Protein AF-0000000066990338 (afdb_homodimer)

Nearest PDB structures (foldseek):
  3icj-assembly1_A  TM=6.327E-01  e=4.124E-21  Pyrococcus furiosus
  3lsc-assembly1_B  TM=6.331E-01  e=6.023E-14  Paenarthrobacter aurescens
  2g3f-assembly1_A  TM=6.182E-01  e=3.367E-12  Bacillus subtilis
  6s6y-assembly2_I  TM=3.400E-01  e=6.253E-08  Methylorubrum extorquens PA1
  4mzd-assembly1_A  TM=3.944E-01  e=4.853E-01  Lactococcus lactis subsp. lactis

Foldseek 3Di:
DDPPPDDDDDDDDDDPPPPPPPPPDPDDDDCPVPVVADPPPQPQDDVRDRPPPVPVRLVCQLVQDDPLAGFAWEKEAQEQEQQLPPVRDTAGIWTFAGQFTADGHHDPVVSCVRRVPHPDDYFYWYQNHFYKYFQFAFLEAALLLQLLAFWQEFECLQPQAQVSVLQSLLVVLVVHDFATEYEYAFAAACLLYPVSDHAWQVSNCVSRVRHWYWYAAFFWGFIFIHPSLLVVQQPDDDPLRADADPRRTGDTDQNSLSSRLVRSVPDDLVSSLVSSLVSQQVCQFLRHQEYEHFFFADDPSHSRRGSGYDHRPVSCVSVVVCSVSSNGQHAYEYEAAQQDQDLVSVVLVVCLVPDDAQDDDRRYGYAFYDDDDDPHDQLLQDNSLLSSLLVRVVSPGDYHYDDDDLSSLQNSLVNNCVSVVPQDQDDDDSVLRSLVSCVVSVHAEEFAQLCQRPPDDAADPVGASGPLQQVRLVSPGLYAYHHHDDRSHHPRCQSVLLCQAQCAHSNRHNRGPPRHDALSSNLQRRAQSSLVSRDDPSNVATRGSDGPHGRWMFGKPHDSRDDDSVCSSNITGQWIDRSNRTSHHVPPMDTD/DDPPPDDDDDDDDDDPPPPPPPPPDPDDDDCPVPVVADPPPQPQDPVRDRPPPVPVRLVCQLVQDDPLAGFAWEKEAQEQEQQLPPVRDTAGIWTFAGQFTADGHHDPVVSCVRRVPHPDDYFYWYQNHFYKYFQFAFLEAALLLQLLAFWQEFDCLQPQAQVSVLQSLLVSLVVHDFATEYEYAFAAALLLYPVSDHAWQVSNCVSRVRYWYWYAAFFFGFIFIHPSVLVVQQPDDDPLRADADPRGTGDTDQNSLSSRLVRSVPDDLVSSLVSSLVSQQVCQFLRHQHYEHFFFADDPSHSRRGSGHDHRPVSCVSVVVCSVSSNGQHAYEYEAAQEDQDLVSVVLVVCLVPDDAQDDDRRYGYAFYDDHDDPRPQQLQDNSLLSSLLVRVVSPGDYHYDDDDLSSLQNSLVNNCVSVVPQDQDDDDSVLSSLVSCVVSVHAEEFAQLCQRPPDDAADPVGASGPLQQVRLVSPGLYAYHHHDGRSHHPRCQSVLLCQAQCAHSNRHNRGPPRHDALSVNLQRRAQSSLVSRDDPSNVATRGSDGPHGRWMFGKPHDSRDDDSVCSSNITGQWIDRSNRTSHHVPPMDTD

Structure (mmCIF, N/CA/C/O backbone):
data_AF-0000000066990338-model_v1
#
loop_
_entity.id
_entity.type
_entity.pdbx_description
1 polymer 'N-substituted formamide deformylase'
#
loop_
_atom_site.group_PDB
_atom_site.id
_atom_site.type_symbol
_atom_site.label_atom_id
_atom_site.label_alt_id
_atom_site.label_comp_id
_atom_site.label_asym_id
_atom_site.label_entity_id
_atom_site.label_seq_id
_atom_site.pdbx_PDB_ins_code
_atom_site.Cartn_x
_atom_site.Cartn_y
_atom_site.Cartn_z
_atom_site.occupancy
_atom_site.B_iso_or_equiv
_atom_site.auth_seq_id
_atom_site.auth_comp_id
_atom_site.auth_asym_id
_atom_site.auth_atom_id
_atom_site.pdbx_PDB_model_num
ATOM 1 N N . MET A 1 1 ? -20.344 -48.375 1.432 1 19.95 1 MET A N 1
ATOM 2 C CA . MET A 1 1 ? -18.891 -48.219 1.413 1 19.95 1 MET A CA 1
ATOM 3 C C . MET A 1 1 ? -18.469 -47.062 0.528 1 19.95 1 MET A C 1
ATOM 5 O O . MET A 1 1 ? -17.719 -47.219 -0.434 1 19.95 1 MET A O 1
ATOM 9 N N . LEU A 1 2 ? -19.344 -45.969 0.469 1 19.02 2 LEU A N 1
ATOM 10 C CA . LEU A 1 2 ? -19.672 -44.875 -0.404 1 19.02 2 LEU A CA 1
ATOM 11 C C . LEU A 1 2 ? -18.578 -43.812 -0.361 1 19.02 2 LEU A C 1
ATOM 13 O O . LEU A 1 2 ? -18.234 -43.312 0.713 1 19.02 2 LEU A O 1
ATOM 17 N N . ALA A 1 3 ? -17.594 -43.844 -1.367 1 21.12 3 ALA A N 1
ATOM 18 C CA . ALA A 1 3 ? -16.344 -43.156 -1.699 1 21.12 3 ALA A CA 1
ATOM 19 C C . ALA A 1 3 ? -16.547 -41.625 -1.7 1 21.12 3 ALA A C 1
ATOM 21 O O . ALA A 1 3 ? -17.391 -41.125 -2.439 1 21.12 3 ALA A O 1
ATOM 22 N N . THR A 1 4 ? -16.438 -40.938 -0.489 1 20.81 4 THR A N 1
ATOM 23 C CA . THR A 1 4 ? -16.672 -39.594 0.068 1 20.81 4 THR A CA 1
ATOM 24 C C . THR A 1 4 ? -15.875 -38.531 -0.697 1 20.81 4 THR A C 1
ATOM 26 O O . THR A 1 4 ? -14.656 -38.469 -0.572 1 20.81 4 THR A O 1
ATOM 29 N N . SER A 1 5 ? -16.094 -38.406 -2.049 1 23.59 5 SER A N 1
ATOM 30 C CA . SER A 1 5 ? -15.438 -37.562 -3.039 1 23.59 5 SER A CA 1
ATOM 31 C C . SER A 1 5 ? -15.492 -36.094 -2.629 1 23.59 5 SER A C 1
ATOM 33 O O . SER A 1 5 ? -16.578 -35.531 -2.457 1 23.59 5 SER A O 1
ATOM 35 N N . GLY A 1 6 ? -14.625 -35.562 -1.737 1 24.03 6 GLY A N 1
ATOM 36 C CA . GLY A 1 6 ? -14.469 -34.344 -0.994 1 24.03 6 GLY A CA 1
ATOM 37 C C . GLY A 1 6 ? -14.234 -33.125 -1.885 1 24.03 6 GLY A C 1
ATOM 38 O O . GLY A 1 6 ? -13.188 -33.031 -2.535 1 24.03 6 GLY A O 1
ATOM 39 N N . THR A 1 7 ? -15.25 -32.562 -2.545 1 24.11 7 THR A N 1
ATOM 40 C CA . THR A 1 7 ? -15.305 -31.406 -3.414 1 24.11 7 THR A CA 1
ATOM 41 C C . THR A 1 7 ? -14.961 -30.125 -2.639 1 24.11 7 THR A C 1
ATOM 43 O O . THR A 1 7 ? -15.562 -29.844 -1.602 1 24.11 7 THR A O 1
ATOM 46 N N . THR A 1 8 ? -13.766 -29.594 -2.713 1 25 8 THR A N 1
ATOM 47 C CA . THR A 1 8 ? -13.258 -28.469 -1.938 1 25 8 THR A CA 1
ATOM 48 C C . THR A 1 8 ? -13.734 -27.141 -2.541 1 25 8 THR A C 1
ATOM 50 O O . THR A 1 8 ? -13.555 -26.906 -3.736 1 25 8 THR A O 1
ATOM 53 N N . TRP A 1 9 ? -14.875 -26.5 -2.096 1 25.92 9 TRP A N 1
ATOM 54 C CA . TRP A 1 9 ? -15.383 -25.234 -2.607 1 25.92 9 TRP A CA 1
ATOM 55 C C . TRP A 1 9 ? -14.883 -24.062 -1.766 1 25.92 9 TRP A C 1
ATOM 57 O O . TRP A 1 9 ? -14.641 -24.219 -0.565 1 25.92 9 TRP A O 1
ATOM 67 N N . SER A 1 10 ? -14.148 -23.125 -2.25 1 28.52 10 SER A N 1
ATOM 68 C CA . SER A 1 10 ? -13.812 -21.922 -1.485 1 28.52 10 SER A CA 1
ATOM 69 C C . SER A 1 10 ? -14.781 -20.781 -1.799 1 28.52 10 SER A C 1
ATOM 71 O O . SER A 1 10 ? -15.18 -20.594 -2.951 1 28.52 10 SER A O 1
ATOM 73 N N . PHE A 1 11 ? -15.656 -20.281 -0.868 1 27.91 11 PHE A N 1
ATOM 74 C CA . PHE A 1 11 ? -16.594 -19.188 -1.125 1 27.91 11 PHE A CA 1
ATOM 75 C C . PHE A 1 11 ? -16.062 -17.875 -0.562 1 27.91 11 PHE A C 1
ATOM 77 O O . PHE A 1 11 ? -15.297 -17.875 0.406 1 27.91 11 PHE A O 1
ATOM 84 N N . CYS A 1 12 ? -16.109 -16.812 -1.332 1 28.83 12 CYS A N 1
ATOM 85 C CA . CYS A 1 12 ? -15.75 -15.461 -0.917 1 28.83 12 CYS A CA 1
ATOM 86 C C . CYS A 1 12 ? -17 -14.625 -0.644 1 28.83 12 CYS A C 1
ATOM 88 O O . CYS A 1 12 ? -17.969 -14.688 -1.396 1 28.83 12 CYS A O 1
ATOM 90 N N . LEU A 1 13 ? -17.438 -14.164 0.521 1 24.09 13 LEU A N 1
ATOM 91 C CA . LEU A 1 13 ? -18.594 -13.336 0.848 1 24.09 13 LEU A CA 1
ATOM 92 C C . LEU A 1 13 ? -18.25 -11.852 0.692 1 24.09 13 LEU A C 1
ATOM 94 O O . LEU A 1 13 ? -17.266 -11.367 1.253 1 24.09 13 LEU A O 1
ATOM 98 N N . HIS A 1 14 ? -18.828 -11.203 -0.271 1 20.7 14 HIS A N 1
ATOM 99 C CA . HIS A 1 14 ? -18.578 -9.773 -0.439 1 20.7 14 HIS A CA 1
ATOM 100 C C . HIS A 1 14 ? -19.281 -8.953 0.637 1 20.7 14 HIS A C 1
ATOM 102 O O . HIS A 1 14 ? -18.641 -8.172 1.342 1 20.7 14 HIS A O 1
ATOM 108 N N . ARG A 1 15 ? -20.578 -7.996 0.127 1 23.66 15 ARG A N 1
ATOM 109 C CA . ARG A 1 15 ? -21.016 -6.652 0.487 1 23.66 15 ARG A CA 1
ATOM 110 C C . ARG A 1 15 ? -22.062 -6.695 1.598 1 23.66 15 ARG A C 1
ATOM 112 O O . ARG A 1 15 ? -23.109 -7.312 1.439 1 23.66 15 ARG A O 1
ATOM 119 N N . PHE A 1 16 ? -21.844 -6.719 2.795 1 22.55 16 PHE A N 1
ATOM 120 C CA . PHE A 1 16 ? -22.969 -6.457 3.691 1 22.55 16 PHE A CA 1
ATOM 121 C C . PHE A 1 16 ? -23.469 -5.031 3.521 1 22.55 16 PHE A C 1
ATOM 123 O O . PHE A 1 16 ? -22.875 -4.09 4.039 1 22.55 16 PHE A O 1
ATOM 130 N N . SER A 1 17 ? -23.844 -4.406 2.348 1 20.03 17 SER A N 1
ATOM 131 C CA . SER A 1 17 ? -24.375 -3.049 2.359 1 20.03 17 SER A CA 1
ATOM 132 C C . SER A 1 17 ? -25.75 -3.006 3.02 1 20.03 17 SER A C 1
ATOM 134 O O . SER A 1 17 ? -26.688 -3.668 2.564 1 20.03 17 SER A O 1
ATOM 136 N N . VAL A 1 18 ? -25.875 -2.828 4.27 1 19.64 18 VAL A N 1
ATOM 137 C CA . VAL A 1 18 ? -27.156 -2.559 4.918 1 19.64 18 VAL A CA 1
ATOM 138 C C . VAL A 1 18 ? -27.734 -1.245 4.395 1 19.64 18 VAL A C 1
ATOM 140 O O . VAL A 1 18 ? -27.125 -0.186 4.547 1 19.64 18 VAL A O 1
ATOM 143 N N . TYR A 1 19 ? -28.469 -1.197 3.262 1 19.64 19 TYR A N 1
ATOM 144 C CA . TYR A 1 19 ? -29.25 -0.073 2.76 1 19.64 19 TYR A CA 1
ATOM 145 C C . TYR A 1 19 ? -30.375 0.28 3.723 1 19.64 19 TYR A C 1
ATOM 147 O O . TYR A 1 19 ? -31.234 -0.557 4.023 1 19.64 19 TYR A O 1
ATOM 155 N N . PHE A 1 20 ? -30.125 1.082 4.805 1 19.61 20 PHE A N 1
ATOM 156 C CA . PHE A 1 20 ? -31.25 1.619 5.559 1 19.61 20 PHE A CA 1
ATOM 157 C C . PHE A 1 20 ? -32.125 2.523 4.68 1 19.61 20 PHE A C 1
ATOM 159 O O . PHE A 1 20 ? -31.609 3.463 4.062 1 19.61 20 PHE A O 1
ATOM 166 N N . LEU A 1 21 ? -33.188 2.049 4.094 1 19.92 21 LEU A N 1
ATOM 167 C CA . LEU A 1 21 ? -34.312 2.699 3.41 1 19.92 21 LEU A CA 1
ATOM 168 C C . LEU A 1 21 ? -34.969 3.729 4.316 1 19.92 21 LEU A C 1
ATOM 170 O O . LEU A 1 21 ? -35.625 3.365 5.293 1 19.92 21 LEU A O 1
ATOM 174 N N . ILE A 1 22 ? -34.312 4.879 4.746 1 19.42 22 ILE A N 1
ATOM 175 C CA . ILE A 1 22 ? -35.094 5.871 5.465 1 19.42 22 ILE A CA 1
ATOM 176 C C . ILE A 1 22 ? -36.125 6.492 4.52 1 19.42 22 ILE A C 1
ATOM 178 O O . ILE A 1 22 ? -35.781 7.07 3.492 1 19.42 22 ILE A O 1
ATOM 182 N N . TRP A 1 23 ? -37.375 6.027 4.426 1 20.11 23 TRP A N 1
ATOM 183 C CA . TRP A 1 23 ? -38.594 6.512 3.805 1 20.11 23 TRP A CA 1
ATOM 184 C C . TRP A 1 23 ? -39 7.875 4.363 1 20.11 23 TRP A C 1
ATOM 186 O O . TRP A 1 23 ? -39.562 7.965 5.445 1 20.11 23 TRP A O 1
ATOM 196 N N . SER A 1 24 ? -38.125 8.898 4.59 1 19.41 24 SER A N 1
ATOM 197 C CA . SER A 1 24 ? -38.781 10.109 5.082 1 19.41 24 SER A CA 1
ATOM 198 C C . SER A 1 24 ? -39.781 10.656 4.066 1 19.41 24 SER A C 1
ATOM 200 O O . SER A 1 24 ? -39.594 10.5 2.857 1 19.41 24 SER A O 1
ATOM 202 N N . ALA A 1 25 ? -41.094 10.891 4.469 1 21.86 25 ALA A N 1
ATOM 203 C CA . ALA A 1 25 ? -42.281 11.594 3.984 1 21.86 25 ALA A CA 1
ATOM 204 C C . ALA A 1 25 ? -41.906 12.953 3.402 1 21.86 25 ALA A C 1
ATOM 206 O O . ALA A 1 25 ? -41.188 13.742 4.039 1 21.86 25 ALA A O 1
ATOM 207 N N . LEU A 1 26 ? -42.031 13.211 2.1 1 22.72 26 LEU A N 1
ATOM 208 C CA . LEU A 1 26 ? -41.844 14.258 1.1 1 22.72 26 LEU A CA 1
ATOM 209 C C . LEU A 1 26 ? -42.688 15.477 1.433 1 22.72 26 LEU A C 1
ATOM 211 O O . LEU A 1 26 ? -43.875 15.508 1.121 1 22.72 26 LEU A O 1
ATOM 215 N N . THR A 1 27 ? -42.969 15.836 2.725 1 19.95 27 THR A N 1
ATOM 216 C CA . THR A 1 27 ? -43.812 17.016 2.66 1 19.95 27 THR A CA 1
ATOM 217 C C . THR A 1 27 ? -43.188 18.094 1.781 1 19.95 27 THR A C 1
ATOM 219 O O . THR A 1 27 ? -41.969 18.047 1.496 1 19.95 27 THR A O 1
ATOM 222 N N . SER A 1 28 ? -43.812 19.391 1.576 1 21.12 28 SER A N 1
ATOM 223 C CA . SER A 1 28 ? -43.875 20.5 0.624 1 21.12 28 SER A CA 1
ATOM 224 C C . SER A 1 28 ? -42.531 21.188 0.493 1 21.12 28 SER A C 1
ATOM 226 O O . SER A 1 28 ? -42.281 21.906 -0.478 1 21.12 28 SER A O 1
ATOM 228 N N . GLY A 1 29 ? -41.844 21.375 1.672 1 20.94 29 GLY A N 1
ATOM 229 C CA . GLY A 1 29 ? -41.094 22.625 1.717 1 20.94 29 GLY A CA 1
ATOM 230 C C . GLY A 1 29 ? -39.906 22.656 0.751 1 20.94 29 GLY A C 1
ATOM 231 O O . GLY A 1 29 ? -39.562 21.625 0.178 1 20.94 29 GLY A O 1
ATOM 232 N N . ILE A 1 30 ? -39.156 23.859 0.805 1 20.39 30 ILE A N 1
ATOM 233 C CA . ILE A 1 30 ? -38.094 24.422 -0.055 1 20.39 30 ILE A CA 1
ATOM 234 C C . ILE A 1 30 ? -36.938 23.438 -0.159 1 20.39 30 ILE A C 1
ATOM 236 O O . ILE A 1 30 ? -36.375 23.016 0.857 1 20.39 30 ILE A O 1
ATOM 240 N N . TRP A 1 31 ? -37.031 22.578 -1.144 1 22.75 31 TRP A N 1
ATOM 241 C CA . TRP A 1 31 ? -36.062 21.5 -1.36 1 22.75 31 TRP A CA 1
ATOM 242 C C . TRP A 1 31 ? -34.656 22.062 -1.62 1 22.75 31 TRP A C 1
ATOM 244 O O . TRP A 1 31 ? -34.469 22.891 -2.514 1 22.75 31 TRP A O 1
ATOM 254 N N . SER A 1 32 ? -34.156 22.688 -0.604 1 21.27 32 SER A N 1
ATOM 255 C CA . SER A 1 32 ? -32.781 23.031 -0.982 1 21.27 32 SER A CA 1
ATOM 256 C C . SER A 1 32 ? -31.953 21.781 -1.278 1 21.27 32 SER A C 1
ATOM 258 O O . SER A 1 32 ? -31.938 20.844 -0.476 1 21.27 32 SER A O 1
ATOM 260 N N . VAL A 1 33 ? -32.094 21.312 -2.412 1 23.48 33 VAL A N 1
ATOM 261 C CA . VAL A 1 33 ? -31.328 20.156 -2.867 1 23.48 33 VAL A CA 1
ATOM 262 C C . VAL A 1 33 ? -29.844 20.344 -2.543 1 23.48 33 VAL A C 1
ATOM 264 O O . VAL A 1 33 ? -29.203 21.266 -3.062 1 23.48 33 VAL A O 1
ATOM 267 N N . TYR A 1 34 ? -29.594 20.297 -1.293 1 22.5 34 TYR A N 1
ATOM 268 C CA . TYR A 1 34 ? -28.172 20.234 -0.97 1 22.5 34 TYR A CA 1
ATOM 269 C C . TYR A 1 34 ? -27.484 19.094 -1.707 1 22.5 34 TYR A C 1
ATOM 271 O O . TYR A 1 34 ? -27.781 17.922 -1.455 1 22.5 34 TYR A O 1
ATOM 279 N N . SER A 1 35 ? -27.609 19.094 -2.953 1 24.36 35 SER A N 1
ATOM 280 C CA . SER A 1 35 ? -26.734 18.109 -3.582 1 24.36 35 SER A CA 1
ATOM 281 C C . SER A 1 35 ? -25.312 18.188 -3.039 1 24.36 35 SER A C 1
ATOM 283 O O . SER A 1 35 ? -24.797 19.297 -2.803 1 24.36 35 SER A O 1
ATOM 285 N N . ASP A 1 36 ? -24.953 17.25 -2.314 1 27.23 36 ASP A N 1
ATOM 286 C CA . ASP A 1 36 ? -23.781 17.25 -1.457 1 27.23 36 ASP A CA 1
ATOM 287 C C . ASP A 1 36 ? -22.625 18.016 -2.098 1 27.23 36 ASP A C 1
ATOM 289 O O . ASP A 1 36 ? -21.547 18.125 -1.52 1 27.23 36 ASP A O 1
ATOM 293 N N . SER A 1 37 ? -22.469 17.906 -3.457 1 26.34 37 SER A N 1
ATOM 294 C CA . SER A 1 37 ? -21.25 18.531 -3.941 1 26.34 37 SER A CA 1
ATOM 295 C C . SER A 1 37 ? -21.312 20.047 -3.824 1 26.34 37 SER A C 1
ATOM 297 O O . SER A 1 37 ? -20.438 20.672 -3.209 1 26.34 37 SER A O 1
ATOM 299 N N . THR A 1 38 ? -21.344 20.688 -5.027 1 26.33 38 THR A N 1
ATOM 300 C CA . THR A 1 38 ? -21.094 22.109 -5.293 1 26.33 38 THR A CA 1
ATOM 301 C C . THR A 1 38 ? -22.25 22.969 -4.816 1 26.33 38 THR A C 1
ATOM 303 O O . THR A 1 38 ? -23.391 22.781 -5.258 1 26.33 38 THR A O 1
ATOM 306 N N . ASP A 1 39 ? -22.234 23.25 -3.596 1 27.25 39 ASP A N 1
ATOM 307 C CA . ASP A 1 39 ? -23.141 24.344 -3.268 1 27.25 39 ASP A CA 1
ATOM 308 C C . ASP A 1 39 ? -22.953 25.531 -4.207 1 27.25 39 ASP A C 1
ATOM 310 O O . ASP A 1 39 ? -21.859 26.094 -4.273 1 27.25 39 ASP A O 1
ATOM 314 N N . ILE A 1 40 ? -23.438 25.375 -5.371 1 26.66 40 ILE A N 1
ATOM 315 C CA . ILE A 1 40 ? -23.469 26.516 -6.289 1 26.66 40 ILE A CA 1
ATOM 316 C C . ILE A 1 40 ? -24.25 27.656 -5.672 1 26.66 40 ILE A C 1
ATOM 318 O O . ILE A 1 40 ? -25.422 27.5 -5.332 1 26.66 40 ILE A O 1
ATOM 322 N N . THR A 1 41 ? -23.562 28.359 -4.883 1 27.17 41 THR A N 1
ATOM 323 C CA . THR A 1 41 ? -24.266 29.594 -4.566 1 27.17 41 THR A CA 1
ATOM 324 C C . THR A 1 41 ? -24.422 30.469 -5.812 1 27.17 41 THR A C 1
ATOM 326 O O . THR A 1 41 ? -23.438 30.781 -6.484 1 27.17 41 THR A O 1
ATOM 329 N N . ILE A 1 42 ? -25.516 30.375 -6.41 1 27.23 42 ILE A N 1
ATOM 330 C CA . ILE A 1 42 ? -25.922 31.188 -7.559 1 27.23 42 ILE A CA 1
ATOM 331 C C . ILE A 1 42 ? -26.219 32.625 -7.109 1 27.23 42 ILE A C 1
ATOM 333 O O . ILE A 1 42 ? -27.141 32.844 -6.309 1 27.23 42 ILE A O 1
ATOM 337 N N . ASP A 1 43 ? -25.203 33.375 -6.961 1 27.64 43 ASP A N 1
ATOM 338 C CA . ASP A 1 43 ? -25.531 34.781 -6.773 1 27.64 43 ASP A CA 1
ATOM 339 C C . ASP A 1 43 ? -26.109 35.406 -8.047 1 27.64 43 ASP A C 1
ATOM 341 O O . ASP A 1 43 ? -25.672 35.062 -9.156 1 27.64 43 ASP A O 1
ATOM 345 N N . HIS A 1 44 ? -27.406 35.562 -8.023 1 27.59 44 HIS A N 1
ATOM 346 C CA . HIS A 1 44 ? -28.188 36.156 -9.102 1 27.59 44 HIS A CA 1
ATOM 347 C C . HIS A 1 44 ? -27.938 37.656 -9.203 1 27.59 44 HIS A C 1
ATOM 349 O O . HIS A 1 44 ? -27.938 38.375 -8.188 1 27.59 44 HIS A O 1
ATOM 355 N N . ASP A 1 45 ? -26.969 38.125 -9.953 1 28.77 45 ASP A N 1
ATOM 356 C CA . ASP A 1 45 ? -27.125 39.562 -10.195 1 28.77 45 ASP A CA 1
ATOM 357 C C . ASP A 1 45 ? -28.484 39.844 -10.82 1 28.77 45 ASP A C 1
ATOM 359 O O . ASP A 1 45 ? -29.188 38.938 -11.273 1 28.77 45 ASP A O 1
ATOM 363 N N . THR A 1 46 ? -29.016 41.188 -10.617 1 29.42 46 THR A N 1
ATOM 364 C CA . THR A 1 46 ? -30.281 41.719 -11.141 1 29.42 46 THR A CA 1
ATOM 365 C C . THR A 1 46 ? -30.5 41.25 -12.578 1 29.42 46 THR A C 1
ATOM 367 O O . THR A 1 46 ? -31.625 40.969 -12.977 1 29.42 46 THR A O 1
ATOM 370 N N . ASN A 1 47 ? -29.594 41.781 -13.484 1 29.81 47 ASN A N 1
ATOM 371 C CA . ASN A 1 47 ? -29.984 41.75 -14.898 1 29.81 47 ASN A CA 1
ATOM 372 C C . ASN A 1 47 ? -29.859 40.344 -15.492 1 29.81 47 ASN A C 1
ATOM 374 O O . ASN A 1 47 ? -29.844 40.188 -16.719 1 29.81 47 ASN A O 1
ATOM 378 N N . GLY A 1 48 ? -30.25 39.188 -14.836 1 28.95 48 GLY A N 1
ATOM 379 C CA . GLY A 1 48 ? -30.531 37.812 -15.102 1 28.95 48 GLY A CA 1
ATOM 380 C C . GLY A 1 48 ? -29.297 37 -15.508 1 28.95 48 GLY A C 1
ATOM 381 O O . GLY A 1 48 ? -29.406 35.844 -15.898 1 28.95 48 GLY A O 1
ATOM 382 N N . THR A 1 49 ? -28.281 37.656 -15.969 1 25.69 49 THR A N 1
ATOM 383 C CA . THR A 1 49 ? -27.234 36.812 -16.562 1 25.69 49 THR A CA 1
ATOM 384 C C . THR A 1 49 ? -26.484 36.031 -15.484 1 25.69 49 THR A C 1
ATOM 386 O O . THR A 1 49 ? -26.016 36.625 -14.492 1 25.69 49 THR A O 1
ATOM 389 N N . ILE A 1 50 ? -26.812 34.812 -15.312 1 28.97 50 ILE A N 1
ATOM 390 C CA . ILE A 1 50 ? -26.156 33.875 -14.398 1 28.97 50 ILE A CA 1
ATOM 391 C C . ILE A 1 50 ? -24.703 33.719 -14.789 1 28.97 50 ILE A C 1
ATOM 393 O O . ILE A 1 50 ? -24.391 33.344 -15.922 1 28.97 50 ILE A O 1
ATOM 397 N N . TYR A 1 51 ? -23.797 34.656 -14.508 1 25.12 51 TYR A N 1
ATOM 398 C CA . TYR A 1 51 ? -22.391 34.406 -14.789 1 25.12 51 TYR A CA 1
ATOM 399 C C . TYR A 1 51 ? -21.891 33.219 -13.977 1 25.12 51 TYR A C 1
ATOM 401 O O . TYR A 1 51 ? -22.062 33.188 -12.758 1 25.12 51 TYR A O 1
ATOM 409 N N . THR A 1 52 ? -22.094 32.062 -14.461 1 28.73 52 THR A N 1
ATOM 410 C CA . THR A 1 52 ? -21.453 30.891 -13.859 1 28.73 52 THR A CA 1
ATOM 411 C C . THR A 1 52 ? -19.938 31.078 -13.797 1 28.73 52 THR A C 1
ATOM 413 O O . THR A 1 52 ? -19.281 31.266 -14.82 1 28.73 52 THR A O 1
ATOM 416 N N . ASN A 1 53 ? -19.438 31.906 -13.016 1 27.91 53 ASN A N 1
ATOM 417 C CA . ASN A 1 53 ? -18 31.969 -12.828 1 27.91 53 ASN A CA 1
ATOM 418 C C . ASN A 1 53 ? -17.375 30.578 -12.828 1 27.91 53 ASN A C 1
ATOM 420 O O . ASN A 1 53 ? -17.828 29.688 -12.102 1 27.91 53 ASN A O 1
ATOM 424 N N . ASP A 1 54 ? -16.875 30.172 -13.938 1 30.09 54 ASP A N 1
ATOM 425 C CA . ASP A 1 54 ? -16.094 28.969 -14.172 1 30.09 54 ASP A CA 1
ATOM 426 C C . ASP A 1 54 ? -15.102 28.719 -13.039 1 30.09 54 ASP A C 1
ATOM 428 O O . ASP A 1 54 ? -13.953 29.172 -13.109 1 30.09 54 ASP A O 1
ATOM 432 N N . LEU A 1 55 ? -15.461 28.984 -11.898 1 31.48 55 LEU A N 1
ATOM 433 C CA . LEU A 1 55 ? -14.578 28.578 -10.812 1 31.48 55 LEU A CA 1
ATOM 434 C C . LEU A 1 55 ? -14.016 27.188 -11.062 1 31.48 55 LEU A C 1
ATOM 436 O O . LEU A 1 55 ? -14.742 26.297 -11.5 1 31.48 55 LEU A O 1
ATOM 440 N N . LEU A 1 56 ? -12.773 27.062 -11.422 1 37.44 56 LEU A N 1
ATOM 441 C CA . LEU A 1 56 ? -12.047 25.797 -11.469 1 37.44 56 LEU A CA 1
ATOM 442 C C . LEU A 1 56 ? -12.617 24.797 -10.461 1 37.44 56 LEU A C 1
ATOM 444 O O . LEU A 1 56 ? -12.383 24.938 -9.25 1 37.44 56 LEU A O 1
ATOM 448 N N . SER A 1 57 ? -13.812 24.438 -10.664 1 41.78 57 SER A N 1
ATOM 449 C CA . SER A 1 57 ? -14.516 23.469 -9.828 1 41.78 57 SER A CA 1
ATOM 450 C C . SER A 1 57 ? -13.641 22.266 -9.523 1 41.78 57 SER A C 1
ATOM 452 O O . SER A 1 57 ? -12.992 21.719 -10.422 1 41.78 57 SER A O 1
ATOM 454 N N . LEU A 1 58 ? -13.148 22.172 -8.336 1 47.78 58 LEU A N 1
ATOM 455 C CA . LEU A 1 58 ? -12.523 20.969 -7.797 1 47.78 58 LEU A CA 1
ATOM 456 C C . LEU A 1 58 ? -13.352 19.734 -8.133 1 47.78 58 LEU A C 1
ATOM 458 O O . LEU A 1 58 ? -13.016 18.625 -7.711 1 47.78 58 LEU A O 1
ATOM 462 N N . ASN A 1 59 ? -14.477 19.891 -8.945 1 48.25 59 ASN A N 1
ATOM 463 C CA . ASN A 1 59 ? -15.406 18.797 -9.258 1 48.25 59 ASN A CA 1
ATOM 464 C C . ASN A 1 59 ? -14.75 17.734 -10.141 1 48.25 59 ASN A C 1
ATOM 466 O O . ASN A 1 59 ? -15.344 16.688 -10.398 1 48.25 59 ASN A O 1
ATOM 470 N N . GLY A 1 60 ? -13.422 17.922 -10.266 1 68.56 60 GLY A N 1
ATOM 471 C CA . GLY A 1 60 ? -12.852 16.969 -11.203 1 68.56 60 GLY A CA 1
ATOM 472 C C . GLY A 1 60 ? -11.773 16.094 -10.586 1 68.56 60 GLY A C 1
ATOM 473 O O . GLY A 1 60 ? -11.047 15.406 -11.297 1 68.56 60 GLY A O 1
ATOM 474 N N . ILE A 1 61 ? -11.867 16.125 -9.203 1 77.12 61 ILE A N 1
ATOM 475 C CA . ILE A 1 61 ? -10.773 15.406 -8.562 1 77.12 61 ILE A CA 1
ATOM 476 C C . ILE A 1 61 ? -10.906 13.906 -8.828 1 77.12 61 ILE A C 1
ATOM 478 O O . ILE A 1 61 ? -9.969 13.266 -9.297 1 77.12 61 ILE A O 1
ATOM 482 N N . PRO A 1 62 ? -12.094 13.344 -8.617 1 72.06 62 PRO A N 1
ATOM 483 C CA . PRO A 1 62 ? -12.18 11.898 -8.836 1 72.06 62 PRO A CA 1
ATOM 484 C C . PRO A 1 62 ? -11.852 11.5 -10.273 1 72.06 62 PRO A C 1
ATOM 486 O O . PRO A 1 62 ? -11.25 10.445 -10.5 1 72.06 62 PRO A O 1
ATOM 489 N N . ASP A 1 63 ? -12.102 12.398 -11.148 1 72.44 63 ASP A N 1
ATOM 490 C CA . ASP A 1 63 ? -11.859 12.102 -12.555 1 72.44 63 ASP A CA 1
ATOM 491 C C . ASP A 1 63 ? -10.383 12.227 -12.906 1 72.44 63 ASP A C 1
ATOM 493 O O . ASP A 1 63 ? -9.945 11.789 -13.977 1 72.44 63 ASP A O 1
ATOM 497 N N . SER A 1 64 ? -9.727 12.742 -11.938 1 82.62 64 SER A N 1
ATOM 498 C CA . SER A 1 64 ? -8.305 12.969 -12.18 1 82.62 64 SER A CA 1
ATOM 499 C C . SER A 1 64 ? -7.461 11.852 -11.578 1 82.62 64 SER A C 1
ATOM 501 O O . SER A 1 64 ? -6.23 11.914 -11.594 1 82.62 64 SER A O 1
ATOM 503 N N . TYR A 1 65 ? -8.133 10.938 -11.031 1 77.12 65 TYR A N 1
ATOM 504 C CA . TYR A 1 65 ? -7.426 9.781 -10.484 1 77.12 65 TYR A CA 1
ATOM 505 C C . TYR A 1 65 ? -7.207 8.719 -11.555 1 77.12 65 TYR A C 1
ATOM 507 O O . TYR A 1 65 ? -8.102 8.453 -12.359 1 77.12 65 TYR A O 1
ATOM 515 N N . GLN A 1 66 ? -5.996 8.242 -11.617 1 74.94 66 GLN A N 1
ATOM 516 C CA . GLN A 1 66 ? -5.641 7.07 -12.406 1 74.94 66 GLN A CA 1
ATOM 517 C C . GLN A 1 66 ? -4.91 6.035 -11.547 1 74.94 66 GLN A C 1
ATOM 519 O O . GLN A 1 66 ? -3.834 6.309 -11.016 1 74.94 66 GLN A O 1
ATOM 524 N N . ASP A 1 67 ? -5.473 4.906 -11.43 1 76.56 67 ASP A N 1
ATOM 525 C CA . ASP A 1 67 ? -4.902 3.807 -10.656 1 76.56 67 ASP A CA 1
ATOM 526 C C . ASP A 1 67 ? -4.582 4.246 -9.227 1 76.56 67 ASP A C 1
ATOM 528 O O . ASP A 1 67 ? -3.457 4.074 -8.758 1 76.56 67 ASP A O 1
ATOM 532 N N . GLY A 1 68 ? -5.535 5.047 -8.68 1 83 68 GLY A N 1
ATOM 533 C CA . GLY A 1 68 ? -5.457 5.422 -7.273 1 83 68 GLY A CA 1
ATOM 534 C C . GLY A 1 68 ? -4.574 6.633 -7.027 1 83 68 GLY A C 1
ATOM 535 O O . GLY A 1 68 ? -4.273 6.965 -5.879 1 83 68 GLY A O 1
ATOM 536 N N . THR A 1 69 ? -4.105 7.246 -8.07 1 89.38 69 THR A N 1
ATOM 537 C CA . THR A 1 69 ? -3.205 8.383 -7.922 1 89.38 69 THR A CA 1
ATOM 538 C C . THR A 1 69 ? -3.705 9.578 -8.727 1 89.38 69 THR A C 1
ATOM 540 O O . THR A 1 69 ? -4.238 9.414 -9.828 1 89.38 69 THR A O 1
ATOM 543 N N . LEU A 1 70 ? -3.537 10.766 -8.227 1 91.44 70 LEU A N 1
ATOM 544 C CA . LEU A 1 70 ? -3.871 11.992 -8.945 1 91.44 70 LEU A CA 1
ATOM 545 C C . LEU A 1 70 ? -2.953 12.18 -10.148 1 91.44 70 LEU A C 1
ATOM 547 O O . LEU A 1 70 ? -1.729 12.195 -10 1 91.44 70 LEU A O 1
ATOM 551 N N . ARG A 1 71 ? -3.541 12.312 -11.312 1 90.12 71 ARG A N 1
ATOM 552 C CA . ARG A 1 71 ? -2.828 12.523 -12.57 1 90.12 71 ARG A CA 1
ATOM 553 C C . ARG A 1 71 ? -3.518 13.586 -13.414 1 90.12 71 ARG A C 1
ATOM 555 O O . ARG A 1 71 ? -4.598 13.352 -13.961 1 90.12 71 ARG A O 1
ATOM 562 N N . GLY A 1 72 ? -2.959 14.719 -13.508 1 91.12 72 GLY A N 1
ATOM 563 C CA . GLY A 1 72 ? -3.498 15.797 -14.328 1 91.12 72 GLY A CA 1
ATOM 564 C C . GLY A 1 72 ? -2.447 16.484 -15.18 1 91.12 72 GLY A C 1
ATOM 565 O O . GLY A 1 72 ? -1.257 16.172 -15.078 1 91.12 72 GLY A O 1
ATOM 566 N N . SER A 1 73 ? -2.895 17.234 -16.125 1 92 73 SER A N 1
ATOM 567 C CA . SER A 1 73 ? -2.02 18 -17 1 92 73 SER A CA 1
ATOM 568 C C . SER A 1 73 ? -2.303 19.5 -16.891 1 92 73 SER A C 1
ATOM 570 O O . SER A 1 73 ? -3.457 19.922 -16.969 1 92 73 SER A O 1
ATOM 572 N N . VAL A 1 74 ? -1.245 20.25 -16.672 1 95.25 74 VAL A N 1
ATOM 573 C CA . VAL A 1 74 ? -1.409 21.688 -16.5 1 95.25 74 VAL A CA 1
ATOM 574 C C . VAL A 1 74 ? -0.124 22.406 -16.906 1 95.25 74 VAL A C 1
ATOM 576 O O . VAL A 1 74 ? 0.974 21.875 -16.734 1 95.25 74 VAL A O 1
ATOM 579 N N . ILE A 1 75 ? -0.238 23.5 -17.562 1 97.31 75 ILE A N 1
ATOM 580 C CA . ILE A 1 75 ? 0.86 24.438 -17.828 1 97.31 75 ILE A CA 1
ATOM 581 C C . ILE A 1 75 ? 0.731 25.656 -16.922 1 97.31 75 ILE A C 1
ATOM 583 O O . ILE A 1 75 ? -0.295 26.328 -16.922 1 97.31 75 ILE A O 1
ATOM 587 N N . LEU A 1 76 ? 1.65 25.875 -16.078 1 98.44 76 LEU A N 1
ATOM 588 C CA . LEU A 1 76 ? 1.772 27.094 -15.289 1 98.44 76 LEU A CA 1
ATOM 589 C C . LEU A 1 76 ? 2.723 28.094 -15.953 1 98.44 76 LEU A C 1
ATOM 591 O O . LEU A 1 76 ? 3.877 27.75 -16.234 1 98.44 76 LEU A O 1
ATOM 595 N N . HIS A 1 77 ? 2.203 29.25 -16.234 1 97.94 77 HIS A N 1
ATOM 596 C CA . HIS A 1 77 ? 3.045 30.188 -16.953 1 97.94 77 HIS A CA 1
ATOM 597 C C . HIS A 1 77 ? 2.957 31.594 -16.359 1 97.94 77 HIS A C 1
ATOM 599 O O . HIS A 1 77 ? 2.084 31.859 -15.531 1 97.94 77 HIS A O 1
ATOM 605 N N . ASN A 1 78 ? 3.973 32.438 -16.734 1 97.81 78 ASN A N 1
ATOM 606 C CA . ASN A 1 78 ? 4.07 33.812 -16.25 1 97.81 78 ASN A CA 1
ATOM 607 C C . ASN A 1 78 ? 4.242 33.875 -14.734 1 97.81 78 ASN A C 1
ATOM 609 O O . ASN A 1 78 ? 3.6 34.688 -14.062 1 97.81 78 ASN A O 1
ATOM 613 N N . GLY A 1 79 ? 5 32.969 -14.234 1 97.69 79 GLY A N 1
ATOM 614 C CA . GLY A 1 79 ? 5.312 32.906 -12.812 1 97.69 79 GLY A CA 1
ATOM 615 C C . GLY A 1 79 ? 6.789 33.062 -12.523 1 97.69 79 GLY A C 1
ATOM 616 O O . GLY A 1 79 ? 7.609 33.125 -13.445 1 97.69 79 GLY A O 1
ATOM 617 N N . ARG A 1 80 ? 7.109 33.344 -11.312 1 98.44 80 ARG A N 1
ATOM 618 C CA . ARG A 1 80 ? 8.445 33.125 -10.766 1 98.44 80 ARG A CA 1
ATOM 619 C C . ARG A 1 80 ? 8.555 31.766 -10.086 1 98.44 80 ARG A C 1
ATOM 621 O O . ARG A 1 80 ? 8.453 31.672 -8.859 1 98.44 80 ARG A O 1
ATOM 628 N N . ILE A 1 81 ? 8.812 30.797 -10.883 1 98.75 81 ILE A N 1
ATOM 629 C CA . ILE A 1 81 ? 8.742 29.406 -10.438 1 98.75 81 ILE A CA 1
ATOM 630 C C . ILE A 1 81 ? 10.109 28.953 -9.945 1 98.75 81 ILE A C 1
ATOM 632 O O . ILE A 1 81 ? 11.023 28.734 -10.75 1 98.75 81 ILE A O 1
ATOM 636 N N . HIS A 1 82 ? 10.258 28.859 -8.695 1 98.75 82 HIS A N 1
ATOM 637 C CA . HIS A 1 82 ? 11.477 28.344 -8.086 1 98.75 82 HIS A CA 1
ATOM 638 C C . HIS A 1 82 ? 11.492 26.812 -8.102 1 98.75 82 HIS A C 1
ATOM 640 O O . HIS A 1 82 ? 10.711 26.172 -7.387 1 98.75 82 HIS A O 1
ATOM 646 N N . THR A 1 83 ? 12.344 26.203 -8.828 1 98.56 83 THR A N 1
ATOM 647 C CA . THR A 1 83 ? 12.359 24.75 -9.031 1 98.56 83 THR A CA 1
ATOM 648 C C . THR A 1 83 ? 12.906 24.031 -7.801 1 98.56 83 THR A C 1
ATOM 650 O O . THR A 1 83 ? 12.648 22.844 -7.602 1 98.56 83 THR A O 1
ATOM 653 N N . MET A 1 84 ? 13.742 24.766 -6.992 1 97.81 84 MET A N 1
ATOM 654 C CA . MET A 1 84 ? 14.453 24.25 -5.82 1 97.81 84 MET A CA 1
ATOM 655 C C . MET A 1 84 ? 15.406 23.125 -6.215 1 97.81 84 MET A C 1
ATOM 657 O O . MET A 1 84 ? 15.703 22.25 -5.406 1 97.81 84 MET A O 1
ATOM 661 N N . ASP A 1 85 ? 15.789 23.094 -7.461 1 96.06 85 ASP A N 1
ATOM 662 C CA . ASP A 1 85 ? 16.828 22.156 -7.867 1 96.06 85 ASP A CA 1
ATOM 663 C C . ASP A 1 85 ? 18.203 22.594 -7.352 1 96.06 85 ASP A C 1
ATOM 665 O O . ASP A 1 85 ? 18.312 23.609 -6.676 1 96.06 85 ASP A O 1
ATOM 669 N N . LYS A 1 86 ? 19.219 21.812 -7.59 1 91.62 86 LYS A N 1
ATOM 670 C CA . LYS A 1 86 ? 20.547 22.062 -7.043 1 91.62 86 LYS A CA 1
ATOM 671 C C . LYS A 1 86 ? 21.125 23.359 -7.586 1 91.62 86 LYS A C 1
ATOM 673 O O . LYS A 1 86 ? 21.969 24 -6.941 1 91.62 86 LYS A O 1
ATOM 678 N N . ARG A 1 87 ? 20.594 23.75 -8.734 1 92.69 87 ARG A N 1
ATOM 679 C CA . ARG A 1 87 ? 21.078 24.969 -9.352 1 92.69 87 ARG A CA 1
ATOM 680 C C . ARG A 1 87 ? 20.203 26.156 -8.984 1 92.69 87 ARG A C 1
ATOM 682 O O . ARG A 1 87 ? 20.469 27.297 -9.398 1 92.69 87 ARG A O 1
ATOM 689 N N . ASN A 1 88 ? 19.141 25.891 -8.242 1 90.75 88 ASN A N 1
ATOM 690 C CA . ASN A 1 88 ? 18.203 26.922 -7.805 1 90.75 88 ASN A CA 1
ATOM 691 C C . ASN A 1 88 ? 17.656 27.719 -8.984 1 90.75 88 ASN A C 1
ATOM 693 O O . ASN A 1 88 ? 17.594 28.953 -8.93 1 90.75 88 ASN A O 1
ATOM 697 N N . ARG A 1 89 ? 17.406 27.078 -10.07 1 94.38 89 ARG A N 1
ATOM 698 C CA . ARG A 1 89 ? 16.828 27.734 -11.242 1 94.38 89 ARG A CA 1
ATOM 699 C C . ARG A 1 89 ? 15.469 28.328 -10.938 1 94.38 89 ARG A C 1
ATOM 701 O O . ARG A 1 89 ? 14.68 27.719 -10.195 1 94.38 89 ARG A O 1
ATOM 708 N N . VAL A 1 90 ? 15.188 29.531 -11.43 1 98.25 90 VAL A N 1
ATOM 709 C CA . VAL A 1 90 ? 13.875 30.172 -11.453 1 98.25 90 VAL A CA 1
ATOM 710 C C . VAL A 1 90 ? 13.398 30.312 -12.891 1 98.25 90 VAL A C 1
ATOM 712 O O . VAL A 1 90 ? 14.094 30.891 -13.727 1 98.25 90 VAL A O 1
ATOM 715 N N . VAL A 1 91 ? 12.234 29.75 -13.203 1 98.62 91 VAL A N 1
ATOM 716 C CA . VAL A 1 91 ? 11.719 29.766 -14.562 1 98.62 91 VAL A CA 1
ATOM 717 C C . VAL A 1 91 ? 10.328 30.406 -14.594 1 98.62 91 VAL A C 1
ATOM 719 O O . VAL A 1 91 ? 9.758 30.703 -13.539 1 98.62 91 VAL A O 1
ATOM 722 N N . SER A 1 92 ? 9.828 30.625 -15.828 1 98.62 92 SER A N 1
ATOM 723 C CA . SER A 1 92 ? 8.539 31.297 -15.914 1 98.62 92 SER A CA 1
ATOM 724 C C . SER A 1 92 ? 7.441 30.344 -16.359 1 98.62 92 SER A C 1
ATOM 726 O O . SER A 1 92 ? 6.258 30.672 -16.281 1 98.62 92 SER A O 1
ATOM 728 N N . VAL A 1 93 ? 7.875 29.141 -16.812 1 98.69 93 VAL A N 1
ATOM 729 C CA . VAL A 1 93 ? 6.898 28.203 -17.344 1 98.69 93 VAL A CA 1
ATOM 730 C C . VAL A 1 93 ? 7.203 26.797 -16.844 1 98.69 93 VAL A C 1
ATOM 732 O O . VAL A 1 93 ? 8.359 26.375 -16.812 1 98.69 93 VAL A O 1
ATOM 735 N N . LEU A 1 94 ? 6.191 26.094 -16.359 1 98.62 94 LEU A N 1
ATOM 736 C CA . LEU A 1 94 ? 6.234 24.688 -15.953 1 98.62 94 LEU A CA 1
ATOM 737 C C . LEU A 1 94 ? 5.137 23.891 -16.641 1 98.62 94 LEU A C 1
ATOM 739 O O . LEU A 1 94 ? 3.973 24.297 -16.656 1 98.62 94 LEU A O 1
ATOM 743 N N . GLY A 1 95 ? 5.547 22.844 -17.312 1 97.94 95 GLY A N 1
ATOM 744 C CA . GLY A 1 95 ? 4.586 21.938 -17.922 1 97.94 95 GLY A CA 1
ATOM 745 C C . GLY A 1 95 ? 4.496 20.609 -17.203 1 97.94 95 GLY A C 1
ATOM 746 O O . GLY A 1 95 ? 5.512 19.938 -17 1 97.94 95 GLY A O 1
ATOM 747 N N . ILE A 1 96 ? 3.309 20.234 -16.766 1 96 96 ILE A N 1
ATOM 748 C CA . ILE A 1 96 ? 3.016 18.953 -16.125 1 96 96 ILE A CA 1
ATOM 749 C C . ILE A 1 96 ? 2.053 18.156 -17.016 1 96 96 ILE A C 1
ATOM 751 O O . ILE A 1 96 ? 1.029 18.672 -17.453 1 96 96 ILE A O 1
ATOM 755 N N . LYS A 1 97 ? 2.396 16.953 -17.297 1 92.44 97 LYS A N 1
ATOM 756 C CA . LYS A 1 97 ? 1.571 16.062 -18.109 1 92.44 97 LYS A CA 1
ATOM 757 C C . LYS A 1 97 ? 1.312 14.75 -17.375 1 92.44 97 LYS A C 1
ATOM 759 O O . LYS A 1 97 ? 2.252 14.047 -17 1 92.44 97 LYS A O 1
ATOM 764 N N . ASP A 1 98 ? 0.058 14.414 -17.141 1 88.31 98 ASP A N 1
ATOM 765 C CA . ASP A 1 98 ? -0.339 13.156 -16.5 1 88.31 98 ASP A CA 1
ATOM 766 C C . ASP A 1 98 ? 0.423 12.93 -15.203 1 88.31 98 ASP A C 1
ATOM 768 O O . ASP A 1 98 ? 0.937 11.836 -14.961 1 88.31 98 ASP A O 1
ATOM 772 N N . GLY A 1 99 ? 0.616 14.031 -14.5 1 92.69 99 GLY A N 1
ATOM 773 C CA . GLY A 1 99 ? 1.177 13.961 -13.164 1 92.69 99 GLY A CA 1
ATOM 774 C C . GLY A 1 99 ? 2.664 14.258 -13.125 1 92.69 99 GLY A C 1
ATOM 775 O O . GLY A 1 99 ? 3.23 14.477 -12.047 1 92.69 99 GLY A O 1
ATOM 776 N N . TRP A 1 100 ? 3.316 14.336 -14.32 1 91.94 100 TRP A N 1
ATOM 777 C CA . TRP A 1 100 ? 4.773 14.414 -14.367 1 91.94 100 TRP A CA 1
ATOM 778 C C . TRP A 1 100 ? 5.223 15.75 -14.953 1 91.94 100 TRP A C 1
ATOM 780 O O . TRP A 1 100 ? 4.641 16.234 -15.922 1 91.94 100 TRP A O 1
ATOM 790 N N . VAL A 1 101 ? 6.25 16.25 -14.344 1 96.44 101 VAL A N 1
ATOM 791 C CA . VAL A 1 101 ? 6.875 17.438 -14.938 1 96.44 101 VAL A CA 1
ATOM 792 C C . VAL A 1 101 ? 7.535 17.047 -16.266 1 96.44 101 VAL A C 1
ATOM 794 O O . VAL A 1 101 ? 8.383 16.156 -16.312 1 96.44 101 VAL A O 1
ATOM 797 N N . VAL A 1 102 ? 7.152 17.734 -17.344 1 94.69 102 VAL A N 1
ATOM 798 C CA . VAL A 1 102 ? 7.688 17.375 -18.656 1 94.69 102 VAL A CA 1
ATOM 799 C C . VAL A 1 102 ? 8.398 18.578 -19.266 1 94.69 102 VAL A C 1
ATOM 801 O O . VAL A 1 102 ? 9.117 18.438 -20.266 1 94.69 102 VAL A O 1
ATOM 804 N N . TYR A 1 103 ? 8.195 19.766 -18.656 1 96.94 103 TYR A N 1
ATOM 805 C CA . TYR A 1 103 ? 8.859 20.953 -19.156 1 96.94 103 TYR A CA 1
ATOM 806 C C . TYR A 1 103 ? 9.172 21.938 -18.031 1 96.94 103 TYR A C 1
ATOM 808 O O . TYR A 1 103 ? 8.336 22.156 -17.141 1 96.94 103 TYR A O 1
ATOM 816 N N . VAL A 1 104 ? 10.32 22.453 -17.969 1 98.38 104 VAL A N 1
ATOM 817 C CA . VAL A 1 104 ? 10.805 23.484 -17.078 1 98.38 104 VAL A CA 1
ATOM 818 C C . VAL A 1 104 ? 11.586 24.531 -17.859 1 98.38 104 VAL A C 1
ATOM 820 O O . VAL A 1 104 ? 12.625 24.219 -18.453 1 98.38 104 VAL A O 1
ATOM 823 N N . GLY A 1 105 ? 11.031 25.656 -17.984 1 98.25 105 GLY A N 1
ATOM 824 C CA . GLY A 1 105 ? 11.711 26.672 -18.781 1 98.25 105 GLY A CA 1
ATOM 825 C C . GLY A 1 105 ? 10.898 27.938 -18.938 1 98.25 105 GLY A C 1
ATOM 826 O O . GLY A 1 105 ? 10.211 28.375 -18.016 1 98.25 105 GLY A O 1
ATOM 827 N N . ASP A 1 106 ? 11.109 28.609 -20.156 1 98.31 106 ASP A N 1
ATOM 828 C CA . ASP A 1 106 ? 10.523 29.938 -20.312 1 98.31 106 ASP A CA 1
ATOM 829 C C . ASP A 1 106 ? 9.672 30.031 -21.578 1 98.31 106 ASP A C 1
ATOM 831 O O . ASP A 1 106 ? 9.195 31.094 -21.938 1 98.31 106 ASP A O 1
ATOM 835 N N . SER A 1 107 ? 9.383 28.906 -22.203 1 97.94 107 SER A N 1
ATOM 836 C CA . SER A 1 107 ? 8.641 28.906 -23.453 1 97.94 107 SER A CA 1
ATOM 837 C C . SER A 1 107 ? 7.277 28.234 -23.297 1 97.94 107 SER A C 1
ATOM 839 O O . SER A 1 107 ? 7.191 27.016 -23.125 1 97.94 107 SER A O 1
ATOM 841 N N . VAL A 1 108 ? 6.254 29.031 -23.438 1 96.75 108 VAL A N 1
ATOM 842 C CA . VAL A 1 108 ? 4.898 28.484 -23.359 1 96.75 108 VAL A CA 1
ATOM 843 C C . VAL A 1 108 ? 4.664 27.531 -24.531 1 96.75 108 VAL A C 1
ATOM 845 O O . VAL A 1 108 ? 4.051 26.469 -24.359 1 96.75 108 VAL A O 1
ATOM 848 N N . THR A 1 109 ? 5.164 27.875 -25.656 1 96.06 109 THR A N 1
ATOM 849 C CA . THR A 1 109 ? 4.988 27.062 -26.859 1 96.06 109 THR A CA 1
ATOM 850 C C . THR A 1 109 ? 5.617 25.688 -26.672 1 96.06 109 THR A C 1
ATOM 852 O O . THR A 1 109 ? 5.027 24.672 -27.062 1 96.06 109 THR A O 1
ATOM 855 N N . GLU A 1 110 ? 6.777 25.688 -26.141 1 95.88 110 GLU A N 1
ATOM 856 C CA . GLU A 1 110 ? 7.441 24.406 -25.906 1 95.88 110 GLU A CA 1
ATOM 857 C C . GLU A 1 110 ? 6.703 23.578 -24.859 1 95.88 110 GLU A C 1
ATOM 859 O O . GLU A 1 110 ? 6.602 22.359 -24.969 1 95.88 110 GLU A O 1
ATOM 864 N N . ALA A 1 111 ? 6.258 24.203 -23.844 1 96.12 111 ALA A N 1
ATOM 865 C CA . ALA A 1 111 ? 5.469 23.516 -22.828 1 96.12 111 ALA A CA 1
ATOM 866 C C . ALA A 1 111 ? 4.223 22.875 -23.453 1 96.12 111 ALA A C 1
ATOM 868 O O . ALA A 1 111 ? 3.869 21.734 -23.125 1 96.12 111 ALA A O 1
ATOM 869 N N . GLU A 1 112 ? 3.574 23.625 -24.297 1 93.75 112 GLU A N 1
ATOM 870 C CA . GLU A 1 112 ? 2.383 23.125 -24.984 1 93.75 112 GLU A CA 1
ATOM 871 C C . GLU A 1 112 ? 2.705 21.906 -25.828 1 93.75 112 GLU A C 1
ATOM 873 O O . GLU A 1 112 ? 1.937 20.938 -25.859 1 93.75 112 GLU A O 1
ATOM 878 N N . ARG A 1 113 ? 3.777 21.953 -26.484 1 90.12 113 ARG A N 1
ATOM 879 C CA . ARG A 1 113 ? 4.195 20.812 -27.312 1 90.12 113 ARG A CA 1
ATOM 880 C C . ARG A 1 113 ? 4.434 19.578 -26.453 1 90.12 113 ARG A C 1
ATOM 882 O O . ARG A 1 113 ? 3.98 18.484 -26.797 1 90.12 113 ARG A O 1
ATOM 889 N N . LYS A 1 114 ? 5.035 19.812 -25.359 1 89.69 114 LYS A N 1
ATOM 890 C CA . LYS A 1 114 ? 5.434 18.688 -24.516 1 89.69 114 LYS A CA 1
ATOM 891 C C . LYS A 1 114 ? 4.246 18.141 -23.734 1 89.69 114 LYS A C 1
ATOM 893 O O . LYS A 1 114 ? 4.266 16.984 -23.297 1 89.69 114 LYS A O 1
ATOM 898 N N . THR A 1 115 ? 3.238 18.922 -23.562 1 89.31 115 THR A N 1
ATOM 899 C CA . THR A 1 115 ? 2.082 18.5 -22.781 1 89.31 115 THR A CA 1
ATOM 900 C C . THR A 1 115 ? 0.956 18.031 -23.703 1 89.31 115 THR A C 1
ATOM 902 O O . THR A 1 115 ? -0.093 17.594 -23.234 1 89.31 115 THR A O 1
ATOM 905 N N . SER A 1 116 ? 0.908 18.188 -25.016 1 78.19 116 SER A N 1
ATOM 906 C CA . SER A 1 116 ? -0.164 18 -25.984 1 78.19 116 SER A CA 1
ATOM 907 C C . SER A 1 116 ? -0.712 16.578 -25.938 1 78.19 116 SER A C 1
ATOM 909 O O . SER A 1 116 ? -1.885 16.359 -26.25 1 78.19 116 SER A O 1
ATOM 911 N N . SER A 1 117 ? -0.061 15.578 -25.547 1 68.62 117 SER A N 1
ATOM 912 C CA . SER A 1 117 ? -0.532 14.203 -25.672 1 68.62 117 SER A CA 1
ATOM 913 C C . SER A 1 117 ? -0.933 13.633 -24.312 1 68.62 117 SER A C 1
ATOM 915 O O . SER A 1 117 ? -0.922 12.414 -24.109 1 68.62 117 SER A O 1
ATOM 917 N N . GLY A 1 118 ? -1.489 14.516 -23.578 1 62.22 118 GLY A N 1
ATOM 918 C CA . GLY A 1 118 ? -1.929 14.016 -22.297 1 62.22 118 GLY A CA 1
ATOM 919 C C . GLY A 1 118 ? -3.332 13.438 -22.328 1 62.22 118 GLY A C 1
ATOM 920 O O . GLY A 1 118 ? -4.086 13.68 -23.266 1 62.22 118 GLY A O 1
ATOM 921 N N . SER A 1 119 ? -3.66 12.438 -21.406 1 62.75 119 SER A N 1
ATOM 922 C CA . SER A 1 119 ? -4.922 11.703 -21.391 1 62.75 119 SER A CA 1
ATOM 923 C C . SER A 1 119 ? -6.078 12.609 -20.984 1 62.75 119 SER A C 1
ATOM 925 O O . SER A 1 119 ? -7.227 12.367 -21.359 1 62.75 119 SER A O 1
ATOM 927 N N . GLY A 1 120 ? -5.754 13.656 -20.281 1 65.75 120 GLY A N 1
ATOM 928 C CA . GLY A 1 120 ? -6.844 14.477 -19.766 1 65.75 120 GLY A CA 1
ATOM 929 C C . GLY A 1 120 ? -6.785 15.914 -20.234 1 65.75 120 GLY A C 1
ATOM 930 O O . GLY A 1 120 ? -6.055 16.234 -21.188 1 65.75 120 GLY A O 1
ATOM 931 N N . ARG A 1 121 ? -7.762 16.656 -19.797 1 77.38 121 ARG A N 1
ATOM 932 C CA . ARG A 1 121 ? -7.859 18.078 -20.141 1 77.38 121 ARG A CA 1
ATOM 933 C C . ARG A 1 121 ? -6.605 18.828 -19.703 1 77.38 121 ARG A C 1
ATOM 935 O O . ARG A 1 121 ? -6.156 18.703 -18.562 1 77.38 121 ARG A O 1
ATOM 942 N N . LEU A 1 122 ? -6.023 19.484 -20.672 1 86.94 122 LEU A N 1
ATOM 943 C CA . LEU A 1 122 ? -4.875 20.344 -20.375 1 86.94 122 LEU A CA 1
ATOM 944 C C . LEU A 1 122 ? -5.324 21.703 -19.875 1 86.94 122 LEU A C 1
ATOM 946 O O . LEU A 1 122 ? -6.121 22.375 -20.547 1 86.94 122 LEU A O 1
ATOM 950 N N . ARG A 1 123 ? -4.918 22.094 -18.766 1 90.69 123 ARG A N 1
ATOM 951 C CA . ARG A 1 123 ? -5.176 23.422 -18.234 1 90.69 123 ARG A CA 1
ATOM 952 C C . ARG A 1 123 ? -3.965 24.328 -18.422 1 90.69 123 ARG A C 1
ATOM 954 O O . ARG A 1 123 ? -2.824 23.875 -18.391 1 90.69 123 ARG A O 1
ATOM 961 N N . LYS A 1 124 ? -4.215 25.516 -18.766 1 94.25 124 LYS A N 1
ATOM 962 C CA . LYS A 1 124 ? -3.188 26.562 -18.844 1 94.25 124 LYS A CA 1
ATOM 963 C C . LYS A 1 124 ? -3.488 27.703 -17.875 1 94.25 124 LYS A C 1
ATOM 965 O O . LYS A 1 124 ? -4.52 28.359 -18 1 94.25 124 LYS A O 1
ATOM 970 N N . ILE A 1 125 ? -2.619 27.969 -16.906 1 96.69 125 ILE A N 1
ATOM 971 C CA . ILE A 1 125 ? -2.92 28.906 -15.828 1 96.69 125 ILE A CA 1
ATOM 972 C C . ILE A 1 125 ? -1.867 30.016 -15.797 1 96.69 125 ILE A C 1
ATOM 974 O O . ILE A 1 125 ? -0.669 29.734 -15.703 1 96.69 125 ILE A O 1
ATOM 978 N N . ASN A 1 126 ? -2.266 31.219 -15.875 1 97 126 ASN A N 1
ATOM 979 C CA . ASN A 1 126 ? -1.433 32.406 -15.719 1 97 126 ASN A CA 1
ATOM 980 C C . ASN A 1 126 ? -1.201 32.75 -14.25 1 97 126 ASN A C 1
ATOM 982 O O . ASN A 1 126 ? -2.146 33.062 -13.523 1 97 126 ASN A O 1
ATOM 986 N N . LEU A 1 127 ? 0.092 32.75 -13.828 1 97.88 127 LEU A N 1
ATOM 987 C CA . LEU A 1 127 ? 0.383 32.906 -12.406 1 97.88 127 LEU A CA 1
ATOM 988 C C . LEU A 1 127 ? 0.497 34.375 -12.039 1 97.88 127 LEU A C 1
ATOM 990 O O . LEU A 1 127 ? 0.586 34.719 -10.852 1 97.88 127 LEU A O 1
ATOM 994 N N . GLY A 1 128 ? 0.522 35.281 -13.008 1 96.25 128 GLY A N 1
ATOM 995 C CA . GLY A 1 128 ? 0.578 36.719 -12.727 1 96.25 128 GLY A CA 1
ATOM 996 C C . GLY A 1 128 ? 1.827 37.125 -11.969 1 96.25 128 GLY A C 1
ATOM 997 O O . GLY A 1 128 ? 1.756 37.906 -11.023 1 96.25 128 GLY A O 1
ATOM 998 N N . GLN A 1 129 ? 2.879 36.438 -12.234 1 96.44 129 GLN A N 1
ATOM 999 C CA . GLN A 1 129 ? 4.195 36.75 -11.688 1 96.44 129 GLN A CA 1
ATOM 1000 C C . GLN A 1 129 ? 4.289 36.312 -10.219 1 96.44 129 GLN A C 1
ATOM 1002 O O . GLN A 1 129 ? 5.227 36.719 -9.516 1 96.44 129 GLN A O 1
ATOM 1007 N N . ARG A 1 130 ? 3.381 35.562 -9.797 1 97.69 130 ARG A N 1
ATOM 1008 C CA . ARG A 1 130 ? 3.449 35.062 -8.43 1 97.69 130 ARG A CA 1
ATOM 1009 C C . ARG A 1 130 ? 4.559 34.031 -8.281 1 97.69 130 ARG A C 1
ATOM 1011 O O . ARG A 1 130 ? 4.98 33.438 -9.266 1 97.69 130 ARG A O 1
ATOM 1018 N N . VAL A 1 131 ? 4.98 33.875 -7.066 1 98.5 131 VAL A N 1
ATOM 1019 C CA . VAL A 1 131 ? 5.988 32.875 -6.742 1 98.5 131 VAL A CA 1
ATOM 1020 C C . VAL A 1 131 ? 5.336 31.5 -6.652 1 98.5 131 VAL A C 1
ATOM 1022 O O . VAL A 1 131 ? 4.309 31.344 -5.992 1 98.5 131 VAL A O 1
ATOM 1025 N N . ALA A 1 132 ? 5.906 30.562 -7.375 1 98.75 132 ALA A N 1
ATOM 1026 C CA . ALA A 1 132 ? 5.543 29.156 -7.254 1 98.75 132 ALA A CA 1
ATOM 1027 C C . ALA A 1 132 ? 6.734 28.328 -6.801 1 98.75 132 ALA A C 1
ATOM 1029 O O . ALA A 1 132 ? 7.875 28.594 -7.191 1 98.75 132 ALA A O 1
ATOM 1030 N N . VAL A 1 133 ? 6.492 27.328 -5.941 1 98.88 133 VAL A N 1
ATOM 1031 C CA . VAL A 1 133 ? 7.504 26.422 -5.406 1 98.88 133 VAL A CA 1
ATOM 1032 C C . VAL A 1 133 ? 6.996 24.984 -5.465 1 98.88 133 VAL A C 1
ATOM 1034 O O . VAL A 1 133 ? 5.809 24.75 -5.695 1 98.88 133 VAL A O 1
ATOM 1037 N N . PRO A 1 134 ? 7.934 23.984 -5.355 1 98.88 134 PRO A N 1
ATOM 1038 C CA . PRO A 1 134 ? 7.402 22.625 -5.195 1 98.88 134 PRO A CA 1
ATOM 1039 C C . PRO A 1 134 ? 6.398 22.516 -4.055 1 98.88 134 PRO A C 1
ATOM 1041 O O . PRO A 1 134 ? 6.508 23.25 -3.061 1 98.88 134 PRO A O 1
ATOM 1044 N N . GLY A 1 135 ? 5.344 21.688 -4.277 1 98.88 135 GLY A N 1
ATOM 1045 C CA . GLY A 1 135 ? 4.5 21.406 -3.121 1 98.88 135 GLY A CA 1
ATOM 1046 C C . GLY A 1 135 ? 5.293 21.141 -1.859 1 98.88 135 GLY A C 1
ATOM 1047 O O . GLY A 1 135 ? 6.223 20.328 -1.87 1 98.88 135 GLY A O 1
ATOM 1048 N N . LEU A 1 136 ? 5.008 21.766 -0.809 1 98.88 136 LEU A N 1
ATOM 1049 C CA . LEU A 1 136 ? 5.777 21.641 0.422 1 98.88 136 LEU A CA 1
ATOM 1050 C C . LEU A 1 136 ? 5.598 20.25 1.039 1 98.88 136 LEU A C 1
ATOM 1052 O O . LEU A 1 136 ? 4.543 19.625 0.877 1 98.88 136 LEU A O 1
ATOM 1056 N N . ILE A 1 137 ? 6.648 19.812 1.671 1 98.75 137 ILE A N 1
ATOM 1057 C CA . ILE A 1 137 ? 6.688 18.516 2.344 1 98.75 137 ILE A CA 1
ATOM 1058 C C . ILE A 1 137 ? 6.879 18.734 3.844 1 98.75 137 ILE A C 1
ATOM 1060 O O . ILE A 1 137 ? 7.832 19.375 4.27 1 98.75 137 ILE A O 1
ATOM 1064 N N . ASP A 1 138 ? 5.922 18.234 4.602 1 98.12 138 ASP A N 1
ATOM 1065 C CA . ASP A 1 138 ? 6.012 18.234 6.059 1 98.12 138 ASP A CA 1
ATOM 1066 C C . ASP A 1 138 ? 6.406 16.844 6.578 1 98.12 138 ASP A C 1
ATOM 1068 O O . ASP A 1 138 ? 5.609 15.906 6.535 1 98.12 138 ASP A O 1
ATOM 1072 N N . CYS A 1 139 ? 7.617 16.781 7.117 1 96.44 139 CYS A N 1
ATOM 1073 C CA . CYS A 1 139 ? 8.148 15.453 7.426 1 96.44 139 CYS A CA 1
ATOM 1074 C C . CYS A 1 139 ? 7.832 15.062 8.867 1 96.44 139 CYS A C 1
ATOM 1076 O O . CYS A 1 139 ? 8.336 14.055 9.359 1 96.44 139 CYS A O 1
ATOM 1078 N N . HIS A 1 140 ? 7.016 15.852 9.586 1 95.88 140 HIS A N 1
ATOM 1079 C CA . HIS A 1 140 ? 6.555 15.492 10.922 1 95.88 140 HIS A CA 1
ATOM 1080 C C . HIS A 1 140 ? 5.316 16.297 11.312 1 95.88 140 HIS A C 1
ATOM 1082 O O . HIS A 1 140 ? 5.414 17.484 11.633 1 95.88 140 HIS A O 1
ATOM 1088 N N . ASN A 1 141 ? 4.289 15.664 11.359 1 95.94 141 ASN A N 1
ATOM 1089 C CA . ASN A 1 141 ? 3.043 16.312 11.758 1 95.94 141 ASN A CA 1
ATOM 1090 C C . ASN A 1 141 ? 1.979 15.297 12.156 1 95.94 141 ASN A C 1
ATOM 1092 O O . ASN A 1 141 ? 2.244 14.094 12.172 1 95.94 141 ASN A O 1
ATOM 1096 N N . HIS A 1 142 ? 0.831 15.828 12.508 1 96.19 142 HIS A N 1
ATOM 1097 C CA . HIS A 1 142 ? -0.281 14.992 12.945 1 96.19 142 HIS A CA 1
ATOM 1098 C C . HIS A 1 142 ? -1.554 15.312 12.172 1 96.19 142 HIS A C 1
ATOM 1100 O O . HIS A 1 142 ? -2.605 15.547 12.773 1 96.19 142 HIS A O 1
ATOM 1106 N N . ILE A 1 143 ? -1.46 15.234 10.867 1 97.56 143 ILE A N 1
ATOM 1107 C CA . ILE A 1 143 ? -2.561 15.602 9.977 1 97.56 143 ILE A CA 1
ATOM 1108 C C . ILE A 1 143 ? -3.701 14.594 10.133 1 97.56 143 ILE A C 1
ATOM 1110 O O . ILE A 1 143 ? -4.875 14.961 10.023 1 97.56 143 ILE A O 1
ATOM 1114 N N . VAL A 1 144 ? -3.383 13.352 10.43 1 97.31 144 VAL A N 1
ATOM 1115 C CA . VAL A 1 144 ? -4.426 12.344 10.602 1 97.31 144 VAL A CA 1
ATOM 1116 C C . VAL A 1 144 ? -5.238 12.648 11.859 1 97.31 144 VAL A C 1
ATOM 1118 O O . VAL A 1 144 ? -6.461 12.484 11.867 1 97.31 144 VAL A O 1
ATOM 1121 N N . LEU A 1 145 ? -4.582 13.102 12.875 1 96 145 LEU A N 1
ATOM 1122 C CA . LEU A 1 145 ? -5.297 13.555 14.062 1 96 145 LEU A CA 1
ATOM 1123 C C . LEU A 1 145 ? -6.184 14.758 13.734 1 96 145 LEU A C 1
ATOM 1125 O O . LEU A 1 145 ? -7.328 14.828 14.18 1 96 145 LEU A O 1
ATOM 1129 N N . LEU A 1 146 ? -5.613 15.656 12.992 1 96.69 146 LEU A N 1
ATOM 1130 C CA . LEU A 1 146 ? -6.387 16.828 12.578 1 96.69 146 LEU A CA 1
ATOM 1131 C C . LEU A 1 146 ? -7.652 16.391 11.836 1 96.69 146 LEU A C 1
ATOM 1133 O O . LEU A 1 146 ? -8.719 16.969 12.047 1 96.69 146 LEU A O 1
ATOM 1137 N N . GLY A 1 147 ? -7.539 15.375 11.023 1 97 147 GLY A N 1
ATOM 1138 C CA . GLY A 1 147 ? -8.664 14.891 10.234 1 97 147 GLY A CA 1
ATOM 1139 C C . GLY A 1 147 ? -9.656 14.086 11.055 1 97 147 GLY A C 1
ATOM 1140 O O . GLY A 1 147 ? -10.688 13.656 10.531 1 97 147 GLY A O 1
ATOM 1141 N N . ASN A 1 148 ? -9.359 13.883 12.312 1 96.25 148 ASN A N 1
ATOM 1142 C CA . ASN A 1 148 ? -10.258 13.141 13.195 1 96.25 148 ASN A CA 1
ATOM 1143 C C . ASN A 1 148 ? -10.828 14.039 14.289 1 96.25 148 ASN A C 1
ATOM 1145 O O . ASN A 1 148 ? -11.383 13.547 15.273 1 96.25 148 ASN A O 1
ATOM 1149 N N . ARG A 1 149 ? -10.727 15.336 14.117 1 96.69 149 ARG A N 1
ATOM 1150 C CA . ARG A 1 149 ? -11.258 16.281 15.094 1 96.69 149 ARG A CA 1
ATOM 1151 C C . ARG A 1 149 ? -12.781 16.312 15.047 1 96.69 149 ARG A C 1
ATOM 1153 O O . ARG A 1 149 ? -13.375 16.25 13.969 1 96.69 149 ARG A O 1
ATOM 1160 N N . PRO A 1 150 ? -13.422 16.469 16.219 1 96.81 150 PRO A N 1
ATOM 1161 C CA . PRO A 1 150 ? -14.883 16.547 16.234 1 96.81 150 PRO A CA 1
ATOM 1162 C C . PRO A 1 150 ? -15.406 17.906 15.766 1 96.81 150 PRO A C 1
ATOM 1164 O O . PRO A 1 150 ? -14.695 18.906 15.836 1 96.81 150 PRO A O 1
ATOM 1167 N N . GLY A 1 151 ? -16.703 17.922 15.32 1 97 151 GLY A N 1
ATOM 1168 C CA . GLY A 1 151 ? -17.312 19.141 14.82 1 97 151 GLY A CA 1
ATOM 1169 C C . GLY A 1 151 ? -16.766 19.578 13.469 1 97 151 GLY A C 1
ATOM 1170 O O . GLY A 1 151 ? -16.062 18.812 12.812 1 97 151 GLY A O 1
ATOM 1171 N N . TYR A 1 152 ? -17.234 20.672 13.039 1 97.69 152 TYR A N 1
ATOM 1172 C CA . TYR A 1 152 ? -16.656 21.312 11.852 1 97.69 152 TYR A CA 1
ATOM 1173 C C . TYR A 1 152 ? -15.43 22.125 12.219 1 97.69 152 TYR A C 1
ATOM 1175 O O . TYR A 1 152 ? -15.523 23.344 12.438 1 97.69 152 TYR A O 1
ATOM 1183 N N . HIS A 1 153 ? -14.344 21.344 12.258 1 97.44 153 HIS A N 1
ATOM 1184 C CA . HIS A 1 153 ? -13.094 21.938 12.734 1 97.44 153 HIS A CA 1
ATOM 1185 C C . HIS A 1 153 ? -12.648 23.078 11.836 1 97.44 153 HIS A C 1
ATOM 1187 O O . HIS A 1 153 ? -12.719 22.984 10.609 1 97.44 153 HIS A O 1
ATOM 1193 N N . THR A 1 154 ? -12.195 24.141 12.445 1 97.19 154 THR A N 1
ATOM 1194 C CA . THR A 1 154 ? -11.805 25.391 11.781 1 97.19 154 THR A CA 1
ATOM 1195 C C . THR A 1 154 ? -10.461 25.875 12.32 1 97.19 154 THR A C 1
ATOM 1197 O O . THR A 1 154 ? -10.352 26.266 13.484 1 97.19 154 THR A O 1
ATOM 1200 N N . SER A 1 155 ? -9.469 25.891 11.445 1 96.88 155 SER A N 1
ATOM 1201 C CA . SER A 1 155 ? -8.125 26.266 11.875 1 96.88 155 SER A CA 1
ATOM 1202 C C . SER A 1 155 ? -8.055 27.75 12.211 1 96.88 155 SER A C 1
ATOM 1204 O O . SER A 1 155 ? -8.633 28.578 11.508 1 96.88 155 SER A O 1
ATOM 1206 N N . LEU A 1 156 ? -7.312 28.094 13.258 1 97.38 156 LEU A N 1
ATOM 1207 C CA . LEU A 1 156 ? -7.062 29.484 13.648 1 97.38 156 LEU A CA 1
ATOM 1208 C C . LEU A 1 156 ? -5.578 29.812 13.531 1 97.38 156 LEU A C 1
ATOM 1210 O O . LEU A 1 156 ? -5.121 30.812 14.094 1 97.38 156 LEU A O 1
ATOM 1214 N N . GLU A 1 157 ? -4.852 29.031 12.805 1 95.5 157 GLU A N 1
ATOM 1215 C CA . GLU A 1 157 ? -3.396 29.156 12.742 1 95.5 157 GLU A CA 1
ATOM 1216 C C . GLU A 1 157 ? -2.982 30.469 12.086 1 95.5 157 GLU A C 1
ATOM 1218 O O . GLU A 1 157 ? -1.886 30.969 12.336 1 95.5 157 GLU A O 1
ATOM 1223 N N . ASN A 1 158 ? -3.867 31.062 11.281 1 91.69 158 ASN A N 1
ATOM 1224 C CA . ASN A 1 158 ? -3.545 32.281 10.555 1 91.69 158 ASN A CA 1
ATOM 1225 C C . ASN A 1 158 ? -4.383 33.469 11.031 1 91.69 158 ASN A C 1
ATOM 1227 O O . ASN A 1 158 ? -4.762 34.312 10.242 1 91.69 158 ASN A O 1
ATOM 1231 N N . THR A 1 159 ? -4.773 33.469 12.219 1 95.88 159 THR A N 1
ATOM 1232 C CA . THR A 1 159 ? -5.492 34.594 12.844 1 95.88 159 THR A CA 1
ATOM 1233 C C . THR A 1 159 ? -4.648 35.25 13.938 1 95.88 159 THR A C 1
ATOM 1235 O O . THR A 1 159 ? -3.949 34.531 14.68 1 95.88 159 THR A O 1
ATOM 1238 N N . PHE A 1 160 ? -4.789 36.594 14.008 1 96.69 160 PHE A N 1
ATOM 1239 C CA . PHE A 1 160 ? -3.826 37.25 14.883 1 96.69 160 PHE A CA 1
ATOM 1240 C C . PHE A 1 160 ? -4.527 38.219 15.805 1 96.69 160 PHE A C 1
ATOM 1242 O O . PHE A 1 160 ? -3.877 38.875 16.625 1 96.69 160 PHE A O 1
ATOM 1249 N N . THR A 1 161 ? -5.859 38.344 15.664 1 97.81 161 THR A N 1
ATOM 1250 C CA . THR A 1 161 ? -6.703 39.094 16.578 1 97.81 161 THR A CA 1
ATOM 1251 C C . THR A 1 161 ? -7.984 38.344 16.906 1 97.81 161 THR A C 1
ATOM 1253 O O . THR A 1 161 ? -8.391 37.438 16.156 1 97.81 161 THR A O 1
ATOM 1256 N N . VAL A 1 162 ? -8.57 38.719 18.047 1 98.31 162 VAL A N 1
ATOM 1257 C CA . VAL A 1 162 ? -9.844 38.125 18.406 1 98.31 162 VAL A CA 1
ATOM 1258 C C . VAL A 1 162 ? -10.891 38.438 17.328 1 98.31 162 VAL A C 1
ATOM 1260 O O . VAL A 1 162 ? -11.711 37.594 16.984 1 98.31 162 VAL A O 1
ATOM 1263 N N . ASP A 1 163 ? -10.805 39.625 16.812 1 98.38 163 ASP A N 1
ATOM 1264 C CA . ASP A 1 163 ? -11.727 40 15.75 1 98.38 163 ASP A CA 1
ATOM 1265 C C . ASP A 1 163 ? -11.578 39.062 14.539 1 98.38 163 ASP A C 1
ATOM 1267 O O . ASP A 1 163 ? -12.578 38.688 13.93 1 98.38 163 ASP A O 1
ATOM 1271 N N . GLU A 1 164 ? -10.359 38.75 14.156 1 98.06 164 GLU A N 1
ATOM 1272 C CA . GLU A 1 164 ? -10.117 37.812 13.055 1 98.06 164 GLU A CA 1
ATOM 1273 C C . GLU A 1 164 ? -10.648 36.438 13.367 1 98.06 164 GLU A C 1
ATOM 1275 O O . GLU A 1 164 ? -11.141 35.719 12.477 1 98.06 164 GLU A O 1
ATOM 1280 N N . VAL A 1 165 ? -10.539 36.031 14.609 1 98.5 165 VAL A N 1
ATOM 1281 C CA . VAL A 1 165 ? -11.117 34.75 15.039 1 98.5 165 VAL A CA 1
ATOM 1282 C C . VAL A 1 165 ? -12.625 34.781 14.812 1 98.5 165 VAL A C 1
ATOM 1284 O O . VAL A 1 165 ? -13.18 33.844 14.234 1 98.5 165 VAL A O 1
ATOM 1287 N N . LEU A 1 166 ? -13.25 35.875 15.273 1 98.62 166 LEU A N 1
ATOM 1288 C CA . LEU A 1 166 ? -14.703 35.969 15.156 1 98.62 166 LEU A CA 1
ATOM 1289 C C . LEU A 1 166 ? -15.125 36 13.688 1 98.62 166 LEU A C 1
ATOM 1291 O O . LEU A 1 166 ? -16.125 35.375 13.312 1 98.62 166 LEU A O 1
ATOM 1295 N N . ASP A 1 167 ? -14.391 36.656 12.859 1 98.19 167 ASP A N 1
ATOM 1296 C CA . ASP A 1 167 ? -14.68 36.688 11.43 1 98.19 167 ASP A CA 1
ATOM 1297 C C . ASP A 1 167 ? -14.562 35.312 10.812 1 98.19 167 ASP A C 1
ATOM 1299 O O . ASP A 1 167 ? -15.391 34.906 9.984 1 98.19 167 ASP A O 1
ATOM 1303 N N . THR A 1 168 ? -13.5 34.625 11.164 1 97.88 168 THR A N 1
ATOM 1304 C CA . THR A 1 168 ? -13.289 33.281 10.688 1 97.88 168 THR A CA 1
ATOM 1305 C C . THR A 1 168 ? -14.469 32.375 11.055 1 97.88 168 THR A C 1
ATOM 1307 O O . THR A 1 168 ? -14.953 31.609 10.227 1 97.88 168 THR A O 1
ATOM 1310 N N . TYR A 1 169 ? -14.953 32.438 12.25 1 98.25 169 TYR A N 1
ATOM 1311 C CA . TYR A 1 169 ? -16.078 31.641 12.711 1 98.25 169 TYR A CA 1
ATOM 1312 C C . TYR A 1 169 ? -17.375 32.062 12.031 1 98.25 169 TYR A C 1
ATOM 1314 O O . TYR A 1 169 ? -18.219 31.219 11.727 1 98.25 169 TYR A O 1
ATOM 1322 N N . ARG A 1 170 ? -17.547 33.406 11.82 1 98.06 170 ARG A N 1
ATOM 1323 C CA . ARG A 1 170 ? -18.719 33.875 11.07 1 98.06 170 ARG A CA 1
ATOM 1324 C C . ARG A 1 170 ? -18.75 33.25 9.68 1 98.06 170 ARG A C 1
ATOM 1326 O O . ARG A 1 170 ? -19.812 32.781 9.227 1 98.06 170 ARG A O 1
ATOM 1333 N N . GLN A 1 171 ? -17.625 33.281 9.031 1 96.44 171 GLN A N 1
ATOM 1334 C CA . GLN A 1 171 ? -17.531 32.75 7.68 1 96.44 171 GLN A CA 1
ATOM 1335 C C . GLN A 1 171 ? -17.781 31.234 7.672 1 96.44 171 GLN A C 1
ATOM 1337 O O . GLN A 1 171 ? -18.516 30.734 6.816 1 96.44 171 GLN A O 1
ATOM 1342 N N . ARG A 1 172 ? -17.203 30.5 8.625 1 97.06 172 ARG A N 1
ATOM 1343 C CA . ARG A 1 172 ? -17.391 29.062 8.695 1 97.06 172 ARG A CA 1
ATOM 1344 C C . ARG A 1 172 ? -18.859 28.703 8.938 1 97.06 172 ARG A C 1
ATOM 1346 O O . ARG A 1 172 ? -19.359 27.719 8.383 1 97.06 172 ARG A O 1
ATOM 1353 N N . ALA A 1 173 ? -19.5 29.453 9.742 1 97.12 173 ALA A N 1
ATOM 1354 C CA . ALA A 1 173 ? -20.875 29.188 10.133 1 97.12 173 ALA A CA 1
ATOM 1355 C C . ALA A 1 173 ? -21.797 29.172 8.914 1 97.12 173 ALA A C 1
ATOM 1357 O O . ALA A 1 173 ? -22.812 28.469 8.906 1 97.12 173 ALA A O 1
ATOM 1358 N N . LEU A 1 174 ? -21.391 29.859 7.883 1 94.62 174 LEU A N 1
ATOM 1359 C CA . LEU A 1 174 ? -22.219 29.953 6.68 1 94.62 174 LEU A CA 1
ATOM 1360 C C . LEU A 1 174 ? -22.328 28.594 5.992 1 94.62 174 LEU A C 1
ATOM 1362 O O . LEU A 1 174 ? -23.344 28.312 5.344 1 94.62 174 LEU A O 1
ATOM 1366 N N . GLY A 1 175 ? -21.391 27.734 6.152 1 93 175 GLY A N 1
ATOM 1367 C CA . GLY A 1 175 ? -21.391 26.453 5.461 1 93 175 GLY A CA 1
ATOM 1368 C C . GLY A 1 175 ? -21.625 25.266 6.387 1 93 175 GLY A C 1
ATOM 1369 O O . GLY A 1 175 ? -21.5 24.109 5.973 1 93 175 GLY A O 1
ATOM 1370 N N . VAL A 1 176 ? -22 25.484 7.609 1 96.56 176 VAL A N 1
ATOM 1371 C CA . VAL A 1 176 ? -22.188 24.438 8.602 1 96.56 176 VAL A CA 1
ATOM 1372 C C . VAL A 1 176 ? -23.672 24.312 8.953 1 96.56 176 VAL A C 1
ATOM 1374 O O . VAL A 1 176 ? -24.344 25.312 9.164 1 96.56 176 VAL A O 1
ATOM 1377 N N . PRO A 1 177 ? -24.219 23.062 8.984 1 96.19 177 PRO A N 1
ATOM 1378 C CA . PRO A 1 177 ? -25.625 22.891 9.359 1 96.19 177 PRO A CA 1
ATOM 1379 C C . PRO A 1 177 ? -25.938 23.469 10.734 1 96.19 177 PRO A C 1
ATOM 1381 O O . PRO A 1 177 ? -25.141 23.359 11.664 1 96.19 177 PRO A O 1
ATOM 1384 N N . THR A 1 178 ? -27.125 24.078 10.789 1 96.62 178 THR A N 1
ATOM 1385 C CA . THR A 1 178 ? -27.578 24.672 12.039 1 96.62 178 THR A CA 1
ATOM 1386 C C . THR A 1 178 ? -27.547 23.641 13.172 1 96.62 178 THR A C 1
ATOM 1388 O O . THR A 1 178 ? -27.953 22.484 12.977 1 96.62 178 THR A O 1
ATOM 1391 N N . GLY A 1 179 ? -27 24.031 14.242 1 96.75 179 GLY A N 1
ATOM 1392 C CA . GLY A 1 179 ? -26.984 23.172 15.406 1 96.75 179 GLY A CA 1
ATOM 1393 C C . GLY A 1 179 ? -25.719 22.328 15.516 1 96.75 179 GLY A C 1
ATOM 1394 O O . GLY A 1 179 ? -25.438 21.766 16.578 1 96.75 179 GLY A O 1
ATOM 1395 N N . ALA A 1 180 ? -24.984 22.266 14.43 1 97.5 180 ALA A N 1
ATOM 1396 C CA . ALA A 1 180 ? -23.75 21.5 14.469 1 97.5 180 ALA A CA 1
ATOM 1397 C C . ALA A 1 180 ? -22.625 22.312 15.125 1 97.5 180 ALA A C 1
ATOM 1399 O O . ALA A 1 180 ? -22.562 23.531 14.984 1 97.5 180 ALA A O 1
ATOM 1400 N N . PHE A 1 181 ? -21.75 21.641 15.82 1 98.5 181 PHE A N 1
ATOM 1401 C CA . PHE A 1 181 ? -20.625 22.281 16.484 1 98.5 181 PHE A CA 1
ATOM 1402 C C . PHE A 1 181 ? -19.609 22.812 15.477 1 98.5 18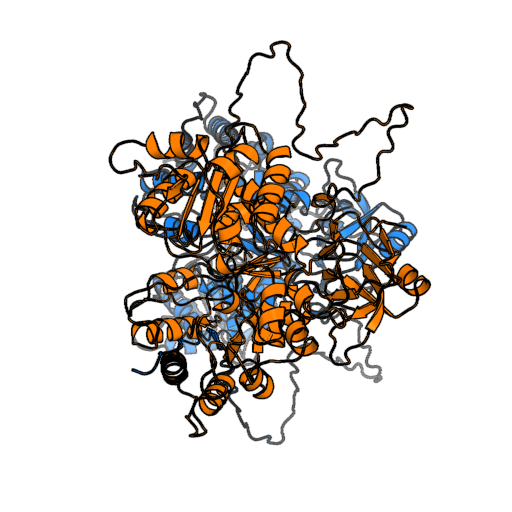1 PHE A C 1
ATOM 1404 O O . PHE A 1 181 ? -19.281 22.109 14.508 1 98.5 181 PHE A O 1
ATOM 1411 N N . ILE A 1 182 ? -19.125 24.031 15.664 1 98.62 182 ILE A N 1
ATOM 1412 C CA . ILE A 1 182 ? -17.891 24.531 15.062 1 98.62 182 ILE A CA 1
ATOM 1413 C C . ILE A 1 182 ? -16.781 24.516 16.094 1 98.62 182 ILE A C 1
ATOM 1415 O O . ILE A 1 182 ? -16.938 25.031 17.203 1 98.62 182 ILE A O 1
ATOM 1419 N N . THR A 1 183 ? -15.664 23.906 15.766 1 98.56 183 THR A N 1
ATOM 1420 C CA . THR A 1 183 ? -14.633 23.688 16.781 1 98.56 183 THR A CA 1
ATOM 1421 C C . THR A 1 183 ? -13.266 24.125 16.25 1 98.56 183 THR A C 1
ATOM 1423 O O . THR A 1 183 ? -13.062 24.219 15.039 1 98.56 183 THR A O 1
ATOM 1426 N N . THR A 1 184 ? -12.391 24.484 17.062 1 98.38 184 THR A N 1
ATOM 1427 C CA . THR A 1 184 ? -10.945 24.562 16.891 1 98.38 184 THR A CA 1
ATOM 1428 C C . THR A 1 184 ? -10.219 23.859 18.031 1 98.38 184 THR A C 1
ATOM 1430 O O . THR A 1 184 ? -10.414 24.188 19.203 1 98.38 184 THR A O 1
ATOM 1433 N N . ILE A 1 185 ? -9.438 22.922 17.656 1 97.69 185 ILE A N 1
ATOM 1434 C CA . ILE A 1 185 ? -8.688 22.172 18.656 1 97.69 185 ILE A CA 1
ATOM 1435 C C . ILE A 1 185 ? -7.207 22.141 18.281 1 97.69 185 ILE A C 1
ATOM 1437 O O . ILE A 1 185 ? -6.809 21.438 17.344 1 97.69 185 ILE A O 1
ATOM 1441 N N . GLY A 1 186 ? -6.418 22.875 18.984 1 95.5 186 GLY A N 1
ATOM 1442 C CA . GLY A 1 186 ? -4.977 22.906 18.797 1 95.5 186 GLY A CA 1
ATOM 1443 C C . GLY A 1 186 ? -4.551 23.75 17.609 1 95.5 186 GLY A C 1
ATOM 1444 O O . GLY A 1 186 ? -5.383 24.375 16.953 1 95.5 186 GLY A O 1
ATOM 1445 N N . GLY A 1 187 ? -3.129 23.875 17.406 1 95.5 187 GLY A N 1
ATOM 1446 C CA . GLY A 1 187 ? -2.514 24.516 16.266 1 95.5 187 GLY A CA 1
ATOM 1447 C C . GLY A 1 187 ? -2.387 26.031 16.422 1 95.5 187 GLY A C 1
ATOM 1448 O O . GLY A 1 187 ? -1.846 26.703 15.539 1 95.5 187 GLY A O 1
ATOM 1449 N N . PHE A 1 188 ? -2.883 26.547 17.547 1 96.31 188 PHE A N 1
ATOM 1450 C CA . PHE A 1 188 ? -2.854 27.969 17.812 1 96.31 188 PHE A CA 1
ATOM 1451 C C . PHE A 1 188 ? -2.672 28.234 19.312 1 96.31 188 PHE A C 1
ATOM 1453 O O . PHE A 1 188 ? -2.682 27.312 20.125 1 96.31 188 PHE A O 1
ATOM 1460 N N . SER A 1 189 ? -2.406 29.469 19.641 1 95.31 189 SER A N 1
ATOM 1461 C CA . SER A 1 189 ? -2.328 29.938 21.016 1 95.31 189 SER A CA 1
ATOM 1462 C C . SER A 1 189 ? -2.832 31.375 21.125 1 95.31 189 SER A C 1
ATOM 1464 O O . SER A 1 189 ? -2.662 32.188 20.203 1 95.31 189 SER A O 1
ATOM 1466 N N . PRO A 1 190 ? -3.445 31.719 22.312 1 95.31 190 PRO A N 1
ATOM 1467 C CA . PRO A 1 190 ? -3.801 33.125 22.516 1 95.31 190 PRO A CA 1
ATOM 1468 C C . PRO A 1 190 ? -2.598 34.062 22.406 1 95.31 190 PRO A C 1
ATOM 1470 O O . PRO A 1 190 ? -2.762 35.25 22.172 1 95.31 190 PRO A O 1
ATOM 1473 N N . ASN A 1 191 ? -1.404 33.5 22.531 1 94 191 ASN A N 1
ATOM 1474 C CA . ASN A 1 191 ? -0.189 34.281 22.406 1 94 191 ASN A CA 1
ATOM 1475 C C . ASN A 1 191 ? -0.079 34.938 21.031 1 94 191 ASN A C 1
ATOM 1477 O O . ASN A 1 191 ? 0.619 35.938 20.859 1 94 191 ASN A O 1
ATOM 1481 N N . GLN A 1 192 ? -0.712 34.406 20.062 1 95.19 192 GLN A N 1
ATOM 1482 C CA . GLN A 1 192 ? -0.564 34.969 18.719 1 95.19 192 GLN A CA 1
ATOM 1483 C C . GLN A 1 192 ? -1.576 36.062 18.469 1 95.19 192 GLN A C 1
ATOM 1485 O O . GLN A 1 192 ? -1.472 36.812 17.484 1 95.19 192 GLN A O 1
ATOM 1490 N N . PHE A 1 193 ? -2.473 36.281 19.438 1 96.62 193 PHE A N 1
ATOM 1491 C CA . PHE A 1 193 ? -3.465 37.344 19.312 1 96.62 193 PHE A CA 1
ATOM 1492 C C . PHE A 1 193 ? -2.961 38.625 19.953 1 96.62 193 PHE A C 1
ATOM 1494 O O . PHE A 1 193 ? -2.33 38.594 21.016 1 96.62 193 PHE A O 1
ATOM 1501 N N . ASP A 1 194 ? -3.361 39.688 19.312 1 96.38 194 ASP A N 1
ATOM 1502 C CA . ASP A 1 194 ? -3.016 40.969 19.891 1 96.38 194 ASP A CA 1
ATOM 1503 C C . ASP A 1 194 ? -3.551 41.094 21.312 1 96.38 194 ASP A C 1
ATOM 1505 O O . ASP A 1 194 ? -2.883 41.656 22.188 1 96.38 194 ASP A O 1
ATOM 1509 N N . GLU A 1 195 ? -4.719 40.531 21.562 1 96.75 195 GLU A N 1
ATOM 1510 C CA . GLU A 1 195 ? -5.418 40.656 22.844 1 96.75 195 GLU A CA 1
ATOM 1511 C C . GLU A 1 195 ? -4.879 39.656 23.859 1 96.75 195 GLU A C 1
ATOM 1513 O O . GLU A 1 195 ? -5.172 39.781 25.062 1 96.75 195 GLU A O 1
ATOM 1518 N N . ALA A 1 196 ? -4.184 38.656 23.391 1 95.56 196 ALA A N 1
ATOM 1519 C CA . ALA A 1 196 ? -3.568 37.625 24.219 1 95.56 196 ALA A CA 1
ATOM 1520 C C . ALA A 1 196 ? -4.609 36.906 25.078 1 95.56 196 ALA A C 1
ATOM 1522 O O . ALA A 1 196 ? -4.383 36.688 26.266 1 95.56 196 ALA A O 1
ATOM 1523 N N . ARG A 1 197 ? -5.719 36.719 24.547 1 96.62 197 ARG A N 1
ATOM 1524 C CA . ARG A 1 197 ? -6.805 36 25.219 1 96.62 197 ARG A CA 1
ATOM 1525 C C . ARG A 1 197 ? -7.68 35.281 24.203 1 96.62 197 ARG A C 1
ATOM 1527 O O . ARG A 1 197 ? -7.652 35.562 23.016 1 96.62 197 ARG A O 1
ATOM 1534 N N . LEU A 1 198 ? -8.492 34.344 24.734 1 98 198 LEU A N 1
ATOM 1535 C CA . LEU A 1 198 ? -9.516 33.656 23.938 1 98 198 LEU A CA 1
ATOM 1536 C C . LEU A 1 198 ? -10.766 34.531 23.828 1 98 198 LEU A C 1
ATOM 1538 O O . LEU A 1 198 ? -10.984 35.438 24.641 1 98 198 LEU A O 1
ATOM 1542 N N . PRO A 1 199 ? -11.555 34.281 22.766 1 98.44 199 PRO A N 1
ATOM 1543 C CA . PRO A 1 199 ? -12.828 35 22.688 1 98.44 199 PRO A CA 1
ATOM 1544 C C . PRO A 1 199 ? -13.758 34.656 23.859 1 98.44 199 PRO A C 1
ATOM 1546 O O . PRO A 1 199 ? -13.703 33.562 24.422 1 98.44 199 PRO A O 1
ATOM 1549 N N . THR A 1 200 ? -14.625 35.625 24.172 1 97.94 200 THR A N 1
ATOM 1550 C CA . THR A 1 200 ? -15.602 35.438 25.234 1 97.94 200 THR A CA 1
ATOM 1551 C C . THR A 1 200 ? -16.859 34.75 24.703 1 97.94 200 THR A C 1
ATOM 1553 O O . THR A 1 200 ? -17.062 34.688 23.484 1 97.94 200 THR A O 1
ATOM 1556 N N . LEU A 1 201 ? -17.625 34.344 25.703 1 98.56 201 LEU A N 1
ATOM 1557 C CA . LEU A 1 201 ? -18.906 33.719 25.391 1 98.56 201 LEU A CA 1
ATOM 1558 C C . LEU A 1 201 ? -19.75 34.625 24.516 1 98.56 201 LEU A C 1
ATOM 1560 O O . LEU A 1 201 ? -20.266 34.188 23.484 1 98.56 201 LEU A O 1
ATOM 1564 N N . ALA A 1 202 ? -19.891 35.875 24.891 1 98.44 202 ALA A N 1
ATOM 1565 C CA . ALA A 1 202 ? -20.734 36.844 24.188 1 98.44 202 ALA A CA 1
ATOM 1566 C C . ALA A 1 202 ? -20.203 37.094 22.766 1 98.44 202 ALA A C 1
ATOM 1568 O O . ALA A 1 202 ? -20.984 37.219 21.828 1 98.44 202 ALA A O 1
ATOM 1569 N N . GLU A 1 203 ? -18.938 37.219 22.656 1 98.62 203 GLU A N 1
ATOM 1570 C CA . GLU A 1 203 ? -18.312 37.406 21.344 1 98.62 203 GLU A CA 1
ATOM 1571 C C . GLU A 1 203 ? -18.594 36.219 20.422 1 98.62 203 GLU A C 1
ATOM 1573 O O . GLU A 1 203 ? -18.922 36.406 19.25 1 98.62 203 GLU A O 1
ATOM 1578 N N . LEU A 1 204 ? -18.5 35.031 20.922 1 98.81 204 LEU A N 1
ATOM 1579 C CA . LEU A 1 204 ? -18.734 33.812 20.125 1 98.81 204 LEU A CA 1
ATOM 1580 C C . LEU A 1 204 ? -20.219 33.656 19.797 1 98.81 204 LEU A C 1
ATOM 1582 O O . LEU A 1 204 ? -20.562 33.188 18.719 1 98.81 204 LEU A O 1
ATOM 1586 N N . ASP A 1 205 ? -21.094 34.062 20.703 1 98.69 205 ASP A N 1
ATOM 1587 C CA . ASP A 1 205 ? -22.516 34.094 20.391 1 98.69 205 ASP A CA 1
ATOM 1588 C C . ASP A 1 205 ? -22.812 35 19.188 1 98.69 205 ASP A C 1
ATOM 1590 O O . ASP A 1 205 ? -23.672 34.656 18.375 1 98.69 205 ASP A O 1
ATOM 1594 N N . SER A 1 206 ? -22.172 36.031 19.172 1 98.38 206 SER A N 1
ATOM 1595 C CA . SER A 1 206 ? -22.375 37 18.078 1 98.38 206 SER A CA 1
ATOM 1596 C C . SER A 1 206 ? -21.844 36.438 16.75 1 98.38 206 SER A C 1
ATOM 1598 O O . SER A 1 206 ? -22.438 36.656 15.695 1 98.38 206 SER A O 1
ATOM 1600 N N . ALA A 1 207 ? -20.734 35.781 16.766 1 98.56 207 ALA A N 1
ATOM 1601 C CA . ALA A 1 207 ? -20.078 35.25 15.57 1 98.56 207 ALA A CA 1
ATOM 1602 C C . ALA A 1 207 ? -20.812 34.062 15.008 1 98.56 207 ALA A C 1
ATOM 1604 O O . ALA A 1 207 ? -20.875 33.875 13.797 1 98.56 207 ALA A O 1
ATOM 1605 N N . ALA A 1 208 ? -21.375 33.219 15.867 1 98.44 208 ALA A N 1
ATOM 1606 C CA . ALA A 1 208 ? -22.047 31.984 15.461 1 98.44 208 ALA A CA 1
ATOM 1607 C C . ALA A 1 208 ? -23.312 31.734 16.281 1 98.44 208 ALA A C 1
ATOM 1609 O O . ALA A 1 208 ? -23.422 30.734 16.969 1 98.44 208 ALA A O 1
ATOM 1610 N N . PRO A 1 209 ? -24.281 32.531 16.078 1 97.62 209 PRO A N 1
ATOM 1611 C CA . PRO A 1 209 ? -25.453 32.5 16.953 1 97.62 209 PRO A CA 1
ATOM 1612 C C . PRO A 1 209 ? -26.25 31.219 16.828 1 97.62 209 PRO A C 1
ATOM 1614 O O . PRO A 1 209 ? -26.984 30.844 17.75 1 97.62 209 PRO A O 1
ATOM 1617 N N . ASN A 1 210 ? -26.109 30.516 15.766 1 98.12 210 ASN A N 1
ATOM 1618 C CA . ASN A 1 210 ? -26.938 29.344 15.547 1 98.12 210 ASN A CA 1
ATOM 1619 C C . ASN A 1 210 ? -26.125 28.047 15.719 1 98.12 210 ASN A C 1
ATOM 1621 O O . ASN A 1 210 ? -26.578 26.969 15.336 1 98.12 210 ASN A O 1
ATOM 1625 N N . HIS A 1 211 ? -24.922 28.172 16.234 1 98.69 211 HIS A N 1
ATOM 1626 C CA . HIS A 1 211 ? -24.031 27.016 16.344 1 98.69 211 HIS A CA 1
ATOM 1627 C C . HIS A 1 211 ? -23.359 26.984 17.719 1 98.69 211 HIS A C 1
ATOM 1629 O O . HIS A 1 211 ? -22.922 28.016 18.219 1 98.69 211 HIS A O 1
ATOM 1635 N N . PRO A 1 212 ? -23.375 25.828 18.375 1 98.75 212 PRO A N 1
ATOM 1636 C CA . PRO A 1 212 ? -22.438 25.703 19.484 1 98.75 212 PRO A CA 1
ATOM 1637 C C . PRO A 1 212 ? -20.969 25.766 19.047 1 98.75 212 PRO A C 1
ATOM 1639 O O . PRO A 1 212 ? -20.641 25.359 17.922 1 98.75 212 PRO A O 1
ATOM 1642 N N . VAL A 1 213 ? -20.125 26.328 19.938 1 98.81 213 VAL A N 1
ATOM 1643 C CA . VAL A 1 213 ? -18.719 26.547 19.609 1 98.81 213 VAL A CA 1
ATOM 1644 C C . VAL A 1 213 ? -17.828 25.938 20.703 1 98.81 213 VAL A C 1
ATOM 1646 O O . VAL A 1 213 ? -18.203 25.938 21.875 1 98.81 213 VAL A O 1
ATOM 1649 N N . PHE A 1 214 ? -16.75 25.312 20.344 1 98.69 214 PHE A N 1
ATOM 1650 C CA . PHE A 1 214 ? -15.711 24.844 21.266 1 98.69 214 PHE A CA 1
ATOM 1651 C C . PHE A 1 214 ? -14.32 25.156 20.719 1 98.69 214 PHE A C 1
ATOM 1653 O O . PHE A 1 214 ? -13.938 24.656 19.656 1 98.69 214 PHE A O 1
ATOM 1660 N N . ILE A 1 215 ? -13.555 26 21.375 1 98.69 215 ILE A N 1
ATOM 1661 C CA . ILE A 1 215 ? -12.195 26.359 21 1 98.69 215 ILE A CA 1
ATOM 1662 C C . ILE A 1 215 ? -11.234 25.938 22.109 1 98.69 215 ILE A C 1
ATOM 1664 O O . ILE A 1 215 ? -11.289 26.469 23.234 1 98.69 215 ILE A O 1
ATOM 1668 N N . SER A 1 216 ? -10.383 25.016 21.812 1 98.06 216 SER A N 1
ATOM 1669 C CA . SER A 1 216 ? -9.469 24.469 22.797 1 98.06 216 SER A CA 1
ATOM 1670 C C . SER A 1 216 ? -8.016 24.625 22.359 1 98.06 216 SER A C 1
ATOM 1672 O O . SER A 1 216 ? -7.676 24.312 21.219 1 98.06 216 SER A O 1
ATOM 1674 N N . THR A 1 217 ? -7.172 25.062 23.328 1 95.12 217 THR A N 1
ATOM 1675 C CA . THR A 1 217 ? -5.766 25.266 23 1 95.12 217 THR A CA 1
ATOM 1676 C C . THR A 1 217 ? -4.961 23.984 23.266 1 95.12 217 THR A C 1
ATOM 1678 O O . THR A 1 217 ? -5.223 23.266 24.219 1 95.12 217 THR A O 1
ATOM 1681 N N . SER A 1 218 ? -4.023 23.656 22.359 1 90.69 218 SER A N 1
ATOM 1682 C CA . SER A 1 218 ? -3.008 22.625 22.562 1 90.69 218 SER A CA 1
ATOM 1683 C C . SER A 1 218 ? -3.641 21.266 22.844 1 90.69 218 SER A C 1
ATOM 1685 O O . SER A 1 218 ? -4.637 20.906 22.219 1 90.69 218 SER A O 1
ATOM 1687 N N . PHE A 1 219 ? -3.07 20.469 23.844 1 87.56 219 PHE A N 1
ATOM 1688 C CA . PHE A 1 219 ? -3.492 19.109 24.109 1 87.56 219 PHE A CA 1
ATOM 1689 C C . PHE A 1 219 ? -4.656 19.078 25.094 1 87.56 219 PHE A C 1
ATOM 1691 O O . PHE A 1 219 ? -5.559 18.25 24.969 1 87.56 219 PHE A O 1
ATOM 1698 N N . ALA A 1 220 ? -4.602 20.031 26.031 1 92.44 220 ALA A N 1
ATOM 1699 C CA . ALA A 1 220 ? -5.461 19.859 27.203 1 92.44 220 ALA A CA 1
ATOM 1700 C C . ALA A 1 220 ? -6.172 21.156 27.562 1 92.44 220 ALA A C 1
ATOM 1702 O O . ALA A 1 220 ? -6.742 21.281 28.641 1 92.44 220 ALA A O 1
ATOM 1703 N N . GLY A 1 221 ? -6.227 22.078 26.625 1 93.25 221 GLY A N 1
ATOM 1704 C CA . GLY A 1 221 ? -6.844 23.375 26.891 1 93.25 221 GLY A CA 1
ATOM 1705 C C . GLY A 1 221 ? -5.871 24.391 27.453 1 93.25 221 GLY A C 1
ATOM 1706 O O . GLY A 1 221 ? -4.656 24.203 27.375 1 93.25 221 GLY A O 1
ATOM 1707 N N . PRO A 1 222 ? -6.402 25.531 28.062 1 96.19 222 PRO A N 1
ATOM 1708 C CA . PRO A 1 222 ? -7.816 25.812 28.328 1 96.19 222 PRO A CA 1
ATOM 1709 C C . PRO A 1 222 ? -8.625 26.031 27.047 1 96.19 222 PRO A C 1
ATOM 1711 O O . PRO A 1 222 ? -8.055 26.062 25.953 1 96.19 222 PRO A O 1
ATOM 1714 N N . ALA A 1 223 ? -9.992 26.094 27.312 1 98.56 223 ALA A N 1
ATOM 1715 C CA . ALA A 1 223 ? -10.914 26.266 26.188 1 98.56 223 ALA A CA 1
ATOM 1716 C C . ALA A 1 223 ? -11.953 27.344 26.484 1 98.56 223 ALA A C 1
ATOM 1718 O O . ALA A 1 223 ? -11.992 27.891 27.594 1 98.56 223 ALA A O 1
ATOM 1719 N N . THR A 1 224 ? -12.617 27.75 25.469 1 98.75 224 THR A N 1
ATOM 1720 C CA . THR A 1 224 ? -13.766 28.641 25.578 1 98.75 224 THR A CA 1
ATOM 1721 C C . THR A 1 224 ? -14.93 28.141 24.719 1 98.75 224 THR A C 1
ATOM 1723 O O . THR A 1 224 ? -14.727 27.328 23.828 1 98.75 224 THR A O 1
ATOM 1726 N N . THR A 1 225 ? -16.125 28.5 25.094 1 98.88 225 THR A N 1
ATOM 1727 C CA . THR A 1 225 ? -17.344 28.094 24.391 1 98.88 225 THR A CA 1
ATOM 1728 C C . THR A 1 225 ? -18.359 29.234 24.406 1 98.88 225 THR A C 1
ATOM 1730 O O . THR A 1 225 ? -18.125 30.281 25 1 98.88 225 THR A O 1
ATOM 1733 N N . ASN A 1 226 ? -19.422 29.062 23.594 1 98.81 226 ASN A N 1
ATOM 1734 C CA . ASN A 1 226 ? -20.516 30.031 23.609 1 98.81 226 ASN A CA 1
ATOM 1735 C C . ASN A 1 226 ? -21.719 29.5 24.375 1 98.81 226 ASN A C 1
ATOM 1737 O O . ASN A 1 226 ? -21.625 28.484 25.062 1 98.81 226 ASN A O 1
ATOM 1741 N N . SER A 1 227 ? -22.797 30.297 24.344 1 98.75 227 SER A N 1
ATOM 1742 C CA . SER A 1 227 ? -23.969 29.953 25.141 1 98.75 227 SER A CA 1
ATOM 1743 C C . SER A 1 227 ? -24.5 28.562 24.781 1 98.75 227 SER A C 1
ATOM 1745 O O . SER A 1 227 ? -24.844 27.781 25.656 1 98.75 227 SER A O 1
ATOM 1747 N N . ARG A 1 228 ? -24.594 28.266 23.547 1 98.62 228 ARG A N 1
ATOM 1748 C CA . ARG A 1 228 ? -25.094 26.969 23.094 1 98.62 228 ARG A CA 1
ATOM 1749 C C . ARG A 1 228 ? -24.156 25.844 23.484 1 98.62 228 ARG A C 1
ATOM 1751 O O . ARG A 1 228 ? -24.594 24.75 23.859 1 98.62 228 ARG A O 1
ATOM 1758 N N . GLY A 1 229 ? -22.828 26.047 23.359 1 98.75 229 GLY A N 1
ATOM 1759 C CA . GLY A 1 229 ? -21.875 25.062 23.828 1 98.75 229 GLY A CA 1
ATOM 1760 C C . GLY A 1 229 ? -21.953 24.828 25.328 1 98.75 229 GLY A C 1
ATOM 1761 O O . GLY A 1 229 ? -21.906 23.688 25.781 1 98.75 229 GLY A O 1
ATOM 1762 N N . LYS A 1 230 ? -22.047 25.938 26.016 1 98.69 230 LYS A N 1
ATOM 1763 C CA . LYS A 1 230 ? -22.188 25.844 27.469 1 98.69 230 LYS A CA 1
ATOM 1764 C C . LYS A 1 230 ? -23.391 25.016 27.859 1 98.69 230 LYS A C 1
ATOM 1766 O O . LYS A 1 230 ? -23.297 24.125 28.719 1 98.69 230 LYS A O 1
ATOM 1771 N N . ALA A 1 231 ? -24.5 25.234 27.234 1 98.19 231 ALA A N 1
ATOM 1772 C CA . ALA A 1 231 ? -25.703 24.469 27.516 1 98.19 231 ALA A CA 1
ATOM 1773 C C . ALA A 1 231 ? -25.484 22.984 27.25 1 98.19 231 ALA A C 1
ATOM 1775 O O . ALA A 1 231 ? -25.891 22.141 28.047 1 98.19 231 ALA A O 1
ATOM 1776 N N . PHE A 1 232 ? -24.875 22.609 26.188 1 98.06 232 PHE A N 1
ATOM 1777 C CA . PHE A 1 232 ? -24.578 21.219 25.844 1 98.06 232 PHE A CA 1
ATOM 1778 C C . PHE A 1 232 ? -23.688 20.578 26.891 1 98.06 232 PHE A C 1
ATOM 1780 O O . PHE A 1 232 ? -24 19.516 27.406 1 98.06 232 PHE A O 1
ATOM 1787 N N . PHE A 1 233 ? -22.547 21.25 27.203 1 98.56 233 PHE A N 1
ATOM 1788 C CA . PHE A 1 233 ? -21.531 20.672 28.062 1 98.56 233 PHE A CA 1
ATOM 1789 C C . PHE A 1 233 ? -22.062 20.516 29.484 1 98.56 233 PHE A C 1
ATOM 1791 O O . PHE A 1 233 ? -21.766 19.516 30.156 1 98.56 233 PHE A O 1
ATOM 1798 N N . GLU A 1 234 ? -22.828 21.453 29.922 1 97.94 234 GLU A N 1
ATOM 1799 C CA . GLU A 1 234 ? -23.359 21.391 31.266 1 97.94 234 GLU A CA 1
ATOM 1800 C C . GLU A 1 234 ? -24.531 20.422 31.375 1 97.94 234 GLU A C 1
ATOM 1802 O O . GLU A 1 234 ? -24.922 20.016 32.469 1 97.94 234 GLU A O 1
ATOM 1807 N N . SER A 1 235 ? -25.094 20.047 30.234 1 97.5 235 SER A N 1
ATOM 1808 C CA . SER A 1 235 ? -26.219 19.109 30.219 1 97.5 235 SER A CA 1
ATOM 1809 C C . SER A 1 235 ? -25.734 17.656 30.312 1 97.5 235 SER A C 1
ATOM 1811 O O . SER A 1 235 ? -26.531 16.75 30.531 1 97.5 235 SER A O 1
ATOM 1813 N N . LEU A 1 236 ? -24.469 17.5 30.062 1 96.44 236 LEU A N 1
ATOM 1814 C CA . LEU A 1 236 ? -23.938 16.141 30.109 1 96.44 236 LEU A CA 1
ATOM 1815 C C . LEU A 1 236 ? -24.156 15.523 31.484 1 96.44 236 LEU A C 1
ATOM 1817 O O . LEU A 1 236 ? -24.203 16.234 32.5 1 96.44 236 LEU A O 1
ATOM 1821 N N . ALA A 1 237 ? -24.281 14.211 31.562 1 91.25 237 ALA A N 1
ATOM 1822 C CA . ALA A 1 237 ? -24.734 13.523 32.75 1 91.25 237 ALA A CA 1
ATOM 1823 C C . ALA A 1 237 ? -23.578 13.203 33.688 1 91.25 237 ALA A C 1
ATOM 1825 O O . ALA A 1 237 ? -22.469 12.914 33.25 1 91.25 237 ALA A O 1
ATOM 1826 N N . GLY A 1 238 ? -23.891 13.312 34.969 1 91.62 238 GLY A N 1
ATOM 1827 C CA . GLY A 1 238 ? -23.031 12.789 36 1 91.62 238 GLY A CA 1
ATOM 1828 C C . GLY A 1 238 ? -21.625 13.375 35.969 1 91.62 238 GLY A C 1
ATOM 1829 O O . GLY A 1 238 ? -21.469 14.594 35.906 1 91.62 238 GLY A O 1
ATOM 1830 N N . ASP A 1 239 ? -20.656 12.383 35.906 1 92.38 239 ASP A N 1
ATOM 1831 C CA . ASP A 1 239 ? -19.25 12.742 36.031 1 92.38 239 ASP A CA 1
ATOM 1832 C C . ASP A 1 239 ? -18.734 13.344 34.719 1 92.38 239 ASP A C 1
ATOM 1834 O O . ASP A 1 239 ? -17.641 13.922 34.688 1 92.38 239 ASP A O 1
ATOM 1838 N N . MET A 1 240 ? -19.531 13.414 33.781 1 94.56 240 MET A N 1
ATOM 1839 C CA . MET A 1 240 ? -19.109 13.938 32.469 1 94.56 240 MET A CA 1
ATOM 1840 C C . MET A 1 240 ? -19.594 15.375 32.281 1 94.56 240 MET A C 1
ATOM 1842 O O . MET A 1 240 ? -19.234 16.031 31.312 1 94.56 240 MET A O 1
ATOM 1846 N N . SER A 1 241 ? -20.359 15.82 33.25 1 97.06 241 SER A N 1
ATOM 1847 C CA . SER A 1 241 ? -20.75 17.219 33.188 1 97.06 241 SER A CA 1
ATOM 1848 C C . SER A 1 241 ? -19.531 18.141 33.25 1 97.06 241 SER A C 1
ATOM 1850 O O . SER A 1 241 ? -18.609 17.906 34.031 1 97.06 241 SER A O 1
ATOM 1852 N N . VAL A 1 242 ? -19.5 19.156 32.406 1 98.31 242 VAL A N 1
ATOM 1853 C CA . VAL A 1 242 ? -18.375 20.062 32.312 1 98.31 242 VAL A CA 1
ATOM 1854 C C . VAL A 1 242 ? -18.703 21.375 33.031 1 98.31 242 VAL A C 1
ATOM 1856 O O . VAL A 1 242 ? -19.75 21.969 32.812 1 98.31 242 VAL A O 1
ATOM 1859 N N . SER A 1 243 ? -17.875 21.781 33.906 1 98.06 243 SER A N 1
ATOM 1860 C CA . SER A 1 243 ? -18 23.078 34.531 1 98.06 243 SER A CA 1
ATOM 1861 C C . SER A 1 243 ? -17.547 24.203 33.594 1 98.06 243 SER A C 1
ATOM 1863 O O . SER A 1 243 ? -16.359 24.297 33.281 1 98.06 243 SER A O 1
ATOM 1865 N N . VAL A 1 244 ? -18.469 25.031 33.219 1 98.5 244 VAL A N 1
ATOM 1866 C CA . VAL A 1 244 ? -18.172 26.156 32.344 1 98.5 244 VAL A CA 1
ATOM 1867 C C . VAL A 1 244 ? -18.406 27.469 33.094 1 98.5 244 VAL A C 1
ATOM 1869 O O . VAL A 1 244 ? -19.469 27.672 33.656 1 98.5 244 VAL A O 1
ATOM 1872 N N . ALA A 1 245 ? -17.422 28.328 33.031 1 98.38 245 ALA A N 1
ATOM 1873 C CA . ALA A 1 245 ? -17.547 29.625 33.719 1 98.38 245 ALA A CA 1
ATOM 1874 C C . ALA A 1 245 ? -18.578 30.516 33 1 98.38 245 ALA A C 1
ATOM 1876 O O . ALA A 1 245 ? -18.984 30.234 31.875 1 98.38 245 ALA A O 1
ATOM 1877 N N . ALA A 1 246 ? -18.984 31.609 33.688 1 97.44 246 ALA A N 1
ATOM 1878 C CA . ALA A 1 246 ? -20 32.5 33.156 1 97.44 246 ALA A CA 1
ATOM 1879 C C . ALA A 1 246 ? -19.547 33.156 31.859 1 97.44 246 ALA A C 1
ATOM 1881 O O . ALA A 1 246 ? -20.375 33.406 30.969 1 97.44 246 ALA A O 1
ATOM 1882 N N . ASN A 1 247 ? -18.281 33.312 31.688 1 97 247 ASN A N 1
ATOM 1883 C CA . ASN A 1 247 ? -17.766 33.938 30.484 1 97 247 ASN A CA 1
ATOM 1884 C C . ASN A 1 247 ? -17.469 32.906 29.391 1 97 247 ASN A C 1
ATOM 1886 O O . ASN A 1 247 ? -16.875 33.25 28.359 1 97 247 ASN A O 1
ATOM 1890 N N . GLY A 1 248 ? -17.75 31.641 29.656 1 98.5 248 GLY A N 1
ATOM 1891 C CA . GLY A 1 248 ? -17.609 30.594 28.656 1 98.5 248 GLY A CA 1
ATOM 1892 C C . GLY A 1 248 ? -16.312 29.828 28.781 1 98.5 248 GLY A C 1
ATOM 1893 O O . GLY A 1 248 ? -16.094 28.844 28.062 1 98.5 248 GLY A O 1
ATOM 1894 N N . SER A 1 249 ? -15.422 30.172 29.703 1 98.44 249 SER A N 1
ATOM 1895 C CA . SER A 1 249 ? -14.117 29.531 29.828 1 98.44 249 SER A CA 1
ATOM 1896 C C . SER A 1 249 ? -14.234 28.125 30.406 1 98.44 249 SER A C 1
ATOM 1898 O O . SER A 1 249 ? -15.062 27.891 31.297 1 98.44 249 SER A O 1
ATOM 1900 N N . ILE A 1 250 ? -13.461 27.234 29.906 1 98.38 250 ILE A N 1
ATOM 1901 C CA . ILE A 1 250 ? -13.305 25.875 30.391 1 98.38 250 ILE A CA 1
ATOM 1902 C C . ILE A 1 250 ? -11.852 25.641 30.812 1 98.38 250 ILE A C 1
ATOM 1904 O O . ILE A 1 250 ? -10.93 25.859 30.031 1 98.38 250 ILE A O 1
ATOM 1908 N N . THR A 1 251 ? -11.672 25.234 32.031 1 97.81 251 THR A N 1
ATOM 1909 C CA . THR A 1 251 ? -10.328 25.078 32.594 1 97.81 251 THR A CA 1
ATOM 1910 C C . THR A 1 251 ? -9.594 23.922 31.891 1 97.81 251 THR A C 1
ATOM 1912 O O . THR A 1 251 ? -10.227 22.969 31.422 1 97.81 251 THR A O 1
ATOM 1915 N N . ALA A 1 252 ? -8.281 24 31.859 1 97 252 ALA A N 1
ATOM 1916 C CA . ALA A 1 252 ? -7.445 22.969 31.266 1 97 252 ALA A CA 1
ATOM 1917 C C . ALA A 1 252 ? -7.52 21.672 32.062 1 97 252 ALA A C 1
ATOM 1919 O O . ALA A 1 252 ? -7.91 21.688 33.25 1 97 252 ALA A O 1
ATOM 1920 N N . GLY A 1 253 ? -7.148 20.609 31.422 1 96.31 253 GLY A N 1
ATOM 1921 C CA . GLY A 1 253 ? -7.094 19.344 32.125 1 96.31 253 GLY A CA 1
ATOM 1922 C C . GLY A 1 253 ? -8.414 18.594 32.094 1 96.31 253 GLY A C 1
ATOM 1923 O O . GLY A 1 253 ? -8.961 18.328 31.016 1 96.31 253 GLY A O 1
ATOM 1924 N N . LEU A 1 254 ? -8.906 18.391 33.219 1 96.44 254 LEU A N 1
ATOM 1925 C CA . LEU A 1 254 ? -10.047 17.484 33.344 1 96.44 254 LEU A CA 1
ATOM 1926 C C . LEU A 1 254 ? -11.273 18.031 32.625 1 96.44 254 LEU A C 1
ATOM 1928 O O . LEU A 1 254 ? -11.914 17.312 31.859 1 96.44 254 LEU A O 1
ATOM 1932 N N . GLU A 1 255 ? -11.602 19.281 32.906 1 97.44 255 GLU A N 1
ATOM 1933 C CA . GLU A 1 255 ? -12.812 19.844 32.312 1 97.44 255 GLU A CA 1
ATOM 1934 C C . GLU A 1 255 ? -12.711 19.906 30.781 1 97.44 255 GLU A C 1
ATOM 1936 O O . GLU A 1 255 ? -13.672 19.594 30.078 1 97.44 255 GLU A O 1
ATOM 1941 N N . ASN A 1 256 ? -11.578 20.297 30.328 1 97.88 256 ASN A N 1
ATOM 1942 C CA . ASN A 1 256 ? -11.344 20.281 28.875 1 97.88 256 ASN A CA 1
ATOM 1943 C C . ASN A 1 256 ? -11.43 18.859 28.328 1 97.88 256 ASN A C 1
ATOM 1945 O O . ASN A 1 256 ? -12 18.641 27.25 1 97.88 256 ASN A O 1
ATOM 1949 N N . GLY A 1 257 ? -10.82 17.969 29.031 1 97.5 257 GLY A N 1
ATOM 1950 C CA . GLY A 1 257 ? -10.844 16.562 28.641 1 97.5 257 GLY A CA 1
ATOM 1951 C C . GLY A 1 257 ? -12.25 16 28.531 1 97.5 257 GLY A C 1
ATOM 1952 O O . GLY A 1 257 ? -12.555 15.266 27.594 1 97.5 257 GLY A O 1
ATOM 1953 N N . LYS A 1 258 ? -13.07 16.344 29.5 1 97.75 258 LYS A N 1
ATOM 1954 C CA . LYS A 1 258 ? -14.469 15.93 29.469 1 97.75 258 LYS A CA 1
ATOM 1955 C C . LYS A 1 258 ? -15.172 16.469 28.219 1 97.75 258 LYS A C 1
ATOM 1957 O O . LYS A 1 258 ? -15.883 15.719 27.531 1 97.75 258 LYS A O 1
ATOM 1962 N N . ALA A 1 259 ? -14.945 17.719 27.938 1 98.12 259 ALA A N 1
ATOM 1963 C CA . ALA A 1 259 ? -15.57 18.344 26.781 1 98.12 259 ALA A CA 1
ATOM 1964 C C . ALA A 1 259 ? -15.148 17.672 25.484 1 98.12 259 ALA A C 1
ATOM 1966 O O . ALA A 1 259 ? -15.992 17.328 24.656 1 98.12 259 ALA A O 1
ATOM 1967 N N . LEU A 1 260 ? -13.883 17.422 25.359 1 97.25 260 LEU A N 1
ATOM 1968 C CA . LEU A 1 260 ? -13.352 16.797 24.156 1 97.25 260 LEU A CA 1
ATOM 1969 C C . LEU A 1 260 ? -13.883 15.375 24 1 97.25 260 LEU A C 1
ATOM 1971 O O . LEU A 1 260 ? -14.266 14.969 22.891 1 97.25 260 LEU A O 1
ATOM 1975 N N . LEU A 1 261 ? -13.867 14.656 25.047 1 96.81 261 LEU A N 1
ATOM 1976 C CA . LEU A 1 261 ? -14.359 13.281 25 1 96.81 261 LEU A CA 1
ATOM 1977 C C . LEU A 1 261 ? -15.82 13.242 24.562 1 96.81 261 LEU A C 1
ATOM 1979 O O . LEU A 1 261 ? -16.219 12.398 23.75 1 96.81 261 LEU A O 1
ATOM 1983 N N . ALA A 1 262 ? -16.625 14.109 25.156 1 97.12 262 ALA A N 1
ATOM 1984 C CA . ALA A 1 262 ? -18.047 14.156 24.828 1 97.12 262 ALA A CA 1
ATOM 1985 C C . ALA A 1 262 ? -18.25 14.422 23.344 1 97.12 262 ALA A C 1
ATOM 1987 O O . ALA A 1 262 ? -19.125 13.805 22.719 1 97.12 262 ALA A O 1
ATOM 1988 N N . LEU A 1 263 ? -17.516 15.32 22.812 1 97.31 263 LEU A N 1
ATOM 1989 C CA . LEU A 1 263 ? -17.625 15.641 21.391 1 97.31 263 LEU A CA 1
ATOM 1990 C C . LEU A 1 263 ? -17.172 14.469 20.531 1 97.31 263 LEU A C 1
ATOM 1992 O O . LEU A 1 263 ? -17.812 14.141 19.531 1 97.31 263 LEU A O 1
ATOM 1996 N N . ARG A 1 264 ? -16.109 13.82 20.844 1 95.5 264 ARG A N 1
ATOM 1997 C CA . ARG A 1 264 ? -15.562 12.703 20.078 1 95.5 264 ARG A CA 1
ATOM 1998 C C . ARG A 1 264 ? -16.547 11.539 20.031 1 95.5 264 ARG A C 1
ATOM 2000 O O . ARG A 1 264 ? -16.641 10.844 19.016 1 95.5 264 ARG A O 1
ATOM 2007 N N . GLN A 1 265 ? -17.219 11.359 21.062 1 92.75 265 GLN A N 1
ATOM 2008 C CA . GLN A 1 265 ? -18.125 10.227 21.188 1 92.75 265 GLN A CA 1
ATOM 2009 C C . GLN A 1 265 ? -19.344 10.406 20.297 1 92.75 265 GLN A C 1
ATOM 2011 O O . GLN A 1 265 ? -20.094 9.453 20.062 1 92.75 265 GLN A O 1
ATOM 2016 N N . GLN A 1 266 ? -19.516 11.586 19.797 1 92 266 GLN A N 1
ATOM 2017 C CA . GLN A 1 266 ? -20.641 11.852 18.922 1 92 266 GLN A CA 1
ATOM 2018 C C . GLN A 1 266 ? -20.281 11.609 17.453 1 92 266 GLN A C 1
ATOM 2020 O O . GLN A 1 266 ? -21.156 11.602 16.594 1 92 266 GLN A O 1
ATOM 2025 N N . LEU A 1 267 ? -19.047 11.289 17.156 1 95.06 267 LEU A N 1
ATOM 2026 C CA . LEU A 1 267 ? -18.578 11.227 15.781 1 95.06 267 LEU A CA 1
ATOM 2027 C C . LEU A 1 267 ? -19.047 9.938 15.109 1 95.06 267 LEU A C 1
ATOM 2029 O O . LEU A 1 267 ? -18.875 8.844 15.656 1 95.06 267 LEU A O 1
ATOM 2033 N N . THR A 1 268 ? -19.656 10.102 13.945 1 94.81 268 THR A N 1
ATOM 2034 C CA . THR A 1 268 ? -19.891 8.977 13.039 1 94.81 268 THR A CA 1
ATOM 2035 C C . THR A 1 268 ? -18.719 8.828 12.062 1 94.81 268 THR A C 1
ATOM 2037 O O . THR A 1 268 ? -17.875 9.711 11.961 1 94.81 268 THR A O 1
ATOM 2040 N N . PHE A 1 269 ? -18.719 7.711 11.367 1 93.5 269 PHE A N 1
ATOM 2041 C CA . PHE A 1 269 ? -17.672 7.527 10.359 1 93.5 269 PHE A CA 1
ATOM 2042 C C . PHE A 1 269 ? -17.781 8.594 9.273 1 93.5 269 PHE A C 1
ATOM 2044 O O . PHE A 1 269 ? -16.766 9.109 8.805 1 93.5 269 PHE A O 1
ATOM 2051 N N . ASP A 1 270 ? -18.969 8.93 8.945 1 94.88 270 ASP A N 1
ATOM 2052 C CA . ASP A 1 270 ? -19.172 9.961 7.93 1 94.88 270 ASP A CA 1
ATOM 2053 C C . ASP A 1 270 ? -18.641 11.312 8.414 1 94.88 270 ASP A C 1
ATOM 2055 O O . ASP A 1 270 ? -18.078 12.078 7.629 1 94.88 270 ASP A O 1
ATOM 2059 N N . ASP A 1 271 ? -18.844 11.57 9.695 1 96.94 271 ASP A N 1
ATOM 2060 C CA . ASP A 1 271 ? -18.266 12.781 10.273 1 96.94 271 ASP A CA 1
ATOM 2061 C C . ASP A 1 271 ? -16.75 12.789 10.148 1 96.94 271 ASP A C 1
ATOM 2063 O O . ASP A 1 271 ? -16.156 13.82 9.82 1 96.94 271 ASP A O 1
ATOM 2067 N N . ARG A 1 272 ? -16.188 11.664 10.383 1 97.5 272 ARG A N 1
ATOM 2068 C CA . ARG A 1 272 ? -14.742 11.555 10.328 1 97.5 272 ARG A CA 1
ATOM 2069 C C . ARG A 1 272 ? -14.227 11.711 8.898 1 97.5 272 ARG A C 1
ATOM 2071 O O . ARG A 1 272 ? -13.203 12.344 8.664 1 97.5 272 ARG A O 1
ATOM 2078 N N . VAL A 1 273 ? -14.906 11.141 7.949 1 96.94 273 VAL A N 1
ATOM 2079 C CA . VAL A 1 273 ? -14.516 11.273 6.551 1 96.94 273 VAL A CA 1
ATOM 2080 C C . VAL A 1 273 ? -14.586 12.742 6.137 1 96.94 273 VAL A C 1
ATOM 2082 O O . VAL A 1 273 ? -13.672 13.258 5.488 1 96.94 273 VAL A O 1
ATOM 2085 N N . ARG A 1 274 ? -15.656 13.391 6.543 1 96.88 274 ARG A N 1
ATOM 2086 C CA . ARG A 1 274 ? -15.781 14.82 6.25 1 96.88 274 ARG A CA 1
ATOM 2087 C C . ARG A 1 274 ? -14.633 15.609 6.875 1 96.88 274 ARG A C 1
ATOM 2089 O O . ARG A 1 274 ? -14.047 16.484 6.23 1 96.88 274 ARG A O 1
ATOM 2096 N N . SER A 1 275 ? -14.336 15.312 8.125 1 97.88 275 SER A N 1
ATOM 2097 C CA . SER A 1 275 ? -13.25 16 8.828 1 97.88 275 SER A CA 1
ATOM 2098 C C . SER A 1 275 ? -11.906 15.758 8.148 1 97.88 275 SER A C 1
ATOM 2100 O O . SER A 1 275 ? -11.094 16.672 8.039 1 97.88 275 SER A O 1
ATOM 2102 N N . ALA A 1 276 ? -11.719 14.547 7.738 1 98.12 276 ALA A N 1
ATOM 2103 C CA . ALA A 1 276 ? -10.492 14.219 7.008 1 98.12 276 ALA A CA 1
ATOM 2104 C C . ALA A 1 276 ? -10.383 15.039 5.723 1 98.12 276 ALA A C 1
ATOM 2106 O O . ALA A 1 276 ? -9.312 15.547 5.391 1 98.12 276 ALA A O 1
ATOM 2107 N N . ARG A 1 277 ? -11.445 15.148 5.035 1 97.25 277 ARG A N 1
ATOM 2108 C CA . ARG A 1 277 ? -11.461 15.945 3.816 1 97.25 277 ARG A CA 1
ATOM 2109 C C . ARG A 1 277 ? -11.133 17.406 4.117 1 97.25 277 ARG A C 1
ATOM 2111 O O . ARG A 1 277 ? -10.375 18.047 3.383 1 97.25 277 ARG A O 1
ATOM 2118 N N . ASP A 1 278 ? -11.695 17.906 5.18 1 96.88 278 ASP A N 1
ATOM 2119 C CA . ASP A 1 278 ? -11.414 19.281 5.602 1 96.88 278 ASP A CA 1
ATOM 2120 C C . ASP A 1 278 ? -9.938 19.469 5.922 1 96.88 278 ASP A C 1
ATOM 2122 O O . ASP A 1 278 ? -9.344 20.484 5.578 1 96.88 278 ASP A O 1
ATOM 2126 N N . ALA A 1 279 ? -9.406 18.5 6.59 1 98.06 279 ALA A N 1
ATOM 2127 C CA . ALA A 1 279 ? -7.984 18.562 6.93 1 98.06 279 ALA A CA 1
ATOM 2128 C C . ALA A 1 279 ? -7.121 18.578 5.676 1 98.06 279 ALA A C 1
ATOM 2130 O O . ALA A 1 279 ? -6.156 19.359 5.59 1 98.06 279 ALA A O 1
ATOM 2131 N N . MET A 1 280 ? -7.465 17.75 4.699 1 98.25 280 MET A N 1
ATOM 2132 C CA . MET A 1 280 ? -6.734 17.734 3.438 1 98.25 280 MET A CA 1
ATOM 2133 C C . MET A 1 280 ? -6.848 19.078 2.725 1 98.25 280 MET A C 1
ATOM 2135 O O . MET A 1 280 ? -5.859 19.578 2.195 1 98.25 280 MET A O 1
ATOM 2139 N N . ALA A 1 281 ? -8 19.594 2.73 1 97.38 281 ALA A N 1
ATOM 2140 C CA . ALA A 1 281 ? -8.227 20.891 2.088 1 97.38 281 ALA A CA 1
ATOM 2141 C C . ALA A 1 281 ? -7.414 21.984 2.773 1 97.38 281 ALA A C 1
ATOM 2143 O O . ALA A 1 281 ? -6.832 22.844 2.105 1 97.38 281 ALA A O 1
ATOM 2144 N N . TYR A 1 282 ? -7.41 21.938 4.035 1 97.38 282 TYR A N 1
ATOM 2145 C CA . TYR A 1 282 ? -6.613 22.922 4.766 1 97.38 282 TYR A CA 1
ATOM 2146 C C . TYR A 1 282 ? -5.137 22.781 4.426 1 97.3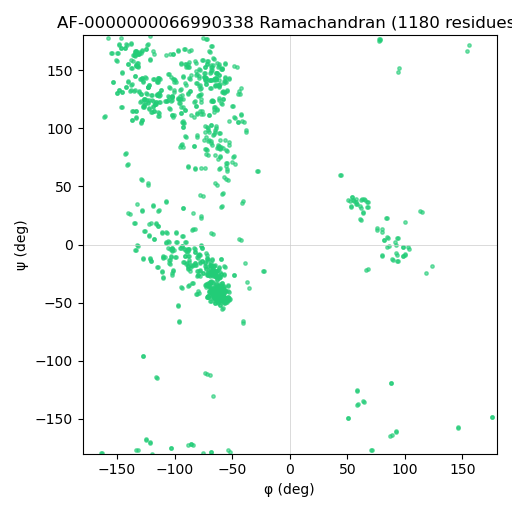8 282 TYR A C 1
ATOM 2148 O O . TYR A 1 282 ? -4.461 23.781 4.148 1 97.38 282 TYR A O 1
ATOM 2156 N N . ALA A 1 283 ? -4.66 21.562 4.461 1 98.5 283 ALA A N 1
ATOM 2157 C CA . ALA A 1 283 ? -3.266 21.312 4.105 1 98.5 283 ALA A CA 1
ATOM 2158 C C . ALA A 1 283 ? -2.932 21.891 2.734 1 98.5 283 ALA A C 1
ATOM 2160 O O . ALA A 1 283 ? -1.905 22.562 2.566 1 98.5 283 ALA A O 1
ATOM 2161 N N . ALA A 1 284 ? -3.779 21.688 1.779 1 98.31 284 ALA A N 1
ATOM 2162 C CA . ALA A 1 284 ? -3.586 22.203 0.428 1 98.31 284 ALA A CA 1
ATOM 2163 C C . ALA A 1 284 ? -3.594 23.734 0.423 1 98.31 284 ALA A C 1
ATOM 2165 O O . ALA A 1 284 ? -2.836 24.359 -0.318 1 98.31 284 ALA A O 1
ATOM 2166 N N . SER A 1 285 ? -4.348 24.328 1.25 1 98 285 SER A N 1
ATOM 2167 C CA . SER A 1 285 ? -4.504 25.781 1.271 1 98 285 SER A CA 1
ATOM 2168 C C . SER A 1 285 ? -3.262 26.453 1.842 1 98 285 SER A C 1
ATOM 2170 O O . SER A 1 285 ? -3.072 27.656 1.667 1 98 285 SER A O 1
ATOM 2172 N N . ILE A 1 286 ? -2.504 25.672 2.523 1 98.06 286 ILE A N 1
ATOM 2173 C CA . ILE A 1 286 ? -1.28 26.266 3.059 1 98.06 286 ILE A CA 1
ATOM 2174 C C . ILE A 1 286 ? -0.081 25.781 2.24 1 98.06 286 ILE A C 1
ATOM 2176 O O . ILE A 1 286 ? 1.066 26.078 2.586 1 98.06 286 ILE A O 1
ATOM 2180 N N . GLY A 1 287 ? -0.312 25.031 1.236 1 98.62 287 GLY A N 1
ATOM 2181 C CA . GLY A 1 287 ? 0.701 24.703 0.247 1 98.62 287 GLY A CA 1
ATOM 2182 C C . GLY A 1 287 ? 1.434 23.406 0.557 1 98.62 287 GLY A C 1
ATOM 2183 O O . GLY A 1 287 ? 2.4 23.062 -0.124 1 98.62 287 GLY A O 1
ATOM 2184 N N . VAL A 1 288 ? 1.038 22.641 1.598 1 98.81 288 VAL A N 1
ATOM 2185 C CA . VAL A 1 288 ? 1.694 21.391 1.932 1 98.81 288 VAL A CA 1
ATOM 2186 C C . VAL A 1 288 ? 1.005 20.234 1.204 1 98.81 288 VAL A C 1
ATOM 2188 O O . VAL A 1 288 ? -0.172 19.953 1.444 1 98.81 288 VAL A O 1
ATOM 2191 N N . THR A 1 289 ? 1.7 19.562 0.317 1 98.81 289 THR A N 1
ATOM 2192 C CA . THR A 1 289 ? 1.112 18.531 -0.52 1 98.81 289 THR A CA 1
ATOM 2193 C C . THR A 1 289 ? 1.459 17.141 0.017 1 98.81 289 THR A C 1
ATOM 2195 O O . THR A 1 289 ? 0.813 16.156 -0.338 1 98.81 289 THR A O 1
ATOM 2198 N N . THR A 1 290 ? 2.51 17.047 0.776 1 98.81 290 THR A N 1
ATOM 2199 C CA . THR A 1 290 ? 2.949 15.758 1.3 1 98.81 290 THR A CA 1
ATOM 2200 C C . THR A 1 290 ? 3.166 15.836 2.809 1 98.81 290 THR A C 1
ATOM 2202 O O . THR A 1 290 ? 3.832 16.75 3.301 1 98.81 290 THR A O 1
ATOM 2205 N N . HIS A 1 291 ? 2.555 14.867 3.48 1 98.38 291 HIS A N 1
ATOM 2206 C CA . HIS A 1 291 ? 2.6 14.844 4.938 1 98.38 291 HIS A CA 1
ATOM 2207 C C . HIS A 1 291 ? 3.113 13.5 5.449 1 98.38 291 HIS A C 1
ATOM 2209 O O . HIS A 1 291 ? 2.58 12.445 5.09 1 98.38 291 HIS A O 1
ATOM 2215 N N . LEU A 1 292 ? 4.156 13.531 6.254 1 97.06 292 LEU A N 1
ATOM 2216 C CA . LEU A 1 292 ? 4.535 12.367 7.047 1 97.06 292 LEU A CA 1
ATOM 2217 C C . LEU A 1 292 ? 3.891 12.414 8.43 1 97.06 292 LEU A C 1
ATOM 2219 O O . LEU A 1 292 ? 4.34 13.156 9.305 1 97.06 292 LEU A O 1
ATOM 2223 N N . ASP A 1 293 ? 2.836 11.648 8.562 1 96.69 293 ASP A N 1
ATOM 2224 C CA . ASP A 1 293 ? 2.078 11.633 9.812 1 96.69 293 ASP A CA 1
ATOM 2225 C C . ASP A 1 293 ? 2.75 10.742 10.852 1 96.69 293 ASP A C 1
ATOM 2227 O O . ASP A 1 293 ? 3.215 9.648 10.531 1 96.69 293 ASP A O 1
ATOM 2231 N N . GLN A 1 294 ? 2.771 11.211 12.125 1 92.5 294 GLN A N 1
ATOM 2232 C CA . GLN A 1 294 ? 3.508 10.508 13.164 1 92.5 294 GLN A CA 1
ATOM 2233 C C . GLN A 1 294 ? 2.568 9.703 14.055 1 92.5 294 GLN A C 1
ATOM 2235 O O . GLN A 1 294 ? 3.014 9.023 14.984 1 92.5 294 GLN A O 1
ATOM 2240 N N . GLY A 1 295 ? 1.331 9.781 13.836 1 90.56 295 GLY A N 1
ATOM 2241 C CA . GLY A 1 295 ? 0.383 9.016 14.641 1 90.56 295 GLY A CA 1
ATOM 2242 C C . GLY A 1 295 ? -0.144 9.789 15.836 1 90.56 295 GLY A C 1
ATOM 2243 O O . GLY A 1 295 ? -0.312 11.008 15.766 1 90.56 295 GLY A O 1
ATOM 2244 N N . ALA A 1 296 ? -0.698 9.055 16.828 1 91.75 296 ALA A N 1
ATOM 2245 C CA . ALA A 1 296 ? -1.292 9.57 18.047 1 91.75 296 ALA A CA 1
ATOM 2246 C C . ALA A 1 296 ? -0.965 8.672 19.234 1 91.75 296 ALA A C 1
ATOM 2248 O O . ALA A 1 296 ? -0.294 7.652 19.094 1 91.75 296 ALA A O 1
ATOM 2249 N N . PHE A 1 297 ? -1.314 9.156 20.391 1 89.25 297 PHE A N 1
ATOM 2250 C CA . PHE A 1 297 ? -1.283 8.273 21.562 1 89.25 297 PHE A CA 1
ATOM 2251 C C . PHE A 1 297 ? -2.5 7.355 21.562 1 89.25 297 PHE A C 1
ATOM 2253 O O . PHE A 1 297 ? -3.561 7.715 21.062 1 89.25 297 PHE A O 1
ATOM 2260 N N . PRO A 1 298 ? -2.336 6.164 22.141 1 89.12 298 PRO A N 1
ATOM 2261 C CA . PRO A 1 298 ? -3.492 5.266 22.188 1 89.12 298 PRO A CA 1
ATOM 2262 C C . PRO A 1 298 ? -4.629 5.812 23.047 1 89.12 298 PRO A C 1
ATOM 2264 O O . PRO A 1 298 ? -4.395 6.277 24.156 1 89.12 298 PRO A O 1
ATOM 2267 N N . ALA A 1 299 ? -5.828 5.676 22.562 1 92.56 299 ALA A N 1
ATOM 2268 C CA . ALA A 1 299 ? -7.004 6.156 23.281 1 92.56 299 ALA A CA 1
ATOM 2269 C C . ALA A 1 299 ? -7.312 5.266 24.484 1 92.56 299 ALA A C 1
ATOM 2271 O O . ALA A 1 299 ? -7.215 4.039 24.391 1 92.56 299 ALA A O 1
ATOM 2272 N N . THR A 1 300 ? -7.664 5.875 25.594 1 92.88 300 THR A N 1
ATOM 2273 C CA . THR A 1 300 ? -8.148 5.184 26.781 1 92.88 300 THR A CA 1
ATOM 2274 C C . THR A 1 300 ? -9.664 5.352 26.922 1 92.88 300 THR A C 1
ATOM 2276 O O . THR A 1 300 ? -10.289 4.691 27.75 1 92.88 300 THR A O 1
ATOM 2279 N N . HIS A 1 301 ? -10.219 6.25 26.188 1 92.75 301 HIS A N 1
ATOM 2280 C CA . HIS A 1 301 ? -11.641 6.578 26.203 1 92.75 301 HIS A CA 1
ATOM 2281 C C . HIS A 1 301 ? -12.047 7.172 27.547 1 92.75 301 HIS A C 1
ATOM 2283 O O . HIS A 1 301 ? -13.086 6.809 28.109 1 92.75 301 HIS A O 1
ATOM 2289 N N . THR A 1 302 ? -11.195 7.949 28.062 1 95.56 302 THR A N 1
ATOM 2290 C CA . THR A 1 302 ? -11.406 8.75 29.266 1 95.56 302 THR A CA 1
ATOM 2291 C C . THR A 1 302 ? -11.062 10.211 29.016 1 95.56 302 THR A C 1
ATOM 2293 O O . THR A 1 302 ? -10.445 10.539 28 1 95.56 302 THR A O 1
ATOM 2296 N N . PRO A 1 303 ? -11.461 11.109 29.938 1 95.19 303 PRO A N 1
ATOM 2297 C CA . PRO A 1 303 ? -11.141 12.531 29.766 1 95.19 303 PRO A CA 1
ATOM 2298 C C . PRO A 1 303 ? -9.641 12.789 29.703 1 95.19 303 PRO A C 1
ATOM 2300 O O . PRO A 1 303 ? -9.211 13.875 29.297 1 95.19 303 PRO A O 1
ATOM 2303 N N . SER A 1 304 ? -8.828 11.836 30.047 1 93.69 304 SER A N 1
ATOM 2304 C CA . SER A 1 304 ? -7.375 12.008 30.031 1 93.69 304 SER A CA 1
ATOM 2305 C C . SER A 1 304 ? -6.828 11.953 28.609 1 93.69 304 SER A C 1
ATOM 2307 O O . SER A 1 304 ? -5.684 12.344 28.359 1 93.69 304 SER A O 1
ATOM 2309 N N . ASP A 1 305 ? -7.543 11.516 27.609 1 93.31 305 ASP A N 1
ATOM 2310 C CA . ASP A 1 305 ? -7.102 11.359 26.219 1 93.31 305 ASP A CA 1
ATOM 2311 C C . ASP A 1 305 ? -6.727 12.711 25.609 1 93.31 305 ASP A C 1
ATOM 2313 O O . ASP A 1 305 ? -5.816 12.789 24.781 1 93.31 305 ASP A O 1
ATOM 2317 N N . GLY A 1 306 ? -7.383 13.781 26.062 1 91.38 306 GLY A N 1
ATOM 2318 C CA . GLY A 1 306 ? -7.148 15.078 25.453 1 91.38 306 GLY A CA 1
ATOM 2319 C C . GLY A 1 306 ? -7.266 15.047 23.938 1 91.38 306 GLY A C 1
ATOM 2320 O O . GLY A 1 306 ? -8.062 14.289 23.391 1 91.38 306 GLY A O 1
ATOM 2321 N N . ALA A 1 307 ? -6.473 15.93 23.266 1 92.38 307 ALA A N 1
ATOM 2322 C CA . ALA A 1 307 ? -6.582 16.062 21.812 1 92.38 307 ALA A CA 1
ATOM 2323 C C . ALA A 1 307 ? -5.641 15.102 21.094 1 92.38 307 ALA A C 1
ATOM 2325 O O . ALA A 1 307 ? -5.719 14.945 19.875 1 92.38 307 ALA A O 1
ATOM 2326 N N . ALA A 1 308 ? -4.797 14.391 21.797 1 90.5 308 ALA A N 1
ATOM 2327 C CA . ALA A 1 308 ? -3.654 13.734 21.172 1 90.5 308 ALA A CA 1
ATOM 2328 C C . ALA A 1 308 ? -3.865 12.219 21.094 1 90.5 308 ALA A C 1
ATOM 2330 O O . ALA A 1 308 ? -2.988 11.492 20.625 1 90.5 308 ALA A O 1
ATOM 2331 N N . SER A 1 309 ? -5.012 11.727 21.547 1 92.06 309 SER A N 1
ATOM 2332 C CA . SER A 1 309 ? -5.203 10.281 21.594 1 92.06 309 SER A CA 1
ATOM 2333 C C . SER A 1 309 ? -6.297 9.836 20.625 1 92.06 309 SER A C 1
ATOM 2335 O O . SER A 1 309 ? -7.312 10.516 20.469 1 92.06 309 SER A O 1
ATOM 2337 N N . GLU A 1 310 ? -6.062 8.727 20.016 1 93.25 310 GLU A N 1
ATOM 2338 C CA . GLU A 1 310 ? -6.996 8.086 19.094 1 93.25 310 GLU A CA 1
ATOM 2339 C C . GLU A 1 310 ? -6.75 6.582 19.016 1 93.25 310 GLU A C 1
ATOM 2341 O O . GLU A 1 310 ? -5.758 6.086 19.547 1 93.25 310 GLU A O 1
ATOM 2346 N N . ASP A 1 311 ? -7.801 5.852 18.422 1 90.75 311 ASP A N 1
ATOM 2347 C CA . ASP A 1 311 ? -7.504 4.496 17.984 1 90.75 311 ASP A CA 1
ATOM 2348 C C . ASP A 1 311 ? -6.453 4.496 16.875 1 90.75 311 ASP A C 1
ATOM 2350 O O . ASP A 1 311 ? -6.719 4.945 15.766 1 90.75 311 ASP A O 1
ATOM 2354 N N . LEU A 1 312 ? -5.289 3.895 17.141 1 88.38 312 LEU A N 1
ATOM 2355 C CA . LEU A 1 312 ? -4.102 4.078 16.328 1 88.38 312 LEU A CA 1
ATOM 2356 C C . LEU A 1 312 ? -4.285 3.441 14.945 1 88.38 312 LEU A C 1
ATOM 2358 O O . LEU A 1 312 ? -3.551 3.756 14.008 1 88.38 312 LEU A O 1
ATOM 2362 N N . PHE A 1 313 ? -5.195 2.576 14.805 1 86.62 313 PHE A N 1
ATOM 2363 C CA . PHE A 1 313 ? -5.508 1.98 13.508 1 86.62 313 PHE A CA 1
ATOM 2364 C C . PHE A 1 313 ? -6.684 2.693 12.859 1 86.62 313 PHE A C 1
ATOM 2366 O O . PHE A 1 313 ? -6.562 3.223 11.75 1 86.62 313 PHE A O 1
ATOM 2373 N N . ALA A 1 314 ? -7.766 2.811 13.57 1 90.19 314 ALA A N 1
ATOM 2374 C CA . ALA A 1 314 ? -9.031 3.268 13.008 1 90.19 314 ALA A CA 1
ATOM 2375 C C . ALA A 1 314 ? -8.953 4.734 12.586 1 90.19 314 ALA A C 1
ATOM 2377 O O . ALA A 1 314 ? -9.688 5.172 11.695 1 90.19 314 ALA A O 1
ATOM 2378 N N . MET A 1 315 ? -8.055 5.438 13.156 1 94.56 315 MET A N 1
ATOM 2379 C CA . MET A 1 315 ? -7.965 6.863 12.859 1 94.56 315 MET A CA 1
ATOM 2380 C C . MET A 1 315 ? -7.559 7.09 11.406 1 94.56 315 MET A C 1
ATOM 2382 O O . MET A 1 315 ? -7.758 8.172 10.859 1 94.56 315 MET A O 1
ATOM 2386 N N . HIS A 1 316 ? -6.992 6.047 10.789 1 95.56 316 HIS A N 1
ATOM 2387 C CA . HIS A 1 316 ? -6.527 6.188 9.414 1 95.56 316 HIS A CA 1
ATOM 2388 C C . HIS A 1 316 ? -7.645 5.871 8.422 1 95.56 316 HIS A C 1
ATOM 2390 O O . HIS A 1 316 ? -7.551 6.227 7.242 1 95.56 316 HIS A O 1
ATOM 2396 N N . LEU A 1 317 ? -8.695 5.191 8.836 1 93.38 317 LEU A N 1
ATOM 2397 C CA . LEU A 1 317 ? -9.719 4.648 7.945 1 93.38 317 LEU A CA 1
ATOM 2398 C C . LEU A 1 317 ? -10.445 5.77 7.207 1 93.38 317 LEU A C 1
ATOM 2400 O O . LEU A 1 317 ? -10.75 5.645 6.02 1 93.38 317 LEU A O 1
ATOM 2404 N N . PRO A 1 318 ? -10.742 6.934 7.855 1 95.81 318 PRO A N 1
ATOM 2405 C CA . PRO A 1 318 ? -11.383 8.016 7.105 1 95.81 318 PRO A CA 1
ATOM 2406 C C . PRO A 1 318 ? -10.516 8.539 5.961 1 95.81 318 PRO A C 1
ATOM 2408 O O . PRO A 1 318 ? -11.023 8.82 4.875 1 95.81 318 PRO A O 1
ATOM 2411 N N . PHE A 1 319 ? -9.219 8.664 6.176 1 97.31 319 PHE A N 1
ATOM 2412 C CA . PHE A 1 319 ? -8.312 9.086 5.109 1 97.31 319 PHE A CA 1
ATOM 2413 C C . PHE A 1 319 ? -8.273 8.039 3.998 1 97.31 319 PHE A C 1
ATOM 2415 O O . PHE A 1 319 ? -8.359 8.383 2.816 1 97.31 319 PHE A O 1
ATOM 2422 N N . LEU A 1 320 ? -8.156 6.84 4.383 1 93.56 320 LEU A N 1
ATOM 2423 C CA . LEU A 1 320 ? -8.078 5.762 3.404 1 93.56 320 LEU A CA 1
ATOM 2424 C C . LEU A 1 320 ? -9.352 5.684 2.576 1 93.56 320 LEU A C 1
ATOM 2426 O O . LEU A 1 320 ? -9.305 5.375 1.384 1 93.56 320 LEU A O 1
ATOM 2430 N N . SER A 1 321 ? -10.461 5.906 3.223 1 92.12 321 SER A N 1
ATOM 2431 C CA . SER A 1 321 ? -11.727 5.934 2.498 1 92.12 321 SER A CA 1
ATOM 2432 C C . SER A 1 321 ? -11.711 6.992 1.397 1 92.12 321 SER A C 1
ATOM 2434 O O . SER A 1 321 ? -12.203 6.754 0.293 1 92.12 321 SER A O 1
ATOM 2436 N N . LEU A 1 322 ? -11.117 8.102 1.665 1 94.75 322 LEU A N 1
ATOM 2437 C CA . LEU A 1 322 ? -11.016 9.172 0.673 1 94.75 322 LEU A CA 1
ATOM 2438 C C . LEU A 1 322 ? -10.094 8.766 -0.472 1 94.75 322 LEU A C 1
ATOM 2440 O O . LEU A 1 322 ? -10.422 8.984 -1.642 1 94.75 322 LEU A O 1
ATOM 2444 N N . TYR A 1 323 ? -8.992 8.141 -0.201 1 93.62 323 TYR A N 1
ATOM 2445 C CA . TYR A 1 323 ? -8.094 7.676 -1.249 1 93.62 323 TYR A CA 1
ATOM 2446 C C . TYR A 1 323 ? -8.75 6.598 -2.098 1 93.62 323 TYR A C 1
ATOM 2448 O O . TYR A 1 323 ? -8.672 6.633 -3.328 1 93.62 323 TYR A O 1
ATOM 2456 N N . ASN A 1 324 ? -9.406 5.719 -1.418 1 86.69 324 ASN A N 1
ATOM 2457 C CA . ASN A 1 324 ? -10.016 4.59 -2.109 1 86.69 324 ASN A CA 1
ATOM 2458 C C . ASN A 1 324 ? -11.188 5.035 -2.988 1 86.69 324 ASN A C 1
ATOM 2460 O O . ASN A 1 324 ? -11.516 4.375 -3.973 1 86.69 324 ASN A O 1
ATOM 2464 N N . SER A 1 325 ? -11.797 6.121 -2.627 1 87.31 325 SER A N 1
ATOM 2465 C CA . SER A 1 325 ? -12.906 6.641 -3.42 1 87.31 325 SER A CA 1
ATOM 2466 C C . SER A 1 325 ? -12.445 7.762 -4.344 1 87.31 325 SER A C 1
ATOM 2468 O O . SER A 1 325 ? -13.266 8.508 -4.883 1 87.31 325 SER A O 1
ATOM 2470 N N . ASN A 1 326 ? -11.117 7.945 -4.453 1 90 326 ASN A N 1
ATOM 2471 C CA . ASN A 1 326 ? -10.508 8.883 -5.391 1 90 326 ASN A CA 1
ATOM 2472 C C . ASN A 1 326 ? -10.828 10.328 -5.02 1 90 326 ASN A C 1
ATOM 2474 O O . ASN A 1 326 ? -11.062 11.164 -5.895 1 90 326 ASN A O 1
ATOM 2478 N N . HIS A 1 327 ? -10.867 10.586 -3.678 1 94.12 327 HIS A N 1
ATOM 2479 C CA . HIS A 1 327 ? -11.148 11.938 -3.211 1 94.12 327 HIS A CA 1
ATOM 2480 C C . HIS A 1 327 ? -9.977 12.5 -2.424 1 94.12 327 HIS A C 1
ATOM 2482 O O . HIS A 1 327 ? -10.055 13.609 -1.893 1 94.12 327 HIS A O 1
ATOM 2488 N N . GLY A 1 328 ? -8.883 11.766 -2.355 1 96.12 328 GLY A N 1
ATOM 2489 C CA . GLY A 1 328 ? -7.711 12.281 -1.669 1 96.12 328 GLY A CA 1
ATOM 2490 C C . GLY A 1 328 ? -7.102 13.492 -2.355 1 96.12 328 GLY A C 1
ATOM 2491 O O . GLY A 1 328 ? -7.039 13.547 -3.586 1 96.12 328 GLY A O 1
ATOM 2492 N N . LEU A 1 329 ? -6.605 14.477 -1.54 1 97.5 329 LEU A N 1
ATOM 2493 C CA . LEU A 1 329 ? -6.133 15.734 -2.107 1 97.5 329 LEU A CA 1
ATOM 2494 C C . LEU A 1 329 ? -4.633 15.906 -1.893 1 97.5 329 LEU A C 1
ATOM 2496 O O . LEU A 1 329 ? -3.996 16.734 -2.541 1 97.5 329 LEU A O 1
ATOM 2500 N N . ILE A 1 330 ? -4.094 15.156 -0.928 1 98.5 330 ILE A N 1
ATOM 2501 C CA . ILE A 1 330 ? -2.693 15.297 -0.552 1 98.5 330 ILE A CA 1
ATOM 2502 C C . ILE A 1 330 ? -2.035 13.922 -0.494 1 98.5 330 ILE A C 1
ATOM 2504 O O . ILE A 1 330 ? -2.723 12.898 -0.52 1 98.5 330 ILE A O 1
ATOM 2508 N N . ARG A 1 331 ? -0.751 13.945 -0.491 1 98.31 331 ARG A N 1
ATOM 2509 C CA . ARG A 1 331 ? -0.018 12.703 -0.291 1 98.31 331 ARG A CA 1
ATOM 2510 C C . ARG A 1 331 ? 0.215 12.438 1.192 1 98.31 331 ARG A C 1
ATOM 2512 O O . ARG A 1 331 ? 0.665 13.32 1.925 1 98.31 331 ARG A O 1
ATOM 2519 N N . LEU A 1 332 ? -0.116 11.227 1.64 1 98.25 332 LEU A N 1
ATOM 2520 C CA . LEU A 1 332 ? 0.004 10.852 3.045 1 98.25 332 LEU A CA 1
ATOM 2521 C C . LEU A 1 332 ? 1.011 9.719 3.221 1 98.25 332 LEU A C 1
ATOM 2523 O O . LEU A 1 332 ? 0.923 8.695 2.543 1 98.25 332 LEU A O 1
ATOM 2527 N N . ARG A 1 333 ? 2.051 9.953 4.004 1 97.25 333 ARG A N 1
ATOM 2528 C CA . ARG A 1 333 ? 2.943 8.922 4.512 1 97.25 333 ARG A CA 1
ATOM 2529 C C . ARG A 1 333 ? 2.664 8.633 5.984 1 97.25 333 ARG A C 1
ATOM 2531 O O . ARG A 1 333 ? 2.488 9.555 6.781 1 97.25 333 ARG A O 1
ATOM 2538 N N . ILE A 1 334 ? 2.605 7.352 6.363 1 96 334 ILE A N 1
ATOM 2539 C CA . ILE A 1 334 ? 2.105 6.949 7.672 1 96 334 ILE A CA 1
ATOM 2540 C C . ILE A 1 334 ? 3.24 6.344 8.492 1 96 334 ILE A C 1
ATOM 2542 O O . ILE A 1 334 ? 3.723 5.25 8.188 1 96 334 ILE A O 1
ATOM 2546 N N . ASN A 1 335 ? 3.689 7.035 9.539 1 93.06 335 ASN A N 1
ATOM 2547 C CA . ASN A 1 335 ? 4.504 6.418 10.578 1 93.06 335 ASN A CA 1
ATOM 2548 C C . ASN A 1 335 ? 3.641 5.793 11.672 1 93.06 335 ASN A C 1
ATOM 2550 O O . ASN A 1 335 ? 2.477 6.164 11.836 1 93.06 335 ASN A O 1
ATOM 2554 N N . TYR A 1 336 ? 4.223 4.816 12.383 1 89.88 336 TYR A N 1
ATOM 2555 C CA . TYR A 1 336 ? 3.527 4.133 13.469 1 89.88 336 TYR A CA 1
ATOM 2556 C C . TYR A 1 336 ? 4.18 4.438 14.812 1 89.88 336 TYR A C 1
ATOM 2558 O O . TYR A 1 336 ? 5.391 4.262 14.969 1 89.88 336 TYR A O 1
ATOM 2566 N N . LEU A 1 337 ? 3.354 4.848 15.688 1 86.81 337 LEU A N 1
ATOM 2567 C CA . LEU A 1 337 ? 3.842 5.199 17.016 1 86.81 337 LEU A CA 1
ATOM 2568 C C . LEU A 1 337 ? 4.418 3.979 17.734 1 86.81 337 LEU A C 1
ATOM 2570 O O . LEU A 1 337 ? 3.873 2.877 17.609 1 86.81 337 LEU A O 1
ATOM 2574 N N . HIS A 1 338 ? 5.457 4.172 18.469 1 82.5 338 HIS A N 1
ATOM 2575 C CA . HIS A 1 338 ? 5.953 3.197 19.438 1 82.5 338 HIS A CA 1
ATOM 2576 C C . HIS A 1 338 ? 5.656 3.641 20.875 1 82.5 338 HIS A C 1
ATOM 2578 O O . HIS A 1 338 ? 6.137 4.688 21.312 1 82.5 338 HIS A O 1
ATOM 2584 N N . ASP A 1 339 ? 4.957 2.771 21.594 1 82.62 339 ASP A N 1
ATOM 2585 C CA . ASP A 1 339 ? 4.625 3.135 22.969 1 82.62 339 ASP A CA 1
ATOM 2586 C C . ASP A 1 339 ? 4.781 1.94 23.906 1 82.62 339 ASP A C 1
ATOM 2588 O O . ASP A 1 339 ? 4.113 1.863 24.938 1 82.62 339 ASP A O 1
ATOM 2592 N N . ASP A 1 340 ? 5.656 1.031 23.484 1 86.5 340 ASP A N 1
ATOM 2593 C CA . ASP A 1 340 ? 5.887 -0.133 24.344 1 86.5 340 ASP A CA 1
ATOM 2594 C C . ASP A 1 340 ? 6.57 0.266 25.641 1 86.5 340 ASP A C 1
ATOM 2596 O O . ASP A 1 340 ? 7.336 1.232 25.688 1 86.5 340 ASP A O 1
ATOM 2600 N N . ASP A 1 341 ? 6.312 -0.497 26.75 1 86.69 341 ASP A N 1
ATOM 2601 C CA . ASP A 1 341 ? 6.883 -0.182 28.062 1 86.69 341 ASP A CA 1
ATOM 2602 C C . ASP A 1 341 ? 7.695 -1.356 28.594 1 86.69 341 ASP A C 1
ATOM 2604 O O . ASP A 1 341 ? 8.062 -1.373 29.766 1 86.69 341 ASP A O 1
ATOM 2608 N N . SER A 1 342 ? 7.891 -2.301 27.844 1 89.62 342 SER A N 1
ATOM 2609 C CA . SER A 1 342 ? 8.703 -3.443 28.25 1 89.62 342 SER A CA 1
ATOM 2610 C C . SER A 1 342 ? 9.711 -3.814 27.172 1 89.62 342 SER A C 1
ATOM 2612 O O . SER A 1 342 ? 9.523 -3.492 26 1 89.62 342 SER A O 1
ATOM 2614 N N . THR A 1 343 ? 10.75 -4.449 27.594 1 89.88 343 THR A N 1
ATOM 2615 C CA . THR A 1 343 ? 11.836 -4.801 26.688 1 89.88 343 THR A CA 1
ATOM 2616 C C . THR A 1 343 ? 11.375 -5.852 25.672 1 89.88 343 THR A C 1
ATOM 2618 O O . THR A 1 343 ? 12.055 -6.094 24.672 1 89.88 343 THR A O 1
ATOM 2621 N N . ALA A 1 344 ? 10.234 -6.426 25.953 1 91.38 344 ALA A N 1
ATOM 2622 C CA . ALA A 1 344 ? 9.68 -7.359 24.984 1 91.38 344 ALA A CA 1
ATOM 2623 C C . ALA A 1 344 ? 9.141 -6.621 23.766 1 91.38 344 ALA A C 1
ATOM 2625 O O . ALA A 1 344 ? 8.93 -7.223 22.703 1 91.38 344 ALA A O 1
ATOM 2626 N N . VAL A 1 345 ? 8.836 -5.398 23.781 1 90 345 VAL A N 1
ATOM 2627 C CA . VAL A 1 345 ? 8.367 -4.465 22.766 1 90 345 VAL A CA 1
ATOM 2628 C C . VAL A 1 345 ? 7.285 -5.125 21.906 1 90 345 VAL A C 1
ATOM 2630 O O . VAL A 1 345 ? 7.391 -5.16 20.688 1 90 345 VAL A O 1
ATOM 2633 N N . PRO A 1 346 ? 6.16 -5.562 22.531 1 88.69 346 PRO A N 1
ATOM 2634 C CA . PRO A 1 346 ? 5.145 -6.324 21.797 1 88.69 346 PRO A CA 1
ATOM 2635 C C . PRO A 1 346 ? 4.469 -5.508 20.703 1 88.69 346 PRO A C 1
ATOM 2637 O O . PRO A 1 346 ? 4.102 -6.055 19.656 1 88.69 346 PRO A O 1
ATOM 2640 N N . GLY A 1 347 ? 4.25 -4.227 20.953 1 86.56 347 GLY A N 1
ATOM 2641 C CA . GLY A 1 347 ? 3.635 -3.381 19.953 1 86.56 347 GLY A CA 1
ATOM 2642 C C . GLY A 1 347 ? 4.473 -3.248 18.688 1 86.56 347 GLY A C 1
ATOM 2643 O O . GLY A 1 347 ? 3.961 -3.404 17.578 1 86.56 347 GLY A O 1
ATOM 2644 N N . VAL A 1 348 ? 5.766 -2.984 18.844 1 88.56 348 VAL A N 1
ATOM 2645 C CA . VAL A 1 348 ? 6.695 -2.885 17.734 1 88.56 348 VAL A CA 1
ATOM 2646 C C . VAL A 1 348 ? 6.754 -4.215 16.984 1 88.56 348 VAL A C 1
ATOM 2648 O O . VAL A 1 348 ? 6.711 -4.246 15.758 1 88.56 348 VAL A O 1
ATOM 2651 N N . THR A 1 349 ? 6.793 -5.262 17.75 1 88.62 349 THR A N 1
ATOM 2652 C CA . THR A 1 349 ? 6.879 -6.59 17.141 1 88.62 349 THR A CA 1
ATOM 2653 C C . THR A 1 349 ? 5.648 -6.879 16.297 1 88.62 349 THR A C 1
ATOM 2655 O O . THR A 1 349 ? 5.766 -7.344 15.156 1 88.62 349 THR A O 1
ATOM 2658 N N . ALA A 1 350 ? 4.52 -6.602 16.828 1 87.44 350 ALA A N 1
ATOM 2659 C CA . ALA A 1 350 ? 3.277 -6.82 16.094 1 87.44 350 ALA A CA 1
ATOM 2660 C C . ALA A 1 350 ? 3.248 -6 14.805 1 87.44 350 ALA A C 1
ATOM 2662 O O . ALA A 1 350 ? 2.867 -6.508 13.75 1 87.44 350 ALA A O 1
ATOM 2663 N N . ARG A 1 351 ? 3.641 -4.789 14.891 1 88.81 351 ARG A N 1
ATOM 2664 C CA . ARG A 1 351 ? 3.67 -3.914 13.727 1 88.81 351 ARG A CA 1
ATOM 2665 C C . ARG A 1 351 ? 4.594 -4.473 12.648 1 88.81 351 ARG A C 1
ATOM 2667 O O . ARG A 1 351 ? 4.215 -4.551 11.477 1 88.81 351 ARG A O 1
ATOM 2674 N N . LEU A 1 352 ? 5.762 -4.883 13.086 1 87.69 352 LEU A N 1
ATOM 2675 C CA . LEU A 1 352 ? 6.793 -5.34 12.156 1 87.69 352 LEU A CA 1
ATOM 2676 C C . LEU A 1 352 ? 6.422 -6.688 11.555 1 87.69 352 LEU A C 1
ATOM 2678 O O . LEU A 1 352 ? 7 -7.102 10.547 1 87.69 352 LEU A O 1
ATOM 2682 N N . GLN A 1 353 ? 5.43 -7.371 12.086 1 87 353 GLN A N 1
ATOM 2683 C CA . GLN A 1 353 ? 5.027 -8.688 11.586 1 87 353 GLN A CA 1
ATOM 2684 C C . GLN A 1 353 ? 3.771 -8.594 10.727 1 87 353 GLN A C 1
ATOM 2686 O O . GLN A 1 353 ? 3.342 -9.586 10.141 1 87 353 GLN A O 1
ATOM 2691 N N . HIS A 1 354 ? 3.205 -7.363 10.648 1 87.69 354 HIS A N 1
ATOM 2692 C CA . HIS A 1 354 ? 1.916 -7.305 9.969 1 87.69 354 HIS A CA 1
ATOM 2693 C C . HIS A 1 354 ? 1.865 -6.145 8.984 1 87.69 354 HIS A C 1
ATOM 2695 O O . HIS A 1 354 ? 0.87 -5.965 8.273 1 87.69 354 HIS A O 1
ATOM 2701 N N . THR A 1 355 ? 2.857 -5.363 8.953 1 88.62 355 THR A N 1
ATOM 2702 C CA . THR A 1 355 ? 2.893 -4.219 8.047 1 88.62 355 THR A CA 1
ATOM 2703 C C . THR A 1 355 ? 4.199 -4.195 7.262 1 88.62 355 THR A C 1
ATOM 2705 O O . THR A 1 355 ? 5.262 -4.52 7.797 1 88.62 355 THR A O 1
ATOM 2708 N N . TYR A 1 356 ? 4.125 -3.805 6.016 1 88.81 356 TYR A N 1
ATOM 2709 C CA . TYR A 1 356 ? 5.312 -3.713 5.172 1 88.81 356 TYR A CA 1
ATOM 2710 C C . TYR A 1 356 ? 5.789 -2.27 5.059 1 88.81 356 TYR A C 1
ATOM 2712 O O . TYR A 1 356 ? 4.98 -1.346 4.953 1 88.81 356 TYR A O 1
ATOM 2720 N N . PRO A 1 357 ? 7.09 -2.045 5.043 1 86.69 357 PRO A N 1
ATOM 2721 C CA . PRO A 1 357 ? 7.609 -0.685 4.883 1 86.69 357 PRO A CA 1
ATOM 2722 C C . PRO A 1 357 ? 7.469 -0.164 3.453 1 86.69 357 PRO A C 1
ATOM 2724 O O . PRO A 1 357 ? 7.605 -0.931 2.496 1 86.69 357 PRO A O 1
ATOM 2727 N N . PHE A 1 358 ? 7.262 1.159 3.289 1 88.12 358 PHE A N 1
ATOM 2728 C CA . PHE A 1 358 ? 7.145 1.824 1.997 1 88.12 358 PHE A CA 1
ATOM 2729 C C . PHE A 1 358 ? 6.09 1.148 1.134 1 88.12 358 PHE A C 1
ATOM 2731 O O . PHE A 1 358 ? 6.258 1.022 -0.081 1 88.12 358 PHE A O 1
ATOM 2738 N N . PHE A 1 359 ? 5.035 0.608 1.812 1 93.12 359 PHE A N 1
ATOM 2739 C CA . PHE A 1 359 ? 3.959 -0.108 1.137 1 93.12 359 PHE A CA 1
ATOM 2740 C C . PHE A 1 359 ? 2.783 0.821 0.854 1 93.12 359 PHE A C 1
ATOM 2742 O O . PHE A 1 359 ? 2.297 1.507 1.756 1 93.12 359 PHE A O 1
ATOM 2749 N N . GLY A 1 360 ? 2.381 0.902 -0.368 1 93.25 360 GLY A N 1
ATOM 2750 C CA . GLY A 1 360 ? 1.313 1.786 -0.811 1 93.25 360 GLY A CA 1
ATOM 2751 C C . GLY A 1 360 ? 1.529 2.328 -2.211 1 93.25 360 GLY A C 1
ATOM 2752 O O . GLY A 1 360 ? 2.17 1.679 -3.041 1 93.25 360 GLY A O 1
ATOM 2753 N N . ASN A 1 361 ? 0.891 3.471 -2.531 1 91.69 361 ASN A N 1
ATOM 2754 C CA . ASN A 1 361 ? 1.035 4.109 -3.834 1 91.69 361 ASN A CA 1
ATOM 2755 C C . ASN A 1 361 ? 1.496 5.559 -3.701 1 91.69 361 ASN A C 1
ATOM 2757 O O . ASN A 1 361 ? 1.95 5.973 -2.633 1 91.69 361 ASN A O 1
ATOM 2761 N N . ALA A 1 362 ? 1.433 6.297 -4.734 1 92.62 362 ALA A N 1
ATOM 2762 C CA . ALA A 1 362 ? 2.006 7.641 -4.762 1 92.62 362 ALA A CA 1
ATOM 2763 C C . ALA A 1 362 ? 1.217 8.594 -3.865 1 92.62 362 ALA A C 1
ATOM 2765 O O . ALA A 1 362 ? 1.72 9.648 -3.477 1 92.62 362 ALA A O 1
ATOM 2766 N N . MET A 1 363 ? -0.023 8.242 -3.547 1 95.62 363 MET A N 1
ATOM 2767 C CA . MET A 1 363 ? -0.855 9.133 -2.738 1 95.62 363 MET A CA 1
ATOM 2768 C C . MET A 1 363 ? -0.754 8.773 -1.26 1 95.62 363 MET A C 1
ATOM 2770 O O . MET A 1 363 ? -0.747 9.656 -0.402 1 95.62 363 MET A O 1
ATOM 2774 N N . VAL A 1 364 ? -0.667 7.504 -0.958 1 95.88 364 VAL A N 1
ATOM 2775 C CA . VAL A 1 364 ? -0.608 7.078 0.436 1 95.88 364 VAL A CA 1
ATOM 2776 C C . VAL A 1 364 ? 0.288 5.852 0.564 1 95.88 364 VAL A C 1
ATOM 2778 O O . VAL A 1 364 ? 0.17 4.902 -0.219 1 95.88 364 VAL A O 1
ATOM 2781 N N . ARG A 1 365 ? 1.22 5.906 1.532 1 94.69 365 ARG A N 1
ATOM 2782 C CA . ARG A 1 365 ? 2.121 4.789 1.786 1 94.69 365 ARG A CA 1
ATOM 2783 C C . ARG A 1 365 ? 2.539 4.742 3.252 1 94.69 365 ARG A C 1
ATOM 2785 O O . ARG A 1 365 ? 2.475 5.758 3.953 1 94.69 365 ARG A O 1
ATOM 2792 N N . THR A 1 366 ? 2.98 3.549 3.67 1 93.5 366 THR A N 1
ATOM 2793 C CA . THR A 1 366 ? 3.553 3.424 5.004 1 93.5 366 THR A CA 1
ATOM 2794 C C . THR A 1 366 ? 4.945 4.043 5.059 1 93.5 366 THR A C 1
ATOM 2796 O O . THR A 1 366 ? 5.613 4.176 4.027 1 93.5 366 THR A O 1
ATOM 2799 N N . GLY A 1 367 ? 5.297 4.492 6.25 1 91.06 367 GLY A N 1
ATOM 2800 C CA . GLY A 1 367 ? 6.594 5.109 6.477 1 91.06 367 GLY A CA 1
ATOM 2801 C C . GLY A 1 367 ? 7.477 4.316 7.426 1 91.06 367 GLY A C 1
ATOM 2802 O O . GLY A 1 367 ? 7.832 3.172 7.141 1 91.06 367 GLY A O 1
ATOM 2803 N N . GLY A 1 368 ? 7.77 4.875 8.562 1 90.06 368 GLY A N 1
ATOM 2804 C CA . GLY A 1 368 ? 8.617 4.246 9.562 1 90.06 368 GLY A CA 1
ATOM 2805 C C . GLY A 1 368 ? 7.93 4.07 10.898 1 90.06 368 GLY A C 1
ATOM 2806 O O . GLY A 1 368 ? 6.699 4.07 10.977 1 90.06 368 GLY A O 1
ATOM 2807 N N . ILE A 1 369 ? 8.742 3.691 11.852 1 89.5 369 ILE A N 1
ATOM 2808 C CA . ILE A 1 369 ? 8.25 3.545 13.219 1 89.5 369 ILE A CA 1
ATOM 2809 C C . ILE A 1 369 ? 8.68 4.746 14.055 1 89.5 369 ILE A C 1
ATOM 2811 O O . ILE A 1 369 ? 9.867 5.082 14.102 1 89.5 369 ILE A O 1
ATOM 2815 N N . GLY A 1 370 ? 7.789 5.352 14.602 1 82.19 370 GLY A N 1
ATOM 2816 C CA . GLY A 1 370 ? 7.941 6.52 15.461 1 82.19 370 GLY A CA 1
ATOM 2817 C C . GLY A 1 370 ? 6.715 7.41 15.477 1 82.19 370 GLY A C 1
ATOM 2818 O O . GLY A 1 370 ? 5.719 7.117 14.805 1 82.19 370 GLY A O 1
ATOM 2819 N N . GLU A 1 371 ? 6.586 8.273 16.297 1 76.25 371 GLU A N 1
ATOM 2820 C CA . GLU A 1 371 ? 7.621 8.711 17.234 1 76.25 371 GLU A CA 1
ATOM 2821 C C . GLU A 1 371 ? 7.637 7.848 18.484 1 76.25 371 GLU A C 1
ATOM 2823 O O . GLU A 1 371 ? 6.648 7.18 18.797 1 76.25 371 GLU A O 1
ATOM 2828 N N . PHE A 1 372 ? 8.945 7.68 19.016 1 69.38 372 PHE A N 1
ATOM 2829 C CA . PHE A 1 372 ? 8.992 7.199 20.391 1 69.38 372 PHE A CA 1
ATOM 2830 C C . PHE A 1 372 ? 8.414 8.234 21.344 1 69.38 372 PHE A C 1
ATOM 2832 O O . PHE A 1 372 ? 8.898 9.367 21.406 1 69.38 372 PHE A O 1
ATOM 2839 N N . ALA A 1 373 ? 7.359 7.781 21.938 1 62.44 373 ALA A N 1
ATOM 2840 C CA . ALA A 1 373 ? 6.562 8.75 22.688 1 62.44 373 ALA A CA 1
ATOM 2841 C C . ALA A 1 373 ? 7.348 9.297 23.875 1 62.44 373 ALA A C 1
ATOM 2843 O O . ALA A 1 373 ? 8 8.531 24.609 1 62.44 373 ALA A O 1
ATOM 2844 N N . VAL A 1 374 ? 7.18 10.578 23.938 1 56.78 374 VAL A N 1
ATOM 2845 C CA . VAL A 1 374 ? 7.707 11.328 25.078 1 56.78 374 VAL A CA 1
ATOM 2846 C C . VAL A 1 374 ? 6.984 10.906 26.359 1 56.78 374 VAL A C 1
ATOM 2848 O O . VAL A 1 374 ? 5.762 10.742 26.359 1 56.78 374 VAL A O 1
ATOM 2851 N N . GLY A 1 375 ? 7.66 10.422 27.203 1 57.91 375 GLY A N 1
ATOM 2852 C CA . GLY A 1 375 ? 7.066 10.016 28.469 1 57.91 375 GLY A CA 1
ATOM 2853 C C . GLY A 1 375 ? 7.191 8.531 28.75 1 57.91 375 GLY A C 1
ATOM 2854 O O . GLY A 1 375 ? 6.945 8.07 29.859 1 57.91 375 GLY A O 1
ATOM 2855 N N . MET A 1 376 ? 7.316 7.918 27.672 1 61.53 376 MET A N 1
ATOM 2856 C CA . MET A 1 376 ? 7.551 6.5 27.922 1 61.53 376 MET A CA 1
ATOM 2857 C C . MET A 1 376 ? 8.836 6.285 28.703 1 61.53 376 MET A C 1
ATOM 2859 O O . MET A 1 376 ? 9.789 7.055 28.562 1 61.53 376 MET A O 1
ATOM 2863 N N . ALA A 1 377 ? 8.633 5.34 29.547 1 59.72 377 ALA A N 1
ATOM 2864 C CA . ALA A 1 377 ? 9.805 4.938 30.328 1 59.72 377 ALA A CA 1
ATOM 2865 C C . ALA A 1 377 ? 10.984 4.613 29.422 1 59.72 377 ALA A C 1
ATOM 2867 O O . ALA A 1 377 ? 10.805 3.998 28.359 1 59.72 377 ALA A O 1
ATOM 2868 N N . ASP A 1 378 ? 11.969 5.547 29.422 1 74.75 378 ASP A N 1
ATOM 2869 C CA . ASP A 1 378 ? 13.242 5.164 28.828 1 74.75 378 ASP A CA 1
ATOM 2870 C C . ASP A 1 378 ? 13.367 5.723 27.406 1 74.75 378 ASP A C 1
ATOM 2872 O O . ASP A 1 378 ? 14.156 5.219 26.609 1 74.75 378 ASP A O 1
ATOM 2876 N N . TYR A 1 379 ? 12.484 6.809 27.109 1 73.62 379 TYR A N 1
ATOM 2877 C CA . TYR A 1 379 ? 12.578 7.289 25.734 1 73.62 379 TYR A CA 1
ATOM 2878 C C . TYR A 1 379 ? 13.953 7.895 25.453 1 73.62 379 TYR A C 1
ATOM 2880 O O . TYR A 1 379 ? 14.375 7.98 24.312 1 73.62 379 TYR A O 1
ATOM 2888 N N . ALA A 1 380 ? 14.602 8.195 26.594 1 77.25 380 ALA A N 1
ATOM 2889 C CA . ALA A 1 380 ? 15.883 8.883 26.469 1 77.25 380 ALA A CA 1
ATOM 2890 C C . ALA A 1 380 ? 17.016 7.891 26.219 1 77.25 380 ALA A C 1
ATOM 2892 O O . ALA A 1 380 ? 18.188 8.25 26.297 1 77.25 380 ALA A O 1
ATOM 2893 N N . GLY A 1 381 ? 16.719 6.664 25.891 1 79.56 381 GLY A N 1
ATOM 2894 C CA . GLY A 1 381 ? 17.781 5.727 25.547 1 79.56 381 GLY A CA 1
ATOM 2895 C C . GLY A 1 381 ? 17.938 4.602 26.562 1 79.56 381 GLY A C 1
ATOM 2896 O O . GLY A 1 381 ? 19.047 4.105 26.781 1 79.56 381 GLY A O 1
ATOM 2897 N N . GLY A 1 382 ? 17 4.199 27.219 1 85.31 382 GLY A N 1
ATOM 2898 C CA . GLY A 1 382 ? 17.031 3.092 28.156 1 85.31 382 GLY A CA 1
ATOM 2899 C C . GLY A 1 382 ? 16.812 1.742 27.5 1 85.31 382 GLY A C 1
ATOM 2900 O O . GLY A 1 382 ? 16.891 1.621 26.281 1 85.31 382 GLY A O 1
ATOM 2901 N N . PRO A 1 383 ? 16.672 0.75 28.297 1 87.81 383 PRO A N 1
ATOM 2902 C CA . PRO A 1 383 ? 16.609 -0.621 27.781 1 87.81 383 PRO A CA 1
ATOM 2903 C C . PRO A 1 383 ? 15.445 -0.832 26.812 1 87.81 383 PRO A C 1
ATOM 2905 O O . PRO A 1 383 ? 15.594 -1.546 25.812 1 87.81 383 PRO A O 1
ATOM 2908 N N . VAL A 1 384 ? 14.289 -0.302 27.156 1 88.38 384 VAL A N 1
ATOM 2909 C CA . VAL A 1 384 ? 13.141 -0.465 26.266 1 88.38 384 VAL A CA 1
ATOM 2910 C C . VAL A 1 384 ? 13.422 0.227 24.938 1 88.38 384 VAL A C 1
ATOM 2912 O O . VAL A 1 384 ? 13.109 -0.312 23.875 1 88.38 384 VAL A O 1
ATOM 2915 N N . PHE A 1 385 ? 14.008 1.407 25.047 1 88.56 385 PHE A N 1
ATOM 2916 C CA . PHE A 1 385 ? 14.422 2.156 23.859 1 88.56 385 PHE A CA 1
ATOM 2917 C C . PHE A 1 385 ? 15.367 1.332 23 1 88.56 385 PHE A C 1
ATOM 2919 O O . PHE A 1 385 ? 15.164 1.208 21.781 1 88.56 385 PHE A O 1
ATOM 2926 N N . GLU A 1 386 ? 16.312 0.752 23.578 1 88.06 386 GLU A N 1
ATOM 2927 C CA . GLU A 1 386 ? 17.328 -0.025 22.859 1 88.06 386 GLU A CA 1
ATOM 2928 C C . GLU A 1 386 ? 16.719 -1.275 22.234 1 88.06 386 GLU A C 1
ATOM 2930 O O . GLU A 1 386 ? 17.047 -1.632 21.094 1 88.06 386 GLU A O 1
ATOM 2935 N N . ALA A 1 387 ? 15.867 -1.914 23.016 1 89.62 387 ALA A N 1
ATOM 2936 C CA . ALA A 1 387 ? 15.219 -3.115 22.5 1 89.62 387 ALA A CA 1
ATOM 2937 C C . ALA A 1 387 ? 14.375 -2.797 21.266 1 89.62 387 ALA A C 1
ATOM 2939 O O . ALA A 1 387 ? 14.414 -3.529 20.266 1 89.62 387 ALA A O 1
ATOM 2940 N N . ALA A 1 388 ? 13.594 -1.721 21.344 1 89.5 388 ALA A N 1
ATOM 2941 C CA . ALA A 1 388 ? 12.766 -1.305 20.219 1 89.5 388 ALA A CA 1
ATOM 2942 C C . ALA A 1 388 ? 13.633 -0.931 19.016 1 89.5 388 ALA A C 1
ATOM 2944 O O . ALA A 1 388 ? 13.367 -1.364 17.891 1 89.5 388 ALA A O 1
ATOM 2945 N N . ALA A 1 389 ? 14.695 -0.157 19.281 1 88.06 389 ALA A N 1
ATOM 2946 C CA . ALA A 1 389 ? 15.594 0.269 18.219 1 88.06 389 ALA A CA 1
ATOM 2947 C C . ALA A 1 389 ? 16.234 -0.934 17.531 1 88.06 389 ALA A C 1
ATOM 2949 O O . ALA A 1 389 ? 16.344 -0.963 16.297 1 88.06 389 ALA A O 1
ATOM 2950 N N . ALA A 1 390 ? 16.641 -1.893 18.281 1 89.56 390 ALA A N 1
ATOM 2951 C CA . ALA A 1 390 ? 17.266 -3.092 17.734 1 89.56 390 ALA A CA 1
ATOM 2952 C C . ALA A 1 390 ? 16.312 -3.852 16.812 1 89.56 390 ALA A C 1
ATOM 2954 O O . ALA A 1 390 ? 16.672 -4.254 15.711 1 89.56 390 ALA A O 1
ATOM 2955 N N . ARG A 1 391 ? 15.086 -4.035 17.312 1 89.38 391 ARG A N 1
ATOM 2956 C CA . ARG A 1 391 ? 14.086 -4.766 16.547 1 89.38 391 ARG A CA 1
ATOM 2957 C C . ARG A 1 391 ? 13.758 -4.043 15.242 1 89.38 391 ARG A C 1
ATOM 2959 O O . ARG A 1 391 ? 13.625 -4.672 14.195 1 89.38 391 ARG A O 1
ATOM 2966 N N . ILE A 1 392 ? 13.57 -2.781 15.312 1 89.62 392 ILE A N 1
ATOM 2967 C CA . ILE A 1 392 ? 13.234 -1.96 14.148 1 89.62 392 ILE A CA 1
ATOM 2968 C C . ILE A 1 392 ? 14.383 -1.992 13.148 1 89.62 392 ILE A C 1
ATOM 2970 O O . ILE A 1 392 ? 14.156 -2.146 11.945 1 89.62 392 ILE A O 1
ATOM 2974 N N . ALA A 1 393 ? 15.633 -1.917 13.617 1 85.88 393 ALA A N 1
ATOM 2975 C CA . ALA A 1 393 ? 16.812 -1.964 12.766 1 85.88 393 ALA A CA 1
ATOM 2976 C C . ALA A 1 393 ? 16.953 -3.322 12.078 1 85.88 393 ALA A C 1
ATOM 2978 O O . ALA A 1 393 ? 17.266 -3.398 10.891 1 85.88 393 ALA A O 1
ATOM 2979 N N . GLU A 1 394 ? 16.688 -4.34 12.859 1 84.38 394 GLU A N 1
ATOM 2980 C CA . GLU A 1 394 ? 16.75 -5.691 12.305 1 84.38 394 GLU A CA 1
ATOM 2981 C C . GLU A 1 394 ? 15.758 -5.875 11.164 1 84.38 394 GLU A C 1
ATOM 2983 O O . GLU A 1 394 ? 16.047 -6.559 10.188 1 84.38 394 GLU A O 1
ATOM 2988 N N . ALA A 1 395 ? 14.641 -5.27 11.32 1 84.19 395 ALA A N 1
ATOM 2989 C CA . ALA A 1 395 ? 13.602 -5.352 10.297 1 84.19 395 ALA A CA 1
ATOM 2990 C C . ALA A 1 395 ? 13.852 -4.348 9.172 1 84.19 395 ALA A C 1
ATOM 2992 O O . ALA A 1 395 ? 13.094 -4.281 8.203 1 84.19 395 ALA A O 1
ATOM 2993 N N . ARG A 1 396 ? 14.852 -3.469 9.328 1 82.81 396 ARG A N 1
ATOM 2994 C CA . ARG A 1 396 ? 15.312 -2.496 8.344 1 82.81 396 ARG A CA 1
ATOM 2995 C C . ARG A 1 396 ? 14.258 -1.417 8.109 1 82.81 396 ARG A C 1
ATOM 2997 O O . ARG A 1 396 ? 14.039 -0.995 6.973 1 82.81 396 ARG A O 1
ATOM 3004 N N . TRP A 1 397 ? 13.5 -1.099 9.141 1 88.31 397 TRP A N 1
ATOM 3005 C CA . TRP A 1 397 ? 12.594 0.043 9.117 1 88.31 397 TRP A CA 1
ATOM 3006 C C . TRP A 1 397 ? 13.297 1.307 9.602 1 88.31 397 TRP A C 1
ATOM 3008 O O . TRP A 1 397 ? 14.273 1.231 10.352 1 88.31 397 TRP A O 1
ATOM 3018 N N . ARG A 1 398 ? 12.812 2.408 9.133 1 86.69 398 ARG A N 1
ATOM 3019 C CA . ARG A 1 398 ? 13.242 3.686 9.695 1 86.69 398 ARG A CA 1
ATOM 3020 C C . ARG A 1 398 ? 12.617 3.918 11.07 1 86.69 398 ARG A C 1
ATOM 3022 O O . ARG A 1 398 ? 11.477 3.533 11.305 1 86.69 398 ARG A O 1
ATOM 3029 N N . LEU A 1 399 ? 13.445 4.539 11.906 1 88.12 399 LEU A N 1
ATOM 3030 C CA . LEU A 1 399 ? 12.969 4.887 13.234 1 88.12 399 LEU A CA 1
ATOM 3031 C C . LEU A 1 399 ? 13.086 6.387 13.484 1 88.12 399 LEU A C 1
ATOM 3033 O O . LEU A 1 399 ? 14.055 7.016 13.055 1 88.12 399 LEU A O 1
ATOM 3037 N N . GLU A 1 400 ? 12.039 7 14.109 1 88.25 400 GLU A N 1
ATOM 3038 C CA . GLU A 1 400 ? 12.031 8.414 14.477 1 88.25 400 GLU A CA 1
ATOM 3039 C C . GLU A 1 400 ? 11.789 8.586 15.977 1 88.25 400 GLU A C 1
ATOM 3041 O O . GLU A 1 400 ? 10.953 7.898 16.562 1 88.25 400 GLU A O 1
ATOM 3046 N N . VAL A 1 401 ? 12.57 9.469 16.609 1 86.88 401 VAL A N 1
ATOM 3047 C CA . VAL A 1 401 ? 12.406 9.773 18.031 1 86.88 401 VAL A CA 1
ATOM 3048 C C . VAL A 1 401 ? 12.453 11.289 18.234 1 86.88 401 VAL A C 1
ATOM 3050 O O . VAL A 1 401 ? 13.195 11.992 17.547 1 86.88 401 VAL A O 1
ATOM 3053 N N . HIS A 1 402 ? 11.656 11.758 19.203 1 85.94 402 HIS A N 1
ATOM 3054 C CA . HIS A 1 402 ? 11.781 13.133 19.656 1 85.94 402 HIS A CA 1
ATOM 3055 C C . HIS A 1 402 ? 12.977 13.305 20.578 1 85.94 402 HIS A C 1
ATOM 3057 O O . HIS A 1 402 ? 13.242 12.445 21.422 1 85.94 402 HIS A O 1
ATOM 3063 N N . SER A 1 403 ? 13.664 14.312 20.312 1 83.94 403 SER A N 1
ATOM 3064 C CA . SER A 1 403 ? 14.711 14.734 21.234 1 83.94 403 SER A CA 1
ATOM 3065 C C . SER A 1 403 ? 14.469 16.141 21.75 1 83.94 403 SER A C 1
ATOM 3067 O O . SER A 1 403 ? 14.672 17.125 21.016 1 83.94 403 SER A O 1
ATOM 3069 N N . LEU A 1 404 ? 14.211 16.266 23.016 1 76.75 404 LEU A N 1
ATOM 3070 C CA . LEU A 1 404 ? 13.727 17.547 23.547 1 76.75 404 LEU A CA 1
ATOM 3071 C C . LEU A 1 404 ? 14.844 18.297 24.234 1 76.75 404 LEU A C 1
ATOM 3073 O O . LEU A 1 404 ? 14.781 19.531 24.375 1 76.75 404 LEU A O 1
ATOM 3077 N N . THR A 1 405 ? 15.844 17.562 24.734 1 77.44 405 THR A N 1
ATOM 3078 C CA . THR A 1 405 ? 16.969 18.188 25.422 1 77.44 405 THR A CA 1
ATOM 3079 C C . THR A 1 405 ? 18.297 17.688 24.859 1 77.44 405 THR A C 1
ATOM 3081 O O . THR A 1 405 ? 18.328 16.672 24.172 1 77.44 405 THR A O 1
ATOM 3084 N N . ALA A 1 406 ? 19.297 18.469 25.234 1 77.38 406 ALA A N 1
ATOM 3085 C CA . ALA A 1 406 ? 20.625 18.031 24.844 1 77.38 406 ALA A CA 1
ATOM 3086 C C . ALA A 1 406 ? 20.953 16.672 25.438 1 77.38 406 ALA A C 1
ATOM 3088 O O . ALA A 1 406 ? 21.656 15.859 24.812 1 77.38 406 ALA A O 1
ATOM 3089 N N . THR A 1 407 ? 20.484 16.484 26.609 1 83.19 407 THR A N 1
ATOM 3090 C CA . THR A 1 407 ? 20.719 15.195 27.266 1 83.19 407 THR A CA 1
ATOM 3091 C C . THR A 1 407 ? 20 14.07 26.531 1 83.19 407 THR A C 1
ATOM 3093 O O . THR A 1 407 ? 20.562 13 26.328 1 83.19 407 THR A O 1
ATOM 3096 N N . ASP A 1 408 ? 18.719 14.305 26.156 1 82.81 408 ASP A N 1
ATOM 3097 C CA . ASP A 1 408 ? 18 13.312 25.359 1 82.81 408 ASP A CA 1
ATOM 3098 C C . ASP A 1 408 ? 18.766 12.953 24.094 1 82.81 408 ASP A C 1
ATOM 3100 O O . ASP A 1 408 ? 18.953 11.773 23.781 1 82.81 408 ASP A O 1
ATOM 3104 N N . PHE A 1 409 ? 19.219 13.984 23.453 1 85.12 409 PHE A N 1
ATOM 3105 C CA . PHE A 1 409 ? 19.938 13.828 22.188 1 85.12 409 PHE A CA 1
ATOM 3106 C C . PHE A 1 409 ? 21.172 12.945 22.375 1 85.12 409 PHE A C 1
ATOM 3108 O O . PHE A 1 409 ? 21.375 11.992 21.641 1 85.12 409 PHE A O 1
ATOM 3115 N N . ARG A 1 410 ? 21.906 13.266 23.375 1 86.5 410 ARG A N 1
ATOM 3116 C CA . ARG A 1 410 ? 23.125 12.523 23.688 1 86.5 410 ARG A CA 1
ATOM 3117 C C . ARG A 1 410 ? 22.812 11.07 24.016 1 86.5 410 ARG A C 1
ATOM 3119 O O . ARG A 1 410 ? 23.375 10.156 23.406 1 86.5 410 ARG A O 1
ATOM 3126 N N . THR A 1 411 ? 21.875 10.812 24.891 1 86.75 411 THR A N 1
ATOM 3127 C CA . THR A 1 411 ? 21.625 9.461 25.391 1 86.75 411 THR A CA 1
ATOM 3128 C C . THR A 1 411 ? 20.953 8.602 24.328 1 86.75 411 THR A C 1
ATOM 3130 O O . THR A 1 411 ? 21.172 7.395 24.266 1 86.75 411 THR A O 1
ATOM 3133 N N . GLN A 1 412 ? 20.141 9.227 23.562 1 87.5 412 GLN A N 1
ATOM 3134 C CA . GLN A 1 412 ? 19.5 8.5 22.469 1 87.5 412 GLN A CA 1
ATOM 3135 C C . GLN A 1 412 ? 20.531 8.07 21.422 1 87.5 412 GLN A C 1
ATOM 3137 O O . GLN A 1 412 ? 20.5 6.93 20.953 1 87.5 412 GLN A O 1
ATOM 3142 N N . ILE A 1 413 ? 21.438 8.961 21.016 1 88.44 413 ILE A N 1
ATOM 3143 C CA . ILE A 1 413 ? 22.484 8.633 20.062 1 88.44 413 ILE A CA 1
ATOM 3144 C C . ILE A 1 413 ? 23.359 7.512 20.609 1 88.44 413 ILE A C 1
ATOM 3146 O O . ILE A 1 413 ? 23.703 6.566 19.891 1 88.44 413 ILE A O 1
ATOM 3150 N N . GLU A 1 414 ? 23.703 7.648 21.859 1 87.75 414 GLU A N 1
ATOM 3151 C CA . GLU A 1 414 ? 24.469 6.59 22.516 1 87.75 414 GLU A CA 1
ATOM 3152 C C . GLU A 1 414 ? 23.719 5.27 22.5 1 87.75 414 GLU A C 1
ATOM 3154 O O . GLU A 1 414 ? 24.312 4.207 22.297 1 87.75 414 GLU A O 1
ATOM 3159 N N . GLY A 1 415 ? 22.469 5.34 22.781 1 85.31 415 GLY A N 1
ATOM 3160 C CA . GLY A 1 415 ? 21.641 4.152 22.672 1 85.31 415 GLY A CA 1
ATOM 3161 C C . GLY A 1 415 ? 21.672 3.518 21.297 1 85.31 415 GLY A C 1
ATOM 3162 O O . GLY A 1 415 ? 21.781 2.295 21.172 1 85.31 415 GLY A O 1
ATOM 3163 N N . PHE A 1 416 ? 21.547 4.328 20.219 1 86.75 416 PHE A N 1
ATOM 3164 C CA . PHE A 1 416 ? 21.609 3.832 18.844 1 86.75 416 PHE A CA 1
ATOM 3165 C C . PHE A 1 416 ? 22.969 3.199 18.562 1 86.75 416 PHE A C 1
ATOM 3167 O O . PHE A 1 416 ? 23.047 2.186 17.859 1 86.75 416 PHE A O 1
ATOM 3174 N N . GLU A 1 417 ? 24.016 3.826 19.031 1 86.69 417 GLU A N 1
ATOM 3175 C CA . GLU A 1 417 ? 25.359 3.307 18.844 1 86.69 417 GLU A CA 1
ATOM 3176 C C . GLU A 1 417 ? 25.516 1.925 19.469 1 86.69 417 GLU A C 1
ATOM 3178 O O . GLU A 1 417 ? 26.219 1.064 18.922 1 86.69 417 GLU A O 1
ATOM 3183 N N . ARG A 1 418 ? 24.922 1.711 20.516 1 85.5 418 ARG A N 1
ATOM 3184 C CA . ARG A 1 418 ? 25 0.412 21.188 1 85.5 418 ARG A CA 1
ATOM 3185 C C . ARG A 1 418 ? 24.281 -0.658 20.359 1 85.5 418 ARG A C 1
ATOM 3187 O O . ARG A 1 418 ? 24.672 -1.828 20.391 1 85.5 418 ARG A O 1
ATOM 3194 N N . VAL A 1 419 ? 23.219 -0.267 19.797 1 82.44 419 VAL A N 1
ATOM 3195 C CA . VAL A 1 419 ? 22.469 -1.188 18.953 1 82.44 419 VAL A CA 1
ATOM 3196 C C . VAL A 1 419 ? 23.25 -1.454 17.656 1 82.44 419 VAL A C 1
ATOM 3198 O O . VAL A 1 419 ? 23.281 -2.586 17.172 1 82.44 419 VAL A O 1
ATOM 3201 N N . ASP A 1 420 ? 23.797 -0.34 17.078 1 69.44 420 ASP A N 1
ATOM 3202 C CA . ASP A 1 420 ? 24.531 -0.48 15.82 1 69.44 420 ASP A CA 1
ATOM 3203 C C . ASP A 1 420 ? 25.969 -0.924 16.078 1 69.44 420 ASP A C 1
ATOM 3205 O O . ASP A 1 420 ? 26.734 -0.208 16.719 1 69.44 420 ASP A O 1
ATOM 3209 N N . ALA A 1 421 ? 26.328 -2.029 16.578 1 48.31 421 ALA A N 1
ATOM 3210 C CA . ALA A 1 421 ? 27.672 -2.471 17 1 48.31 421 ALA A CA 1
ATOM 3211 C C . ALA A 1 421 ? 28.75 -1.669 16.281 1 48.31 421 ALA A C 1
ATOM 3213 O O . ALA A 1 421 ? 29.891 -1.619 16.75 1 48.31 421 ALA A O 1
ATOM 3214 N N . ALA A 1 422 ? 28.531 -1.097 15.195 1 39.47 422 ALA A N 1
ATOM 3215 C CA . ALA A 1 422 ? 29.672 -0.662 14.398 1 39.47 422 ALA A CA 1
ATOM 3216 C C . ALA A 1 422 ? 30.062 0.774 14.734 1 39.47 422 ALA A C 1
ATOM 3218 O O . ALA A 1 422 ? 31.062 1.284 14.234 1 39.47 422 ALA A O 1
ATOM 3219 N N . VAL A 1 423 ? 29.234 1.53 15.398 1 37.28 423 VAL A N 1
ATOM 3220 C CA . VAL A 1 423 ? 29.672 2.918 15.312 1 37.28 423 VAL A CA 1
ATOM 3221 C C . VAL A 1 423 ? 30.547 3.25 16.516 1 37.28 423 VAL A C 1
ATOM 3223 O O . VAL A 1 423 ? 30.141 3.055 17.672 1 37.28 423 VAL A O 1
ATOM 3226 N N . GLN A 1 424 ? 31.859 3.354 16.312 1 29.98 424 GLN A N 1
ATOM 3227 C CA . GLN A 1 424 ? 32.875 3.822 17.266 1 29.98 424 GLN A CA 1
ATOM 3228 C C . GLN A 1 424 ? 32.844 5.344 17.391 1 29.98 424 GLN A C 1
ATOM 3230 O O . GLN A 1 424 ? 32.656 6.051 16.391 1 29.98 424 GLN A O 1
ATOM 3235 N N . GLY A 1 425 ? 32.656 5.973 18.5 1 29.42 425 GLY A N 1
ATOM 3236 C CA . GLY A 1 425 ? 32.438 7.312 19.016 1 29.42 425 GLY A CA 1
ATOM 3237 C C . GLY A 1 425 ? 33.656 8.195 18.984 1 29.42 425 GLY A C 1
ATOM 3238 O O . GLY A 1 425 ? 34.75 7.785 19.438 1 29.42 425 GLY A O 1
ATOM 3239 N N . GLY A 1 426 ? 33.906 8.977 17.969 1 28.97 426 GLY A N 1
ATOM 3240 C CA . GLY A 1 426 ? 34.906 10.008 18.125 1 28.97 426 GLY A CA 1
ATOM 3241 C C . GLY A 1 426 ? 34.406 11.227 18.875 1 28.97 426 GLY A C 1
ATOM 3242 O O . GLY A 1 426 ? 33.219 11.43 19.016 1 28.97 426 GLY A O 1
ATOM 3243 N N . SER A 1 427 ? 35.25 12.016 19.781 1 28.78 427 SER A N 1
ATOM 3244 C CA . SER A 1 427 ? 35.188 12.977 20.875 1 28.78 427 SER A CA 1
ATOM 3245 C C . SER A 1 427 ? 34.844 14.375 20.344 1 28.78 427 SER A C 1
ATOM 3247 O O . SER A 1 427 ? 35.5 15.352 20.75 1 28.78 427 SER A O 1
ATOM 3249 N N . ARG A 1 428 ? 34.281 14.773 19.312 1 31.73 428 ARG A N 1
ATOM 3250 C CA . ARG A 1 428 ? 34.281 16.219 19.141 1 31.73 428 ARG A CA 1
ATOM 3251 C C . ARG A 1 428 ? 33.281 16.891 20.062 1 31.73 428 ARG A C 1
ATOM 3253 O O . ARG A 1 428 ? 32.469 16.203 20.688 1 31.73 428 ARG A O 1
ATOM 3260 N N . GLY A 1 429 ? 33.031 18.375 20.125 1 38.09 429 GLY A N 1
ATOM 3261 C CA . GLY A 1 429 ? 32.094 19.156 20.906 1 38.09 429 GLY A CA 1
ATOM 3262 C C . GLY A 1 429 ? 30.672 18.609 20.859 1 38.09 429 GLY A C 1
ATOM 3263 O O . GLY A 1 429 ? 30.312 17.875 19.922 1 38.09 429 GLY A O 1
ATOM 3264 N N . LEU A 1 430 ? 29.906 18.922 21.984 1 43.88 430 LEU A N 1
ATOM 3265 C CA . LEU A 1 430 ? 28.766 18.078 22.375 1 43.88 430 LEU A CA 1
ATOM 3266 C C . LEU A 1 430 ? 27.75 18 21.25 1 43.88 430 LEU A C 1
ATOM 3268 O O . LEU A 1 430 ? 27.328 16.906 20.859 1 43.88 430 LEU A O 1
ATOM 3272 N N . ALA A 1 431 ? 27.344 19.312 20.859 1 54.5 431 ALA A N 1
ATOM 3273 C CA . ALA A 1 431 ? 26.266 19.266 19.875 1 54.5 431 ALA A CA 1
ATOM 3274 C C . ALA A 1 431 ? 26.797 18.781 18.516 1 54.5 431 ALA A C 1
ATOM 3276 O O . ALA A 1 431 ? 26.203 17.875 17.906 1 54.5 431 ALA A O 1
ATOM 3277 N N . MET A 1 432 ? 27.938 19.406 18.219 1 63.31 432 MET A N 1
ATOM 3278 C CA . MET A 1 432 ? 28.5 19.047 16.922 1 63.31 432 MET A CA 1
ATOM 3279 C C . MET A 1 432 ? 29.016 17.609 16.922 1 63.31 432 MET A C 1
ATOM 3281 O O . MET A 1 432 ? 28.906 16.891 15.922 1 63.31 432 MET A O 1
ATOM 3285 N N . GLU A 1 433 ? 29.422 17.375 18.047 1 73.62 433 GLU A N 1
ATOM 3286 C CA . GLU A 1 433 ? 29.938 16.016 18.172 1 73.62 433 GLU A CA 1
ATOM 3287 C C . GLU A 1 433 ? 28.828 14.984 17.953 1 73.62 433 GLU A C 1
ATOM 3289 O O . GLU A 1 433 ? 28.984 14.047 17.172 1 73.62 433 GLU A O 1
ATOM 3294 N N . TYR A 1 434 ? 27.797 15.328 18.578 1 79.38 434 TYR A N 1
ATOM 3295 C CA . TYR A 1 434 ? 26.75 14.312 18.516 1 79.38 434 TYR A CA 1
ATOM 3296 C C . TYR A 1 434 ? 26 14.383 17.188 1 79.38 434 TYR A C 1
ATOM 3298 O O . TYR A 1 434 ? 25.453 13.375 16.719 1 79.38 434 TYR A O 1
ATOM 3306 N N . LEU A 1 435 ? 26.047 15.531 16.547 1 86.62 435 LEU A N 1
ATOM 3307 C CA . LEU A 1 435 ? 25.531 15.594 15.188 1 86.62 435 LEU A CA 1
ATOM 3308 C C . LEU A 1 435 ? 26.375 14.742 14.242 1 86.62 435 LEU A C 1
ATOM 3310 O O . LEU A 1 435 ? 25.828 14.023 13.398 1 86.62 435 LEU A O 1
ATOM 3314 N N . SER A 1 436 ? 27.656 14.852 14.422 1 87.06 436 SER A N 1
ATOM 3315 C CA . SER A 1 436 ? 28.562 14.047 13.609 1 87.06 436 SER A CA 1
ATOM 3316 C C . SER A 1 436 ? 28.375 12.562 13.883 1 87.06 436 SER A C 1
ATOM 3318 O O . SER A 1 436 ? 28.406 11.75 12.953 1 87.06 436 SER A O 1
ATOM 3320 N N . ARG A 1 437 ? 28.219 12.266 15.109 1 86.75 437 ARG A N 1
ATOM 3321 C CA . ARG A 1 437 ? 28 10.867 15.492 1 86.75 437 ARG A CA 1
ATOM 3322 C C . ARG A 1 437 ? 26.688 10.344 14.93 1 86.75 437 ARG A C 1
ATOM 3324 O O . ARG A 1 437 ? 26.625 9.203 14.469 1 86.75 437 ARG A O 1
ATOM 3331 N N . LEU A 1 438 ? 25.672 11.164 15 1 88.62 438 LEU A N 1
ATOM 3332 C CA . LEU A 1 438 ? 24.391 10.773 14.422 1 88.62 438 LEU A CA 1
ATOM 3333 C C . LEU A 1 438 ? 24.516 10.586 12.914 1 88.62 438 LEU A C 1
ATOM 3335 O O . LEU A 1 438 ? 23.969 9.633 12.352 1 88.62 438 LEU A O 1
ATOM 3339 N N . LYS A 1 439 ? 25.188 11.477 12.266 1 88.62 439 LYS A N 1
ATOM 3340 C CA . LYS A 1 439 ? 25.422 11.375 10.828 1 88.62 439 LYS A CA 1
ATOM 3341 C C . LYS A 1 439 ? 26.141 10.078 10.477 1 88.62 439 LYS A C 1
ATOM 3343 O O . LYS A 1 439 ? 25.797 9.414 9.492 1 88.62 439 LYS A O 1
ATOM 3348 N N . ALA A 1 440 ? 27.094 9.664 11.242 1 86.69 440 ALA A N 1
ATOM 3349 C CA . ALA A 1 440 ? 27.859 8.438 11.023 1 86.69 440 ALA A CA 1
ATOM 3350 C C . ALA A 1 440 ? 26.969 7.207 11.141 1 86.69 440 ALA A C 1
ATOM 3352 O O . ALA A 1 440 ? 27.219 6.184 10.508 1 86.69 440 ALA A O 1
ATOM 3353 N N . LEU A 1 441 ? 25.922 7.309 11.906 1 86.19 441 LEU A N 1
ATOM 3354 C CA . LEU A 1 441 ? 24.953 6.227 12.07 1 86.19 441 LEU A CA 1
ATOM 3355 C C . LEU A 1 441 ? 23.953 6.219 10.93 1 86.19 441 LEU A C 1
ATOM 3357 O O . LEU A 1 441 ? 23.078 5.344 10.859 1 86.19 441 LEU A O 1
ATOM 3361 N N . GLY A 1 442 ? 24.047 7.227 10.008 1 87.12 442 GLY A N 1
ATOM 3362 C CA . GLY A 1 442 ? 23.094 7.336 8.922 1 87.12 442 GLY A CA 1
ATOM 3363 C C . GLY A 1 442 ? 21.828 8.07 9.312 1 87.12 442 GLY A C 1
ATOM 3364 O O . GLY A 1 442 ? 20.781 7.902 8.68 1 87.12 442 GLY A O 1
ATOM 3365 N N . GLY A 1 443 ? 21.938 8.891 10.359 1 89.31 443 GLY A N 1
ATOM 3366 C CA . GLY A 1 443 ? 20.781 9.602 10.875 1 89.31 443 GLY A CA 1
ATOM 3367 C C . GLY A 1 443 ? 20.672 11.023 10.344 1 89.31 443 GLY A C 1
ATOM 3368 O O . GLY A 1 443 ? 21.594 11.523 9.703 1 89.31 443 GLY A O 1
ATOM 3369 N N . GLY A 1 444 ? 19.531 11.656 10.531 1 91.62 444 GLY A N 1
ATOM 3370 C CA . GLY A 1 444 ? 19.219 13.047 10.227 1 91.62 444 GLY A CA 1
ATOM 3371 C C . GLY A 1 444 ? 18.406 13.719 11.32 1 91.62 444 GLY A C 1
ATOM 3372 O O . GLY A 1 444 ? 18.047 13.086 12.32 1 91.62 444 GLY A O 1
ATOM 3373 N N . VAL A 1 445 ? 18.203 15.039 11.164 1 92.19 445 VAL A N 1
ATOM 3374 C CA . VAL A 1 445 ? 17.484 15.812 12.172 1 92.19 445 VAL A CA 1
ATOM 3375 C C . VAL A 1 445 ? 16.344 16.594 11.516 1 92.19 445 VAL A C 1
ATOM 3377 O O . VAL A 1 445 ? 16.594 17.375 10.586 1 92.19 445 VAL A O 1
ATOM 3380 N N . ASN A 1 446 ? 15.18 16.312 11.898 1 91.25 446 ASN A N 1
ATOM 3381 C CA . ASN A 1 446 ? 14.078 17.203 11.508 1 91.25 446 ASN A CA 1
ATOM 3382 C C . ASN A 1 446 ? 13.781 18.234 12.586 1 91.25 446 ASN A C 1
ATOM 3384 O O . ASN A 1 446 ? 13.75 17.922 13.773 1 91.25 446 ASN A O 1
ATOM 3388 N N . LEU A 1 447 ? 13.641 19.438 12.172 1 91.94 447 LEU A N 1
ATOM 3389 C CA . LEU A 1 447 ? 13.523 20.562 13.086 1 91.94 447 LEU A CA 1
ATOM 3390 C C . LEU A 1 447 ? 12.094 21.078 13.141 1 91.94 447 LEU A C 1
ATOM 3392 O O . LEU A 1 447 ? 11.359 21 12.156 1 91.94 447 LEU A O 1
ATOM 3396 N N . SER A 1 448 ? 11.727 21.562 14.344 1 89.88 448 SER A N 1
ATOM 3397 C CA . SER A 1 448 ? 10.391 22.125 14.539 1 89.88 448 SER A CA 1
ATOM 3398 C C . SER A 1 448 ? 10.453 23.547 15.086 1 89.88 448 SER A C 1
ATOM 3400 O O . SER A 1 448 ? 11.344 23.875 15.875 1 89.88 448 SER A O 1
ATOM 3402 N N . GLY A 1 449 ? 9.523 24.359 14.625 1 88 449 GLY A N 1
ATOM 3403 C CA . GLY A 1 449 ? 9.344 25.672 15.203 1 88 449 GLY A CA 1
ATOM 3404 C C . GLY A 1 449 ? 8.312 25.719 16.312 1 88 449 GLY A C 1
ATOM 3405 O O . GLY A 1 449 ? 7.586 26.703 16.453 1 88 449 GLY A O 1
ATOM 3406 N N . TRP A 1 450 ? 8.148 24.703 17.047 1 84.94 450 TRP A N 1
ATOM 3407 C CA . TRP A 1 450 ? 7.043 24.562 18 1 84.94 450 TRP A CA 1
ATOM 3408 C C . TRP A 1 450 ? 7.094 25.656 19.062 1 84.94 450 TRP A C 1
ATOM 3410 O O . TRP A 1 450 ? 6.07 26.016 19.641 1 84.94 450 TRP A O 1
ATOM 3420 N N . MET A 1 451 ? 8.258 26.297 19.25 1 88.5 451 MET A N 1
ATOM 3421 C CA . MET A 1 451 ? 8.398 27.328 20.266 1 88.5 451 MET A CA 1
ATOM 3422 C C . MET A 1 451 ? 7.809 28.656 19.781 1 88.5 451 MET A C 1
ATOM 3424 O O . MET A 1 451 ? 7.66 29.594 20.562 1 88.5 451 MET A O 1
ATOM 3428 N N . TYR A 1 452 ? 7.461 28.688 18.562 1 91.94 452 TYR A N 1
ATOM 3429 C CA . TYR A 1 452 ? 6.82 29.875 18.031 1 91.94 452 TYR A CA 1
ATOM 3430 C C . TYR A 1 452 ? 5.621 30.281 18.875 1 91.94 452 TYR A C 1
ATOM 3432 O O . TYR A 1 452 ? 5.469 31.453 19.234 1 91.94 452 TYR A O 1
ATOM 3440 N N . LEU A 1 453 ? 4.793 29.344 19.234 1 91.88 453 LEU A N 1
ATOM 3441 C CA . LEU A 1 453 ? 3.57 29.672 19.969 1 91.88 453 LEU A CA 1
ATOM 3442 C C . LEU A 1 453 ? 3.857 29.859 21.453 1 91.88 453 LEU A C 1
ATOM 3444 O O . LEU A 1 453 ? 3.371 30.812 22.062 1 91.88 453 LEU A O 1
ATOM 3448 N N . SER A 1 454 ? 4.656 29 21.969 1 84.25 454 SER A N 1
ATOM 3449 C CA . SER A 1 454 ? 4.699 28.922 23.422 1 84.25 454 SER A CA 1
ATOM 3450 C C . SER A 1 454 ? 6.027 29.453 23.953 1 84.25 454 SER A C 1
ATOM 3452 O O . SER A 1 454 ? 6.184 29.641 25.172 1 84.25 454 SER A O 1
ATOM 3454 N N . GLY A 1 455 ? 6.91 29.641 23.094 1 81.62 455 GLY A N 1
ATOM 3455 C CA . GLY A 1 455 ? 8.219 30.062 23.562 1 81.62 455 GLY A CA 1
ATOM 3456 C C . GLY A 1 455 ? 8.188 31.375 24.328 1 81.62 455 GLY A C 1
ATOM 3457 O O . GLY A 1 455 ? 7.473 32.312 23.953 1 81.62 455 GLY A O 1
ATOM 3458 N N . ALA A 1 456 ? 8.68 31.188 25.547 1 74.31 456 ALA A N 1
ATOM 3459 C CA . ALA A 1 456 ? 8.773 32.375 26.375 1 74.31 456 ALA A CA 1
ATOM 3460 C C . ALA A 1 456 ? 10.211 32.625 26.828 1 74.31 456 ALA A C 1
ATOM 3462 O O . ALA A 1 456 ? 11.062 31.75 26.703 1 74.31 456 ALA A O 1
ATOM 3463 N N . GLY A 1 457 ? 10.453 33.781 27.172 1 65.88 457 GLY A N 1
ATOM 3464 C CA . GLY A 1 457 ? 11.727 34.156 27.766 1 65.88 457 GLY A CA 1
ATOM 3465 C C . GLY A 1 457 ? 12.727 34.688 26.75 1 65.88 457 GLY A C 1
ATOM 3466 O O . GLY A 1 457 ? 12.492 34.594 25.547 1 65.88 457 GLY A O 1
ATOM 3467 N N . ALA A 1 458 ? 13.625 35.531 27.125 1 62.16 458 ALA A N 1
ATOM 3468 C CA . ALA A 1 458 ? 14.648 36.156 26.312 1 62.16 458 ALA A CA 1
ATOM 3469 C C . ALA A 1 458 ? 15.797 35.219 26.016 1 62.16 458 ALA A C 1
ATOM 3471 O O . ALA A 1 458 ? 16.672 35 26.859 1 62.16 458 ALA A O 1
ATOM 3472 N N . GLY A 1 459 ? 15.477 34.125 25.219 1 61.75 459 GLY A N 1
ATOM 3473 C CA . GLY A 1 459 ? 16.672 33.375 24.859 1 61.75 459 GLY A CA 1
ATOM 3474 C C . GLY A 1 459 ? 17.844 34.281 24.469 1 61.75 459 GLY A C 1
ATOM 3475 O O . GLY A 1 459 ? 17.641 35.469 24.203 1 61.75 459 GLY A O 1
ATOM 3476 N N . ASN A 1 460 ? 19.078 34.031 24.969 1 61.88 460 ASN A N 1
ATOM 3477 C CA . ASN A 1 460 ? 20.25 34.781 24.516 1 61.88 460 ASN A CA 1
ATOM 3478 C C . ASN A 1 460 ? 21.141 33.906 23.625 1 61.88 460 ASN A C 1
ATOM 3480 O O . ASN A 1 460 ? 20.828 32.75 23.375 1 61.88 460 ASN A O 1
ATOM 3484 N N . GLU A 1 461 ? 21.891 34.562 23.016 1 65.62 461 GLU A N 1
ATOM 3485 C CA . GLU A 1 461 ? 22.766 33.906 22.047 1 65.62 461 GLU A CA 1
ATOM 3486 C C . GLU A 1 461 ? 23.453 32.688 22.641 1 65.62 461 GLU A C 1
ATOM 3488 O O . GLU A 1 461 ? 23.719 31.703 21.938 1 65.62 461 GLU A O 1
ATOM 3493 N N . SER A 1 462 ? 23.562 32.812 23.906 1 63.09 462 SER A N 1
ATOM 3494 C CA . SER A 1 462 ? 24.266 31.703 24.562 1 63.09 462 SER A CA 1
ATOM 3495 C C . SER A 1 462 ? 23.328 30.562 24.922 1 63.09 462 SER A C 1
ATOM 3497 O O . SER A 1 462 ? 23.766 29.422 25.078 1 63.09 462 SER A O 1
ATOM 3499 N N . ASN A 1 463 ? 22.016 30.953 24.984 1 67.56 463 ASN A N 1
ATOM 3500 C CA . ASN A 1 463 ? 21.016 29.938 25.359 1 67.56 463 ASN A CA 1
ATOM 3501 C C . ASN A 1 463 ? 19.719 30.141 24.578 1 67.56 463 ASN A C 1
ATOM 3503 O O . ASN A 1 463 ? 18.703 30.578 25.141 1 67.56 463 ASN A O 1
ATOM 3507 N N . PRO A 1 464 ? 19.75 29.734 23.438 1 69.81 464 PRO A N 1
ATOM 3508 C CA . PRO A 1 464 ? 18.547 29.953 22.609 1 69.81 464 PRO A CA 1
ATOM 3509 C C . PRO A 1 464 ? 17.406 29.016 22.984 1 69.81 464 PRO A C 1
ATOM 3511 O O . PRO A 1 464 ? 17.641 27.906 23.453 1 69.81 464 PRO A O 1
ATOM 3514 N N . ALA A 1 465 ? 16.078 29.5 22.922 1 71.75 465 ALA A N 1
ATOM 3515 C CA . ALA A 1 465 ? 14.883 28.781 23.328 1 71.75 465 ALA A CA 1
ATOM 3516 C C . ALA A 1 465 ? 14.406 27.844 22.219 1 71.75 465 ALA A C 1
ATOM 3518 O O . ALA A 1 465 ? 13.492 27.047 22.422 1 71.75 465 ALA A O 1
ATOM 3519 N N . GLY A 1 466 ? 15.172 27.625 21.297 1 77.56 466 GLY A N 1
ATOM 3520 C CA . GLY A 1 466 ? 14.703 26.797 20.188 1 77.56 466 GLY A CA 1
ATOM 3521 C C . GLY A 1 466 ? 15.805 25.953 19.578 1 77.56 466 GLY A C 1
ATOM 3522 O O . GLY A 1 466 ? 16.922 25.906 20.094 1 77.56 466 GLY A O 1
ATOM 3523 N N . PRO A 1 467 ? 15.281 25.203 18.625 1 82.94 467 PRO A N 1
ATOM 3524 C CA . PRO A 1 467 ? 16.312 24.406 17.938 1 82.94 467 PRO A CA 1
ATOM 3525 C C . PRO A 1 467 ? 17.438 25.266 17.375 1 82.94 467 PRO A C 1
ATOM 3527 O O . PRO A 1 467 ? 17.203 26.391 16.953 1 82.94 467 PRO A O 1
ATOM 3530 N N . PRO A 1 468 ? 18.641 24.75 17.516 1 87.56 468 PRO A N 1
ATOM 3531 C CA . PRO A 1 468 ? 19.75 25.438 16.875 1 87.56 468 PRO A CA 1
ATOM 3532 C C . PRO A 1 468 ? 19.75 25.281 15.352 1 87.56 468 PRO A C 1
ATOM 3534 O O . PRO A 1 468 ? 20.594 24.594 14.789 1 87.56 468 PRO A O 1
ATOM 3537 N N . PHE A 1 469 ? 18.875 26.047 14.703 1 91.94 469 PHE A N 1
ATOM 3538 C CA . PHE A 1 469 ? 18.641 25.922 13.266 1 91.94 469 PHE A CA 1
ATOM 3539 C C . PHE A 1 469 ? 19.938 26.094 12.484 1 91.94 469 PHE A C 1
ATOM 3541 O O . PHE A 1 469 ? 20.281 25.266 11.641 1 91.94 469 PHE A O 1
ATOM 3548 N N . ARG A 1 470 ? 20.641 27.125 12.773 1 92.81 470 ARG A N 1
ATOM 3549 C CA . ARG A 1 470 ? 21.859 27.453 12.023 1 92.81 470 ARG A CA 1
ATOM 3550 C C . ARG A 1 470 ? 22.938 26.391 12.219 1 92.81 470 ARG A C 1
ATOM 3552 O O . ARG A 1 470 ? 23.547 25.938 11.242 1 92.81 470 ARG A O 1
ATOM 3559 N N . THR A 1 471 ? 23.125 26.047 13.453 1 89.25 471 THR A N 1
ATOM 3560 C CA . THR A 1 471 ? 24.125 25.031 13.773 1 89.25 471 THR A CA 1
ATOM 3561 C C . THR A 1 471 ? 23.844 23.734 13.023 1 89.25 471 THR A C 1
ATOM 3563 O O . THR A 1 471 ? 24.75 23.141 12.438 1 89.25 471 THR A O 1
ATOM 3566 N N . ILE A 1 472 ? 22.609 23.328 13.023 1 90.75 472 ILE A N 1
ATOM 3567 C CA . ILE A 1 472 ? 22.234 22.062 12.391 1 90.75 472 ILE A CA 1
ATOM 3568 C C . ILE A 1 472 ? 22.344 22.203 10.867 1 90.75 472 ILE A C 1
ATOM 3570 O O . ILE A 1 472 ? 22.906 21.328 10.203 1 90.75 472 ILE A O 1
ATOM 3574 N N . ALA A 1 473 ? 21.875 23.281 10.336 1 91.69 473 ALA A N 1
ATOM 3575 C CA . ALA A 1 473 ? 21.922 23.516 8.891 1 91.69 473 ALA A CA 1
ATOM 3576 C C . ALA A 1 473 ? 23.375 23.531 8.391 1 91.69 473 ALA A C 1
ATOM 3578 O O . ALA A 1 473 ? 23.656 23.047 7.297 1 91.69 473 ALA A O 1
ATOM 3579 N N . GLU A 1 474 ? 24.281 24 9.156 1 91.19 474 GLU A N 1
ATOM 3580 C CA . GLU A 1 474 ? 25.672 24.156 8.75 1 91.19 474 GLU A CA 1
ATOM 3581 C C . GLU A 1 474 ? 26.469 22.875 9.008 1 91.19 474 GLU A C 1
ATOM 3583 O O . GLU A 1 474 ? 27.578 22.719 8.5 1 91.19 474 GLU A O 1
ATOM 3588 N N . SER A 1 475 ? 25.938 22 9.781 1 89.38 475 SER A N 1
ATOM 3589 C CA . SER A 1 475 ? 26.656 20.797 10.172 1 89.38 475 SER A CA 1
ATOM 3590 C C . SER A 1 475 ? 26.797 19.828 9 1 89.38 475 SER A C 1
ATOM 3592 O O . SER A 1 475 ? 27.609 18.906 9.039 1 89.38 475 SER A O 1
ATOM 3594 N N . GLY A 1 476 ? 25.875 19.891 8.039 1 89.88 476 GLY A N 1
ATOM 3595 C CA . GLY A 1 476 ? 25.906 19 6.887 1 89.88 476 GLY A CA 1
ATOM 3596 C C . GLY A 1 476 ? 25.094 17.734 7.086 1 89.88 476 GLY A C 1
ATOM 3597 O O . GLY A 1 476 ? 24.938 16.938 6.16 1 89.88 476 GLY A O 1
ATOM 3598 N N . ILE A 1 477 ? 24.609 17.5 8.219 1 91.62 477 ILE A N 1
ATOM 3599 C CA . ILE A 1 477 ? 23.719 16.375 8.445 1 91.62 477 ILE A CA 1
ATOM 3600 C C . ILE A 1 477 ? 22.438 16.547 7.652 1 91.62 477 ILE A C 1
ATOM 3602 O O . ILE A 1 477 ? 21.984 17.688 7.438 1 91.62 477 ILE A O 1
ATOM 3606 N N . PRO A 1 478 ? 21.875 15.422 7.105 1 92.81 478 PRO A N 1
ATOM 3607 C CA . PRO A 1 478 ? 20.531 15.617 6.57 1 92.81 478 PRO A CA 1
ATOM 3608 C C . PRO A 1 478 ? 19.594 16.312 7.555 1 92.81 478 PRO A C 1
ATOM 3610 O O . PRO A 1 478 ? 19.438 15.867 8.688 1 92.81 478 PRO A O 1
ATOM 3613 N N . ALA A 1 479 ? 19.109 17.453 7.156 1 94.44 479 ALA A N 1
ATOM 3614 C CA . ALA A 1 479 ? 18.25 18.266 8.016 1 94.44 479 ALA A CA 1
ATOM 3615 C C . ALA A 1 479 ? 17 18.703 7.277 1 94.44 479 ALA A C 1
ATOM 3617 O O . ALA A 1 479 ? 17.047 19.094 6.109 1 94.44 479 ALA A O 1
ATOM 3618 N N . GLY A 1 480 ? 15.867 18.516 7.906 1 95.44 480 GLY A N 1
ATOM 3619 C CA . GLY A 1 480 ? 14.586 18.922 7.352 1 95.44 480 GLY A CA 1
ATOM 3620 C C . GLY A 1 480 ? 13.727 19.688 8.344 1 95.44 480 GLY A C 1
ATOM 3621 O O . GLY A 1 480 ? 14.195 20.094 9.406 1 95.44 480 GLY A O 1
ATOM 3622 N N . PHE A 1 481 ? 12.555 20.016 7.926 1 94.88 481 PHE A N 1
ATOM 3623 C CA . PHE A 1 481 ? 11.633 20.766 8.766 1 94.88 481 PHE A CA 1
ATOM 3624 C C . PHE A 1 481 ? 10.32 20.016 8.938 1 94.88 481 PHE A C 1
ATOM 3626 O O . PHE A 1 481 ? 9.695 19.625 7.957 1 94.88 481 PHE A O 1
ATOM 3633 N N . GLY A 1 482 ? 9.906 19.719 10.125 1 94.69 482 GLY A N 1
ATOM 3634 C CA . GLY A 1 482 ? 8.648 19.125 10.547 1 94.69 482 GLY A CA 1
ATOM 3635 C C . GLY A 1 482 ? 7.969 19.906 11.656 1 94.69 482 GLY A C 1
ATOM 3636 O O . GLY A 1 482 ? 8.328 19.781 12.828 1 94.69 482 GLY A O 1
ATOM 3637 N N . PRO A 1 483 ? 7 20.594 11.359 1 92.44 483 PRO A N 1
ATOM 3638 C CA . PRO A 1 483 ? 6.379 21.547 12.281 1 92.44 483 PRO A CA 1
ATOM 3639 C C . PRO A 1 483 ? 5.781 20.875 13.516 1 92.44 483 PRO A C 1
ATOM 3641 O O . PRO A 1 483 ? 5.617 21.516 14.555 1 92.44 483 PRO A O 1
ATOM 3644 N N . ASP A 1 484 ? 5.48 19.594 13.391 1 91.88 484 ASP A N 1
ATOM 3645 C CA . ASP A 1 484 ? 4.801 18.859 14.461 1 91.88 484 ASP A CA 1
ATOM 3646 C C . ASP A 1 484 ? 3.402 19.422 14.703 1 91.88 484 ASP A C 1
ATOM 3648 O O . ASP A 1 484 ? 2.961 19.516 15.852 1 91.88 484 ASP A O 1
ATOM 3652 N N . GLY A 1 485 ? 2.848 19.984 13.727 1 92.62 485 GLY A N 1
ATOM 3653 C CA . GLY A 1 485 ? 1.448 20.375 13.781 1 92.62 485 GLY A CA 1
ATOM 3654 C C . GLY A 1 485 ? 0.499 19.188 13.844 1 92.62 485 GLY A C 1
ATOM 3655 O O . GLY A 1 485 ? 0.889 18.062 13.555 1 92.62 485 GLY A O 1
ATOM 3656 N N . ALA A 1 486 ? -0.819 19.359 14.453 1 88.44 486 ALA A N 1
ATOM 3657 C CA . ALA A 1 486 ? -1.493 20.641 14.617 1 88.44 486 ALA A CA 1
ATOM 3658 C C . ALA A 1 486 ? -1.955 20.844 16.062 1 88.44 486 ALA A C 1
ATOM 3660 O O . ALA A 1 486 ? -3.021 21.422 16.297 1 88.44 486 ALA A O 1
ATOM 3661 N N . ASN A 1 487 ? -1.21 20.219 17 1 88.69 487 ASN A N 1
ATOM 3662 C CA . ASN A 1 487 ? -1.639 20.406 18.375 1 88.69 487 ASN A CA 1
ATOM 3663 C C . ASN A 1 487 ? -0.859 21.531 19.062 1 88.69 487 ASN A C 1
ATOM 3665 O O . ASN A 1 487 ? -1.344 22.656 19.156 1 88.69 487 ASN A O 1
ATOM 3669 N N . ILE A 1 488 ? 0.389 21.344 19.25 1 89.12 488 ILE A N 1
ATOM 3670 C CA . ILE A 1 488 ? 1.21 22.266 20.031 1 89.12 488 ILE A CA 1
ATOM 3671 C C . ILE A 1 488 ? 1.783 23.344 19.109 1 89.12 488 ILE A C 1
ATOM 3673 O O . ILE A 1 488 ? 2.287 24.359 19.578 1 89.12 488 ILE A O 1
ATOM 3677 N N . ALA A 1 489 ? 1.737 23.078 17.891 1 93.56 489 ALA A N 1
ATOM 3678 C CA . ALA A 1 489 ? 2.258 23.969 16.859 1 93.56 489 ALA A CA 1
ATOM 3679 C C . ALA A 1 489 ? 1.339 24 15.633 1 93.56 489 ALA A C 1
ATOM 3681 O O . ALA A 1 489 ? 0.55 23.078 15.43 1 93.56 489 ALA A O 1
ATOM 3682 N N . PRO A 1 490 ? 1.412 25.094 14.891 1 96.5 490 PRO A N 1
ATOM 3683 C CA . PRO A 1 490 ? 0.621 25.141 13.664 1 96.5 490 PRO A CA 1
ATOM 3684 C C . PRO A 1 490 ? 1.051 24.078 12.648 1 96.5 490 PRO A C 1
ATOM 3686 O O . PRO A 1 490 ? 2.223 23.688 12.609 1 96.5 490 PRO A O 1
ATOM 3689 N N . LEU A 1 491 ? 0.09 23.594 11.891 1 97.25 491 LEU A N 1
ATOM 3690 C CA . LEU A 1 491 ? 0.402 22.781 10.727 1 97.25 491 LEU A CA 1
ATOM 3691 C C . LEU A 1 491 ? 1.032 23.625 9.625 1 97.25 491 LEU A C 1
ATOM 3693 O O . LEU A 1 491 ? 1.885 23.125 8.875 1 97.25 491 LEU A O 1
ATOM 3697 N N . SER A 1 492 ? 0.605 24.859 9.539 1 97.81 492 SER A N 1
ATOM 3698 C CA . SER A 1 492 ? 1.115 25.781 8.523 1 97.81 492 SER A CA 1
ATOM 3699 C C . SER A 1 492 ? 2.629 25.938 8.633 1 97.81 492 SER A C 1
ATOM 3701 O O . SER A 1 492 ? 3.156 26.188 9.719 1 97.81 492 SER A O 1
ATOM 3703 N N . PRO A 1 493 ? 3.303 25.828 7.52 1 97.81 493 PRO A N 1
ATOM 3704 C CA . PRO A 1 493 ? 4.762 25.969 7.551 1 97.81 493 PRO A CA 1
ATOM 3705 C C . PRO A 1 493 ? 5.211 27.406 7.746 1 97.81 493 PRO A C 1
ATOM 3707 O O . PRO A 1 493 ? 6.355 27.656 8.125 1 97.81 493 PRO A O 1
ATOM 3710 N N . TRP A 1 494 ? 4.391 28.328 7.566 1 98 494 TRP A N 1
ATOM 3711 C CA . TRP A 1 494 ? 4.801 29.719 7.383 1 98 494 TRP A CA 1
ATOM 3712 C C . TRP A 1 494 ? 5.133 30.359 8.719 1 98 494 TRP A C 1
ATOM 3714 O O . TRP A 1 494 ? 6.125 31.094 8.836 1 98 494 TRP A O 1
ATOM 3724 N N . PRO A 1 495 ? 4.316 30.094 9.82 1 96.81 495 PRO A N 1
ATOM 3725 C CA . PRO A 1 495 ? 4.777 30.578 11.125 1 96.81 495 PRO A CA 1
ATOM 3726 C C . PRO A 1 495 ? 6.141 30 11.516 1 96.81 495 PRO A C 1
ATOM 3728 O O . PRO A 1 495 ? 6.926 30.688 12.18 1 96.81 495 PRO A O 1
ATOM 3731 N N . HIS A 1 496 ? 6.367 28.828 11.109 1 96.19 496 HIS A N 1
ATOM 3732 C CA . HIS A 1 496 ? 7.66 28.203 11.391 1 96.19 496 HIS A CA 1
ATOM 3733 C C . HIS A 1 496 ? 8.773 28.859 10.578 1 96.19 496 HIS A C 1
ATOM 3735 O O . HIS A 1 496 ? 9.891 29.031 11.07 1 96.19 496 HIS A O 1
ATOM 3741 N N . ALA A 1 497 ? 8.461 29.156 9.375 1 97.38 497 ALA A N 1
ATOM 3742 C CA . ALA A 1 497 ? 9.414 29.906 8.57 1 97.38 497 ALA A CA 1
ATOM 3743 C C . ALA A 1 497 ? 9.734 31.25 9.219 1 97.38 497 ALA A C 1
ATOM 3745 O O . ALA A 1 497 ? 10.898 31.641 9.32 1 97.38 497 ALA A O 1
ATOM 3746 N N . TYR A 1 498 ? 8.719 31.969 9.648 1 97.19 498 TYR A N 1
ATOM 3747 C CA . TYR A 1 498 ? 8.898 33.219 10.352 1 97.19 498 TYR A CA 1
ATOM 3748 C C . TYR A 1 498 ? 9.828 33.062 11.547 1 97.19 498 TYR A C 1
ATOM 3750 O O . TYR A 1 498 ? 10.789 33.812 11.703 1 97.19 498 TYR A O 1
ATOM 3758 N N . TYR A 1 499 ? 9.594 32.062 12.32 1 95.44 499 TYR A N 1
ATOM 3759 C CA . TYR A 1 499 ? 10.383 31.812 13.516 1 95.44 499 TYR A CA 1
ATOM 3760 C C . TYR A 1 499 ? 11.828 31.484 13.164 1 95.44 499 TYR A C 1
ATOM 3762 O O . TYR A 1 499 ? 12.758 32.031 13.766 1 95.44 499 TYR A O 1
ATOM 3770 N N . ALA A 1 500 ? 12.016 30.641 12.195 1 95.75 500 ALA A N 1
ATOM 3771 C CA . ALA A 1 500 ? 13.352 30.203 11.812 1 95.75 500 ALA A CA 1
ATOM 3772 C C . ALA A 1 500 ? 14.156 31.344 11.219 1 95.75 500 ALA A C 1
ATOM 3774 O O . ALA A 1 500 ? 15.383 31.406 11.375 1 95.75 500 ALA A O 1
ATOM 3775 N N . VAL A 1 501 ? 13.508 32.25 10.539 1 97.19 501 VAL A N 1
ATOM 3776 C CA . VAL A 1 501 ? 14.164 33.344 9.828 1 97.19 501 VAL A CA 1
ATOM 3777 C C . VAL A 1 501 ? 14.438 34.5 10.789 1 97.19 501 VAL A C 1
ATOM 3779 O O . VAL A 1 501 ? 15.477 35.156 10.703 1 97.19 501 VAL A O 1
ATOM 3782 N N . THR A 1 502 ? 13.562 34.688 11.766 1 95.5 502 THR A N 1
ATOM 3783 C CA . THR A 1 502 ? 13.656 35.906 12.57 1 95.5 502 THR A CA 1
ATOM 3784 C C . THR A 1 502 ? 14.117 35.594 13.984 1 95.5 502 THR A C 1
ATOM 3786 O O . THR A 1 502 ? 14.617 36.469 14.695 1 95.5 502 THR A O 1
ATOM 3789 N N . GLY A 1 503 ? 13.805 34.406 14.43 1 93.75 503 GLY A N 1
ATOM 3790 C CA . GLY A 1 503 ? 14.047 34.031 15.812 1 93.75 503 GLY A CA 1
ATOM 3791 C C . GLY A 1 503 ? 12.984 34.562 16.766 1 93.75 503 GLY A C 1
ATOM 3792 O O . GLY A 1 503 ? 13.133 34.438 17.984 1 93.75 503 GLY A O 1
ATOM 3793 N N . LYS A 1 504 ? 11.883 35.031 16.203 1 93.88 504 LYS A N 1
ATOM 3794 C CA . LYS A 1 504 ? 10.852 35.688 17.031 1 93.88 504 LYS A CA 1
ATOM 3795 C C . LYS A 1 504 ? 9.68 34.719 17.25 1 93.88 504 LYS A C 1
ATOM 3797 O O . LYS A 1 504 ? 9.289 34 16.344 1 93.88 504 LYS A O 1
ATOM 3802 N N . ASN A 1 505 ? 9.156 34.844 18.453 1 93.62 505 ASN A N 1
ATOM 3803 C CA . ASN A 1 505 ? 7.969 34.031 18.781 1 93.62 505 ASN A CA 1
ATOM 3804 C C . ASN A 1 505 ? 6.691 34.781 18.375 1 93.62 505 ASN A C 1
ATOM 3806 O O . ASN A 1 505 ? 6.742 35.812 17.719 1 93.62 505 ASN A O 1
ATOM 3810 N N . ALA A 1 506 ? 5.559 34.25 18.734 1 94.25 506 ALA A N 1
ATOM 3811 C CA . ALA A 1 506 ? 4.254 34.75 18.328 1 94.25 506 ALA A CA 1
ATOM 3812 C C . ALA A 1 506 ? 3.986 36.156 18.922 1 94.25 506 ALA A C 1
ATOM 3814 O O . ALA A 1 506 ? 3.232 36.938 18.359 1 94.25 506 ALA A O 1
ATOM 3815 N N . ARG A 1 507 ? 4.629 36.438 20.016 1 92.75 507 ARG A N 1
ATOM 3816 C CA . ARG A 1 507 ? 4.449 37.75 20.688 1 92.75 507 ARG A CA 1
ATOM 3817 C C . ARG A 1 507 ? 5.422 38.781 20.125 1 92.75 507 ARG A C 1
ATOM 3819 O O . ARG A 1 507 ? 5.395 39.938 20.547 1 92.75 507 ARG A O 1
ATOM 3826 N N . GLY A 1 508 ? 6.262 38.312 19.25 1 91.62 508 GLY A N 1
ATOM 3827 C CA . GLY A 1 508 ? 7.207 39.219 18.625 1 91.62 508 GLY A CA 1
ATOM 3828 C C . GLY A 1 508 ? 8.523 39.312 19.359 1 91.62 508 GLY A C 1
ATOM 3829 O O . GLY A 1 508 ? 9.406 40.094 18.984 1 91.62 508 GLY A O 1
ATOM 3830 N N . ALA A 1 509 ? 8.648 38.562 20.391 1 91.31 509 ALA A N 1
ATOM 3831 C CA . ALA A 1 509 ? 9.906 38.562 21.156 1 91.31 509 ALA A CA 1
ATOM 3832 C C . ALA A 1 509 ? 10.961 37.719 20.469 1 91.31 509 ALA A C 1
ATOM 3834 O O . ALA A 1 509 ? 10.656 36.625 19.953 1 91.31 509 ALA A O 1
ATOM 3835 N N . THR A 1 510 ? 12.211 38.219 20.406 1 92.31 510 THR A N 1
ATOM 3836 C CA . THR A 1 510 ? 13.32 37.438 19.906 1 92.31 510 THR A CA 1
ATOM 3837 C C . THR A 1 510 ? 13.773 36.406 20.938 1 92.31 510 THR A C 1
ATOM 3839 O O . THR A 1 510 ? 14.344 36.781 21.969 1 92.31 510 THR A O 1
ATOM 3842 N N . ILE A 1 511 ? 13.555 35.156 20.594 1 90.81 511 ILE A N 1
ATOM 3843 C CA . ILE A 1 511 ? 13.828 34.156 21.625 1 90.81 511 ILE A CA 1
ATOM 3844 C C . ILE A 1 511 ? 14.891 33.188 21.109 1 90.81 511 ILE A C 1
ATOM 3846 O O . ILE A 1 511 ? 15.453 32.406 21.891 1 90.81 511 ILE A O 1
ATOM 3850 N N . ASN A 1 512 ? 15.188 33.156 19.891 1 90.38 512 ASN A N 1
ATOM 3851 C CA . ASN A 1 512 ? 16.188 32.281 19.344 1 90.38 512 ASN A CA 1
ATOM 3852 C C . ASN A 1 512 ? 17.281 33.031 18.594 1 90.38 512 ASN A C 1
ATOM 3854 O O . ASN A 1 512 ? 17.609 32.719 17.453 1 90.38 512 ASN A O 1
ATOM 3858 N N . PRO A 1 513 ? 17.812 33.969 19.281 1 88.38 513 PRO A N 1
ATOM 3859 C CA . PRO A 1 513 ? 18.844 34.75 18.625 1 88.38 513 PRO A CA 1
ATOM 3860 C C . PRO A 1 513 ? 20.062 33.906 18.219 1 88.38 513 PRO A C 1
ATOM 3862 O O . PRO A 1 513 ? 20.438 32.969 18.922 1 88.38 513 PRO A O 1
ATOM 3865 N N . GLY A 1 514 ? 20.688 34.25 17.094 1 89.06 514 GLY A N 1
ATOM 3866 C CA . GLY A 1 514 ? 21.922 33.594 16.641 1 89.06 514 GLY A CA 1
ATOM 3867 C C . GLY A 1 514 ? 21.672 32.281 15.953 1 89.06 514 GLY A C 1
ATOM 3868 O O . GLY A 1 514 ? 22.594 31.656 15.414 1 89.06 514 GLY A O 1
ATOM 3869 N N . GLN A 1 515 ? 20.469 31.812 16.016 1 91.69 515 GLN A N 1
ATOM 3870 C CA . GLN A 1 515 ? 20.156 30.516 15.422 1 91.69 515 GLN A CA 1
ATOM 3871 C C . GLN A 1 515 ? 19.109 30.656 14.312 1 91.69 515 GLN A C 1
ATOM 3873 O O . GLN A 1 515 ? 18.25 29.797 14.148 1 91.69 515 GLN A O 1
ATOM 3878 N N . THR A 1 516 ? 19.172 31.75 13.648 1 94.44 516 THR A N 1
ATOM 3879 C CA . THR A 1 516 ? 18.297 31.984 12.508 1 94.44 516 THR A CA 1
ATOM 3880 C C . THR A 1 516 ? 18.938 31.484 11.219 1 94.44 516 THR A C 1
ATOM 3882 O O . THR A 1 516 ? 20.156 31.312 11.148 1 94.44 516 THR A O 1
ATOM 3885 N N . ILE A 1 517 ? 18.156 31.156 10.234 1 95.94 517 ILE A N 1
ATOM 3886 C CA . ILE A 1 517 ? 18.625 30.719 8.922 1 95.94 517 ILE A CA 1
ATOM 3887 C C . ILE A 1 517 ? 17.891 31.5 7.832 1 95.94 517 ILE A C 1
ATOM 3889 O O . ILE A 1 517 ? 16.906 32.188 8.109 1 95.94 517 ILE A O 1
ATOM 3893 N N . SER A 1 518 ? 18.422 31.453 6.598 1 97.19 518 SER A N 1
ATOM 3894 C CA . SER A 1 518 ? 17.891 32.25 5.488 1 97.19 518 SER A CA 1
ATOM 3895 C C . SER A 1 518 ? 16.547 31.703 5.031 1 97.19 518 SER A C 1
ATOM 3897 O O . SER A 1 518 ? 16.219 30.531 5.258 1 97.19 518 SER A O 1
ATOM 3899 N N . ARG A 1 519 ? 15.742 32.594 4.418 1 97.62 519 ARG A N 1
ATOM 3900 C CA . ARG A 1 519 ? 14.477 32.188 3.803 1 97.62 519 ARG A CA 1
ATOM 3901 C C . ARG A 1 519 ? 14.68 31.047 2.82 1 97.62 519 ARG A C 1
ATOM 3903 O O . ARG A 1 519 ? 13.891 30.094 2.797 1 97.62 519 ARG A O 1
ATOM 3910 N N . ARG A 1 520 ? 15.695 31.094 2.088 1 97.12 520 ARG A N 1
ATOM 3911 C CA . ARG A 1 520 ? 16 30.062 1.106 1 97.12 520 ARG A CA 1
ATOM 3912 C C . ARG A 1 520 ? 16.234 28.719 1.787 1 97.12 520 ARG A C 1
ATOM 3914 O O . ARG A 1 520 ? 15.688 27.703 1.357 1 97.12 520 ARG A O 1
ATOM 3921 N N . LYS A 1 521 ? 17 28.703 2.746 1 96.81 521 LYS A N 1
ATOM 3922 C CA . LYS A 1 521 ? 17.312 27.469 3.445 1 96.81 521 LYS A CA 1
ATOM 3923 C C . LYS A 1 521 ? 16.062 26.859 4.062 1 96.81 521 LYS A C 1
ATOM 3925 O O . LYS A 1 521 ? 15.883 25.641 4.031 1 96.81 521 LYS A O 1
ATOM 3930 N N . VAL A 1 522 ? 15.203 27.672 4.668 1 97.62 522 VAL A N 1
ATOM 3931 C CA . VAL A 1 522 ? 13.961 27.188 5.238 1 97.62 522 VAL A CA 1
ATOM 3932 C C . VAL A 1 522 ? 13.133 26.484 4.152 1 97.62 522 VAL A C 1
ATOM 3934 O O . VAL A 1 522 ? 12.617 25.391 4.359 1 97.62 522 VAL A O 1
ATOM 3937 N N . LEU A 1 523 ? 13.055 27.125 3.014 1 98.12 523 LEU A N 1
ATOM 3938 C CA . LEU A 1 523 ? 12.273 26.562 1.923 1 98.12 523 LEU A CA 1
ATOM 3939 C C . LEU A 1 523 ? 12.891 25.25 1.431 1 98.12 523 LEU A C 1
ATOM 3941 O O . LEU A 1 523 ? 12.18 24.297 1.109 1 98.12 523 LEU A O 1
ATOM 3945 N N . GLU A 1 524 ? 14.242 25.203 1.34 1 97.62 524 GLU A N 1
ATOM 3946 C CA . GLU A 1 524 ? 14.914 23.953 1.017 1 97.62 524 GLU A CA 1
ATOM 3947 C C . GLU A 1 524 ? 14.531 22.844 1.995 1 97.62 524 GLU A C 1
ATOM 3949 O O . GLU A 1 524 ? 14.25 21.719 1.586 1 97.62 524 GLU A O 1
ATOM 3954 N N . MET A 1 525 ? 14.43 23.172 3.197 1 97.31 525 MET A N 1
ATOM 3955 C CA . MET A 1 525 ? 14.133 22.203 4.254 1 97.31 525 MET A CA 1
ATOM 3956 C C . MET A 1 525 ? 12.688 21.734 4.164 1 97.31 525 MET A C 1
ATOM 3958 O O . MET A 1 525 ? 12.375 20.609 4.535 1 97.31 525 MET A O 1
ATOM 3962 N N . PHE A 1 526 ? 11.773 22.531 3.59 1 98.38 526 PHE A N 1
ATOM 3963 C CA . PHE A 1 526 ? 10.375 22.172 3.451 1 98.38 526 PHE A CA 1
ATOM 3964 C C . PHE A 1 526 ? 10.109 21.516 2.096 1 98.38 526 PHE A C 1
ATOM 3966 O O . PHE A 1 526 ? 8.969 21.203 1.766 1 98.38 526 PHE A O 1
ATOM 3973 N N . THR A 1 527 ? 11.133 21.375 1.21 1 98.25 527 THR A N 1
ATOM 3974 C CA . THR A 1 527 ? 10.969 20.781 -0.11 1 98.25 527 THR A CA 1
ATOM 3975 C C . THR A 1 527 ? 11.984 19.672 -0.332 1 98.25 527 THR A C 1
ATOM 3977 O O . THR A 1 527 ? 11.844 18.578 0.222 1 98.25 527 THR A O 1
ATOM 3980 N N . ARG A 1 528 ? 13.078 19.953 -0.955 1 97.25 528 ARG A N 1
ATOM 3981 C CA . ARG A 1 528 ? 14.016 18.922 -1.387 1 97.25 528 ARG A CA 1
ATOM 3982 C C . ARG A 1 528 ? 14.617 18.188 -0.19 1 97.25 528 ARG A C 1
ATOM 3984 O O . ARG A 1 528 ? 14.758 16.969 -0.214 1 97.25 528 ARG A O 1
ATOM 3991 N N . ASP A 1 529 ? 14.953 18.891 0.898 1 96.88 529 ASP A N 1
ATOM 3992 C CA . ASP A 1 529 ? 15.641 18.25 2.018 1 96.88 529 ASP A CA 1
ATOM 3993 C C . ASP A 1 529 ? 14.719 17.281 2.754 1 96.88 529 ASP A C 1
ATOM 3995 O O . ASP A 1 529 ? 15.164 16.234 3.236 1 96.88 529 ASP A O 1
ATOM 3999 N N . ASN A 1 530 ? 13.453 17.562 2.834 1 97.69 530 ASN A N 1
ATOM 4000 C CA . ASN A 1 530 ? 12.492 16.734 3.553 1 97.69 530 ASN A CA 1
ATOM 4001 C C . ASN A 1 530 ? 12.273 15.398 2.85 1 97.69 530 ASN A C 1
ATOM 4003 O O . ASN A 1 530 ? 11.719 14.461 3.438 1 97.69 530 ASN A O 1
ATOM 4007 N N . THR A 1 531 ? 12.633 15.25 1.567 1 96.94 531 THR A N 1
ATOM 4008 C CA . THR A 1 531 ? 12.453 13.984 0.866 1 96.94 531 THR A CA 1
ATOM 4009 C C . THR A 1 531 ? 13.305 12.891 1.493 1 96.94 531 THR A C 1
ATOM 4011 O O . THR A 1 531 ? 12.953 11.711 1.449 1 96.94 531 THR A O 1
ATOM 4014 N N . TRP A 1 532 ? 14.414 13.312 2.123 1 94.81 532 TRP A N 1
ATOM 4015 C CA . TRP A 1 532 ? 15.258 12.344 2.822 1 94.81 532 TRP A CA 1
ATOM 4016 C C . TRP A 1 532 ? 14.484 11.664 3.949 1 94.81 532 TRP A C 1
ATOM 4018 O O . TRP A 1 532 ? 14.609 10.453 4.156 1 94.81 532 TRP A O 1
ATOM 4028 N N . PHE A 1 533 ? 13.641 12.328 4.609 1 94.38 533 PHE A N 1
ATOM 4029 C CA . PHE A 1 533 ? 12.891 11.82 5.754 1 94.38 533 PHE A CA 1
ATOM 4030 C C . PHE A 1 533 ? 11.703 10.984 5.297 1 94.38 533 PHE A C 1
ATOM 4032 O O . PHE A 1 533 ? 11.156 10.195 6.066 1 94.38 533 PHE A O 1
ATOM 4039 N N . LEU A 1 534 ? 11.234 11.289 4.133 1 95 534 LEU A N 1
ATOM 4040 C CA . LEU A 1 534 ? 10.211 10.422 3.564 1 95 534 LEU A CA 1
ATOM 4041 C C . LEU A 1 534 ? 10.805 9.078 3.152 1 95 534 LEU A C 1
ATOM 4043 O O . LEU A 1 534 ? 10.234 8.023 3.436 1 95 534 LEU A O 1
ATOM 4047 N N . GLY A 1 535 ? 11.977 9.133 2.473 1 89.56 535 GLY A N 1
ATOM 4048 C CA . GLY A 1 535 ? 12.695 7.945 2.043 1 89.56 535 GLY A CA 1
ATOM 4049 C C . GLY A 1 535 ? 12.094 7.297 0.81 1 89.56 535 GLY A C 1
ATOM 4050 O O . GLY A 1 535 ? 11.086 7.77 0.282 1 89.56 535 GLY A O 1
ATOM 4051 N N . GLY A 1 536 ? 12.766 6.27 0.323 1 85.19 536 GLY A N 1
ATOM 4052 C CA . GLY A 1 536 ? 12.273 5.461 -0.782 1 85.19 536 GLY A CA 1
ATOM 4053 C C . GLY A 1 536 ? 12.148 6.234 -2.08 1 85.19 536 GLY A C 1
ATOM 4054 O O . GLY A 1 536 ? 13.031 7.023 -2.426 1 85.19 536 GLY A O 1
ATOM 4055 N N . GLN A 1 537 ? 11.039 6.031 -2.748 1 86.38 537 GLN A N 1
ATOM 4056 C CA . GLN A 1 537 ? 10.82 6.609 -4.07 1 86.38 537 GLN A CA 1
ATOM 4057 C C . GLN A 1 537 ? 10.617 8.117 -3.982 1 86.38 537 GLN A C 1
ATOM 4059 O O . GLN A 1 537 ? 10.883 8.844 -4.945 1 86.38 537 GLN A O 1
ATOM 4064 N N . ASP A 1 538 ? 10.203 8.555 -2.848 1 93.19 538 ASP A N 1
ATOM 4065 C CA . ASP A 1 538 ? 9.867 9.969 -2.686 1 93.19 538 ASP A CA 1
ATOM 4066 C C . ASP A 1 538 ? 11.102 10.852 -2.873 1 93.19 538 ASP A C 1
ATOM 4068 O O . ASP A 1 538 ? 10.992 11.992 -3.32 1 93.19 538 ASP A O 1
ATOM 4072 N N . GLU A 1 539 ? 12.281 10.289 -2.58 1 92.62 539 GLU A N 1
ATOM 4073 C CA . GLU A 1 539 ? 13.516 11.039 -2.727 1 92.62 539 GLU A CA 1
ATOM 4074 C C . GLU A 1 539 ? 13.742 11.461 -4.176 1 92.62 539 GLU A C 1
ATOM 4076 O O . GLU A 1 539 ? 14.336 12.508 -4.441 1 92.62 539 GLU A O 1
ATOM 4081 N N . LYS A 1 540 ? 13.188 10.688 -5.051 1 90.12 540 LYS A N 1
ATOM 4082 C CA . LYS A 1 540 ? 13.414 10.945 -6.469 1 90.12 540 LYS A CA 1
ATOM 4083 C C . LYS A 1 540 ? 12.195 11.609 -7.109 1 90.12 540 LYS A C 1
ATOM 4085 O O . LYS A 1 540 ? 12.289 12.164 -8.211 1 90.12 540 LYS A O 1
ATOM 4090 N N . LEU A 1 541 ? 11.133 11.648 -6.418 1 93.88 541 LEU A N 1
ATOM 4091 C CA . LEU A 1 541 ? 9.891 12.031 -7.078 1 93.88 541 LEU A CA 1
ATOM 4092 C C . LEU A 1 541 ? 9.414 13.398 -6.598 1 93.88 541 LEU A C 1
ATOM 4094 O O . LEU A 1 541 ? 8.656 14.078 -7.301 1 93.88 541 LEU A O 1
ATOM 4098 N N . LEU A 1 542 ? 9.828 13.805 -5.441 1 97.5 542 LEU A N 1
ATOM 4099 C CA . LEU A 1 542 ? 9.195 14.969 -4.828 1 97.5 542 LEU A CA 1
ATOM 4100 C C . LEU A 1 542 ? 10.234 16.031 -4.473 1 97.5 542 LEU A C 1
ATOM 4102 O O . LEU A 1 542 ? 11.438 15.789 -4.605 1 97.5 542 LEU A O 1
ATOM 4106 N N . GLY A 1 543 ? 9.805 17.172 -4.145 1 98.25 543 GLY A N 1
ATOM 4107 C CA . GLY A 1 543 ? 10.586 18.203 -3.477 1 98.25 543 GLY A CA 1
ATOM 4108 C C . GLY A 1 543 ? 11.312 19.125 -4.441 1 98.25 543 GLY A C 1
ATOM 4109 O O . GLY A 1 543 ? 11.828 20.172 -4.039 1 98.25 543 GLY A O 1
ATOM 4110 N N . VAL A 1 544 ? 11.398 18.75 -5.719 1 98.44 544 VAL A N 1
ATOM 4111 C CA . VAL A 1 544 ? 12.062 19.531 -6.762 1 98.44 544 VAL A CA 1
ATOM 4112 C C . VAL A 1 544 ? 11.211 19.531 -8.031 1 98.44 544 VAL A C 1
ATOM 4114 O O . VAL A 1 544 ? 10.609 18.516 -8.375 1 98.44 544 VAL A O 1
ATOM 4117 N N . LEU A 1 545 ? 11.117 20.688 -8.656 1 98.5 545 LEU A N 1
ATOM 4118 C CA . LEU A 1 545 ? 10.43 20.75 -9.938 1 98.5 545 LEU A CA 1
ATOM 4119 C C . LEU A 1 545 ? 11.414 20.531 -11.086 1 98.5 545 LEU A C 1
ATOM 4121 O O . LEU A 1 545 ? 12.031 21.469 -11.57 1 98.5 545 LEU A O 1
ATOM 4125 N N . GLU A 1 546 ? 11.531 19.328 -11.492 1 97.31 546 GLU A N 1
ATOM 4126 C CA . GLU A 1 546 ? 12.391 18.875 -12.578 1 97.31 546 GLU A CA 1
ATOM 4127 C C . GLU A 1 546 ? 11.68 17.859 -13.461 1 97.31 546 GLU A C 1
ATOM 4129 O O . GLU A 1 546 ? 10.773 17.156 -13 1 97.31 546 GLU A O 1
ATOM 4134 N N . VAL A 1 547 ? 12.102 17.859 -14.695 1 95.25 547 VAL A N 1
ATOM 4135 C CA . VAL A 1 547 ? 11.508 16.891 -15.617 1 95.25 547 VAL A CA 1
ATOM 4136 C C . VAL A 1 547 ? 11.68 15.477 -15.07 1 95.25 547 VAL A C 1
ATOM 4138 O O . VAL A 1 547 ? 12.766 15.109 -14.617 1 95.25 547 VAL A O 1
ATOM 4141 N N . GLY A 1 548 ? 10.586 14.703 -15.047 1 90.25 548 GLY A N 1
ATOM 4142 C CA . GLY A 1 548 ? 10.625 13.336 -14.57 1 90.25 548 GLY A CA 1
ATOM 4143 C C . GLY A 1 548 ? 10.125 13.188 -13.141 1 90.25 548 GLY A C 1
ATOM 4144 O O . GLY A 1 548 ? 9.906 12.07 -12.672 1 90.25 548 GLY A O 1
ATOM 4145 N N . ARG A 1 549 ? 9.898 14.25 -12.477 1 94.62 549 ARG A N 1
ATOM 4146 C CA . ARG A 1 549 ? 9.359 14.227 -11.125 1 94.62 549 ARG A CA 1
ATOM 4147 C C . ARG A 1 549 ? 7.871 14.539 -11.117 1 94.62 549 ARG A C 1
ATOM 4149 O O . ARG A 1 549 ? 7.312 14.938 -12.141 1 94.62 549 ARG A O 1
ATOM 4156 N N . LEU A 1 550 ? 7.227 14.234 -10.031 1 96 550 LEU A N 1
ATOM 4157 C CA . LEU A 1 550 ? 5.801 14.516 -9.906 1 96 550 LEU A CA 1
ATOM 4158 C C . LEU A 1 550 ? 5.551 16.016 -9.844 1 96 550 LEU A C 1
ATOM 4160 O O . LEU A 1 550 ? 6.336 16.766 -9.25 1 96 550 LEU A O 1
ATOM 4164 N N . GLY A 1 551 ? 4.488 16.469 -10.469 1 97.5 551 GLY A N 1
ATOM 4165 C CA . GLY A 1 551 ? 4.168 17.891 -10.578 1 97.5 551 GLY A CA 1
ATOM 4166 C C . GLY A 1 551 ? 3.338 18.406 -9.414 1 97.5 551 GLY A C 1
ATOM 4167 O O . GLY A 1 551 ? 2.182 18.781 -9.594 1 97.5 551 GLY A O 1
ATOM 4168 N N . ASP A 1 552 ? 3.867 18.453 -8.203 1 98.62 552 ASP A N 1
ATOM 4169 C CA . ASP A 1 552 ? 3.275 19.109 -7.035 1 98.62 552 ASP A CA 1
ATOM 4170 C C . ASP A 1 552 ? 3.781 20.547 -6.891 1 98.62 552 ASP A C 1
ATOM 4172 O O . ASP A 1 552 ? 4.988 20.766 -6.789 1 98.62 552 ASP A O 1
ATOM 4176 N N . VAL A 1 553 ? 2.848 21.453 -6.828 1 98.88 553 VAL A N 1
ATOM 4177 C CA . VAL A 1 553 ? 3.24 22.859 -6.844 1 98.88 553 VAL A CA 1
ATOM 4178 C C . VAL A 1 553 ? 2.365 23.656 -5.879 1 98.88 553 VAL A C 1
ATOM 4180 O O . VAL A 1 553 ? 1.162 23.406 -5.77 1 98.88 553 VAL A O 1
ATOM 4183 N N . ALA A 1 554 ? 2.943 24.562 -5.191 1 98.88 554 ALA A N 1
ATOM 4184 C CA . ALA A 1 554 ? 2.225 25.578 -4.418 1 98.88 554 ALA A CA 1
ATOM 4185 C C . ALA A 1 554 ? 2.502 26.984 -4.949 1 98.88 554 ALA A C 1
ATOM 4187 O O . ALA A 1 554 ? 3.66 27.391 -5.07 1 98.88 554 ALA A O 1
ATOM 4188 N N . VAL A 1 555 ? 1.477 27.672 -5.309 1 98.81 555 VAL A N 1
ATOM 4189 C CA . VAL A 1 555 ? 1.574 29.062 -5.707 1 98.81 555 VAL A CA 1
ATOM 4190 C C . VAL A 1 555 ? 1.232 29.969 -4.52 1 98.81 555 VAL A C 1
ATOM 4192 O O . VAL A 1 555 ? 0.145 29.859 -3.949 1 98.81 555 VAL A O 1
ATOM 4195 N N . LEU A 1 556 ? 2.096 30.859 -4.195 1 98.75 556 LEU A N 1
ATOM 4196 C CA . LEU A 1 556 ? 2.02 31.562 -2.918 1 98.75 556 LEU A CA 1
ATOM 4197 C C . LEU A 1 556 ? 1.275 32.875 -3.064 1 98.75 556 LEU A C 1
ATOM 4199 O O . LEU A 1 556 ? 1.279 33.5 -4.141 1 98.75 556 LEU A O 1
ATOM 4203 N N . SER A 1 557 ? 0.727 33.344 -1.988 1 97.94 557 SER A N 1
ATOM 4204 C CA . SER A 1 557 ? -0.077 34.562 -1.94 1 97.94 557 SER A CA 1
ATOM 4205 C C . SER A 1 557 ? 0.794 35.781 -2.094 1 97.94 557 SER A C 1
ATOM 4207 O O . SER A 1 557 ? 0.345 36.812 -2.627 1 97.94 557 SER A O 1
ATOM 4209 N N . ASP A 1 558 ? 2.004 35.688 -1.54 1 97.5 558 ASP A N 1
ATOM 4210 C CA . ASP A 1 558 ? 2.98 36.781 -1.578 1 97.5 558 ASP A CA 1
ATOM 4211 C C . ASP A 1 558 ? 4.367 36.25 -1.953 1 97.5 558 ASP A C 1
ATOM 4213 O O . ASP A 1 558 ? 4.59 35.062 -1.985 1 97.5 558 ASP A O 1
ATOM 4217 N N . ASP A 1 559 ? 5.199 37.219 -2.303 1 98 559 ASP A N 1
ATOM 4218 C CA . ASP A 1 559 ? 6.566 36.844 -2.643 1 98 559 ASP A CA 1
ATOM 4219 C C . ASP A 1 559 ? 7.355 36.438 -1.395 1 98 559 ASP A C 1
ATOM 4221 O O . ASP A 1 559 ? 7.887 37.312 -0.7 1 98 559 ASP A O 1
ATOM 4225 N N . TYR A 1 560 ? 7.516 35.219 -1.184 1 98 560 TYR A N 1
ATOM 4226 C CA . TYR A 1 560 ? 8.164 34.656 -0.009 1 98 560 TYR A CA 1
ATOM 4227 C C . TYR A 1 560 ? 9.547 35.25 0.197 1 98 560 TYR A C 1
ATOM 4229 O O . TYR A 1 560 ? 9.977 35.438 1.334 1 98 560 TYR A O 1
ATOM 4237 N N . PHE A 1 561 ? 10.203 35.531 -0.795 1 97.5 561 PHE A N 1
ATOM 4238 C CA . PHE A 1 561 ? 11.609 35.875 -0.715 1 97.5 561 PHE A CA 1
ATOM 4239 C C . PHE A 1 561 ? 11.766 37.375 -0.416 1 97.5 561 PHE A C 1
ATOM 4241 O O . PHE A 1 561 ? 12.812 37.812 0.078 1 97.5 561 PHE A O 1
ATOM 4248 N N . SER A 1 562 ? 10.68 38.125 -0.653 1 96.75 562 SER A N 1
ATOM 4249 C CA . SER A 1 562 ? 10.906 39.562 -0.528 1 96.75 562 SER A CA 1
ATOM 4250 C C . SER A 1 562 ? 9.891 40.219 0.408 1 96.75 562 SER A C 1
ATOM 4252 O O . SER A 1 562 ? 10.062 41.344 0.832 1 96.75 562 SER A O 1
ATOM 4254 N N . VAL A 1 563 ? 8.914 39.531 0.735 1 97.25 563 VAL A N 1
ATOM 4255 C CA . VAL A 1 563 ? 7.879 40.125 1.587 1 97.25 563 VAL A CA 1
ATOM 4256 C C . VAL A 1 563 ? 8.477 40.5 2.936 1 97.25 563 VAL A C 1
ATOM 4258 O O . VAL A 1 563 ? 9.484 39.938 3.363 1 97.25 563 VAL A O 1
ATOM 4261 N N . ASP A 1 564 ? 7.773 41.469 3.537 1 97.38 564 ASP A N 1
ATOM 4262 C CA . ASP A 1 564 ? 8.18 41.844 4.891 1 97.38 564 ASP A CA 1
ATOM 4263 C C . ASP A 1 564 ? 8.164 40.625 5.812 1 97.38 564 ASP A C 1
ATOM 4265 O O . ASP A 1 564 ? 7.266 39.781 5.73 1 97.38 564 ASP A O 1
ATOM 4269 N N . GLU A 1 565 ? 9.133 40.562 6.754 1 96.69 565 GLU A N 1
ATOM 4270 C CA . GLU A 1 565 ? 9.289 39.406 7.629 1 96.69 565 GLU A CA 1
ATOM 4271 C C . GLU A 1 565 ? 8.008 39.156 8.422 1 96.69 565 GLU A C 1
ATOM 4273 O O . GLU A 1 565 ? 7.641 38 8.641 1 96.69 565 GLU A O 1
ATOM 4278 N N . GLU A 1 566 ? 7.34 40.188 8.836 1 95.81 566 GLU A N 1
ATOM 4279 C CA . GLU A 1 566 ? 6.137 40.031 9.648 1 95.81 566 GLU A CA 1
ATOM 4280 C C . GLU A 1 566 ? 5.004 39.406 8.836 1 95.81 566 GLU A C 1
ATOM 4282 O O . GLU A 1 566 ? 4.055 38.844 9.406 1 95.81 566 GLU A O 1
ATOM 4287 N N . LYS A 1 567 ? 5.117 39.438 7.586 1 96.38 567 LYS A N 1
ATOM 4288 C CA . LYS A 1 567 ? 4.074 38.906 6.711 1 96.38 567 LYS A CA 1
ATOM 4289 C C . LYS A 1 567 ? 4.332 37.438 6.379 1 96.38 567 LYS A C 1
ATOM 4291 O O . LYS A 1 567 ? 3.459 36.75 5.84 1 96.38 567 LYS A O 1
ATOM 4296 N N . LEU A 1 568 ? 5.5 36.938 6.73 1 97.44 568 LEU A N 1
ATOM 4297 C CA . LEU A 1 568 ? 5.84 35.531 6.457 1 97.44 568 LEU A CA 1
ATOM 4298 C C . LEU A 1 568 ? 4.816 34.594 7.086 1 97.44 568 LEU A C 1
ATOM 4300 O O . LEU A 1 568 ? 4.383 33.625 6.449 1 97.44 568 LEU A O 1
ATOM 4304 N N . LYS A 1 569 ? 4.414 34.906 8.289 1 96.38 569 LYS A N 1
ATOM 4305 C CA . LYS A 1 569 ? 3.555 34 9.047 1 96.38 569 LYS A CA 1
ATOM 4306 C C . LYS A 1 569 ? 2.141 34 8.477 1 96.38 569 LYS A C 1
ATOM 4308 O O . LYS A 1 569 ? 1.338 33.125 8.82 1 96.38 569 LYS A O 1
ATOM 4313 N N . ARG A 1 570 ? 1.826 34.875 7.531 1 96.19 570 ARG A N 1
ATOM 4314 C CA . ARG A 1 570 ? 0.483 35 6.973 1 96.19 570 ARG A CA 1
ATOM 4315 C C . ARG A 1 570 ? 0.414 34.406 5.578 1 96.19 570 ARG A C 1
ATOM 4317 O O . ARG A 1 570 ? -0.655 34.344 4.965 1 96.19 570 ARG A O 1
ATOM 4324 N N . LEU A 1 571 ? 1.547 33.938 5.062 1 97.75 571 LEU A N 1
ATOM 4325 C CA . LEU A 1 571 ? 1.566 33.375 3.717 1 97.75 571 LEU A CA 1
ATOM 4326 C C . LEU A 1 571 ? 0.62 32.188 3.613 1 97.75 571 LEU A C 1
ATOM 4328 O O . LEU A 1 571 ? 0.316 31.547 4.617 1 97.75 571 LEU A O 1
ATOM 4332 N N . ARG A 1 572 ? 0.092 31.938 2.492 1 97.62 572 ARG A N 1
ATOM 4333 C CA . ARG A 1 572 ? -0.742 30.812 2.113 1 97.62 572 ARG A CA 1
ATOM 4334 C C . ARG A 1 572 ? -0.537 30.438 0.646 1 97.62 572 ARG A C 1
ATOM 4336 O O . ARG A 1 572 ? 0.21 31.109 -0.068 1 97.62 572 ARG A O 1
ATOM 4343 N N . SER A 1 573 ? -1.117 29.359 0.252 1 98.38 573 SER A N 1
ATOM 4344 C CA . SER A 1 573 ? -1.135 29 -1.162 1 98.38 573 SER A CA 1
ATOM 4345 C C . SER A 1 573 ? -2.418 29.469 -1.837 1 98.38 573 SER A C 1
ATOM 4347 O O . SER A 1 573 ? -3.516 29.234 -1.33 1 98.38 573 SER A O 1
ATOM 4349 N N . VAL A 1 574 ? -2.273 30.188 -2.949 1 98.06 574 VAL A N 1
ATOM 4350 C CA . VAL A 1 574 ? -3.463 30.641 -3.664 1 98.06 574 VAL A CA 1
ATOM 4351 C C . VAL A 1 574 ? -3.896 29.578 -4.672 1 98.06 574 VAL A C 1
ATOM 4353 O O . VAL A 1 574 ? -5.035 29.594 -5.141 1 98.06 574 VAL A O 1
ATOM 4356 N N . LEU A 1 575 ? -3 28.734 -5.012 1 97.69 575 LEU A N 1
ATOM 4357 C CA . LEU A 1 575 ? -3.229 27.578 -5.871 1 97.69 575 LEU A CA 1
ATOM 4358 C C . LEU A 1 575 ? -2.27 26.438 -5.52 1 97.69 575 LEU A C 1
ATOM 4360 O O . LEU A 1 575 ? -1.073 26.672 -5.328 1 97.69 575 LEU A O 1
ATOM 4364 N N . THR A 1 576 ? 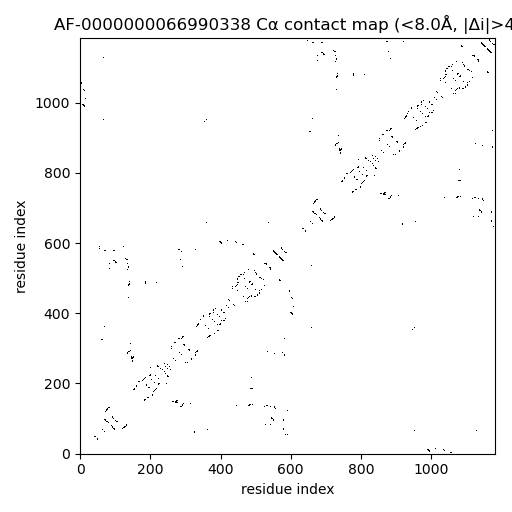-2.807 25.25 -5.34 1 98.56 576 THR A N 1
ATOM 4365 C CA . THR A 1 576 ? -1.986 24.078 -5.059 1 98.56 576 THR A CA 1
ATOM 4366 C C . THR A 1 576 ? -2.266 22.969 -6.066 1 98.56 576 THR A C 1
ATOM 4368 O O . THR A 1 576 ? -3.424 22.656 -6.355 1 98.56 576 THR A O 1
ATOM 4371 N N . VAL A 1 577 ? -1.212 22.438 -6.629 1 98.19 577 VAL A N 1
ATOM 4372 C CA . VAL A 1 577 ? -1.274 21.359 -7.609 1 98.19 577 VAL A CA 1
ATOM 4373 C C . VAL A 1 577 ? -0.645 20.109 -7.027 1 98.19 577 VAL A C 1
ATOM 4375 O O . VAL A 1 577 ? 0.442 20.156 -6.445 1 98.19 577 VAL A O 1
ATOM 4378 N N . VAL A 1 578 ? -1.361 18.984 -7.125 1 98.25 578 VAL A N 1
ATOM 4379 C CA . VAL A 1 578 ? -0.822 17.672 -6.789 1 98.25 578 VAL A CA 1
ATOM 4380 C C . VAL A 1 578 ? -0.918 16.734 -8 1 98.25 578 VAL A C 1
ATOM 4382 O O . VAL A 1 578 ? -2.016 16.453 -8.484 1 98.25 578 VAL A O 1
ATOM 4385 N N . GLY A 1 579 ? 0.226 16.297 -8.492 1 95.81 579 GLY A N 1
ATOM 4386 C CA . GLY A 1 579 ? 0.222 15.461 -9.68 1 95.81 579 GLY A CA 1
ATOM 4387 C C . GLY A 1 579 ? -0.435 16.125 -10.875 1 95.81 579 GLY A C 1
ATOM 4388 O O . GLY A 1 579 ? -1.203 15.492 -11.602 1 95.81 579 GLY A O 1
ATOM 4389 N N . GLY A 1 580 ? -0.288 17.375 -10.984 1 95.75 580 GLY A N 1
ATOM 4390 C CA . GLY A 1 580 ? -0.834 18.109 -12.109 1 95.75 580 GLY A CA 1
ATOM 4391 C C . GLY A 1 580 ? -2.307 18.438 -11.953 1 95.75 580 GLY A C 1
ATOM 4392 O O . GLY A 1 580 ? -2.914 19.031 -12.844 1 95.75 580 GLY A O 1
ATOM 4393 N N . VAL A 1 581 ? -2.891 18.125 -10.883 1 95.44 581 VAL A N 1
ATOM 4394 C CA . VAL A 1 581 ? -4.301 18.391 -10.617 1 95.44 581 VAL A CA 1
ATOM 4395 C C . VAL A 1 581 ? -4.434 19.547 -9.641 1 95.44 581 VAL A C 1
ATOM 4397 O O . VAL A 1 581 ? -3.793 19.562 -8.586 1 95.44 581 VAL A O 1
ATOM 4400 N N . VAL A 1 582 ? -5.242 20.562 -10.016 1 95.62 582 VAL A N 1
ATOM 4401 C CA . VAL A 1 582 ? -5.52 21.656 -9.094 1 95.62 582 VAL A CA 1
ATOM 4402 C C . VAL A 1 582 ? -6.402 21.156 -7.953 1 95.62 582 VAL A C 1
ATOM 4404 O O . VAL A 1 582 ? -7.578 20.844 -8.164 1 95.62 582 VAL A O 1
ATOM 4407 N N . VAL A 1 583 ? -5.82 21.109 -6.773 1 97.19 583 VAL A N 1
ATOM 4408 C CA . VAL A 1 583 ? -6.574 20.562 -5.648 1 97.19 583 VAL A CA 1
ATOM 4409 C C . VAL A 1 583 ? -7.035 21.703 -4.738 1 97.19 583 VAL A C 1
ATOM 4411 O O . VAL A 1 583 ? -7.883 21.5 -3.863 1 97.19 583 VAL A O 1
ATOM 4414 N N . HIS A 1 584 ? -6.445 22.859 -4.902 1 97.06 584 HIS A N 1
ATOM 4415 C CA . HIS A 1 584 ? -6.848 24.062 -4.191 1 97.06 584 HIS A CA 1
ATOM 4416 C C . HIS A 1 584 ? -6.742 25.297 -5.086 1 97.06 584 HIS A C 1
ATOM 4418 O O . HIS A 1 584 ? -5.77 25.453 -5.828 1 97.06 584 HIS A O 1
ATOM 4424 N N . ASN A 1 585 ? -7.652 26.047 -5.051 1 94.75 585 ASN A N 1
ATOM 4425 C CA . ASN A 1 585 ? -7.73 27.328 -5.746 1 94.75 585 ASN A CA 1
ATOM 4426 C C . ASN A 1 585 ? -8.508 28.359 -4.941 1 94.75 585 ASN A C 1
ATOM 4428 O O . ASN A 1 585 ? -9.703 28.172 -4.684 1 94.75 585 ASN A O 1
ATOM 4432 N N . SER A 1 586 ? -7.859 29.453 -4.555 1 92.75 586 SER A N 1
ATOM 4433 C CA . SER A 1 586 ? -8.523 30.484 -3.754 1 92.75 586 SER A CA 1
ATOM 4434 C C . SER A 1 586 ? -9.375 31.391 -4.621 1 92.75 586 SER A C 1
ATOM 4436 O O . SER A 1 586 ? -10.141 32.219 -4.105 1 92.75 586 SER A O 1
ATOM 4438 N N . GLY A 1 587 ? -9.242 31.297 -5.891 1 88.44 587 GLY A N 1
ATOM 4439 C CA . GLY A 1 587 ? -10.047 32.094 -6.809 1 88.44 587 GLY A CA 1
ATOM 4440 C C . GLY A 1 587 ? -9.289 33.25 -7.402 1 88.44 587 GLY A C 1
ATOM 4441 O O . GLY A 1 587 ? -9.812 33.969 -8.281 1 88.44 587 GLY A O 1
ATOM 4442 N N . GLU A 1 588 ? -8.109 33.438 -7 1 85.31 588 GLU A N 1
ATOM 4443 C CA . GLU A 1 588 ? -7.301 34.531 -7.477 1 85.31 588 GLU A CA 1
ATOM 4444 C C . GLU A 1 588 ? -6.727 34.25 -8.859 1 85.31 588 GLU A C 1
ATOM 4446 O O . GLU A 1 588 ? -6.371 35.188 -9.594 1 85.31 588 GLU A O 1
ATOM 4451 N N . LEU A 1 589 ? -6.559 33 -9.125 1 84.94 589 LEU A N 1
ATOM 4452 C CA . LEU A 1 589 ? -5.984 32.562 -10.398 1 84.94 589 LEU A CA 1
ATOM 4453 C C . LEU A 1 589 ? -7.008 31.828 -11.242 1 84.94 589 LEU A C 1
ATOM 4455 O O . LEU A 1 589 ? -7.867 31.125 -10.703 1 84.94 589 LEU A O 1
ATOM 4459 N N . HIS A 1 590 ? -6.914 32.094 -12.641 1 77.19 590 HIS A N 1
ATOM 4460 C CA . HIS A 1 590 ? -7.895 31.469 -13.523 1 77.19 590 HIS A CA 1
ATOM 4461 C C . HIS A 1 590 ? -7.223 30.844 -14.742 1 77.19 590 HIS A C 1
ATOM 4463 O O . HIS A 1 590 ? -6.094 31.203 -15.086 1 77.19 590 HIS A O 1
ATOM 4469 N N . ASP A 1 591 ? -7.918 29.844 -15.258 1 77.12 591 ASP A N 1
ATOM 4470 C CA . ASP A 1 591 ? -7.504 29.234 -16.516 1 77.12 591 ASP A CA 1
ATOM 4471 C C . ASP A 1 591 ? -7.59 30.234 -17.672 1 77.12 591 ASP A C 1
ATOM 4473 O O . ASP A 1 591 ? -8.484 31.078 -17.688 1 77.12 591 ASP A O 1
ATOM 4477 N N . ASP A 1 592 ? -6.516 30.062 -18.531 1 72.38 592 ASP A N 1
ATOM 4478 C CA . ASP A 1 592 ? -6.578 30.922 -19.719 1 72.38 592 ASP A CA 1
ATOM 4479 C C . ASP A 1 592 ? -7.793 30.594 -20.578 1 72.38 592 ASP A C 1
ATOM 4481 O O . ASP A 1 592 ? -8.242 29.438 -20.594 1 72.38 592 ASP A O 1
ATOM 4485 N N . MET B 1 1 ? 20.797 28.516 38.75 1 19.56 1 MET B N 1
ATOM 4486 C CA . MET B 1 1 ? 19.344 28.375 38.688 1 19.56 1 MET B CA 1
ATOM 4487 C C . MET B 1 1 ? 18.828 28.391 37.25 1 19.56 1 MET B C 1
ATOM 4489 O O . MET B 1 1 ? 17.844 29.062 36.969 1 19.56 1 MET B O 1
ATOM 4493 N N . LEU B 1 2 ? 19.703 27.891 36.312 1 18.47 2 LEU B N 1
ATOM 4494 C CA . LEU B 1 2 ? 19.906 27.938 34.875 1 18.47 2 LEU B CA 1
ATOM 4495 C C . LEU B 1 2 ? 18.812 27.156 34.156 1 18.47 2 LEU B C 1
ATOM 4497 O O . LEU B 1 2 ? 18.609 25.969 34.406 1 18.47 2 LEU B O 1
ATOM 4501 N N . ALA B 1 3 ? 17.719 27.859 33.656 1 20.5 3 ALA B N 1
ATOM 4502 C CA . ALA B 1 3 ? 16.438 27.578 33 1 20.5 3 ALA B CA 1
ATOM 4503 C C . ALA B 1 3 ? 16.656 26.734 31.75 1 20.5 3 ALA B C 1
ATOM 4505 O O . ALA B 1 3 ? 17.359 27.141 30.828 1 20.5 3 ALA B O 1
ATOM 4506 N N . THR B 1 4 ? 16.828 25.344 31.922 1 20.53 4 THR B N 1
ATOM 4507 C CA . THR B 1 4 ? 17.172 24.172 31.125 1 20.53 4 THR B CA 1
ATOM 4508 C C . THR B 1 4 ? 16.234 24.047 29.922 1 20.53 4 THR B C 1
ATOM 4510 O O . THR B 1 4 ? 15.055 23.734 30.078 1 20.53 4 THR B O 1
ATOM 4513 N N . SER B 1 5 ? 16.25 25.047 28.984 1 23.19 5 SER B N 1
ATOM 4514 C CA . SER B 1 5 ? 15.453 25.266 27.766 1 23.19 5 SER B CA 1
ATOM 4515 C C . SER B 1 5 ? 15.484 24.031 26.859 1 23.19 5 SER B C 1
ATOM 4517 O O . SER B 1 5 ? 16.562 23.562 26.5 1 23.19 5 SER B O 1
ATOM 4519 N N . GLY B 1 6 ? 14.602 23.047 27 1 23.75 6 GLY B N 1
ATOM 4520 C CA . GLY B 1 6 ? 14.367 21.703 26.516 1 23.75 6 GLY B CA 1
ATOM 4521 C C . GLY B 1 6 ? 14.156 21.641 25.016 1 23.75 6 GLY B C 1
ATOM 4522 O O . GLY B 1 6 ? 13.141 22.094 24.5 1 23.75 6 GLY B O 1
ATOM 4523 N N . THR B 1 7 ? 15.211 21.797 24.188 1 23.53 7 THR B N 1
ATOM 4524 C CA . THR B 1 7 ? 15.273 21.75 22.734 1 23.53 7 THR B CA 1
ATOM 4525 C C . THR B 1 7 ? 14.914 20.344 22.234 1 23.53 7 THR B C 1
ATOM 4527 O O . THR B 1 7 ? 15.508 19.359 22.656 1 23.53 7 THR B O 1
ATOM 4530 N N . THR B 1 8 ? 13.727 20.109 21.75 1 24 8 THR B N 1
ATOM 4531 C CA . THR B 1 8 ? 13.188 18.797 21.359 1 24 8 THR B CA 1
ATOM 4532 C C . THR B 1 8 ? 13.695 18.422 19.969 1 24 8 THR B C 1
ATOM 4534 O O . THR B 1 8 ? 13.562 19.188 19.016 1 24 8 THR B O 1
ATOM 4537 N N . TRP B 1 9 ? 14.852 17.672 19.797 1 25.14 9 TRP B N 1
ATOM 4538 C CA . TRP B 1 9 ? 15.398 17.266 18.516 1 25.14 9 TRP B CA 1
ATOM 4539 C C . TRP B 1 9 ? 14.883 15.875 18.125 1 25.14 9 TRP B C 1
ATOM 4541 O O . TRP B 1 9 ? 14.602 15.047 18.984 1 25.14 9 TRP B O 1
ATOM 4551 N N . SER B 1 10 ? 14.164 15.664 17.062 1 27.5 10 SER B N 1
ATOM 4552 C CA . SER B 1 10 ? 13.805 14.328 16.609 1 27.5 10 SER B CA 1
ATOM 4553 C C . SER B 1 10 ? 14.797 13.82 15.562 1 27.5 10 SER B C 1
ATOM 4555 O O . SER B 1 10 ? 15.258 14.578 14.711 1 27.5 10 SER B O 1
ATOM 4557 N N . PHE B 1 11 ? 15.633 12.758 15.797 1 27.05 11 PHE B N 1
ATOM 4558 C CA . PHE B 1 11 ? 16.609 12.25 14.836 1 27.05 11 PHE B CA 1
ATOM 4559 C C . PHE B 1 11 ? 16.078 11 14.141 1 27.05 11 PHE B C 1
ATOM 4561 O O . PHE B 1 11 ? 15.266 10.266 14.711 1 27.05 11 PHE B O 1
ATOM 4568 N N . CYS B 1 12 ? 16.156 10.938 12.836 1 27.66 12 CYS B N 1
ATOM 4569 C CA . CYS B 1 12 ? 15.805 9.781 12.031 1 27.66 12 CYS B CA 1
ATOM 4570 C C . CYS B 1 12 ? 17.047 9.016 11.594 1 27.66 12 CYS B C 1
ATOM 4572 O O . CYS B 1 12 ? 18.047 9.617 11.195 1 27.66 12 CYS B O 1
ATOM 4574 N N . LEU B 1 13 ? 17.438 7.832 12.016 1 23.3 13 LEU B N 1
ATOM 4575 C CA . LEU B 1 13 ? 18.594 7.027 11.633 1 23.3 13 LEU B CA 1
ATOM 4576 C C . LEU B 1 13 ? 18.297 6.227 10.367 1 23.3 13 LEU B C 1
ATOM 4578 O O . LEU B 1 13 ? 17.297 5.512 10.297 1 23.3 13 LEU B O 1
ATOM 4582 N N . HIS B 1 14 ? 18.891 6.574 9.297 1 20.17 14 HIS B N 1
ATOM 4583 C CA . HIS B 1 14 ? 18.672 5.816 8.07 1 20.17 14 HIS B CA 1
ATOM 4584 C C . HIS B 1 14 ? 19.359 4.457 8.133 1 20.17 14 HIS B C 1
ATOM 4586 O O . HIS B 1 14 ? 18.719 3.422 7.941 1 20.17 14 HIS B O 1
ATOM 4592 N N . ARG B 1 15 ? 20.656 4.246 7.129 1 22.91 15 ARG B N 1
ATOM 4593 C CA . ARG B 1 15 ? 21.094 3.111 6.324 1 22.91 15 ARG B CA 1
ATOM 4594 C C . ARG B 1 15 ? 22.125 2.271 7.082 1 22.91 15 ARG B C 1
ATOM 4596 O O . ARG B 1 15 ? 23.172 2.777 7.484 1 22.91 15 ARG B O 1
ATOM 4603 N N . PHE B 1 16 ? 21.859 1.376 7.879 1 21.98 16 PHE B N 1
ATOM 4604 C CA . PHE B 1 16 ? 22.953 0.505 8.297 1 21.98 16 PHE B CA 1
ATOM 4605 C C . PHE B 1 16 ? 23.5 -0.277 7.109 1 21.98 16 PHE B C 1
ATOM 4607 O O . PHE B 1 16 ? 22.906 -1.267 6.68 1 21.98 16 PHE B O 1
ATOM 4614 N N . SER B 1 17 ? 23.906 0.213 5.906 1 19.91 17 SER B N 1
ATOM 4615 C CA . SER B 1 17 ? 24.469 -0.676 4.895 1 19.91 17 SER B CA 1
ATOM 4616 C C . SER B 1 17 ? 25.828 -1.235 5.34 1 19.91 17 SER B C 1
ATOM 4618 O O . SER B 1 17 ? 26.781 -0.485 5.52 1 19.91 17 SER B O 1
ATOM 4620 N N . VAL B 1 18 ? 25.875 -2.271 6.062 1 19.73 18 VAL B N 1
ATOM 4621 C CA . VAL B 1 18 ? 27.141 -2.955 6.324 1 19.73 18 VAL B CA 1
ATOM 4622 C C . VAL B 1 18 ? 27.75 -3.441 5.012 1 19.73 18 VAL B C 1
ATOM 4624 O O . VAL B 1 18 ? 27.141 -4.25 4.301 1 19.73 18 VAL B O 1
ATOM 4627 N N . TYR B 1 19 ? 28.469 -2.631 4.246 1 19.62 19 TYR B N 1
ATOM 4628 C CA . TYR B 1 19 ? 29.281 -3.027 3.096 1 19.62 19 TYR B CA 1
ATOM 4629 C C . TYR B 1 19 ? 30.391 -3.979 3.512 1 19.62 19 TYR B C 1
ATOM 4631 O O . TYR B 1 19 ? 31.219 -3.639 4.359 1 19.62 19 TYR B O 1
ATOM 4639 N N . PHE B 1 20 ? 30.125 -5.301 3.648 1 19.41 20 PHE B N 1
ATOM 4640 C CA . PHE B 1 20 ? 31.25 -6.223 3.791 1 19.41 20 PHE B CA 1
ATOM 4641 C C . PHE B 1 20 ? 32.156 -6.168 2.566 1 19.41 20 PHE B C 1
ATOM 4643 O O . PHE B 1 20 ? 31.688 -6.332 1.437 1 19.41 20 PHE B O 1
ATOM 4650 N N . LEU B 1 21 ? 33.219 -5.402 2.592 1 19.83 21 LEU B N 1
ATOM 4651 C CA . LEU B 1 21 ? 34.344 -5.348 1.685 1 19.83 21 LEU B CA 1
ATOM 4652 C C . LEU B 1 21 ? 35 -6.715 1.559 1 19.83 21 LEU B C 1
ATOM 4654 O O . LEU B 1 21 ? 35.625 -7.203 2.51 1 19.83 21 LEU B O 1
ATOM 4658 N N . ILE B 1 22 ? 34.375 -7.773 0.968 1 19.36 22 ILE B N 1
ATOM 4659 C CA . ILE B 1 22 ? 35.156 -8.977 0.729 1 19.36 22 ILE B CA 1
ATOM 4660 C C . ILE B 1 22 ? 36.25 -8.68 -0.304 1 19.36 22 ILE B C 1
ATOM 4662 O O . ILE B 1 22 ? 35.938 -8.266 -1.428 1 19.36 22 ILE B O 1
ATOM 4666 N N . TRP B 1 23 ? 37.469 -8.344 0.065 1 20.03 23 TRP B N 1
ATOM 4667 C CA . TRP B 1 23 ? 38.719 -8.219 -0.641 1 20.03 23 TRP B CA 1
ATOM 4668 C C . TRP B 1 23 ? 39.125 -9.531 -1.318 1 20.03 23 TRP B C 1
ATOM 4670 O O . TRP B 1 23 ? 39.562 -10.469 -0.662 1 20.03 23 TRP B O 1
ATOM 4680 N N . SER B 1 24 ? 38.281 -10.305 -2.02 1 19.27 24 SER B N 1
ATOM 4681 C CA . SER B 1 24 ? 38.906 -11.469 -2.635 1 19.27 24 SER B CA 1
ATOM 4682 C C . SER B 1 24 ? 39.969 -11.055 -3.619 1 19.27 24 SER B C 1
ATOM 4684 O O . SER B 1 24 ? 39.875 -10 -4.262 1 19.27 24 SER B O 1
ATOM 4686 N N . ALA B 1 25 ? 41.25 -11.547 -3.447 1 21.8 25 ALA B N 1
ATOM 4687 C CA . ALA B 1 25 ? 42.5 -11.656 -4.227 1 21.8 25 ALA B CA 1
ATOM 4688 C C . ALA B 1 25 ? 42.188 -12.07 -5.664 1 21.8 25 ALA B C 1
ATOM 4690 O O . ALA B 1 25 ? 41.469 -13.039 -5.902 1 21.8 25 ALA B O 1
ATOM 4691 N N . LEU B 1 26 ? 42.375 -11.234 -6.684 1 22.59 26 LEU B N 1
ATOM 4692 C CA . LEU B 1 26 ? 42.281 -11.117 -8.133 1 22.59 26 LEU B CA 1
ATOM 4693 C C . LEU B 1 26 ? 43.156 -12.156 -8.82 1 22.59 26 LEU B C 1
ATOM 4695 O O . LEU B 1 26 ? 44.344 -11.953 -8.984 1 22.59 26 LEU B O 1
ATOM 4699 N N . THR B 1 27 ? 43.344 -13.398 -8.258 1 19.95 27 THR B N 1
ATOM 4700 C CA . THR B 1 27 ? 44.25 -14.117 -9.164 1 19.95 27 THR B CA 1
ATOM 4701 C C . THR B 1 27 ? 43.688 -14.102 -10.586 1 19.95 27 THR B C 1
ATOM 4703 O O . THR B 1 27 ? 42.5 -13.82 -10.797 1 19.95 27 THR B O 1
ATOM 4706 N N . SER B 1 28 ? 44.375 -14.812 -11.672 1 21.02 28 SER B N 1
ATOM 4707 C CA . SER B 1 28 ? 44.531 -14.797 -13.125 1 21.02 28 SER B CA 1
ATOM 4708 C C . SER B 1 28 ? 43.219 -15.102 -13.828 1 21.02 28 SER B C 1
ATOM 4710 O O . SER B 1 28 ? 43.094 -14.844 -15.031 1 21.02 28 SER B O 1
ATOM 4712 N N . GLY B 1 29 ? 42.438 -16.094 -13.266 1 20.73 29 GLY B N 1
ATOM 4713 C CA . GLY B 1 29 ? 41.719 -16.891 -14.234 1 20.73 29 GLY B CA 1
ATOM 4714 C C . GLY B 1 29 ? 40.625 -16.109 -14.945 1 20.73 29 GLY B C 1
ATOM 4715 O O . GLY B 1 29 ? 40.281 -14.984 -14.539 1 20.73 29 GLY B O 1
ATOM 4716 N N . ILE B 1 30 ? 39.844 -16.859 -15.898 1 20.5 30 ILE B N 1
ATOM 4717 C CA . ILE B 1 30 ? 38.906 -16.516 -16.938 1 20.5 30 ILE B CA 1
ATOM 4718 C C . ILE B 1 30 ? 37.719 -15.781 -16.312 1 20.5 30 ILE B C 1
ATOM 4720 O O . ILE B 1 30 ? 37.094 -16.281 -15.367 1 20.5 30 ILE B O 1
ATOM 4724 N N . TRP B 1 31 ? 37.844 -14.477 -16.25 1 22.77 31 TRP B N 1
ATOM 4725 C CA . TRP B 1 31 ? 36.875 -13.594 -15.609 1 22.77 31 TRP B CA 1
ATOM 4726 C C . TRP B 1 31 ? 35.5 -13.711 -16.281 1 22.77 31 TRP B C 1
ATOM 4728 O O . TRP B 1 31 ? 35.375 -13.547 -17.5 1 22.77 31 TRP B O 1
ATOM 4738 N N . SER B 1 32 ? 34.938 -14.875 -16.141 1 21.27 32 SER B N 1
ATOM 4739 C CA . SER B 1 32 ? 33.594 -14.766 -16.734 1 21.27 32 SER B CA 1
ATOM 4740 C C . SER B 1 32 ? 32.75 -13.727 -15.992 1 21.27 32 SER B C 1
ATOM 4742 O O . SER B 1 32 ? 32.656 -13.75 -14.758 1 21.27 32 SER B O 1
ATOM 4744 N N . VAL B 1 33 ? 32.906 -12.547 -16.344 1 23.47 33 VAL B N 1
ATOM 4745 C CA . VAL B 1 33 ? 32.125 -11.445 -15.773 1 23.47 33 VAL B CA 1
ATOM 4746 C C . VAL B 1 33 ? 30.656 -11.789 -15.812 1 23.47 33 VAL B C 1
ATOM 4748 O O . VAL B 1 33 ? 30.078 -11.961 -16.891 1 23.47 33 VAL B O 1
ATOM 4751 N N . TYR B 1 34 ? 30.312 -12.703 -14.984 1 22.52 34 TYR B N 1
ATOM 4752 C CA . TYR B 1 34 ? 28.875 -12.883 -14.812 1 22.52 34 TYR B CA 1
ATOM 4753 C C . TYR B 1 34 ? 28.203 -11.57 -14.422 1 22.52 34 TYR B C 1
ATOM 4755 O O . TYR B 1 34 ? 28.453 -11.031 -13.344 1 22.52 34 TYR B O 1
ATOM 4763 N N . SER B 1 35 ? 28.359 -10.594 -15.195 1 24.67 35 SER B N 1
ATOM 4764 C CA . SER B 1 35 ? 27.5 -9.461 -14.883 1 24.67 35 SER B CA 1
ATOM 4765 C C . SER B 1 35 ? 26.047 -9.898 -14.695 1 24.67 35 SER B C 1
ATOM 4767 O O . SER B 1 35 ? 25.547 -10.758 -15.43 1 24.67 35 SER B O 1
ATOM 4769 N N . ASP B 1 36 ? 25.594 -9.859 -13.547 1 27.56 36 ASP B N 1
ATOM 4770 C CA . ASP B 1 36 ? 24.359 -10.469 -13.086 1 27.56 36 ASP B CA 1
ATOM 4771 C C . ASP B 1 36 ? 23.266 -10.375 -14.148 1 27.56 36 ASP B C 1
ATOM 4773 O O . ASP B 1 36 ? 22.109 -10.711 -13.898 1 27.56 36 ASP B O 1
ATOM 4777 N N . SER B 1 37 ? 23.281 -9.266 -14.977 1 26.47 37 SER B N 1
ATOM 4778 C CA . SER B 1 37 ? 22.172 -9.172 -15.914 1 26.47 37 SER B CA 1
ATOM 4779 C C . SER B 1 37 ? 22.219 -10.289 -16.953 1 26.47 37 SER B C 1
ATOM 4781 O O . SER B 1 37 ? 21.266 -11.062 -17.094 1 26.47 37 SER B O 1
ATOM 4783 N N . THR B 1 38 ? 22.094 -9.875 -18.266 1 26.5 38 THR B N 1
ATOM 4784 C CA . THR B 1 38 ? 21.859 -10.648 -19.484 1 26.5 38 THR B CA 1
ATOM 4785 C C . THR B 1 38 ? 23.078 -11.508 -19.828 1 26.5 38 THR B C 1
ATOM 4787 O O . THR B 1 38 ? 24.188 -10.984 -19.953 1 26.5 38 THR B O 1
ATOM 4790 N N . ASP B 1 39 ? 23.094 -12.625 -19.281 1 27.19 39 ASP B N 1
ATOM 4791 C CA . ASP B 1 39 ? 24.031 -13.57 -19.859 1 27.19 39 ASP B CA 1
ATOM 4792 C C . ASP B 1 39 ? 23.906 -13.609 -21.375 1 27.19 39 ASP B C 1
ATOM 4794 O O . ASP B 1 39 ? 22.844 -13.922 -21.906 1 27.19 39 ASP B O 1
ATOM 4798 N N . ILE B 1 40 ? 24.438 -12.617 -21.984 1 26.75 40 ILE B N 1
ATOM 4799 C CA . ILE B 1 40 ? 24.531 -12.625 -23.438 1 26.75 40 ILE B CA 1
ATOM 4800 C C . ILE B 1 40 ? 25.359 -13.836 -23.891 1 26.75 40 ILE B C 1
ATOM 4802 O O . ILE B 1 40 ? 26.516 -13.992 -23.484 1 26.75 40 ILE B O 1
ATOM 4806 N N . THR B 1 41 ? 24.672 -14.898 -23.984 1 26.98 41 THR B N 1
ATOM 4807 C CA . THR B 1 41 ? 25.422 -15.93 -24.703 1 26.98 41 THR B CA 1
ATOM 4808 C C . THR B 1 41 ? 25.656 -15.508 -26.156 1 26.98 41 THR B C 1
ATOM 4810 O O . THR B 1 41 ? 24.703 -15.18 -26.875 1 26.98 41 THR B O 1
ATOM 4813 N N . ILE B 1 42 ? 26.781 -15 -26.422 1 27.31 42 ILE B N 1
ATOM 4814 C CA . ILE B 1 42 ? 27.25 -14.617 -27.734 1 27.31 42 ILE B CA 1
ATOM 4815 C C . ILE B 1 42 ? 27.594 -15.875 -28.547 1 27.31 42 ILE B C 1
ATOM 4817 O O . ILE B 1 42 ? 28.469 -16.641 -28.172 1 27.31 42 ILE B O 1
ATOM 4821 N N . ASP B 1 43 ? 26.594 -16.453 -29.109 1 27.64 43 ASP B N 1
ATOM 4822 C CA . ASP B 1 43 ? 26.953 -17.5 -30.078 1 27.64 43 ASP B CA 1
ATOM 4823 C C . ASP B 1 43 ? 27.625 -16.891 -31.312 1 27.64 43 ASP B C 1
ATOM 4825 O O . ASP B 1 43 ? 27.219 -15.82 -31.781 1 27.64 43 ASP B O 1
ATOM 4829 N N . HIS B 1 44 ? 28.922 -17.047 -31.328 1 27.41 44 HIS B N 1
ATOM 4830 C CA . HIS B 1 44 ? 29.797 -16.609 -32.406 1 27.41 44 HIS B CA 1
ATOM 4831 C C . HIS B 1 44 ? 29.578 -17.469 -33.656 1 27.41 44 HIS B C 1
ATOM 4833 O O . HIS B 1 44 ? 29.547 -18.688 -33.594 1 27.41 44 HIS B O 1
ATOM 4839 N N . ASP B 1 45 ? 28.688 -17.141 -34.562 1 29.11 45 ASP B N 1
ATOM 4840 C CA . ASP B 1 45 ? 28.922 -17.844 -35.812 1 29.11 45 ASP B CA 1
ATOM 4841 C C . ASP B 1 45 ? 30.328 -17.594 -36.344 1 29.11 45 ASP B C 1
ATOM 4843 O O . ASP B 1 45 ? 31.016 -16.672 -35.906 1 29.11 45 ASP B O 1
ATOM 4847 N N . THR B 1 46 ? 30.891 -18.594 -37.25 1 29.8 46 THR B N 1
ATOM 4848 C CA . THR B 1 46 ? 32.188 -18.547 -37.906 1 29.8 46 THR B CA 1
ATOM 4849 C C . THR B 1 46 ? 32.5 -17.141 -38.406 1 29.8 46 THR B C 1
ATOM 4851 O O . THR B 1 46 ? 33.625 -16.688 -38.375 1 29.8 46 THR B O 1
ATOM 4854 N N . ASN B 1 47 ? 31.656 -16.703 -39.406 1 29.94 47 ASN B N 1
ATOM 4855 C CA . ASN B 1 47 ? 32.125 -15.602 -40.25 1 29.94 47 ASN B CA 1
ATOM 4856 C C . ASN B 1 47 ? 31.984 -14.266 -39.531 1 29.94 47 ASN B C 1
ATOM 4858 O O . ASN B 1 47 ? 32.031 -13.203 -40.156 1 29.94 47 ASN B O 1
ATOM 4862 N N . GLY B 1 48 ? 32.312 -14.078 -38.188 1 29.17 48 GLY B N 1
ATOM 4863 C CA . GLY B 1 48 ? 32.531 -13 -37.25 1 29.17 48 GLY B CA 1
ATOM 4864 C C . GLY B 1 48 ? 31.312 -12.172 -36.938 1 29.17 48 GLY B C 1
ATOM 4865 O O . GLY B 1 48 ? 31.391 -11.133 -36.281 1 29.17 48 GLY B O 1
ATOM 4866 N N . THR B 1 49 ? 30.344 -12.18 -37.781 1 25.8 49 THR B N 1
ATOM 4867 C CA . THR B 1 49 ? 29.297 -11.188 -37.594 1 25.8 49 THR B CA 1
ATOM 4868 C C . THR B 1 49 ? 28.453 -11.523 -36.375 1 25.8 49 THR B C 1
ATOM 4870 O O . THR B 1 49 ? 27.969 -12.641 -36.219 1 25.8 49 THR B O 1
ATOM 4873 N N . ILE B 1 50 ? 28.734 -10.898 -35.281 1 28.89 50 ILE B N 1
ATOM 4874 C CA . ILE B 1 50 ? 28 -11.016 -34.031 1 28.89 50 ILE B CA 1
ATOM 4875 C C . ILE B 1 50 ? 26.547 -10.57 -34.219 1 28.89 50 ILE B C 1
ATOM 4877 O O . ILE B 1 50 ? 26.297 -9.453 -34.656 1 28.89 50 ILE B O 1
ATOM 4881 N N . TYR B 1 51 ? 25.672 -11.352 -34.844 1 25.08 51 TYR B N 1
ATOM 4882 C CA . TYR B 1 51 ? 24.281 -10.938 -34.906 1 25.08 51 TYR B CA 1
ATOM 4883 C C . TYR B 1 51 ? 23.688 -10.828 -33.5 1 25.08 51 TYR B C 1
ATOM 4885 O O . TYR B 1 51 ? 23.781 -11.766 -32.719 1 25.08 51 TYR B O 1
ATOM 4893 N N . THR B 1 52 ? 23.875 -9.742 -32.875 1 28.94 52 THR B N 1
ATOM 4894 C CA . THR B 1 52 ? 23.156 -9.477 -31.641 1 28.94 52 THR B CA 1
ATOM 4895 C C . THR B 1 52 ? 21.656 -9.609 -31.859 1 28.94 52 THR B C 1
ATOM 4897 O O . THR B 1 52 ? 21.078 -8.891 -32.688 1 28.94 52 THR B O 1
ATOM 4900 N N . ASN B 1 53 ? 21.141 -10.711 -32.062 1 27.89 53 ASN B N 1
ATOM 4901 C CA . ASN B 1 53 ? 19.688 -10.859 -32.094 1 27.89 53 ASN B CA 1
ATOM 4902 C C . ASN B 1 53 ? 19.016 -9.984 -31.047 1 27.89 53 ASN B C 1
ATOM 4904 O O . ASN B 1 53 ? 19.406 -10.008 -29.875 1 27.89 53 ASN B O 1
ATOM 4908 N N . ASP B 1 54 ? 18.547 -8.852 -31.469 1 30.17 54 ASP B N 1
ATOM 4909 C CA . ASP B 1 54 ? 17.75 -7.898 -30.719 1 30.17 54 ASP B CA 1
ATOM 4910 C C . ASP B 1 54 ? 16.703 -8.617 -29.859 1 30.17 54 ASP B C 1
ATOM 4912 O O . ASP B 1 54 ? 15.57 -8.844 -30.312 1 30.17 54 ASP B O 1
ATOM 4916 N N . LEU B 1 55 ? 17.016 -9.688 -29.359 1 31.45 55 LEU B N 1
ATOM 4917 C CA . LEU B 1 55 ? 16.078 -10.25 -28.391 1 31.45 55 LEU B CA 1
ATOM 4918 C C . LEU B 1 55 ? 15.484 -9.164 -27.5 1 31.45 55 LEU B C 1
ATOM 4920 O O . LEU B 1 55 ? 16.203 -8.266 -27.047 1 31.45 55 LEU B O 1
ATOM 4924 N N . LEU B 1 56 ? 14.25 -8.781 -27.688 1 37.84 56 LEU B N 1
ATOM 4925 C CA . LEU B 1 56 ? 13.492 -7.93 -26.766 1 37.84 56 LEU B CA 1
ATOM 4926 C C . LEU B 1 56 ? 13.984 -8.102 -25.344 1 37.84 56 LEU B C 1
ATOM 4928 O O . LEU B 1 56 ? 13.688 -9.109 -24.688 1 37.84 56 LEU B O 1
ATOM 4932 N N . SER B 1 57 ? 15.188 -7.754 -25.125 1 41.78 57 SER B N 1
ATOM 4933 C CA . SER B 1 57 ? 15.82 -7.812 -23.812 1 41.78 57 SER B CA 1
ATOM 4934 C C . SER B 1 57 ? 14.906 -7.254 -22.734 1 41.78 57 SER B C 1
ATOM 4936 O O . SER B 1 57 ? 14.289 -6.199 -22.906 1 41.78 57 SER B O 1
ATOM 4938 N N . LEU B 1 58 ? 14.344 -8.117 -21.938 1 48.09 58 LEU B N 1
ATOM 4939 C CA . LEU B 1 58 ? 13.672 -7.75 -20.688 1 48.09 58 LEU B CA 1
ATOM 4940 C C . LEU B 1 58 ? 14.477 -6.711 -19.922 1 48.09 58 LEU B C 1
ATOM 4942 O O . LEU B 1 58 ? 14.102 -6.316 -18.812 1 48.09 58 LEU B O 1
ATOM 4946 N N . ASN B 1 59 ? 15.648 -6.199 -20.5 1 48.53 59 ASN B N 1
ATOM 4947 C CA . ASN B 1 59 ? 16.562 -5.277 -19.844 1 48.53 59 ASN B CA 1
ATOM 4948 C C . ASN B 1 59 ? 15.914 -3.91 -19.609 1 48.53 59 ASN B C 1
ATOM 4950 O O . ASN B 1 59 ? 16.5 -3.045 -18.969 1 48.53 59 ASN B O 1
ATOM 4954 N N . GLY B 1 60 ? 14.594 -3.922 -19.875 1 68.56 60 GLY B N 1
ATOM 4955 C CA . GLY B 1 60 ? 14.039 -2.584 -19.766 1 68.56 60 GLY B CA 1
ATOM 4956 C C . GLY B 1 60 ? 12.914 -2.488 -18.75 1 68.56 60 GLY B C 1
ATOM 4957 O O . GLY B 1 60 ? 12.203 -1.485 -18.688 1 68.56 60 GLY B O 1
ATOM 4958 N N . ILE B 1 61 ? 12.953 -3.582 -17.891 1 77.12 61 ILE B N 1
ATOM 4959 C CA . ILE B 1 61 ? 11.812 -3.607 -16.984 1 77.12 61 ILE B CA 1
ATOM 4960 C C . ILE B 1 61 ? 11.93 -2.459 -15.984 1 77.12 61 ILE B C 1
ATOM 4962 O O . ILE B 1 61 ? 10.992 -1.672 -15.82 1 77.12 61 ILE B O 1
ATOM 4966 N N . PRO B 1 62 ? 13.094 -2.289 -15.359 1 72.5 62 PRO B N 1
ATOM 4967 C CA . PRO B 1 62 ? 13.156 -1.208 -14.375 1 72.5 62 PRO B CA 1
ATOM 4968 C C . PRO B 1 62 ? 12.875 0.164 -14.984 1 72.5 62 PRO B C 1
ATOM 4970 O O . PRO B 1 62 ? 12.258 1.016 -14.328 1 72.5 62 PRO B O 1
ATOM 4973 N N . ASP B 1 63 ? 13.18 0.273 -16.219 1 72.62 63 ASP B N 1
ATOM 4974 C CA . ASP B 1 63 ? 13 1.562 -16.875 1 72.62 63 ASP B CA 1
ATOM 4975 C C . ASP B 1 63 ? 11.531 1.775 -17.266 1 72.62 63 ASP B C 1
ATOM 4977 O O . ASP B 1 63 ? 11.141 2.887 -17.625 1 72.62 63 ASP B O 1
ATOM 4981 N N . SER B 1 64 ? 10.859 0.701 -17.094 1 83.25 64 SER B N 1
ATOM 4982 C CA . SER B 1 64 ? 9.461 0.776 -17.484 1 83.25 64 SER B CA 1
ATOM 4983 C C . SER B 1 64 ? 8.562 1.03 -16.281 1 83.25 64 SER B C 1
ATOM 4985 O O . SER B 1 64 ? 7.332 1.028 -16.391 1 83.25 64 SER B O 1
ATOM 4987 N N . TYR B 1 65 ? 9.18 1.17 -15.188 1 77.88 65 TYR B N 1
ATOM 4988 C CA . TYR B 1 65 ? 8.422 1.484 -13.984 1 77.88 65 TYR B CA 1
ATOM 4989 C C . TYR B 1 65 ? 8.227 2.988 -13.836 1 77.88 65 TYR B C 1
ATOM 4991 O O . TYR B 1 65 ? 9.141 3.77 -14.102 1 77.88 65 TYR B O 1
ATOM 4999 N N . GLN B 1 66 ? 7.008 3.359 -13.57 1 75.31 66 GLN B N 1
ATOM 5000 C CA . GLN B 1 66 ? 6.656 4.719 -13.172 1 75.31 66 GLN B CA 1
ATOM 5001 C C . GLN B 1 66 ? 5.859 4.719 -11.867 1 75.31 66 GLN B C 1
ATOM 5003 O O . GLN B 1 66 ? 4.77 4.148 -11.797 1 75.31 66 GLN B O 1
ATOM 5008 N N . ASP B 1 67 ? 6.375 5.328 -10.891 1 76.75 67 ASP B N 1
ATOM 5009 C CA . ASP B 1 67 ? 5.738 5.43 -9.578 1 76.75 67 ASP B CA 1
ATOM 5010 C C . ASP B 1 67 ? 5.371 4.051 -9.039 1 76.75 67 ASP B C 1
ATOM 5012 O O . ASP B 1 67 ? 4.219 3.811 -8.664 1 76.75 67 ASP B O 1
ATOM 5016 N N . GLY B 1 68 ? 6.316 3.111 -9.266 1 83.44 68 GLY B N 1
ATOM 5017 C CA . GLY B 1 68 ? 6.188 1.786 -8.68 1 83.44 68 GLY B CA 1
ATOM 5018 C C . GLY B 1 68 ? 5.324 0.851 -9.508 1 83.44 68 GLY B C 1
ATOM 5019 O O . GLY B 1 68 ? 4.969 -0.239 -9.047 1 83.44 68 GLY B O 1
ATOM 5020 N N . THR B 1 69 ? 4.926 1.272 -10.656 1 89.56 69 THR B N 1
ATOM 5021 C CA . THR B 1 69 ? 4.047 0.46 -11.492 1 89.56 69 THR B CA 1
ATOM 5022 C C . THR B 1 69 ? 4.613 0.325 -12.906 1 89.56 69 THR B C 1
ATOM 5024 O O . THR B 1 69 ? 5.188 1.273 -13.445 1 89.56 69 THR B O 1
ATOM 5027 N N . LEU B 1 70 ? 4.453 -0.807 -13.516 1 91.5 70 LEU B N 1
ATOM 5028 C CA . LEU B 1 70 ? 4.852 -1.024 -14.898 1 91.5 70 LEU B CA 1
ATOM 5029 C C . LEU B 1 70 ? 3.99 -0.196 -15.852 1 91.5 70 LEU B C 1
ATOM 5031 O O . LEU B 1 70 ? 2.762 -0.288 -15.82 1 91.5 70 LEU B O 1
ATOM 5035 N N . ARG B 1 71 ? 4.633 0.617 -16.656 1 90.12 71 ARG B N 1
ATOM 5036 C CA . ARG B 1 71 ? 3.982 1.468 -17.641 1 90.12 71 ARG B CA 1
ATOM 5037 C C . ARG B 1 71 ? 4.734 1.438 -18.969 1 90.12 71 ARG B C 1
ATOM 5039 O O . ARG B 1 71 ? 5.836 1.984 -19.078 1 90.12 71 ARG B O 1
ATOM 5046 N N . GLY B 1 72 ? 4.207 0.813 -19.938 1 91.12 72 GLY B N 1
ATOM 5047 C CA . GLY B 1 72 ? 4.809 0.763 -21.25 1 91.12 72 GLY B CA 1
ATOM 5048 C C . GLY B 1 72 ? 3.812 1.007 -22.375 1 91.12 72 GLY B C 1
ATOM 5049 O O . GLY B 1 72 ? 2.613 1.138 -22.125 1 91.12 72 GLY B O 1
ATOM 5050 N N . SER B 1 73 ? 4.32 1.248 -23.531 1 91.94 73 SER B N 1
ATOM 5051 C CA . SER B 1 73 ? 3.504 1.461 -24.719 1 91.94 73 SER B CA 1
ATOM 5052 C C . SER B 1 73 ? 3.818 0.427 -25.797 1 91.94 73 SER B C 1
ATOM 5054 O O . SER B 1 73 ? 4.984 0.191 -26.109 1 91.94 73 SER B O 1
ATOM 5056 N N . VAL B 1 74 ? 2.773 -0.201 -26.297 1 95.19 74 VAL B N 1
ATOM 5057 C CA . VAL B 1 74 ? 2.965 -1.242 -27.297 1 95.19 74 VAL B CA 1
ATOM 5058 C C . VAL B 1 74 ? 1.717 -1.354 -28.172 1 95.19 74 VAL B C 1
ATOM 5060 O O . VAL B 1 74 ? 0.599 -1.13 -27.703 1 95.19 74 VAL B O 1
ATOM 5063 N N . ILE B 1 75 ? 1.887 -1.546 -29.438 1 97.31 75 ILE B N 1
ATOM 5064 C CA . ILE B 1 75 ? 0.825 -1.907 -30.359 1 97.31 75 ILE B CA 1
ATOM 5065 C C . ILE B 1 75 ? 0.942 -3.385 -30.734 1 97.31 75 ILE B C 1
ATOM 5067 O O . ILE B 1 75 ? 1.982 -3.828 -31.219 1 97.31 75 ILE B O 1
ATOM 5071 N N . LEU B 1 76 ? -0.01 -4.16 -30.422 1 98.44 76 LEU B N 1
ATOM 5072 C CA . LEU B 1 76 ? -0.139 -5.539 -30.875 1 98.44 76 LEU B CA 1
ATOM 5073 C C . LEU B 1 76 ? -1.034 -5.629 -32.094 1 98.44 76 LEU B C 1
ATOM 5075 O O . LEU B 1 76 ? -2.18 -5.172 -32.062 1 98.44 76 LEU B O 1
ATOM 5079 N N . HIS B 1 77 ? -0.475 -6.164 -33.156 1 97.94 77 HIS B N 1
ATOM 5080 C CA . HIS B 1 77 ? -1.261 -6.172 -34.375 1 97.94 77 HIS B CA 1
ATOM 5081 C C . HIS B 1 77 ? -1.168 -7.523 -35.094 1 97.94 77 HIS B C 1
ATOM 5083 O O . HIS B 1 77 ? -0.328 -8.352 -34.719 1 97.94 77 HIS B O 1
ATOM 5089 N N . ASN B 1 78 ? -2.139 -7.75 -36.031 1 97.81 78 ASN B N 1
ATOM 5090 C CA . ASN B 1 78 ? -2.225 -8.992 -36.812 1 97.81 78 ASN B CA 1
ATOM 5091 C C . ASN B 1 78 ? -2.461 -10.195 -35.906 1 97.81 78 ASN B C 1
ATOM 5093 O O . ASN B 1 78 ? -1.824 -11.234 -36.062 1 97.81 78 ASN B O 1
ATOM 5097 N N . GLY B 1 79 ? -3.277 -9.992 -34.906 1 97.69 79 GLY B N 1
ATOM 5098 C CA . GLY B 1 79 ? -3.646 -11.055 -34 1 97.69 79 GLY B CA 1
ATOM 5099 C C . GLY B 1 79 ? -5.133 -11.359 -34 1 97.69 79 GLY B C 1
ATOM 5100 O O . GLY B 1 79 ? -5.91 -10.672 -34.656 1 97.69 79 GLY B O 1
ATOM 5101 N N . ARG B 1 80 ? -5.496 -12.453 -33.438 1 98.44 80 ARG B N 1
ATOM 5102 C CA . ARG B 1 80 ? -6.859 -12.727 -33 1 98.44 80 ARG B CA 1
ATOM 5103 C C . ARG B 1 80 ? -7.027 -12.391 -31.531 1 98.44 80 ARG B C 1
ATOM 5105 O O . ARG B 1 80 ? -6.977 -13.281 -30.672 1 98.44 80 ARG B O 1
ATOM 5112 N N . ILE B 1 81 ? -7.277 -11.156 -31.281 1 98.75 81 ILE B N 1
ATOM 5113 C CA . ILE B 1 81 ? -7.258 -10.625 -29.922 1 98.75 81 ILE B CA 1
ATOM 5114 C C . ILE B 1 81 ? -8.664 -10.688 -29.328 1 98.75 81 ILE B C 1
ATOM 5116 O O . ILE B 1 81 ? -9.547 -9.914 -29.719 1 98.75 81 ILE B O 1
ATOM 5120 N N . HIS B 1 82 ? -8.867 -11.602 -28.469 1 98.69 82 HIS B N 1
ATOM 5121 C CA . HIS B 1 82 ? -10.117 -11.727 -27.734 1 98.69 82 HIS B CA 1
ATOM 5122 C C . HIS B 1 82 ? -10.172 -10.75 -26.562 1 98.69 82 HIS B C 1
ATOM 5124 O O . HIS B 1 82 ? -9.438 -10.906 -25.594 1 98.69 82 HIS B O 1
ATOM 5130 N N . THR B 1 83 ? -11.008 -9.789 -26.594 1 98.56 83 THR B N 1
ATOM 5131 C CA . THR B 1 83 ? -11.047 -8.719 -25.594 1 98.56 83 THR B CA 1
ATOM 5132 C C . THR B 1 83 ? -11.664 -9.211 -24.297 1 98.56 83 THR B C 1
ATOM 5134 O O . THR B 1 83 ? -11.453 -8.617 -23.234 1 98.56 83 THR B O 1
ATOM 5137 N N . MET B 1 84 ? -12.523 -10.281 -24.391 1 97.75 84 MET B N 1
ATOM 5138 C CA . MET B 1 84 ? -13.289 -10.844 -23.281 1 97.75 84 MET B CA 1
ATOM 5139 C C . MET B 1 84 ? -14.258 -9.812 -22.719 1 97.75 84 MET B C 1
ATOM 5141 O O . MET B 1 84 ? -14.609 -9.875 -21.531 1 97.75 84 MET B O 1
ATOM 5145 N N . ASP B 1 85 ? -14.586 -8.82 -23.484 1 96.06 85 ASP B N 1
ATOM 5146 C CA . ASP B 1 85 ? -15.633 -7.891 -23.062 1 96.06 85 ASP B CA 1
ATOM 5147 C C . ASP B 1 85 ? -17.016 -8.539 -23.141 1 96.06 85 ASP B C 1
ATOM 5149 O O . ASP B 1 85 ? -17.141 -9.711 -23.516 1 96.06 85 ASP B O 1
ATOM 5153 N N . LYS B 1 86 ? -18.031 -7.852 -22.734 1 91.44 86 LYS B N 1
ATOM 5154 C CA . LYS B 1 86 ? -19.375 -8.406 -22.641 1 91.44 86 LYS B CA 1
ATOM 5155 C C . LYS B 1 86 ? -19.906 -8.797 -24.016 1 91.44 86 LYS B C 1
ATOM 5157 O O . LYS B 1 86 ? -20.766 -9.672 -24.141 1 91.44 86 LYS B O 1
ATOM 5162 N N . ARG B 1 87 ? -19.328 -8.156 -25.016 1 92.62 87 ARG B N 1
ATOM 5163 C CA . ARG B 1 87 ? -19.75 -8.445 -26.375 1 92.62 87 ARG B CA 1
ATOM 5164 C C . ARG B 1 87 ? -18.859 -9.492 -27.031 1 92.62 87 ARG B C 1
ATOM 5166 O O . ARG B 1 87 ? -19.078 -9.883 -28.172 1 92.62 87 ARG B O 1
ATOM 5173 N N . ASN B 1 88 ? -17.828 -9.922 -26.312 1 90.56 88 ASN B N 1
ATOM 5174 C CA . ASN B 1 88 ? -16.891 -10.922 -26.797 1 90.56 88 ASN B CA 1
ATOM 5175 C C . ASN B 1 88 ? -16.266 -10.523 -28.125 1 90.56 88 ASN B C 1
ATOM 5177 O O . ASN B 1 88 ? -16.188 -11.344 -29.047 1 90.56 88 ASN B O 1
ATOM 5181 N N . ARG B 1 89 ? -15.977 -9.273 -28.297 1 94.31 89 ARG B N 1
ATOM 5182 C CA . ARG B 1 89 ? -15.344 -8.781 -29.516 1 94.31 89 ARG B CA 1
ATOM 5183 C C . ARG B 1 89 ? -13.977 -9.422 -29.719 1 94.31 89 ARG B C 1
ATOM 5185 O O . ARG B 1 89 ? -13.234 -9.633 -28.766 1 94.31 89 ARG B O 1
ATOM 5192 N N . VAL B 1 90 ? -13.648 -9.82 -30.953 1 98.25 90 VAL B N 1
ATOM 5193 C CA . VAL B 1 90 ? -12.32 -10.227 -31.406 1 98.25 90 VAL B CA 1
ATOM 5194 C C . VAL B 1 90 ? -11.773 -9.211 -32.406 1 98.25 90 VAL B C 1
ATOM 5196 O O . VAL B 1 90 ? -12.422 -8.914 -33.406 1 98.25 90 VAL B O 1
ATOM 5199 N N . VAL B 1 91 ? -10.609 -8.641 -32.094 1 98.62 91 VAL B N 1
ATOM 5200 C CA . VAL B 1 91 ? -10.039 -7.598 -32.938 1 98.62 91 VAL B CA 1
ATOM 5201 C C . VAL B 1 91 ? -8.633 -8.008 -33.406 1 98.62 91 VAL B C 1
ATOM 5203 O O . VAL B 1 91 ? -8.102 -9.023 -32.938 1 98.62 91 VAL B O 1
ATOM 5206 N N . SER B 1 92 ? -8.078 -7.195 -34.312 1 98.62 92 SER B N 1
ATOM 5207 C CA . SER B 1 92 ? -6.77 -7.582 -34.844 1 98.62 92 SER B CA 1
ATOM 5208 C C . SER B 1 92 ? -5.672 -6.652 -34.344 1 98.62 92 SER B C 1
ATOM 5210 O O . SER B 1 92 ? -4.484 -6.941 -34.469 1 98.62 92 SER B O 1
ATOM 5212 N N . VAL B 1 93 ? -6.109 -5.527 -33.688 1 98.69 93 VAL B N 1
ATOM 5213 C CA . VAL B 1 93 ? -5.133 -4.535 -33.25 1 98.69 93 VAL B CA 1
ATOM 5214 C C . VAL B 1 93 ? -5.492 -4.039 -31.859 1 98.69 93 VAL B C 1
ATOM 5216 O O . VAL B 1 93 ? -6.66 -3.775 -31.578 1 98.69 93 VAL B O 1
ATOM 5219 N N . LEU B 1 94 ? -4.52 -3.988 -30.953 1 98.62 94 LEU B N 1
ATOM 5220 C CA . LEU B 1 94 ? -4.613 -3.41 -29.625 1 98.62 94 LEU B CA 1
ATOM 5221 C C . LEU B 1 94 ? -3.506 -2.389 -29.391 1 98.62 94 LEU B C 1
ATOM 5223 O O . LEU B 1 94 ? -2.334 -2.662 -29.656 1 98.62 94 LEU B O 1
ATOM 5227 N N . GLY B 1 95 ? -3.914 -1.198 -29.016 1 97.94 95 GLY B N 1
ATOM 5228 C CA . GLY B 1 95 ? -2.947 -0.175 -28.656 1 97.94 95 GLY B CA 1
ATOM 5229 C C . GLY B 1 95 ? -2.922 0.114 -27.172 1 97.94 95 GLY B C 1
ATOM 5230 O O . GLY B 1 95 ? -3.961 0.388 -26.562 1 97.94 95 GLY B O 1
ATOM 5231 N N . ILE B 1 96 ? -1.769 -0.02 -26.547 1 96 96 ILE B N 1
ATOM 5232 C CA . ILE B 1 96 ? -1.536 0.295 -25.141 1 96 96 ILE B CA 1
ATOM 5233 C C . ILE B 1 96 ? -0.554 1.459 -25.031 1 96 96 ILE B C 1
ATOM 5235 O O . ILE B 1 96 ? 0.499 1.454 -25.672 1 96 96 ILE B O 1
ATOM 5239 N N . LYS B 1 97 ? -0.915 2.447 -24.297 1 92.44 97 LYS B N 1
ATOM 5240 C CA . LYS B 1 97 ? -0.077 3.623 -24.078 1 92.44 97 LYS B CA 1
ATOM 5241 C C . LYS B 1 97 ? 0.118 3.881 -22.578 1 92.44 97 LYS B C 1
ATOM 5243 O O . LYS B 1 97 ? -0.855 4.051 -21.844 1 92.44 97 LYS B O 1
ATOM 5248 N N . ASP B 1 98 ? 1.35 3.875 -22.109 1 88.38 98 ASP B N 1
ATOM 5249 C CA . ASP B 1 98 ? 1.686 4.172 -20.719 1 88.38 98 ASP B CA 1
ATOM 5250 C C . ASP B 1 98 ? 0.862 3.316 -19.766 1 88.38 98 ASP B C 1
ATOM 5252 O O . ASP B 1 98 ? 0.31 3.828 -18.781 1 88.38 98 ASP B O 1
ATOM 5256 N N . GLY B 1 99 ? 0.664 2.088 -20.188 1 92.69 99 GLY B N 1
ATOM 5257 C CA . GLY B 1 99 ? 0.046 1.1 -19.328 1 92.69 99 GLY B CA 1
ATOM 5258 C C . GLY B 1 99 ? -1.435 0.91 -19.594 1 92.69 99 GLY B C 1
ATOM 5259 O O . GLY B 1 99 ? -2.039 -0.054 -19.125 1 92.69 99 GLY B O 1
ATOM 5260 N N . TRP B 1 100 ? -2.033 1.794 -20.422 1 92 100 TRP B N 1
ATOM 5261 C CA . TRP B 1 100 ? -3.484 1.806 -20.594 1 92 100 TRP B CA 1
ATOM 5262 C C . TRP B 1 100 ? -3.875 1.426 -22.016 1 92 100 TRP B C 1
ATOM 5264 O O . TRP B 1 100 ? -3.24 1.863 -22.984 1 92 100 TRP B O 1
ATOM 5274 N N . VAL B 1 101 ? -4.918 0.661 -22.078 1 96.44 101 VAL B N 1
ATOM 5275 C CA . VAL B 1 101 ? -5.484 0.39 -23.391 1 96.44 101 VAL B CA 1
ATOM 5276 C C . VAL B 1 101 ? -6.098 1.667 -23.969 1 96.44 101 VAL B C 1
ATOM 5278 O O . VAL B 1 101 ? -6.965 2.281 -23.344 1 96.44 101 VAL B O 1
ATOM 5281 N N . VAL B 1 102 ? -5.648 2.07 -25.156 1 94.75 102 VAL B N 1
ATOM 5282 C CA . VAL B 1 102 ? -6.133 3.324 -25.719 1 94.75 102 VAL B CA 1
ATOM 5283 C C . VAL B 1 102 ? -6.789 3.057 -27.078 1 94.75 102 VAL B C 1
ATOM 5285 O O . VAL B 1 102 ? -7.461 3.93 -27.625 1 94.75 102 VAL B O 1
ATOM 5288 N N . TYR B 1 103 ? -6.582 1.815 -27.594 1 97 103 TYR B N 1
ATOM 5289 C CA . TYR B 1 103 ? -7.195 1.469 -28.875 1 97 103 TYR B CA 1
ATOM 5290 C C . TYR B 1 103 ? -7.535 -0.016 -28.938 1 97 103 TYR B C 1
ATOM 5292 O O . TYR B 1 103 ? -6.73 -0.858 -28.516 1 97 103 TYR B O 1
ATOM 5300 N N . VAL B 1 104 ? -8.664 -0.363 -29.344 1 98.38 104 VAL B N 1
ATOM 5301 C CA . VAL B 1 104 ? -9.164 -1.708 -29.609 1 98.38 104 VAL B CA 1
ATOM 5302 C C . VAL B 1 104 ? -9.891 -1.737 -30.969 1 98.38 104 VAL B C 1
ATOM 5304 O O . VAL B 1 104 ? -10.906 -1.067 -31.141 1 98.38 104 VAL B O 1
ATOM 5307 N N . GLY B 1 105 ? -9.305 -2.357 -31.891 1 98.25 105 GLY B N 1
ATOM 5308 C CA . GLY B 1 105 ? -9.922 -2.369 -33.188 1 98.25 105 GLY B CA 1
ATOM 5309 C C . GLY B 1 105 ? -9.07 -3.059 -34.25 1 98.25 105 GLY B C 1
ATOM 5310 O O . GLY B 1 105 ? -8.414 -4.062 -33.969 1 98.25 105 GLY B O 1
ATOM 5311 N N . ASP B 1 106 ? -9.211 -2.551 -35.562 1 98.31 106 ASP B N 1
ATOM 5312 C CA . ASP B 1 106 ? -8.578 -3.279 -36.656 1 98.31 106 ASP B CA 1
ATOM 5313 C C . ASP B 1 106 ? -7.676 -2.363 -37.469 1 98.31 106 ASP B C 1
ATOM 5315 O O . ASP B 1 106 ? -7.148 -2.77 -38.5 1 98.31 106 ASP B O 1
ATOM 5319 N N . SER B 1 107 ? -7.391 -1.165 -36.969 1 97.94 107 SER B N 1
ATOM 5320 C CA . SER B 1 107 ? -6.59 -0.206 -37.719 1 97.94 107 SER B CA 1
ATOM 5321 C C . SER B 1 107 ? -5.254 0.058 -37.062 1 97.94 107 SER B C 1
ATOM 5323 O O . SER B 1 107 ? -5.203 0.693 -36 1 97.94 107 SER B O 1
ATOM 5325 N N . VAL B 1 108 ? -4.207 -0.352 -37.719 1 96.69 108 VAL B N 1
ATOM 5326 C CA . VAL B 1 108 ? -2.871 -0.091 -37.188 1 96.69 108 VAL B CA 1
ATOM 5327 C C . VAL B 1 108 ? -2.607 1.413 -37.156 1 96.69 108 VAL B C 1
ATOM 5329 O O . VAL B 1 108 ? -2.033 1.937 -36.219 1 96.69 108 VAL B O 1
ATOM 5332 N N . THR B 1 109 ? -3.053 2.084 -38.156 1 96.06 109 THR B N 1
ATOM 5333 C CA . THR B 1 109 ? -2.842 3.521 -38.281 1 96.06 109 THR B CA 1
ATOM 5334 C C . THR B 1 109 ? -3.514 4.266 -37.125 1 96.06 109 THR B C 1
ATOM 5336 O O . THR B 1 109 ? -2.932 5.191 -36.562 1 96.06 109 THR B O 1
ATOM 5339 N N . GLU B 1 110 ? -4.695 3.865 -36.812 1 95.88 110 GLU B N 1
ATOM 5340 C CA . GLU B 1 110 ? -5.398 4.504 -35.719 1 95.88 110 GLU B CA 1
ATOM 5341 C C . GLU B 1 110 ? -4.727 4.195 -34.375 1 95.88 110 GLU B C 1
ATOM 5343 O O . GLU B 1 110 ? -4.648 5.059 -33.5 1 95.88 110 GLU B O 1
ATOM 5348 N N . ALA B 1 111 ? -4.309 3.02 -34.219 1 96.19 111 ALA B N 1
ATOM 5349 C CA . ALA B 1 111 ? -3.578 2.652 -33 1 96.19 111 ALA B CA 1
ATOM 5350 C C . ALA B 1 111 ? -2.32 3.504 -32.844 1 96.19 111 ALA B C 1
ATOM 5352 O O . ALA B 1 111 ? -2.012 3.965 -31.75 1 96.19 111 ALA B O 1
ATOM 5353 N N . GLU B 1 112 ? -1.621 3.68 -33.938 1 93.81 112 GLU B N 1
ATOM 5354 C CA . GLU B 1 112 ? -0.414 4.5 -33.938 1 93.81 112 GLU B CA 1
ATOM 5355 C C . GLU B 1 112 ? -0.729 5.938 -33.531 1 93.81 112 GLU B C 1
ATOM 5357 O O . GLU B 1 112 ? 0.016 6.551 -32.75 1 93.81 112 GLU B O 1
ATOM 5362 N N . ARG B 1 113 ? -1.772 6.441 -34.031 1 90.12 113 ARG B N 1
ATOM 5363 C CA . ARG B 1 113 ? -2.184 7.797 -33.688 1 90.12 113 ARG B CA 1
ATOM 5364 C C . ARG B 1 113 ? -2.486 7.922 -32.188 1 90.12 113 ARG B C 1
ATOM 5366 O O . ARG B 1 113 ? -2.047 8.867 -31.531 1 90.12 113 ARG B O 1
ATOM 5373 N N . LYS B 1 114 ? -3.123 6.938 -31.703 1 89.81 114 LYS B N 1
ATOM 5374 C CA . LYS B 1 114 ? -3.588 6.988 -30.328 1 89.81 114 LYS B CA 1
ATOM 5375 C C . LYS B 1 114 ? -2.445 6.711 -29.344 1 89.81 114 LYS B C 1
ATOM 5377 O O . LYS B 1 114 ? -2.51 7.102 -28.188 1 89.81 114 LYS B O 1
ATOM 5382 N N . THR B 1 115 ? -1.426 6.059 -29.812 1 89.25 115 THR B N 1
ATOM 5383 C CA . THR B 1 115 ? -0.315 5.707 -28.938 1 89.25 115 THR B CA 1
ATOM 5384 C C . THR B 1 115 ? 0.84 6.691 -29.094 1 89.25 115 THR B C 1
ATOM 5386 O O . THR B 1 115 ? 1.854 6.59 -28.406 1 89.25 115 THR B O 1
ATOM 5389 N N . SER B 1 116 ? 0.943 7.609 -30.047 1 78.06 116 SER B N 1
ATOM 5390 C CA . SER B 1 116 ? 2.053 8.461 -30.469 1 78.06 116 SER B CA 1
ATOM 5391 C C . SER B 1 116 ? 2.562 9.312 -29.297 1 78.06 116 SER B C 1
ATOM 5393 O O . SER B 1 116 ? 3.742 9.664 -29.266 1 78.06 116 SER B O 1
ATOM 5395 N N . SER B 1 117 ? 1.864 9.656 -28.312 1 68.62 117 SER B N 1
ATOM 5396 C CA . SER B 1 117 ? 2.305 10.609 -27.297 1 68.62 117 SER B CA 1
ATOM 5397 C C . SER B 1 117 ? 2.629 9.906 -25.984 1 68.62 117 SER B C 1
ATOM 5399 O O . SER B 1 117 ? 2.586 10.523 -24.922 1 68.62 117 SER B O 1
ATOM 5401 N N . GLY B 1 118 ? 3.186 8.766 -26.188 1 62.47 118 GLY B N 1
ATOM 5402 C CA . GLY B 1 118 ? 3.555 8.07 -24.953 1 62.47 118 GLY B CA 1
ATOM 5403 C C . GLY B 1 118 ? 4.941 8.43 -24.469 1 62.47 118 GLY B C 1
ATOM 5404 O O . GLY B 1 118 ? 5.738 9.008 -25.203 1 62.47 118 GLY B O 1
ATOM 5405 N N . SER B 1 119 ? 5.203 8.344 -23.094 1 62.78 119 SER B N 1
ATOM 5406 C CA . SER B 1 119 ? 6.441 8.773 -22.453 1 62.78 119 SER B CA 1
ATOM 5407 C C . SER B 1 119 ? 7.605 7.867 -22.844 1 62.78 119 SER B C 1
ATOM 5409 O O . SER B 1 119 ? 8.758 8.305 -22.844 1 62.78 119 SER B O 1
ATOM 5411 N N . GLY B 1 120 ? 7.281 6.66 -23.203 1 65.5 120 GLY B N 1
ATOM 5412 C CA . GLY B 1 120 ? 8.367 5.73 -23.469 1 65.5 120 GLY B CA 1
ATOM 5413 C C . GLY B 1 120 ? 8.375 5.199 -24.891 1 65.5 120 GLY B C 1
ATOM 5414 O O . GLY B 1 120 ? 7.684 5.738 -25.766 1 65.5 120 GLY B O 1
ATOM 5415 N N . ARG B 1 121 ? 9.336 4.363 -25.156 1 77.25 121 ARG B N 1
ATOM 5416 C CA . ARG B 1 121 ? 9.484 3.734 -26.469 1 77.25 121 ARG B CA 1
ATOM 5417 C C . ARG B 1 121 ? 8.234 2.943 -26.844 1 77.25 121 ARG B C 1
ATOM 5419 O O . ARG B 1 121 ? 7.738 2.146 -26.031 1 77.25 121 ARG B O 1
ATOM 5426 N N . LEU B 1 122 ? 7.711 3.285 -27.984 1 86.88 122 LEU B N 1
ATOM 5427 C CA . LEU B 1 122 ? 6.57 2.545 -28.516 1 86.88 122 LEU B CA 1
ATOM 5428 C C . LEU B 1 122 ? 7.031 1.292 -29.25 1 86.88 122 LEU B C 1
ATOM 5430 O O . LEU B 1 122 ? 7.875 1.368 -30.141 1 86.88 122 LEU B O 1
ATOM 5434 N N . ARG B 1 123 ? 6.586 0.19 -28.859 1 90.5 123 ARG B N 1
ATOM 5435 C CA . ARG B 1 123 ? 6.852 -1.067 -29.547 1 90.5 123 ARG B CA 1
ATOM 5436 C C . ARG B 1 123 ? 5.676 -1.467 -30.438 1 90.5 123 ARG B C 1
ATOM 5438 O O . ARG B 1 123 ? 4.523 -1.175 -30.109 1 90.5 123 ARG B O 1
ATOM 5445 N N . LYS B 1 124 ? 5.965 -1.958 -31.562 1 94.25 124 LYS B N 1
ATOM 5446 C CA . LYS B 1 124 ? 4.969 -2.533 -32.469 1 94.25 124 LYS B CA 1
ATOM 5447 C C . LYS B 1 124 ? 5.254 -4.008 -32.719 1 94.25 124 LYS B C 1
ATOM 5449 O O . LYS B 1 124 ? 6.301 -4.352 -33.281 1 94.25 124 LYS B O 1
ATOM 5454 N N . ILE B 1 125 ? 4.352 -4.922 -32.375 1 96.62 125 ILE B N 1
ATOM 5455 C CA . ILE B 1 125 ? 4.625 -6.352 -32.406 1 96.62 125 ILE B CA 1
ATOM 5456 C C . ILE B 1 125 ? 3.6 -7.051 -33.281 1 96.62 125 ILE B C 1
ATOM 5458 O O . ILE B 1 125 ? 2.391 -6.922 -33.062 1 96.62 125 ILE B O 1
ATOM 5462 N N . ASN B 1 126 ? 4.035 -7.766 -34.25 1 97 126 ASN B N 1
ATOM 5463 C CA . ASN B 1 126 ? 3.223 -8.617 -35.125 1 97 126 ASN B CA 1
ATOM 5464 C C . ASN B 1 126 ? 2.932 -9.961 -34.469 1 97 126 ASN B C 1
ATOM 5466 O O . ASN B 1 126 ? 3.85 -10.75 -34.219 1 97 126 ASN B O 1
ATOM 5470 N N . LEU B 1 127 ? 1.622 -10.258 -34.25 1 97.88 127 LEU B N 1
ATOM 5471 C CA . LEU B 1 127 ? 1.27 -11.453 -33.5 1 97.88 127 LEU B CA 1
ATOM 5472 C C . LEU B 1 127 ? 1.174 -12.672 -34.438 1 97.88 127 LEU B C 1
ATOM 5474 O O . LEU B 1 127 ? 1.043 -13.805 -33.938 1 97.88 127 LEU B O 1
ATOM 5478 N N . GLY B 1 128 ? 1.213 -12.484 -35.75 1 96.25 128 GLY B N 1
ATOM 5479 C CA . GLY B 1 128 ? 1.177 -13.602 -36.656 1 96.25 128 GLY B CA 1
ATOM 5480 C C . GLY B 1 128 ? -0.094 -14.422 -36.562 1 96.25 128 GLY B C 1
ATOM 5481 O O . GLY B 1 128 ? -0.046 -15.656 -36.594 1 96.25 128 GLY B O 1
ATOM 5482 N N . GLN B 1 129 ? -1.145 -13.781 -36.25 1 96.38 129 GLN B N 1
ATOM 5483 C CA . GLN B 1 129 ? -2.479 -14.367 -36.219 1 96.38 129 GLN B CA 1
ATOM 5484 C C . GLN B 1 129 ? -2.646 -15.242 -34.969 1 96.38 129 GLN B C 1
ATOM 5486 O O . GLN B 1 129 ? -3.604 -16.016 -34.875 1 96.38 129 GLN B O 1
ATOM 5491 N N . ARG B 1 130 ? -1.785 -15.109 -34.062 1 97.69 130 ARG B N 1
ATOM 5492 C CA . ARG B 1 130 ? -1.926 -15.852 -32.812 1 97.69 130 ARG B CA 1
ATOM 5493 C C . ARG B 1 130 ? -3.066 -15.289 -31.969 1 97.69 130 ARG B C 1
ATOM 5495 O O . ARG B 1 130 ? -3.463 -14.141 -32.156 1 97.69 130 ARG B O 1
ATOM 5502 N N . VAL B 1 131 ? -3.539 -16.141 -31.109 1 98.5 131 VAL B N 1
ATOM 5503 C CA . VAL B 1 131 ? -4.586 -15.734 -30.172 1 98.5 131 VAL B CA 1
ATOM 5504 C C . VAL B 1 131 ? -3.971 -14.945 -29.016 1 98.5 131 VAL B C 1
ATOM 5506 O O . VAL B 1 131 ? -2.977 -15.375 -28.422 1 98.5 131 VAL B O 1
ATOM 5509 N N . ALA B 1 132 ? -4.531 -13.789 -28.766 1 98.75 132 ALA B N 1
ATOM 5510 C CA . ALA B 1 132 ? -4.207 -13 -27.578 1 98.75 132 ALA B CA 1
ATOM 5511 C C . ALA B 1 132 ? -5.438 -12.797 -26.703 1 98.75 132 ALA B C 1
ATOM 5513 O O . ALA B 1 132 ? -6.551 -12.641 -27.203 1 98.75 132 ALA B O 1
ATOM 5514 N N . VAL B 1 133 ? -5.262 -12.836 -25.391 1 98.88 133 VAL B N 1
ATOM 5515 C CA . VAL B 1 133 ? -6.316 -12.664 -24.391 1 98.88 133 VAL B CA 1
ATOM 5516 C C . VAL B 1 133 ? -5.84 -11.719 -23.297 1 98.88 133 VAL B C 1
ATOM 5518 O O . VAL B 1 133 ? -4.652 -11.414 -23.203 1 98.88 133 VAL B O 1
ATOM 5521 N N . PRO B 1 134 ? -6.809 -11.164 -22.484 1 98.88 134 PRO B N 1
ATOM 5522 C CA . PRO B 1 134 ? -6.316 -10.445 -21.312 1 98.88 134 PRO B CA 1
ATOM 5523 C C . PRO B 1 134 ? -5.363 -11.281 -20.469 1 98.88 134 PRO B C 1
ATOM 5525 O O . PRO B 1 134 ? -5.5 -12.5 -20.406 1 98.88 134 PRO B O 1
ATOM 5528 N N . GLY B 1 135 ? -4.32 -10.602 -19.906 1 98.88 135 GLY B N 1
ATOM 5529 C CA . GLY B 1 135 ? -3.535 -11.336 -18.938 1 98.88 135 GLY B CA 1
ATOM 5530 C C . GLY B 1 135 ? -4.387 -12.117 -17.953 1 98.88 135 GLY B C 1
ATOM 5531 O O . GLY B 1 135 ? -5.332 -11.578 -17.375 1 98.88 135 GLY B O 1
ATOM 5532 N N . LEU B 1 136 ? -4.133 -13.336 -17.766 1 98.88 136 LEU B N 1
ATOM 5533 C CA . LEU B 1 136 ? -4.961 -14.195 -16.922 1 98.88 136 LEU B CA 1
ATOM 5534 C C . LEU B 1 136 ? -4.84 -13.797 -15.453 1 98.88 136 LEU B C 1
ATOM 5536 O O . LEU B 1 136 ? -3.801 -13.297 -15.031 1 98.88 136 LEU B O 1
ATOM 5540 N N . ILE B 1 137 ? -5.93 -14 -14.766 1 98.81 137 ILE B N 1
ATOM 5541 C CA . ILE B 1 137 ? -6.023 -13.703 -13.336 1 98.81 137 ILE B CA 1
ATOM 5542 C C . ILE B 1 137 ? -6.281 -14.992 -12.562 1 98.81 137 ILE B C 1
ATOM 5544 O O . ILE B 1 137 ? -7.234 -15.719 -12.844 1 98.81 137 ILE B O 1
ATOM 5548 N N . ASP B 1 138 ? -5.367 -15.289 -11.664 1 98.12 138 ASP B N 1
ATOM 5549 C CA . ASP B 1 138 ? -5.52 -16.406 -10.742 1 98.12 138 ASP B CA 1
ATOM 5550 C C . ASP B 1 138 ? -5.973 -15.938 -9.367 1 98.12 138 ASP B C 1
ATOM 5552 O O . ASP B 1 138 ? -5.203 -15.32 -8.625 1 98.12 138 ASP B O 1
ATOM 5556 N N . CYS B 1 139 ? -7.207 -16.297 -9.023 1 96.5 139 CYS B N 1
ATOM 5557 C CA . CYS B 1 139 ? -7.781 -15.688 -7.824 1 96.5 139 CYS B CA 1
ATOM 5558 C C . CYS B 1 139 ? -7.539 -16.562 -6.602 1 96.5 139 CYS B C 1
ATOM 5560 O O . CYS B 1 139 ? -8.086 -16.297 -5.531 1 96.5 139 CYS B O 1
ATOM 5562 N N . HIS B 1 140 ? -6.734 -17.641 -6.734 1 95.94 140 HIS B N 1
ATOM 5563 C CA . HIS B 1 140 ? -6.34 -18.453 -5.594 1 95.94 140 HIS B CA 1
ATOM 5564 C C . HIS B 1 140 ? -5.102 -19.281 -5.918 1 95.94 140 HIS B C 1
ATOM 5566 O O . HIS B 1 140 ? -5.188 -20.281 -6.633 1 95.94 140 HIS B O 1
ATOM 5572 N N . ASN B 1 141 ? -4.094 -18.953 -5.332 1 96 141 ASN B N 1
ATOM 5573 C CA . ASN B 1 141 ? -2.854 -19.688 -5.531 1 96 141 ASN B CA 1
ATOM 5574 C C . ASN B 1 141 ? -1.834 -19.375 -4.441 1 96 141 ASN B C 1
ATOM 5576 O O . ASN B 1 141 ? -2.127 -18.625 -3.506 1 96 141 ASN B O 1
ATOM 5580 N N . HIS B 1 142 ? -0.684 -20 -4.574 1 96.31 142 HIS B N 1
ATOM 5581 C CA . HIS B 1 142 ? 0.387 -19.828 -3.598 1 96.31 142 HIS B CA 1
ATOM 5582 C C . HIS B 1 142 ? 1.7 -19.469 -4.277 1 96.31 142 HIS B C 1
ATOM 5584 O O . HIS B 1 142 ? 2.73 -20.094 -4.035 1 96.31 142 HIS B O 1
ATOM 5590 N N . ILE B 1 143 ? 1.658 -18.391 -5.043 1 97.62 143 ILE B N 1
ATOM 5591 C CA . ILE B 1 143 ? 2.803 -17.953 -5.836 1 97.62 143 ILE B CA 1
ATOM 5592 C C . ILE B 1 143 ? 3.914 -17.469 -4.91 1 97.62 143 ILE B C 1
ATOM 5594 O O . ILE B 1 143 ? 5.098 -17.625 -5.215 1 97.62 143 ILE B O 1
ATOM 5598 N N . VAL B 1 144 ? 3.553 -16.891 -3.773 1 97.38 144 VAL B N 1
ATOM 5599 C CA . VAL B 1 144 ? 4.566 -16.406 -2.84 1 97.38 144 VAL B CA 1
ATOM 5600 C C . VAL B 1 144 ? 5.328 -17.594 -2.246 1 97.38 144 VAL B C 1
ATOM 5602 O O . VAL B 1 144 ? 6.547 -17.516 -2.062 1 97.38 144 VAL B O 1
ATOM 5605 N N . LEU B 1 145 ? 4.648 -18.656 -1.998 1 96.12 145 LEU B N 1
ATOM 5606 C CA . LEU B 1 145 ? 5.324 -19.875 -1.568 1 96.12 145 LEU B CA 1
ATOM 5607 C C . LEU B 1 145 ? 6.25 -20.406 -2.662 1 96.12 145 LEU B C 1
ATOM 5609 O O . LEU B 1 145 ? 7.379 -20.812 -2.383 1 96.12 145 LEU B O 1
ATOM 5613 N N . LEU B 1 146 ? 5.734 -20.391 -3.848 1 96.69 146 LEU B N 1
ATOM 5614 C CA . LEU B 1 146 ? 6.555 -20.812 -4.977 1 96.69 146 LEU B CA 1
ATOM 5615 C C . LEU B 1 146 ? 7.836 -19.984 -5.055 1 96.69 146 LEU B C 1
ATOM 5617 O O . LEU B 1 146 ? 8.914 -20.531 -5.32 1 96.69 146 LEU B O 1
ATOM 5621 N N . GLY B 1 147 ? 7.734 -18.719 -4.781 1 97.06 147 GLY B N 1
ATOM 5622 C CA . GLY B 1 147 ? 8.875 -17.812 -4.848 1 97.06 147 GLY B CA 1
ATOM 5623 C C . GLY B 1 147 ? 9.812 -17.953 -3.664 1 97.06 147 GLY B C 1
ATOM 5624 O O . GLY B 1 147 ? 10.859 -17.297 -3.607 1 97.06 147 GLY B O 1
ATOM 5625 N N . ASN B 1 148 ? 9.461 -18.797 -2.73 1 96.31 148 ASN B N 1
ATOM 5626 C CA . ASN B 1 148 ? 10.305 -19.047 -1.562 1 96.31 148 ASN B CA 1
ATOM 5627 C C . ASN B 1 148 ? 10.844 -20.469 -1.538 1 96.31 148 ASN B C 1
ATOM 5629 O O . ASN B 1 148 ? 11.344 -20.938 -0.511 1 96.31 148 ASN B O 1
ATOM 5633 N N . ARG B 1 149 ? 10.781 -21.156 -2.664 1 96.75 149 ARG B N 1
ATOM 5634 C CA . ARG B 1 149 ? 11.297 -22.516 -2.76 1 96.75 149 ARG B CA 1
ATOM 5635 C C . ARG B 1 149 ? 12.82 -22.531 -2.75 1 96.75 149 ARG B C 1
ATOM 5637 O O . ARG B 1 149 ? 13.453 -21.672 -3.361 1 96.75 149 ARG B O 1
ATOM 5644 N N . PRO B 1 150 ? 13.406 -23.547 -2.094 1 96.88 150 PRO B N 1
ATOM 5645 C CA . PRO B 1 150 ? 14.867 -23.641 -2.07 1 96.88 150 PRO B CA 1
ATOM 5646 C C . PRO B 1 150 ? 15.445 -24.125 -3.393 1 96.88 150 PRO B C 1
ATOM 5648 O O . PRO B 1 150 ? 14.75 -24.812 -4.16 1 96.88 150 PRO B O 1
ATOM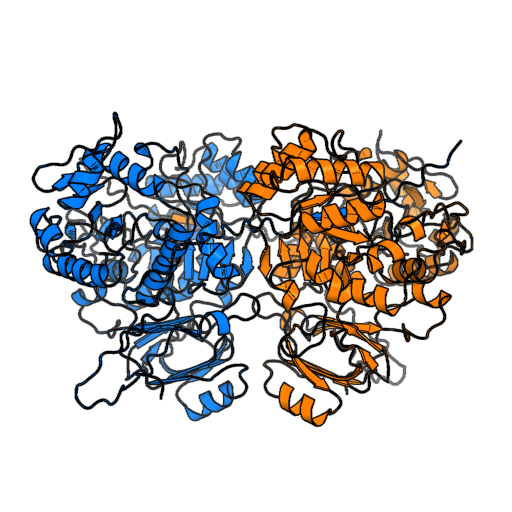 5651 N N . GLY B 1 151 ? 16.766 -23.828 -3.639 1 97 151 GLY B N 1
ATOM 5652 C CA . GLY B 1 151 ? 17.422 -24.219 -4.871 1 97 151 GLY B CA 1
ATOM 5653 C C . GLY B 1 151 ? 16.953 -23.438 -6.078 1 97 151 GLY B C 1
ATOM 5654 O O . GLY B 1 151 ? 16.25 -22.438 -5.938 1 97 151 GLY B O 1
ATOM 5655 N N . TYR B 1 152 ? 17.453 -23.797 -7.184 1 97.69 152 TYR B N 1
ATOM 5656 C CA . TYR B 1 152 ? 16.953 -23.266 -8.445 1 97.69 152 TYR B CA 1
ATOM 5657 C C . TYR B 1 152 ? 15.719 -24.047 -8.906 1 97.69 152 TYR B C 1
ATOM 5659 O O . TYR B 1 152 ? 15.828 -24.984 -9.695 1 97.69 152 TYR B O 1
ATOM 5667 N N . HIS B 1 153 ? 14.609 -23.562 -8.328 1 97.5 153 HIS B N 1
ATOM 5668 C CA . HIS B 1 153 ? 13.359 -24.266 -8.539 1 97.5 153 HIS B CA 1
ATOM 5669 C C . HIS B 1 153 ? 12.977 -24.297 -10.016 1 97.5 153 HIS B C 1
ATOM 5671 O O . HIS B 1 153 ? 13.094 -23.281 -10.703 1 97.5 153 HIS B O 1
ATOM 5677 N N . THR B 1 154 ? 12.531 -25.438 -10.477 1 97.25 154 THR B N 1
ATOM 5678 C CA . THR B 1 154 ? 12.195 -25.703 -11.875 1 97.25 154 THR B CA 1
ATOM 5679 C C . THR B 1 154 ? 10.844 -26.406 -11.984 1 97.25 154 THR B C 1
ATOM 5681 O O . THR B 1 154 ? 10.703 -27.547 -11.539 1 97.25 154 THR B O 1
ATOM 5684 N N . SER B 1 155 ? 9.898 -25.719 -12.578 1 96.94 155 SER B N 1
ATOM 5685 C CA . SER B 1 155 ? 8.547 -26.266 -12.664 1 96.94 155 SER B CA 1
ATOM 5686 C C . SER B 1 155 ? 8.492 -27.453 -13.609 1 96.94 155 SER B C 1
ATOM 5688 O O . SER B 1 155 ? 9.117 -27.453 -14.672 1 96.94 155 SER B O 1
ATOM 5690 N N . LEU B 1 156 ? 7.711 -28.469 -13.25 1 97.38 156 LEU B N 1
ATOM 5691 C CA . LEU B 1 156 ? 7.477 -29.641 -14.086 1 97.38 156 LEU B CA 1
ATOM 5692 C C . LEU B 1 156 ? 6.008 -29.734 -14.492 1 97.38 156 LEU B C 1
ATOM 5694 O O . LEU B 1 156 ? 5.547 -30.797 -14.922 1 97.38 156 LEU B O 1
ATOM 5698 N N . GLU B 1 157 ? 5.297 -28.656 -14.367 1 95.56 157 GLU B N 1
ATOM 5699 C CA . GLU B 1 157 ? 3.852 -28.656 -14.57 1 95.56 157 GLU B CA 1
ATOM 5700 C C . GLU B 1 157 ? 3.496 -28.969 -16.016 1 95.56 157 GLU B C 1
ATOM 5702 O O . GLU B 1 157 ? 2.4 -29.453 -16.312 1 95.56 157 GLU B O 1
ATOM 5707 N N . ASN B 1 158 ? 4.426 -28.734 -16.953 1 91.62 158 ASN B N 1
ATOM 5708 C CA . ASN B 1 158 ? 4.164 -28.938 -18.375 1 91.62 158 ASN B CA 1
ATOM 5709 C C . ASN B 1 158 ? 5.004 -30.062 -18.938 1 91.62 158 ASN B C 1
ATOM 5711 O O . ASN B 1 158 ? 5.434 -30.016 -20.094 1 91.62 158 ASN B O 1
ATOM 5715 N N . THR B 1 159 ? 5.355 -31.016 -18.188 1 95.88 159 THR B N 1
ATOM 5716 C CA . THR B 1 159 ? 6.07 -32.188 -18.625 1 95.88 159 THR B CA 1
ATOM 5717 C C . THR B 1 159 ? 5.191 -33.438 -18.469 1 95.88 159 THR B C 1
ATOM 5719 O O . THR B 1 159 ? 4.445 -33.562 -17.5 1 95.88 159 THR B O 1
ATOM 5722 N N . PHE B 1 160 ? 5.359 -34.344 -19.469 1 96.69 160 PHE B N 1
ATOM 5723 C CA . PHE B 1 160 ? 4.379 -35.438 -19.469 1 96.69 160 PHE B CA 1
ATOM 5724 C C . PHE B 1 160 ? 5.062 -36.781 -19.625 1 96.69 160 PHE B C 1
ATOM 5726 O O . PHE B 1 160 ? 4.395 -37.812 -19.656 1 96.69 160 PHE B O 1
ATOM 5733 N N . THR B 1 161 ? 6.402 -36.75 -19.734 1 97.75 161 THR B N 1
ATOM 5734 C CA . THR B 1 161 ? 7.223 -37.969 -19.719 1 97.75 161 THR B CA 1
ATOM 5735 C C . THR B 1 161 ? 8.469 -37.75 -18.859 1 97.75 161 THR B C 1
ATOM 5737 O O . THR B 1 161 ? 8.883 -36.625 -18.625 1 97.75 161 THR B O 1
ATOM 5740 N N . VAL B 1 162 ? 9.016 -38.906 -18.422 1 98.31 162 VAL B N 1
ATOM 5741 C CA . VAL B 1 162 ? 10.258 -38.812 -17.656 1 98.31 162 VAL B CA 1
ATOM 5742 C C . VAL B 1 162 ? 11.352 -38.219 -18.531 1 98.31 162 VAL B C 1
ATOM 5744 O O . VAL B 1 162 ? 12.164 -37.406 -18.062 1 98.31 162 VAL B O 1
ATOM 5747 N N . ASP B 1 163 ? 11.32 -38.562 -19.766 1 98.38 163 ASP B N 1
ATOM 5748 C CA . ASP B 1 163 ? 12.305 -37.969 -20.688 1 98.38 163 ASP B CA 1
ATOM 5749 C C . ASP B 1 163 ? 12.188 -36.469 -20.75 1 98.38 163 ASP B C 1
ATOM 5751 O O . ASP B 1 163 ? 13.203 -35.75 -20.766 1 98.38 163 ASP B O 1
ATOM 5755 N N . GLU B 1 164 ? 10.969 -35.938 -20.797 1 98.06 164 GLU B N 1
ATOM 5756 C CA . GLU B 1 164 ? 10.758 -34.5 -20.781 1 98.06 164 GLU B CA 1
ATOM 5757 C C . GLU B 1 164 ? 11.25 -33.875 -19.484 1 98.06 164 GLU B C 1
ATOM 5759 O O . GLU B 1 164 ? 11.758 -32.75 -19.484 1 98.06 164 GLU B O 1
ATOM 5764 N N . VAL B 1 165 ? 11.07 -34.562 -18.391 1 98.5 165 VAL B N 1
ATOM 5765 C CA . VAL B 1 165 ? 11.602 -34.125 -17.109 1 98.5 165 VAL B CA 1
ATOM 5766 C C . VA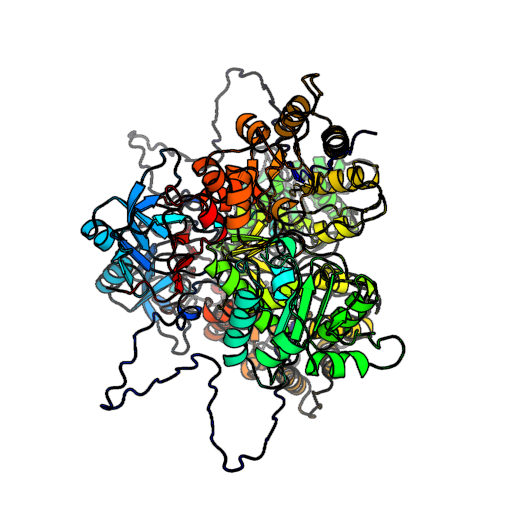L B 1 165 ? 13.117 -33.969 -17.188 1 98.5 165 VAL B C 1
ATOM 5768 O O . VAL B 1 165 ? 13.68 -32.969 -16.812 1 98.5 165 VAL B O 1
ATOM 5771 N N . LEU B 1 166 ? 13.75 -35.031 -17.719 1 98.62 166 LEU B N 1
ATOM 5772 C CA . LEU B 1 166 ? 15.211 -35.031 -17.828 1 98.62 166 LEU B CA 1
ATOM 5773 C C . LEU B 1 166 ? 15.695 -33.938 -18.75 1 98.62 166 LEU B C 1
ATOM 5775 O O . LEU B 1 166 ? 16.688 -33.25 -18.453 1 98.62 166 LEU B O 1
ATOM 5779 N N . ASP B 1 167 ? 15.008 -33.688 -19.812 1 98.19 167 ASP B N 1
ATOM 5780 C CA . ASP B 1 167 ? 15.359 -32.594 -20.734 1 98.19 167 ASP B CA 1
ATOM 5781 C C . ASP B 1 167 ? 15.234 -31.25 -20.047 1 98.19 167 ASP B C 1
ATOM 5783 O O . ASP B 1 167 ? 16.094 -30.375 -20.219 1 98.19 167 ASP B O 1
ATOM 5787 N N . THR B 1 168 ? 14.156 -31.078 -19.344 1 97.94 168 THR B N 1
ATOM 5788 C CA . THR B 1 168 ? 13.93 -29.844 -18.609 1 97.94 168 THR B CA 1
ATOM 5789 C C . THR B 1 168 ? 15.07 -29.594 -17.625 1 97.94 168 THR B C 1
ATOM 5791 O O . THR B 1 168 ? 15.57 -28.469 -17.531 1 97.94 168 THR B O 1
ATOM 5794 N N . TYR B 1 169 ? 15.5 -30.578 -16.906 1 98.31 169 TYR B N 1
ATOM 5795 C CA . TYR B 1 169 ? 16.578 -30.438 -15.938 1 98.31 169 TYR B CA 1
ATOM 5796 C C . TYR B 1 169 ? 17.922 -30.203 -16.625 1 98.31 169 TYR B C 1
ATOM 5798 O O . TYR B 1 169 ? 18.75 -29.453 -16.125 1 98.31 169 TYR B O 1
ATOM 5806 N N . ARG B 1 170 ? 18.141 -30.875 -17.781 1 98.06 170 ARG B N 1
ATOM 5807 C CA . ARG B 1 170 ? 19.344 -30.625 -18.562 1 98.06 170 ARG B CA 1
ATOM 5808 C C . ARG B 1 170 ? 19.438 -29.156 -18.984 1 98.06 170 ARG B C 1
ATOM 5810 O O . ARG B 1 170 ? 20.484 -28.531 -18.844 1 98.06 170 ARG B O 1
ATOM 5817 N N . GLN B 1 171 ? 18.328 -28.656 -19.453 1 96.44 171 GLN B N 1
ATOM 5818 C CA . GLN B 1 171 ? 18.281 -27.266 -19.891 1 96.44 171 GLN B CA 1
ATOM 5819 C C . GLN B 1 171 ? 18.5 -26.312 -18.719 1 96.44 171 GLN B C 1
ATOM 5821 O O . GLN B 1 171 ? 19.25 -25.344 -18.828 1 96.44 171 GLN B O 1
ATOM 5826 N N . ARG B 1 172 ? 17.859 -26.578 -17.578 1 97.06 172 ARG B N 1
ATOM 5827 C CA . ARG B 1 172 ? 18 -25.719 -16.406 1 97.06 172 ARG B CA 1
ATOM 5828 C C . ARG B 1 172 ? 19.438 -25.703 -15.906 1 97.06 172 ARG B C 1
ATOM 5830 O O . ARG B 1 172 ? 19.953 -24.672 -15.484 1 97.06 172 ARG B O 1
ATOM 5837 N N . ALA B 1 173 ? 20.078 -26.812 -15.945 1 97.12 173 ALA B N 1
ATOM 5838 C CA . ALA B 1 173 ? 21.422 -26.984 -15.43 1 97.12 173 ALA B CA 1
ATOM 5839 C C . ALA B 1 173 ? 22.406 -26.047 -16.141 1 97.12 173 ALA B C 1
ATOM 5841 O O . ALA B 1 173 ? 23.406 -25.625 -15.555 1 97.12 173 ALA B O 1
ATOM 5842 N N . LEU B 1 174 ? 22.062 -25.672 -17.344 1 94.75 174 LEU B N 1
ATOM 5843 C CA . LEU B 1 174 ? 22.938 -24.812 -18.141 1 94.75 174 LEU B CA 1
ATOM 5844 C C . LEU B 1 174 ? 23.062 -23.422 -17.516 1 94.75 174 LEU B C 1
ATOM 5846 O O . LEU B 1 174 ? 24.078 -22.766 -17.656 1 94.75 174 LEU B O 1
ATOM 5850 N N . GLY B 1 175 ? 22.078 -22.984 -16.781 1 93.06 175 GLY B N 1
ATOM 5851 C CA . GLY B 1 175 ? 22.078 -21.641 -16.234 1 93.06 175 GLY B CA 1
ATOM 5852 C C . GLY B 1 175 ? 22.25 -21.609 -14.719 1 93.06 175 GLY B C 1
ATOM 5853 O O . GLY B 1 175 ? 22.109 -20.562 -14.094 1 93.06 175 GLY B O 1
ATOM 5854 N N . VAL B 1 176 ? 22.578 -22.719 -14.109 1 96.62 176 VAL B N 1
ATOM 5855 C CA . VAL B 1 176 ? 22.688 -22.828 -12.656 1 96.62 176 VAL B CA 1
ATOM 5856 C C . VAL B 1 176 ? 24.156 -23.047 -12.273 1 96.62 176 VAL B C 1
ATOM 5858 O O . VAL B 1 176 ? 24.844 -23.859 -12.883 1 96.62 176 VAL B O 1
ATOM 5861 N N . PRO B 1 177 ? 24.672 -22.281 -11.25 1 96.25 177 PRO B N 1
ATOM 5862 C CA . PRO B 1 177 ? 26.047 -22.5 -10.82 1 96.25 177 PRO B CA 1
ATOM 5863 C C . PRO B 1 177 ? 26.328 -23.938 -10.391 1 96.25 177 PRO B C 1
ATOM 5865 O O . PRO B 1 177 ? 25.469 -24.562 -9.758 1 96.25 177 PRO B O 1
ATOM 5868 N N . THR B 1 178 ? 27.516 -24.391 -10.766 1 96.69 178 THR B N 1
ATOM 5869 C CA . THR B 1 178 ? 27.922 -25.75 -10.422 1 96.69 178 THR B CA 1
ATOM 5870 C C . THR B 1 178 ? 27.812 -25.969 -8.914 1 96.69 178 THR B C 1
ATOM 5872 O O . THR B 1 178 ? 28.188 -25.109 -8.117 1 96.69 178 THR B O 1
ATOM 5875 N N . GLY B 1 179 ? 27.234 -27.031 -8.562 1 96.81 179 GLY B N 1
ATOM 5876 C CA . GLY B 1 179 ? 27.141 -27.391 -7.16 1 96.81 179 GLY B CA 1
ATOM 5877 C C . GLY B 1 179 ? 25.859 -26.922 -6.5 1 96.81 179 GLY B C 1
ATOM 5878 O O . GLY B 1 179 ? 25.516 -27.391 -5.41 1 96.81 179 GLY B O 1
ATOM 5879 N N . ALA B 1 180 ? 25.172 -26.047 -7.172 1 97.5 180 ALA B N 1
ATOM 5880 C CA . ALA B 1 180 ? 23.906 -25.562 -6.609 1 97.5 180 ALA B CA 1
ATOM 5881 C C . ALA B 1 180 ? 22.781 -26.547 -6.875 1 97.5 180 ALA B C 1
ATOM 5883 O O . ALA B 1 180 ? 22.75 -27.203 -7.918 1 97.5 180 ALA B O 1
ATOM 5884 N N . PHE B 1 181 ? 21.859 -26.656 -5.961 1 98.5 181 PHE B N 1
ATOM 5885 C CA . PHE B 1 181 ? 20.719 -27.547 -6.09 1 98.5 181 PHE B CA 1
ATOM 5886 C C . PHE B 1 181 ? 19.766 -27.078 -7.18 1 98.5 181 PHE B C 1
ATOM 5888 O O . PHE B 1 181 ? 19.469 -25.891 -7.266 1 98.5 181 PHE B O 1
ATOM 5895 N N . ILE B 1 182 ? 19.312 -27.984 -8.031 1 98.62 182 ILE B N 1
ATOM 5896 C CA . ILE B 1 182 ? 18.109 -27.812 -8.844 1 98.62 182 ILE B CA 1
ATOM 5897 C C . ILE B 1 182 ? 16.953 -28.594 -8.234 1 98.62 182 ILE B C 1
ATOM 5899 O O . ILE B 1 182 ? 17.078 -29.781 -7.934 1 98.62 182 ILE B O 1
ATOM 5903 N N . THR B 1 183 ? 15.844 -27.922 -8.031 1 98.56 183 THR B N 1
ATOM 5904 C CA . THR B 1 183 ? 14.766 -28.547 -7.273 1 98.56 183 THR B CA 1
ATOM 5905 C C . THR B 1 183 ? 13.43 -28.391 -8 1 98.56 183 THR B C 1
ATOM 5907 O O . THR B 1 183 ? 13.281 -27.516 -8.844 1 98.56 183 THR B O 1
ATOM 5910 N N . THR B 1 184 ? 12.531 -29.25 -7.816 1 98.38 184 THR B N 1
ATOM 5911 C CA . THR B 1 184 ? 11.094 -29.109 -8.047 1 98.38 184 THR B CA 1
ATOM 5912 C C . THR B 1 184 ? 10.305 -29.547 -6.816 1 98.38 184 THR B C 1
ATOM 5914 O O . THR B 1 184 ? 10.469 -30.656 -6.328 1 98.38 184 THR B O 1
ATOM 5917 N N . ILE B 1 185 ? 9.516 -28.656 -6.359 1 97.69 185 ILE B N 1
ATOM 5918 C CA . ILE B 1 185 ? 8.695 -28.938 -5.184 1 97.69 185 ILE B CA 1
ATOM 5919 C C . ILE B 1 185 ? 7.238 -28.609 -5.48 1 97.69 185 ILE B C 1
ATOM 5921 O O . ILE B 1 185 ? 6.863 -27.438 -5.562 1 97.69 185 ILE B O 1
ATOM 5925 N N . GLY B 1 186 ? 6.438 -29.594 -5.633 1 95.62 186 GLY B N 1
ATOM 5926 C CA . GLY B 1 186 ? 5.008 -29.453 -5.848 1 95.62 186 GLY B CA 1
ATOM 5927 C C . GLY B 1 186 ? 4.656 -29.047 -7.27 1 95.62 186 GLY B C 1
ATOM 5928 O O . GLY B 1 186 ? 5.535 -28.953 -8.125 1 95.62 186 GLY B O 1
ATOM 5929 N N . GLY B 1 187 ? 3.244 -28.969 -7.562 1 95.56 187 GLY B N 1
ATOM 5930 C CA . GLY B 1 187 ? 2.693 -28.469 -8.812 1 95.56 187 GLY B CA 1
ATOM 5931 C C . GLY B 1 187 ? 2.598 -29.531 -9.891 1 95.56 187 GLY B C 1
ATOM 5932 O O . GLY B 1 187 ? 2.115 -29.281 -10.992 1 95.56 187 GLY B O 1
ATOM 5933 N N . PHE B 1 188 ? 3.051 -30.75 -9.555 1 96.31 188 PHE B N 1
ATOM 5934 C CA . PHE B 1 188 ? 3.047 -31.859 -10.492 1 96.31 188 PHE B CA 1
ATOM 5935 C C . PHE B 1 188 ? 2.807 -33.188 -9.773 1 96.31 188 PHE B C 1
ATOM 5937 O O . PHE B 1 188 ? 2.76 -33.219 -8.539 1 96.31 188 PHE B O 1
ATOM 5944 N N . SER B 1 189 ? 2.564 -34.188 -10.531 1 95.25 189 SER B N 1
ATOM 5945 C CA . SER B 1 189 ? 2.434 -35.562 -10.039 1 95.25 189 SER B CA 1
ATOM 5946 C C . SER B 1 189 ? 2.967 -36.562 -11.047 1 95.25 189 SER B C 1
ATOM 5948 O O . SER B 1 189 ? 2.857 -36.375 -12.258 1 95.25 189 SER B O 1
ATOM 5950 N N . PRO B 1 190 ? 3.541 -37.719 -10.539 1 95.38 190 PRO B N 1
ATOM 5951 C CA . PRO B 1 190 ? 3.918 -38.781 -11.477 1 95.38 190 PRO B CA 1
ATOM 5952 C C . PRO B 1 190 ? 2.742 -39.25 -12.328 1 95.38 190 PRO B C 1
ATOM 5954 O O . PRO B 1 190 ? 2.945 -39.844 -13.398 1 95.38 190 PRO B O 1
ATOM 5957 N N . ASN B 1 191 ? 1.537 -38.969 -11.867 1 93.94 191 ASN B N 1
ATOM 5958 C CA . ASN B 1 191 ? 0.347 -39.375 -12.617 1 93.94 191 ASN B CA 1
ATOM 5959 C C . ASN B 1 191 ? 0.311 -38.688 -13.992 1 93.94 191 ASN B C 1
ATOM 5961 O O . ASN B 1 191 ? -0.361 -39.188 -14.906 1 93.94 191 ASN B O 1
ATOM 5965 N N . GLN B 1 192 ? 0.976 -37.625 -14.156 1 95.12 192 GLN B N 1
ATOM 5966 C CA . GLN B 1 192 ? 0.898 -36.906 -15.438 1 95.12 192 GLN B CA 1
ATOM 5967 C C . GLN B 1 192 ? 1.946 -37.438 -16.406 1 95.12 192 GLN B C 1
ATOM 5969 O O . GLN B 1 192 ? 1.906 -37.125 -17.609 1 95.12 192 GLN B O 1
ATOM 5974 N N . PHE B 1 193 ? 2.811 -38.344 -15.922 1 96.56 193 PHE B N 1
ATOM 5975 C CA . PHE B 1 193 ? 3.832 -38.938 -16.781 1 96.56 193 PHE B CA 1
ATOM 5976 C C . PHE B 1 193 ? 3.336 -40.25 -17.406 1 96.56 193 PHE B C 1
ATOM 5978 O O . PHE B 1 193 ? 2.66 -41.031 -16.734 1 96.56 193 PHE B O 1
ATOM 5985 N N . ASP B 1 194 ? 3.787 -40.406 -18.609 1 96.31 194 ASP B N 1
ATOM 5986 C CA . ASP B 1 194 ? 3.449 -41.656 -19.25 1 96.31 194 ASP B CA 1
ATOM 5987 C C . ASP B 1 194 ? 3.928 -42.844 -18.422 1 96.31 194 ASP B C 1
ATOM 5989 O O . ASP B 1 194 ? 3.236 -43.875 -18.344 1 96.31 194 ASP B O 1
ATOM 5993 N N . GLU B 1 195 ? 5.074 -42.719 -17.781 1 96.69 195 GLU B N 1
ATOM 5994 C CA . GLU B 1 195 ? 5.719 -43.812 -17.031 1 96.69 195 GLU B CA 1
ATOM 5995 C C . GLU B 1 195 ? 5.113 -43.969 -15.641 1 96.69 195 GLU B C 1
ATOM 5997 O O . GLU B 1 195 ? 5.355 -44.938 -14.961 1 96.69 195 GLU B O 1
ATOM 6002 N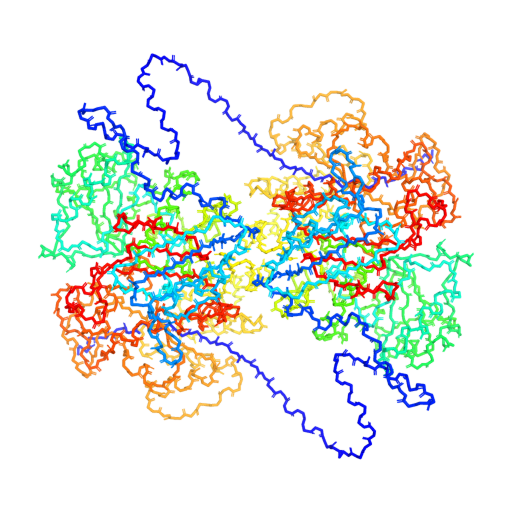 N . ALA B 1 196 ? 4.41 -42.938 -15.195 1 95.5 196 ALA B N 1
ATOM 6003 C CA . ALA B 1 196 ? 3.732 -42.906 -13.906 1 95.5 196 ALA B CA 1
ATOM 6004 C C . ALA B 1 196 ? 4.715 -43.156 -12.766 1 95.5 196 ALA B C 1
ATOM 6006 O O . ALA B 1 196 ? 4.426 -43.938 -11.844 1 95.5 196 ALA B O 1
ATOM 6007 N N . ARG B 1 197 ? 5.852 -42.625 -12.891 1 96.62 197 ARG B N 1
ATOM 6008 C CA . ARG B 1 197 ? 6.887 -42.719 -11.867 1 96.62 197 ARG B CA 1
ATOM 6009 C C . ARG B 1 197 ? 7.785 -41.5 -11.891 1 96.62 197 ARG B C 1
ATOM 6011 O O . ARG B 1 197 ? 7.809 -40.75 -12.875 1 96.62 197 ARG B O 1
ATOM 6018 N N . LEU B 1 198 ? 8.547 -41.344 -10.797 1 98 198 LEU B N 1
ATOM 6019 C CA . LEU B 1 198 ? 9.578 -40.312 -10.742 1 98 198 LEU B CA 1
ATOM 6020 C C . LEU B 1 198 ? 10.859 -40.781 -11.422 1 98 198 LEU B C 1
ATOM 6022 O O . LEU B 1 198 ? 11.062 -42 -11.586 1 98 198 LEU B O 1
ATOM 6026 N N . PRO B 1 199 ? 11.688 -39.812 -11.844 1 98.44 199 PRO B N 1
ATOM 6027 C CA . PRO B 1 199 ? 12.984 -40.219 -12.391 1 98.44 199 PRO B CA 1
ATOM 6028 C C . PRO B 1 199 ? 13.852 -40.969 -11.359 1 98.44 199 PRO B C 1
ATOM 6030 O O . PRO B 1 199 ? 13.734 -40.688 -10.156 1 98.44 199 PRO B O 1
ATOM 6033 N N . THR B 1 200 ? 14.727 -41.812 -11.867 1 97.88 200 THR B N 1
ATOM 6034 C CA . THR B 1 200 ? 15.648 -42.531 -11.008 1 97.88 200 THR B CA 1
ATOM 6035 C C . THR B 1 200 ? 16.906 -41.719 -10.758 1 97.88 200 THR B C 1
ATOM 6037 O O . THR B 1 200 ? 17.172 -40.75 -11.453 1 97.88 200 THR B O 1
ATOM 6040 N N . LEU B 1 201 ? 17.609 -42.25 -9.758 1 98.56 201 LEU B N 1
ATOM 6041 C CA . LEU B 1 201 ? 18.891 -41.625 -9.414 1 98.56 201 LEU B CA 1
ATOM 6042 C C . LEU B 1 201 ? 19.797 -41.531 -10.633 1 98.56 201 LEU B C 1
ATOM 6044 O O . LEU B 1 201 ? 20.344 -40.469 -10.93 1 98.56 201 LEU B O 1
ATOM 6048 N N . ALA B 1 202 ? 19.969 -42.625 -11.367 1 98.38 202 ALA B N 1
ATOM 6049 C CA . ALA B 1 202 ? 20.859 -42.688 -12.516 1 98.38 202 ALA B CA 1
ATOM 6050 C C . ALA B 1 202 ? 20.406 -41.75 -13.625 1 98.38 202 ALA B C 1
ATOM 6052 O O . ALA B 1 202 ? 21.234 -41.125 -14.281 1 98.38 202 ALA B O 1
ATOM 6053 N N . GLU B 1 203 ? 19.141 -41.719 -13.859 1 98.62 203 GLU B N 1
ATOM 6054 C CA . GLU B 1 203 ? 18.578 -40.812 -14.859 1 98.62 203 GLU B CA 1
ATOM 6055 C C . GLU B 1 203 ? 18.875 -39.344 -14.516 1 98.62 203 GLU B C 1
ATOM 6057 O O . GLU B 1 203 ? 19.266 -38.562 -15.383 1 98.62 203 GLU B O 1
ATOM 6062 N N . LEU B 1 204 ? 18.734 -39 -13.273 1 98.81 204 LEU B N 1
ATOM 6063 C CA . LEU B 1 204 ? 18.969 -37.625 -12.836 1 98.81 204 LEU B CA 1
ATOM 6064 C C . LEU B 1 204 ? 20.453 -37.281 -12.852 1 98.81 204 LEU B C 1
ATOM 6066 O O . LEU B 1 204 ? 20.828 -36.156 -13.133 1 98.81 204 LEU B O 1
ATOM 6070 N N . ASP B 1 205 ? 21.297 -38.25 -12.562 1 98.75 205 ASP B N 1
ATOM 6071 C CA . ASP B 1 205 ? 22.734 -38.062 -12.703 1 98.75 205 ASP B CA 1
ATOM 6072 C C . ASP B 1 205 ? 23.109 -37.719 -14.133 1 98.75 205 ASP B C 1
ATOM 6074 O O . ASP B 1 205 ? 23.984 -36.875 -14.367 1 98.75 205 ASP B O 1
ATOM 6078 N N . SER B 1 206 ? 22.484 -38.344 -15 1 98.38 206 SER B N 1
ATOM 6079 C CA . SER B 1 206 ? 22.766 -38.094 -16.406 1 98.38 206 SER B CA 1
ATOM 6080 C C . SER B 1 206 ? 22.281 -36.688 -16.828 1 98.38 206 SER B C 1
ATOM 6082 O O . SER B 1 206 ? 22.922 -36.031 -17.625 1 98.38 206 SER B O 1
ATOM 6084 N N . ALA B 1 207 ? 21.141 -36.281 -16.359 1 98.56 207 ALA B N 1
ATOM 6085 C CA . ALA B 1 207 ? 20.531 -35 -16.75 1 98.56 207 ALA B CA 1
ATOM 6086 C C . ALA B 1 207 ? 21.266 -33.812 -16.141 1 98.56 207 ALA B C 1
ATOM 6088 O O . ALA B 1 207 ? 21.391 -32.75 -16.75 1 98.56 207 ALA B O 1
ATOM 6089 N N . ALA B 1 208 ? 21.781 -34 -14.914 1 98.44 208 ALA B N 1
ATOM 6090 C CA . ALA B 1 208 ? 22.422 -32.906 -14.188 1 98.44 208 ALA B CA 1
ATOM 6091 C C . ALA B 1 208 ? 23.656 -33.406 -13.43 1 98.44 208 ALA B C 1
ATOM 6093 O O . ALA B 1 208 ? 23.703 -33.312 -12.203 1 98.44 208 ALA B O 1
ATOM 6094 N N . PRO B 1 209 ? 24.656 -33.781 -14.125 1 97.62 209 PRO B N 1
ATOM 6095 C CA . PRO B 1 209 ? 25.781 -34.469 -13.5 1 97.62 209 PRO B CA 1
ATOM 6096 C C . PRO B 1 209 ? 26.547 -33.562 -12.531 1 97.62 209 PRO B C 1
ATOM 6098 O O . PRO B 1 209 ? 27.234 -34.062 -11.641 1 97.62 209 PRO B O 1
ATOM 6101 N N . ASN B 1 210 ? 26.438 -32.281 -12.672 1 98.12 210 ASN B N 1
ATOM 6102 C CA . ASN B 1 210 ? 27.234 -31.391 -11.859 1 98.12 210 ASN B CA 1
ATOM 6103 C C . ASN B 1 210 ? 26.391 -30.703 -10.789 1 98.12 210 ASN B C 1
ATOM 6105 O O . ASN B 1 210 ? 26.828 -29.719 -10.18 1 98.12 210 ASN B O 1
ATOM 6109 N N . HIS B 1 211 ? 25.172 -31.156 -10.625 1 98.69 211 HIS B N 1
ATOM 6110 C CA . HIS B 1 211 ? 24.25 -30.5 -9.695 1 98.69 211 HIS B CA 1
ATOM 6111 C C . HIS B 1 211 ? 23.531 -31.516 -8.828 1 98.69 211 HIS B C 1
ATOM 6113 O O . HIS B 1 211 ? 23.094 -32.562 -9.328 1 98.69 211 HIS B O 1
ATOM 6119 N N . PRO B 1 212 ? 23.469 -31.297 -7.516 1 98.75 212 PRO B N 1
ATOM 6120 C CA . PRO B 1 212 ? 22.484 -32.062 -6.758 1 98.75 212 PRO B CA 1
ATOM 6121 C C . PRO B 1 212 ? 21.047 -31.734 -7.164 1 98.75 212 PRO B C 1
ATOM 6123 O O . PRO B 1 212 ? 20.766 -30.609 -7.574 1 98.75 212 PRO B O 1
ATOM 6126 N N . VAL B 1 213 ? 20.172 -32.781 -7.07 1 98.81 213 VAL B N 1
ATOM 6127 C CA . VAL B 1 213 ? 18.781 -32.625 -7.508 1 98.81 213 VAL B CA 1
ATOM 6128 C C . VAL B 1 213 ? 17.844 -33.062 -6.387 1 98.81 213 VAL B C 1
ATOM 6130 O O . VAL B 1 213 ? 18.156 -34 -5.629 1 98.81 213 VAL B O 1
ATOM 6133 N N . PHE B 1 214 ? 16.766 -32.375 -6.191 1 98.69 214 PHE B N 1
ATOM 6134 C CA . PHE B 1 214 ? 15.68 -32.781 -5.293 1 98.69 214 PHE B CA 1
ATOM 6135 C C . PHE B 1 214 ? 14.32 -32.531 -5.945 1 98.69 214 PHE B C 1
ATOM 6137 O O . PHE B 1 214 ? 13.969 -31.391 -6.242 1 98.69 214 PHE B O 1
ATOM 6144 N N . ILE B 1 215 ? 13.555 -33.562 -6.223 1 98.69 215 ILE B N 1
ATOM 6145 C CA . ILE B 1 215 ? 12.219 -33.469 -6.797 1 98.69 215 ILE B CA 1
ATOM 6146 C C . ILE B 1 215 ? 11.195 -34.062 -5.82 1 98.69 215 ILE B C 1
ATOM 6148 O O . ILE B 1 215 ? 11.219 -35.25 -5.527 1 98.69 215 ILE B O 1
ATOM 6152 N N . SER B 1 216 ? 10.336 -33.219 -5.336 1 98.06 216 SER B N 1
ATOM 6153 C CA . SER B 1 216 ? 9.367 -33.625 -4.32 1 98.06 216 SER B CA 1
ATOM 6154 C C . SER B 1 216 ? 7.941 -33.344 -4.785 1 98.06 216 SER B C 1
ATOM 6156 O O . SER B 1 216 ? 7.641 -32.25 -5.289 1 98.06 216 SER B O 1
ATOM 6158 N N . THR B 1 217 ? 7.07 -34.344 -4.559 1 95.19 217 THR B N 1
ATOM 6159 C CA . THR B 1 217 ? 5.68 -34.219 -4.98 1 95.19 217 THR B CA 1
ATOM 6160 C C . THR B 1 217 ? 4.836 -33.594 -3.867 1 95.19 217 THR B C 1
ATOM 6162 O O . THR B 1 217 ? 5.047 -33.906 -2.688 1 95.19 217 THR B O 1
ATOM 6165 N N . SER B 1 218 ? 3.924 -32.656 -4.207 1 90.75 218 SER B N 1
ATOM 6166 C CA . SER B 1 218 ? 2.871 -32.156 -3.332 1 90.75 218 SER B CA 1
ATOM 6167 C C . SER B 1 218 ? 3.455 -31.531 -2.074 1 90.75 218 SER B C 1
ATOM 6169 O O . SER B 1 218 ? 4.453 -30.812 -2.141 1 90.75 218 SER B O 1
ATOM 6171 N N . PHE B 1 219 ? 2.832 -31.812 -0.853 1 87.75 219 PHE B N 1
ATOM 6172 C CA . PHE B 1 219 ? 3.207 -31.156 0.396 1 87.75 219 PHE B CA 1
ATOM 6173 C C . PHE B 1 219 ? 4.332 -31.922 1.09 1 87.75 219 PHE B C 1
ATOM 6175 O O . PHE B 1 219 ? 5.219 -31.312 1.688 1 87.75 219 PHE B O 1
ATOM 6182 N N . ALA B 1 220 ? 4.258 -33.25 0.945 1 92.5 220 ALA B N 1
ATOM 6183 C CA . ALA B 1 220 ? 5.07 -34.062 1.854 1 92.5 220 ALA B CA 1
ATOM 6184 C C . ALA B 1 220 ? 5.797 -35.156 1.102 1 92.5 220 ALA B C 1
ATOM 6186 O O . ALA B 1 220 ? 6.324 -36.094 1.715 1 92.5 220 ALA B O 1
ATOM 6187 N N . GLY B 1 221 ? 5.914 -35 -0.193 1 93.38 221 GLY B N 1
ATOM 6188 C CA . GLY B 1 221 ? 6.551 -36.031 -0.997 1 93.38 221 GLY B CA 1
ATOM 6189 C C . GLY B 1 221 ? 5.582 -37.125 -1.473 1 93.38 221 GLY B C 1
ATOM 6190 O O . GLY B 1 221 ? 4.367 -36.906 -1.447 1 93.38 221 GLY B O 1
ATOM 6191 N N . PRO B 1 222 ? 6.113 -38.312 -1.966 1 96.19 222 PRO B N 1
ATOM 6192 C CA . PRO B 1 222 ? 7.52 -38.719 -1.963 1 96.19 222 PRO B CA 1
ATOM 6193 C C . PRO B 1 222 ? 8.375 -37.875 -2.904 1 96.19 222 PRO B C 1
ATOM 6195 O O . PRO B 1 222 ? 7.855 -37.031 -3.643 1 96.19 222 PRO B O 1
ATOM 6198 N N . ALA B 1 223 ? 9.727 -38.156 -2.723 1 98.56 223 ALA B N 1
ATOM 6199 C CA . ALA B 1 223 ? 10.695 -37.406 -3.521 1 98.56 223 ALA B CA 1
ATOM 6200 C C . ALA B 1 223 ? 11.742 -38.312 -4.125 1 98.56 223 ALA B C 1
ATOM 6202 O O . ALA B 1 223 ? 11.758 -39.531 -3.844 1 98.56 223 ALA B O 1
ATOM 6203 N N . THR B 1 224 ? 12.469 -37.812 -5.051 1 98.75 224 THR B N 1
ATOM 6204 C CA . THR B 1 224 ? 13.633 -38.469 -5.617 1 98.75 224 THR B CA 1
ATOM 6205 C C . THR B 1 224 ? 14.82 -37.531 -5.715 1 98.75 224 THR B C 1
ATOM 6207 O O . THR B 1 224 ? 14.641 -36.312 -5.684 1 98.75 224 THR B O 1
ATOM 6210 N N . THR B 1 225 ? 16 -38.062 -5.688 1 98.88 225 THR B N 1
ATOM 6211 C CA . THR B 1 225 ? 17.234 -37.281 -5.766 1 98.88 225 THR B CA 1
ATOM 6212 C C . THR B 1 225 ? 18.281 -38.031 -6.586 1 98.88 225 THR B C 1
ATOM 6214 O O . THR B 1 225 ? 18.047 -39.156 -7.043 1 98.88 225 THR B O 1
ATOM 6217 N N . ASN B 1 226 ? 19.375 -37.312 -6.918 1 98.81 226 ASN B N 1
ATOM 6218 C CA . ASN B 1 226 ? 20.5 -37.969 -7.609 1 98.81 226 ASN B CA 1
ATOM 6219 C C . ASN B 1 226 ? 21.656 -38.25 -6.656 1 98.81 226 ASN B C 1
ATOM 6221 O O . ASN B 1 226 ? 21.516 -38.125 -5.441 1 98.81 226 ASN B O 1
ATOM 6225 N N . SER B 1 227 ? 22.75 -38.75 -7.238 1 98.75 227 SER B N 1
ATOM 6226 C CA . SER B 1 227 ? 23.891 -39.156 -6.414 1 98.75 227 SER B CA 1
ATOM 6227 C C . SER B 1 227 ? 24.391 -38 -5.555 1 98.75 227 SER B C 1
ATOM 6229 O O . SER B 1 227 ? 24.688 -38.188 -4.367 1 98.75 227 SER B O 1
ATOM 6231 N N . ARG B 1 228 ? 24.531 -36.875 -6.094 1 98.62 228 ARG B N 1
ATOM 6232 C CA . ARG B 1 228 ? 25.016 -35.688 -5.359 1 98.62 228 ARG B CA 1
ATOM 6233 C C . ARG B 1 228 ? 24.031 -35.281 -4.281 1 98.62 228 ARG B C 1
ATOM 6235 O O . ARG B 1 228 ? 24.438 -34.875 -3.18 1 98.62 228 ARG B O 1
ATOM 6242 N N . GLY B 1 229 ? 22.719 -35.281 -4.578 1 98.75 229 GLY B N 1
ATOM 6243 C CA . GLY B 1 229 ? 21.734 -35.031 -3.559 1 98.75 229 GLY B CA 1
ATOM 6244 C C . GLY B 1 229 ? 21.734 -36.031 -2.434 1 98.75 229 GLY B C 1
ATOM 6245 O O . GLY B 1 229 ? 21.625 -35.656 -1.26 1 98.75 229 GLY B O 1
ATOM 6246 N N . LYS B 1 230 ? 21.828 -37.281 -2.85 1 98.69 230 LYS B N 1
ATOM 6247 C CA . LYS B 1 230 ? 21.891 -38.344 -1.862 1 98.69 230 LYS B CA 1
ATOM 6248 C C . LYS B 1 230 ? 23.062 -38.125 -0.905 1 98.69 230 LYS B C 1
ATOM 6250 O O . LYS B 1 230 ? 22.906 -38.25 0.312 1 98.69 230 LYS B O 1
ATOM 6255 N N . ALA B 1 231 ? 24.203 -37.844 -1.431 1 98.19 231 ALA B N 1
ATOM 6256 C CA . ALA B 1 231 ? 25.391 -37.594 -0.602 1 98.19 231 ALA B CA 1
ATOM 6257 C C . ALA B 1 231 ? 25.141 -36.438 0.378 1 98.19 231 ALA B C 1
ATOM 6259 O O . ALA B 1 231 ? 25.484 -36.531 1.556 1 98.19 231 ALA B O 1
ATOM 6260 N N . PHE B 1 232 ? 24.562 -35.344 -0.04 1 98.12 232 PHE B N 1
ATOM 6261 C CA . PHE B 1 232 ? 24.25 -34.219 0.805 1 98.12 232 PHE B CA 1
ATOM 6262 C C . PHE B 1 232 ? 23.297 -34.594 1.924 1 98.12 232 PHE B C 1
ATOM 6264 O O . PHE B 1 232 ? 23.562 -34.344 3.098 1 98.12 232 PHE B O 1
ATOM 6271 N N . PHE B 1 233 ? 22.172 -35.219 1.549 1 98.56 233 PHE B N 1
ATOM 6272 C CA . PHE B 1 233 ? 21.094 -35.531 2.492 1 98.56 233 PHE B CA 1
ATOM 6273 C C . PHE B 1 233 ? 21.562 -36.531 3.535 1 98.56 233 PHE B C 1
ATOM 6275 O O . PHE B 1 233 ? 21.219 -36.406 4.715 1 98.56 233 PHE B O 1
ATOM 6282 N N . GLU B 1 234 ? 22.328 -37.469 3.113 1 97.94 234 GLU B N 1
ATOM 6283 C CA . GLU B 1 234 ? 22.797 -38.5 4.035 1 97.94 234 GLU B CA 1
ATOM 6284 C C . GLU B 1 234 ? 23.938 -38 4.91 1 97.94 234 GLU B C 1
ATOM 6286 O O . GLU B 1 234 ? 24.266 -38.594 5.934 1 97.94 234 GLU B O 1
ATOM 6291 N N . SER B 1 235 ? 24.547 -36.875 4.523 1 97.5 235 SER B N 1
ATOM 6292 C CA . SER B 1 235 ? 25.641 -36.281 5.289 1 97.5 235 SER B CA 1
ATOM 6293 C C . SER B 1 235 ? 25.125 -35.438 6.438 1 97.5 235 SER B C 1
ATOM 6295 O O . SER B 1 235 ? 25.891 -35.031 7.316 1 97.5 235 SER B O 1
ATOM 6297 N N . LEU B 1 236 ? 23.875 -35.125 6.352 1 96.44 236 LEU B N 1
ATOM 6298 C CA . LEU B 1 236 ? 23.297 -34.281 7.41 1 96.44 236 LEU B CA 1
ATOM 6299 C C . LEU B 1 236 ? 23.453 -34.969 8.773 1 96.44 236 LEU B C 1
ATOM 6301 O O . LEU B 1 236 ? 23.469 -36.188 8.859 1 96.44 236 LEU B O 1
ATOM 6305 N N . ALA B 1 237 ? 23.547 -34.188 9.844 1 91.25 237 ALA B N 1
ATOM 6306 C CA . ALA B 1 237 ? 23.938 -34.688 11.156 1 91.25 237 ALA B CA 1
ATOM 6307 C C . ALA B 1 237 ? 22.734 -35.219 11.938 1 91.25 237 ALA B C 1
ATOM 6309 O O . ALA B 1 237 ? 21.625 -34.656 11.82 1 91.25 237 ALA B O 1
ATOM 6310 N N . GLY B 1 238 ? 22.984 -36.281 12.648 1 91.5 238 GLY B N 1
ATOM 6311 C CA . GLY B 1 238 ? 22.062 -36.75 13.672 1 91.5 238 GLY B CA 1
ATOM 6312 C C . GLY B 1 238 ? 20.688 -37.062 13.133 1 91.5 238 GLY B C 1
ATOM 6313 O O . GLY B 1 238 ? 20.562 -37.781 12.141 1 91.5 238 GLY B O 1
ATOM 6314 N N . ASP B 1 239 ? 19.703 -36.375 13.812 1 92.5 239 ASP B N 1
ATOM 6315 C CA . ASP B 1 239 ? 18.297 -36.656 13.531 1 92.5 239 ASP B CA 1
ATOM 6316 C C . ASP B 1 239 ? 17.859 -36 12.227 1 92.5 239 ASP B C 1
ATOM 6318 O O . ASP B 1 239 ? 16.781 -36.312 11.703 1 92.5 239 ASP B O 1
ATOM 6322 N N . MET B 1 240 ? 18.688 -35.344 11.609 1 94.56 240 MET B N 1
ATOM 6323 C CA . MET B 1 240 ? 18.344 -34.656 10.367 1 94.56 240 MET B CA 1
ATOM 6324 C C . MET B 1 240 ? 18.859 -35.438 9.156 1 94.56 240 MET B C 1
ATOM 6326 O O . MET B 1 240 ? 18.562 -35.062 8.016 1 94.56 240 MET B O 1
ATOM 6330 N N . SER B 1 241 ? 19.578 -36.469 9.461 1 97.06 241 SER B N 1
ATOM 6331 C CA . SER B 1 241 ? 20.016 -37.312 8.336 1 97.06 241 SER B CA 1
ATOM 6332 C C . SER B 1 241 ? 18.812 -37.906 7.613 1 97.06 241 SER B C 1
ATOM 6334 O O . SER B 1 241 ? 17.859 -38.344 8.25 1 97.06 241 SER B O 1
ATOM 6336 N N . VAL B 1 242 ? 18.844 -37.906 6.312 1 98.31 242 VAL B N 1
ATOM 6337 C CA . VAL B 1 242 ? 17.75 -38.375 5.492 1 98.31 242 VAL B CA 1
ATOM 6338 C C . VAL B 1 242 ? 18.062 -39.781 4.949 1 98.31 242 VAL B C 1
ATOM 6340 O O . VAL B 1 242 ? 19.141 -40 4.391 1 98.31 242 VAL B O 1
ATOM 6343 N N . SER B 1 243 ? 17.219 -40.656 5.145 1 98 243 SER B N 1
ATOM 6344 C CA . SER B 1 243 ? 17.359 -42 4.535 1 98 243 SER B CA 1
ATOM 6345 C C . SER B 1 243 ? 16.953 -41.969 3.064 1 98 243 SER B C 1
ATOM 6347 O O . SER B 1 243 ? 15.781 -41.75 2.74 1 98 243 SER B O 1
ATOM 6349 N N . VAL B 1 244 ? 17.906 -42.219 2.211 1 98.44 244 VAL B N 1
ATOM 6350 C CA . VAL B 1 244 ? 17.688 -42.25 0.771 1 98.44 244 VAL B CA 1
ATOM 6351 C C . VAL B 1 244 ? 17.906 -43.656 0.238 1 98.44 244 VAL B C 1
ATOM 6353 O O . VAL B 1 244 ? 18.953 -44.25 0.498 1 98.44 244 VAL B O 1
ATOM 6356 N N . ALA B 1 245 ? 16.969 -44.156 -0.505 1 98.31 245 ALA B N 1
ATOM 6357 C CA . ALA B 1 245 ? 17.094 -45.469 -1.08 1 98.31 245 ALA B CA 1
ATOM 6358 C C . ALA B 1 245 ? 18.172 -45.5 -2.16 1 98.31 245 ALA B C 1
ATOM 6360 O O . ALA B 1 245 ? 18.609 -44.469 -2.639 1 98.31 245 ALA B O 1
ATOM 6361 N N . ALA B 1 246 ? 18.578 -46.75 -2.553 1 97.31 246 ALA B N 1
ATOM 6362 C CA . ALA B 1 246 ? 19.641 -46.906 -3.541 1 97.31 246 ALA B CA 1
ATOM 6363 C C . ALA B 1 246 ? 19.266 -46.281 -4.879 1 97.31 246 ALA B C 1
ATOM 6365 O O . ALA B 1 246 ? 20.125 -45.781 -5.605 1 97.31 246 ALA B O 1
ATOM 6366 N N . ASN B 1 247 ? 18 -46.25 -5.164 1 96.94 247 ASN B N 1
ATOM 6367 C CA . ASN B 1 247 ? 17.547 -45.719 -6.438 1 96.94 247 ASN B CA 1
ATOM 6368 C C . ASN B 1 247 ? 17.266 -44.219 -6.34 1 96.94 247 ASN B C 1
ATOM 6370 O O . ASN B 1 247 ? 16.75 -43.594 -7.277 1 96.94 247 ASN B O 1
ATOM 6374 N N . GLY B 1 248 ? 17.516 -43.625 -5.172 1 98.5 248 GLY B N 1
ATOM 6375 C CA . GLY B 1 248 ? 17.391 -42.188 -5 1 98.5 248 GLY B CA 1
ATOM 6376 C C . GLY B 1 248 ? 16.078 -41.75 -4.383 1 98.5 248 GLY B C 1
ATOM 6377 O O . GLY B 1 248 ? 15.859 -40.562 -4.094 1 98.5 248 GLY B O 1
ATOM 6378 N N . SER B 1 249 ? 15.148 -42.688 -4.102 1 98.38 249 SER B N 1
ATOM 6379 C CA . SER B 1 249 ? 13.828 -42.344 -3.594 1 98.38 249 SER B CA 1
ATOM 6380 C C . SER B 1 249 ? 13.891 -41.906 -2.133 1 98.38 249 SER B C 1
ATOM 6382 O O . SER B 1 249 ? 14.672 -42.438 -1.353 1 98.38 249 SER B O 1
ATOM 6384 N N . ILE B 1 250 ? 13.117 -40.938 -1.807 1 98.38 250 ILE B N 1
ATOM 6385 C CA . ILE B 1 250 ? 12.898 -40.438 -0.446 1 98.38 250 ILE B CA 1
ATOM 6386 C C . ILE B 1 250 ? 11.43 -40.594 -0.072 1 98.38 250 ILE B C 1
ATOM 6388 O O . ILE B 1 250 ? 10.547 -40.094 -0.774 1 98.38 250 ILE B O 1
ATOM 6392 N N . THR B 1 251 ? 11.188 -41.281 1.007 1 97.81 251 THR B N 1
ATOM 6393 C CA . THR B 1 251 ? 9.82 -41.594 1.409 1 97.81 251 THR B CA 1
ATOM 6394 C C . THR B 1 251 ? 9.094 -40.312 1.837 1 97.81 251 THR B C 1
ATOM 6396 O O . THR B 1 251 ? 9.719 -39.375 2.309 1 97.81 251 THR B O 1
ATOM 6399 N N . ALA B 1 252 ? 7.781 -40.312 1.682 1 97 252 ALA B N 1
ATOM 6400 C CA . ALA B 1 252 ? 6.941 -39.188 2.08 1 97 252 ALA B CA 1
ATOM 6401 C C . ALA B 1 252 ? 6.953 -39 3.594 1 97 252 ALA B C 1
ATOM 6403 O O . ALA B 1 252 ? 7.293 -39.938 4.336 1 97 252 ALA B O 1
ATOM 6404 N N . GLY B 1 253 ? 6.582 -37.812 3.994 1 96.25 253 GLY B N 1
ATOM 6405 C CA . GLY B 1 253 ? 6.473 -37.562 5.422 1 96.25 253 GLY B CA 1
ATOM 6406 C C . GLY B 1 253 ? 7.77 -37.094 6.043 1 96.25 253 GLY B C 1
ATOM 6407 O O . GLY B 1 253 ? 8.352 -36.094 5.598 1 96.25 253 GLY B O 1
ATOM 6408 N N . LEU B 1 254 ? 8.211 -37.844 6.93 1 96.5 254 LEU B N 1
ATOM 6409 C CA . LEU B 1 254 ? 9.312 -37.406 7.77 1 96.5 254 LEU B CA 1
ATOM 6410 C C . LEU B 1 254 ? 10.586 -37.219 6.945 1 96.5 254 LEU B C 1
ATOM 6412 O O . LEU B 1 254 ? 11.25 -36.156 7.043 1 96.5 254 LEU B O 1
ATOM 6416 N N . GLU B 1 255 ? 10.938 -38.219 6.16 1 97.44 255 GLU B N 1
ATOM 6417 C CA . GLU B 1 255 ? 12.18 -38.125 5.402 1 97.44 255 GLU B CA 1
ATOM 6418 C C . GLU B 1 255 ? 12.148 -37 4.395 1 97.44 255 GLU B C 1
ATOM 6420 O O . GLU B 1 255 ? 13.133 -36.25 4.242 1 97.44 255 GLU B O 1
ATOM 6425 N N . ASN B 1 256 ? 11.047 -36.844 3.746 1 97.88 256 ASN B N 1
ATOM 6426 C CA . ASN B 1 256 ? 10.875 -35.719 2.846 1 97.88 256 ASN B CA 1
ATOM 6427 C C . ASN B 1 256 ? 10.945 -34.406 3.598 1 97.88 256 ASN B C 1
ATOM 6429 O O . ASN B 1 256 ? 11.562 -33.438 3.123 1 97.88 256 ASN B O 1
ATOM 6433 N N . GLY B 1 257 ? 10.289 -34.375 4.711 1 97.5 257 GLY B N 1
ATOM 6434 C CA . GLY B 1 257 ? 10.297 -33.188 5.547 1 97.5 257 GLY B CA 1
ATOM 6435 C C . GLY B 1 257 ? 11.688 -32.75 5.984 1 97.5 257 GLY B C 1
ATOM 6436 O O . GLY B 1 257 ? 12.016 -31.578 5.969 1 97.5 257 GLY B O 1
ATOM 6437 N N . LYS B 1 258 ? 12.484 -33.75 6.359 1 97.75 258 LYS B N 1
ATOM 6438 C CA . LYS B 1 258 ? 13.875 -33.469 6.723 1 97.75 258 LYS B CA 1
ATOM 6439 C C . LYS B 1 258 ? 14.641 -32.875 5.555 1 97.75 258 LYS B C 1
ATOM 6441 O O . LYS B 1 258 ? 15.352 -31.875 5.727 1 97.75 258 LYS B O 1
ATOM 6446 N N . ALA B 1 259 ? 14.445 -33.438 4.406 1 98.12 259 ALA B N 1
ATOM 6447 C CA . ALA B 1 259 ? 15.141 -32.938 3.213 1 98.12 259 ALA B CA 1
ATOM 6448 C C . ALA B 1 259 ? 14.758 -31.5 2.906 1 98.12 259 ALA B C 1
ATOM 6450 O O . ALA B 1 259 ? 15.625 -30.656 2.689 1 98.12 259 ALA B O 1
ATOM 6451 N N . LEU B 1 260 ? 13.492 -31.234 2.957 1 97.25 260 LEU B N 1
ATOM 6452 C CA . LEU B 1 260 ? 13 -29.891 2.654 1 97.25 260 LEU B CA 1
ATOM 6453 C C . LEU B 1 260 ? 13.5 -28.891 3.68 1 97.25 260 LEU B C 1
ATOM 6455 O O . LEU B 1 260 ? 13.922 -27.781 3.32 1 97.25 260 LEU B O 1
ATOM 6459 N N . LEU B 1 261 ? 13.43 -29.234 4.898 1 96.88 261 LEU B N 1
ATOM 6460 C CA . LEU B 1 261 ? 13.883 -28.344 5.957 1 96.88 261 LEU B CA 1
ATOM 6461 C C . LEU B 1 261 ? 15.359 -28.016 5.789 1 96.88 261 LEU B C 1
ATOM 6463 O O . LEU B 1 261 ? 15.766 -26.859 5.938 1 96.88 261 LEU B O 1
ATOM 6467 N N . ALA B 1 262 ? 16.156 -29.031 5.523 1 97.19 262 ALA B N 1
ATOM 6468 C CA . ALA B 1 262 ? 17.594 -28.844 5.34 1 97.19 262 ALA B CA 1
ATOM 6469 C C . ALA B 1 262 ? 17.875 -27.859 4.211 1 97.19 262 ALA B C 1
ATOM 6471 O O . ALA B 1 262 ? 18.75 -27 4.332 1 97.19 262 ALA B O 1
ATOM 6472 N N . LEU B 1 263 ? 17.188 -28 3.143 1 97.31 263 LEU B N 1
ATOM 6473 C CA . LEU B 1 263 ? 17.375 -27.094 2.006 1 97.31 263 LEU B CA 1
ATOM 6474 C C . LEU B 1 263 ? 16.922 -25.688 2.352 1 97.31 263 LEU B C 1
ATOM 6476 O O . LEU B 1 263 ? 17.594 -24.719 2 1 97.31 263 LEU B O 1
ATOM 6480 N N . ARG B 1 264 ? 15.812 -25.5 3.006 1 95.56 264 ARG B N 1
ATOM 6481 C CA . ARG B 1 264 ? 15.273 -24.203 3.369 1 95.56 264 ARG B CA 1
ATOM 6482 C C . ARG B 1 264 ? 16.234 -23.438 4.285 1 95.56 264 ARG B C 1
ATOM 6484 O O . ARG B 1 264 ? 16.344 -22.219 4.191 1 95.56 264 ARG B O 1
ATOM 6491 N N . GLN B 1 265 ? 16.859 -24.141 5.102 1 92.81 265 GLN B N 1
ATOM 6492 C CA . GLN B 1 265 ? 17.734 -23.531 6.098 1 92.81 265 GLN B CA 1
ATOM 6493 C C . GLN B 1 265 ? 19 -22.984 5.453 1 92.81 265 GLN B C 1
ATOM 6495 O O . GLN B 1 265 ? 19.734 -22.203 6.078 1 92.81 265 GLN B O 1
ATOM 6500 N N . GLN B 1 266 ? 19.219 -23.328 4.227 1 92 266 GLN B N 1
ATOM 6501 C CA . GLN B 1 266 ? 20.391 -22.828 3.518 1 92 266 GLN B CA 1
ATOM 6502 C C . GLN B 1 266 ? 20.078 -21.547 2.77 1 92 266 GLN B C 1
ATOM 6504 O O . GLN B 1 266 ? 20.984 -20.875 2.262 1 92 266 GLN B O 1
ATOM 6509 N N . LEU B 1 267 ? 18.844 -21.094 2.773 1 95.12 267 LEU B N 1
ATOM 6510 C CA . LEU B 1 267 ? 18.438 -19.969 1.938 1 95.12 267 LEU B CA 1
ATOM 6511 C C . LEU B 1 267 ? 18.906 -18.656 2.539 1 95.12 267 LEU B C 1
ATOM 6513 O O . LEU B 1 267 ? 18.672 -18.391 3.721 1 95.12 267 LEU B O 1
ATOM 6517 N N . THR B 1 268 ? 19.562 -17.859 1.7 1 94.88 268 THR B N 1
ATOM 6518 C CA . THR B 1 268 ? 19.812 -16.453 2.01 1 94.88 268 THR B CA 1
ATOM 6519 C C . THR B 1 268 ? 18.688 -15.578 1.457 1 94.88 268 THR B C 1
ATOM 6521 O O . THR B 1 268 ? 17.859 -16.047 0.67 1 94.88 268 THR B O 1
ATOM 6524 N N . PHE B 1 269 ? 18.672 -14.336 1.882 1 93.56 269 PHE B N 1
ATOM 6525 C CA . PHE B 1 269 ? 17.688 -13.422 1.341 1 93.56 269 PHE B CA 1
ATOM 6526 C C . PHE B 1 269 ? 17.859 -13.258 -0.165 1 93.56 269 PHE B C 1
ATOM 6528 O O . PHE B 1 269 ? 16.875 -13.203 -0.906 1 93.56 269 PHE B O 1
ATOM 6535 N N . ASP B 1 270 ? 19.078 -13.234 -0.569 1 94.94 270 ASP B N 1
ATOM 6536 C CA . ASP B 1 270 ? 19.344 -13.109 -1.998 1 94.94 270 ASP B CA 1
ATOM 6537 C C . ASP B 1 270 ? 18.828 -14.32 -2.766 1 94.94 270 ASP B C 1
ATOM 6539 O O . ASP B 1 270 ? 18.312 -14.188 -3.881 1 94.94 270 ASP B O 1
ATOM 6543 N N . ASP B 1 271 ? 18.969 -15.492 -2.145 1 96.94 271 ASP B N 1
ATOM 6544 C CA . ASP B 1 271 ? 18.406 -16.688 -2.75 1 96.94 271 ASP B CA 1
ATOM 6545 C C . ASP B 1 271 ? 16.891 -16.578 -2.908 1 96.94 271 ASP B C 1
ATOM 6547 O O . ASP B 1 271 ? 16.344 -16.953 -3.939 1 96.94 271 ASP B O 1
ATOM 6551 N N . ARG B 1 272 ? 16.312 -16.031 -1.918 1 97.5 272 ARG B N 1
ATOM 6552 C CA . ARG B 1 272 ? 14.852 -15.898 -1.935 1 97.5 272 ARG B CA 1
ATOM 6553 C C . ARG B 1 272 ? 14.414 -14.875 -2.979 1 97.5 272 ARG B C 1
ATOM 6555 O O . ARG B 1 272 ? 13.406 -15.078 -3.668 1 97.5 272 ARG B O 1
ATOM 6562 N N . VAL B 1 273 ? 15.109 -13.797 -3.102 1 97 273 VAL B N 1
ATOM 6563 C CA . VAL B 1 273 ? 14.789 -12.789 -4.105 1 97 273 VAL B CA 1
ATOM 6564 C C . VAL B 1 273 ? 14.914 -13.398 -5.504 1 97 273 VAL B C 1
ATOM 6566 O O . VAL B 1 273 ? 14.039 -13.195 -6.352 1 97 273 VAL B O 1
ATOM 6569 N N . ARG B 1 274 ? 15.977 -14.141 -5.699 1 96.94 274 ARG B N 1
ATOM 6570 C CA . ARG B 1 274 ? 16.141 -14.82 -6.98 1 96.94 274 ARG B CA 1
ATOM 6571 C C . ARG B 1 274 ? 14.992 -15.781 -7.254 1 96.94 274 ARG B C 1
ATOM 6573 O O . ARG B 1 274 ? 14.461 -15.82 -8.367 1 96.94 274 ARG B O 1
ATOM 6580 N N . SER B 1 275 ? 14.633 -16.562 -6.258 1 97.88 275 SER B N 1
ATOM 6581 C CA . SER B 1 275 ? 13.547 -17.516 -6.402 1 97.88 275 SER B CA 1
ATOM 6582 C C . SER B 1 275 ? 12.227 -16.812 -6.699 1 97.88 275 SER B C 1
ATOM 6584 O O . SER B 1 275 ? 11.438 -17.281 -7.52 1 97.88 275 SER B O 1
ATOM 6586 N N . ALA B 1 276 ? 12.016 -15.719 -6.031 1 98.19 276 ALA B N 1
ATOM 6587 C CA . ALA B 1 276 ? 10.812 -14.93 -6.289 1 98.19 276 ALA B CA 1
ATOM 6588 C C . ALA B 1 276 ? 10.781 -14.445 -7.738 1 98.19 276 ALA B C 1
ATOM 6590 O O . ALA B 1 276 ? 9.734 -14.484 -8.391 1 98.19 276 ALA B O 1
ATOM 6591 N N . ARG B 1 277 ? 11.875 -14 -8.195 1 97.25 277 ARG B N 1
ATOM 6592 C CA . ARG B 1 277 ? 11.961 -13.562 -9.586 1 97.25 277 ARG B CA 1
ATOM 6593 C C . ARG B 1 277 ? 11.656 -14.711 -10.547 1 97.25 277 ARG B C 1
ATOM 6595 O O . ARG B 1 277 ? 10.938 -14.531 -11.523 1 97.25 277 ARG B O 1
ATOM 6602 N N . ASP B 1 278 ? 12.188 -15.859 -10.242 1 96.88 278 ASP B N 1
ATOM 6603 C CA . ASP B 1 278 ? 11.922 -17.047 -11.047 1 96.88 278 ASP B CA 1
ATOM 6604 C C . ASP B 1 278 ? 10.438 -17.391 -11.062 1 96.88 278 ASP B C 1
ATOM 6606 O O . ASP B 1 278 ? 9.883 -17.75 -12.102 1 96.88 278 ASP B O 1
ATOM 6610 N N . ALA B 1 279 ? 9.852 -17.281 -9.914 1 98.06 279 ALA B N 1
ATOM 6611 C CA . ALA B 1 279 ? 8.422 -17.562 -9.82 1 98.06 279 ALA B CA 1
ATOM 6612 C C . ALA B 1 279 ? 7.609 -16.578 -10.664 1 98.06 279 ALA B C 1
ATOM 6614 O O . ALA B 1 279 ? 6.672 -16.984 -11.359 1 98.06 279 ALA B O 1
ATOM 6615 N N . MET B 1 280 ? 7.98 -15.312 -10.609 1 98.25 280 MET B N 1
ATOM 6616 C CA . MET B 1 280 ? 7.301 -14.305 -11.422 1 98.25 280 MET B CA 1
ATOM 6617 C C . MET B 1 280 ? 7.477 -14.602 -12.914 1 98.25 280 MET B C 1
ATOM 6619 O O . MET B 1 280 ? 6.527 -14.5 -13.688 1 98.25 280 MET B O 1
ATOM 6623 N N . ALA B 1 281 ? 8.641 -14.961 -13.258 1 97.38 281 ALA B N 1
ATOM 6624 C CA . ALA B 1 281 ? 8.922 -15.281 -14.656 1 97.38 281 ALA B CA 1
ATOM 6625 C C . ALA B 1 281 ? 8.109 -16.484 -15.117 1 97.38 281 ALA B C 1
ATOM 6627 O O . ALA B 1 281 ? 7.578 -16.5 -16.234 1 97.38 281 ALA B O 1
ATOM 6628 N N . TYR B 1 282 ? 8.062 -17.438 -14.289 1 97.38 282 TYR B N 1
ATOM 6629 C CA . TYR B 1 282 ? 7.258 -18.609 -14.625 1 97.38 282 TYR B CA 1
ATOM 6630 C C . TYR B 1 282 ? 5.789 -18.234 -14.805 1 97.38 282 TYR B C 1
ATOM 6632 O O . TYR B 1 282 ? 5.156 -18.641 -15.781 1 97.38 282 TYR B O 1
ATOM 6640 N N . ALA B 1 283 ? 5.281 -17.484 -13.859 1 98.5 283 ALA B N 1
ATOM 6641 C CA . ALA B 1 283 ? 3.898 -17.031 -13.945 1 98.5 283 ALA B CA 1
ATOM 6642 C C . ALA B 1 283 ? 3.639 -16.328 -15.273 1 98.5 283 ALA B C 1
ATOM 6644 O O . ALA B 1 283 ? 2.637 -16.594 -15.945 1 98.5 283 ALA B O 1
ATOM 6645 N N . ALA B 1 284 ? 4.52 -15.461 -15.672 1 98.31 284 ALA B N 1
ATOM 6646 C CA . ALA B 1 284 ? 4.398 -14.742 -16.938 1 98.31 284 ALA B CA 1
ATOM 6647 C C . ALA B 1 284 ? 4.445 -15.703 -18.125 1 98.31 284 ALA B C 1
ATOM 6649 O O . ALA B 1 284 ? 3.734 -15.508 -19.109 1 98.31 284 ALA B O 1
ATOM 6650 N N . SER B 1 285 ? 5.176 -16.734 -18.031 1 98 285 SER B N 1
ATOM 6651 C CA . SER B 1 285 ? 5.363 -17.672 -19.125 1 98 285 SER B CA 1
ATOM 6652 C C . SER B 1 285 ? 4.117 -18.516 -19.359 1 98 285 SER B C 1
ATOM 6654 O O . SER B 1 285 ? 3.965 -19.141 -20.406 1 98 285 SER B O 1
ATOM 6656 N N . ILE B 1 286 ? 3.314 -18.531 -18.359 1 98.06 286 ILE B N 1
ATOM 6657 C CA . ILE B 1 286 ? 2.082 -19.297 -18.531 1 98.06 286 ILE B CA 1
ATOM 6658 C C . ILE B 1 286 ? 0.908 -18.344 -18.734 1 98.06 286 ILE B C 1
ATOM 6660 O O . ILE B 1 286 ? -0.246 -18.766 -18.797 1 98.06 286 ILE B O 1
ATOM 6664 N N . GLY B 1 287 ? 1.161 -17.078 -18.766 1 98.62 287 GLY B N 1
ATOM 6665 C CA . GLY B 1 287 ? 0.184 -16.094 -19.188 1 98.62 287 GLY B CA 1
ATOM 6666 C C . GLY B 1 287 ? -0.592 -15.5 -18.016 1 98.62 287 GLY B C 1
ATOM 6667 O O . GLY B 1 287 ? -1.54 -14.734 -18.219 1 98.62 287 GLY B O 1
ATOM 6668 N N . VAL B 1 288 ? -0.256 -15.828 -16.75 1 98.81 288 VAL B N 1
ATOM 6669 C CA . VAL B 1 288 ? -0.957 -15.281 -15.594 1 98.81 288 VAL B CA 1
ATOM 6670 C C . VAL B 1 288 ? -0.265 -14 -15.125 1 98.81 288 VAL B C 1
ATOM 6672 O O . VAL B 1 288 ? 0.895 -14.031 -14.711 1 98.81 288 VAL B O 1
ATOM 6675 N N . THR B 1 289 ? -0.931 -12.883 -15.195 1 98.81 289 THR B N 1
ATOM 6676 C CA . THR B 1 289 ? -0.332 -11.586 -14.891 1 98.81 289 THR B CA 1
ATOM 6677 C C . THR B 1 289 ? -0.735 -11.125 -13.492 1 98.81 289 THR B C 1
ATOM 6679 O O . THR B 1 289 ? -0.098 -10.234 -12.922 1 98.81 289 THR B O 1
ATOM 6682 N N . THR B 1 290 ? -1.827 -11.641 -12.992 1 98.81 290 THR B N 1
ATOM 6683 C CA . THR B 1 290 ? -2.32 -11.227 -11.688 1 98.81 290 THR B CA 1
ATOM 6684 C C . THR B 1 290 ? -2.602 -12.438 -10.805 1 98.81 290 THR B C 1
ATOM 6686 O O . THR B 1 290 ? -3.266 -13.383 -11.234 1 98.81 290 THR B O 1
ATOM 6689 N N . HIS B 1 291 ? -2.041 -12.359 -9.609 1 98.44 291 HIS B N 1
ATOM 6690 C CA . HIS B 1 291 ? -2.152 -13.469 -8.672 1 98.44 291 HIS B CA 1
ATOM 6691 C C . HIS B 1 291 ? -2.719 -13.008 -7.336 1 98.44 291 HIS B C 1
ATOM 6693 O O . HIS B 1 291 ? -2.199 -12.07 -6.727 1 98.44 291 HIS B O 1
ATOM 6699 N N . LEU B 1 292 ? -3.799 -13.641 -6.895 1 97.12 292 LEU B N 1
ATOM 6700 C CA . LEU B 1 292 ? -4.234 -13.516 -5.508 1 97.12 292 LEU B CA 1
ATOM 6701 C C . LEU B 1 292 ? -3.648 -14.625 -4.648 1 97.12 292 LEU B C 1
ATOM 6703 O O . LEU B 1 292 ? -4.113 -15.766 -4.699 1 97.12 292 LEU B O 1
ATOM 6707 N N . ASP B 1 293 ? -2.617 -14.273 -3.914 1 96.75 293 ASP B N 1
ATOM 6708 C CA . ASP B 1 293 ? -1.916 -15.25 -3.084 1 96.75 293 ASP B CA 1
ATOM 6709 C C . ASP B 1 293 ? -2.652 -15.477 -1.767 1 96.75 293 ASP B C 1
ATOM 6711 O O . ASP B 1 293 ? -3.121 -14.523 -1.137 1 96.75 293 ASP B O 1
ATOM 6715 N N . GLN B 1 294 ? -2.713 -16.75 -1.338 1 92.69 294 GLN B N 1
ATOM 6716 C CA . GLN B 1 294 ? -3.51 -17.094 -0.167 1 92.69 294 GLN B CA 1
ATOM 6717 C C . GLN B 1 294 ? -2.627 -17.297 1.061 1 92.69 294 GLN B C 1
ATOM 6719 O O . GLN B 1 294 ? -3.127 -17.562 2.156 1 92.69 294 GLN B O 1
ATOM 6724 N N . GLY B 1 295 ? -1.384 -17.203 0.913 1 90.75 295 GLY B N 1
ATOM 6725 C CA . GLY B 1 295 ? -0.488 -17.359 2.047 1 90.75 295 GLY B CA 1
ATOM 6726 C C . GLY B 1 295 ? -0.001 -18.781 2.225 1 90.75 295 GLY B C 1
ATOM 6727 O O . GLY B 1 295 ? 0.201 -19.5 1.245 1 90.75 295 GLY B O 1
ATOM 6728 N N . ALA B 1 296 ? 0.492 -19.109 3.449 1 91.94 296 ALA B N 1
ATOM 6729 C CA . ALA B 1 296 ? 1.04 -20.406 3.848 1 91.94 296 ALA B CA 1
ATOM 6730 C C . ALA B 1 296 ? 0.642 -20.75 5.281 1 91.94 296 ALA B C 1
ATOM 6732 O O . ALA B 1 296 ? -0.067 -19.984 5.938 1 91.94 296 ALA B O 1
ATOM 6733 N N . PHE B 1 297 ? 0.969 -21.953 5.66 1 89.31 297 PHE B N 1
ATOM 6734 C CA . PHE B 1 297 ? 0.866 -22.281 7.074 1 89.31 297 PHE B CA 1
ATOM 6735 C C . PHE B 1 297 ? 2.057 -21.734 7.852 1 89.31 297 PHE B C 1
ATOM 6737 O O . PHE B 1 297 ? 3.146 -21.578 7.297 1 89.31 297 PHE B O 1
ATOM 6744 N N . PRO B 1 298 ? 1.832 -21.422 9.117 1 89.38 298 PRO B N 1
ATOM 6745 C CA . PRO B 1 298 ? 2.961 -20.922 9.898 1 89.38 298 PRO B CA 1
ATOM 6746 C C . PRO B 1 298 ? 4.074 -21.953 10.07 1 89.38 298 PRO B C 1
ATOM 6748 O O . PRO B 1 298 ? 3.801 -23.109 10.406 1 89.38 298 PRO B O 1
ATOM 6751 N N . ALA B 1 299 ? 5.289 -21.516 9.93 1 92.75 299 ALA B N 1
ATOM 6752 C CA . ALA B 1 299 ? 6.441 -22.391 10.062 1 92.75 299 ALA B CA 1
ATOM 6753 C C . ALA B 1 299 ? 6.68 -22.766 11.523 1 92.75 299 ALA B C 1
ATOM 6755 O O . ALA B 1 299 ? 6.555 -21.922 12.414 1 92.75 299 ALA B O 1
ATOM 6756 N N . THR B 1 300 ? 7 -24.016 11.773 1 93 300 THR B N 1
ATOM 6757 C CA . THR B 1 300 ? 7.418 -24.516 13.086 1 93 300 THR B CA 1
ATOM 6758 C C . THR B 1 300 ? 8.922 -24.75 13.117 1 93 300 THR B C 1
ATOM 6760 O O . THR B 1 300 ? 9.5 -24.984 14.18 1 93 300 THR B O 1
ATOM 6763 N N . HIS B 1 301 ? 9.539 -24.75 11.961 1 92.81 301 HIS B N 1
ATOM 6764 C CA . HIS B 1 301 ? 10.969 -25.016 11.789 1 92.81 301 HIS B CA 1
ATOM 6765 C C . HIS B 1 301 ? 11.328 -26.438 12.203 1 92.81 301 HIS B C 1
ATOM 6767 O O . HIS B 1 301 ? 12.336 -26.656 12.883 1 92.81 301 HIS B O 1
ATOM 6773 N N . THR B 1 302 ? 10.477 -27.297 11.883 1 95.62 302 THR B N 1
ATOM 6774 C CA . THR B 1 302 ? 10.656 -28.75 12.023 1 95.62 302 THR B CA 1
ATOM 6775 C C . THR B 1 302 ? 10.359 -29.469 10.711 1 95.62 302 THR B C 1
ATOM 6777 O O . THR B 1 302 ? 9.797 -28.875 9.789 1 95.62 302 THR B O 1
ATOM 6780 N N . PRO B 1 303 ? 10.742 -30.766 10.625 1 95.19 303 PRO B N 1
ATOM 6781 C CA . PRO B 1 303 ? 10.461 -31.516 9.398 1 95.19 303 PRO B CA 1
ATOM 6782 C C . PRO B 1 303 ? 8.969 -31.594 9.086 1 95.19 303 PRO B C 1
ATOM 6784 O O . PRO B 1 303 ? 8.586 -31.969 7.977 1 95.19 303 PRO B O 1
ATOM 6787 N N . SER B 1 304 ? 8.117 -31.234 10.008 1 93.75 304 SER B N 1
ATOM 6788 C CA . SER B 1 304 ? 6.68 -31.312 9.797 1 93.75 304 SER B CA 1
ATOM 6789 C C . SER B 1 304 ? 6.191 -30.172 8.914 1 93.75 304 SER B C 1
ATOM 6791 O O . SER B 1 304 ? 5.066 -30.203 8.406 1 93.75 304 SER B O 1
ATOM 6793 N N . ASP B 1 305 ? 6.941 -29.125 8.664 1 93.38 305 ASP B N 1
ATOM 6794 C CA . ASP B 1 305 ? 6.551 -27.953 7.895 1 93.38 305 ASP B CA 1
ATOM 6795 C C . ASP B 1 305 ? 6.234 -28.312 6.445 1 93.38 305 ASP B C 1
ATOM 6797 O O . ASP B 1 305 ? 5.355 -27.719 5.824 1 93.38 305 ASP B O 1
ATOM 6801 N N . GLY B 1 306 ? 6.902 -29.359 5.938 1 91.44 306 GLY B N 1
ATOM 6802 C CA . GLY B 1 306 ? 6.723 -29.703 4.535 1 91.44 306 GLY B CA 1
ATOM 6803 C C . GLY B 1 306 ? 6.898 -28.516 3.605 1 91.44 306 GLY B C 1
ATOM 6804 O O . GLY B 1 306 ? 7.703 -27.625 3.879 1 91.44 306 GLY B O 1
ATOM 6805 N N . ALA B 1 307 ? 6.156 -28.547 2.459 1 92.38 307 ALA B N 1
ATOM 6806 C CA . ALA B 1 307 ? 6.332 -27.516 1.439 1 92.38 307 ALA B CA 1
ATOM 6807 C C . ALA B 1 307 ? 5.406 -26.328 1.693 1 92.38 307 ALA B C 1
ATOM 6809 O O . ALA B 1 307 ? 5.535 -25.281 1.053 1 92.38 307 ALA B O 1
ATOM 6810 N N . ALA B 1 308 ? 4.52 -26.406 2.654 1 90.69 308 ALA B N 1
ATOM 6811 C CA . ALA B 1 308 ? 3.391 -25.484 2.711 1 90.69 308 ALA B CA 1
ATOM 6812 C C . ALA B 1 308 ? 3.562 -24.469 3.842 1 90.69 308 ALA B C 1
ATOM 6814 O O . ALA B 1 308 ? 2.684 -23.641 4.082 1 90.69 308 ALA B O 1
ATOM 6815 N N . SER B 1 309 ? 4.672 -24.516 4.566 1 92.25 309 SER B N 1
ATOM 6816 C CA . SER B 1 309 ? 4.82 -23.641 5.727 1 92.25 309 SER B CA 1
ATOM 6817 C C . SER B 1 309 ? 5.949 -22.641 5.52 1 92.25 309 SER B C 1
ATOM 6819 O O . SER B 1 309 ? 6.992 -22.984 4.953 1 92.25 309 SER B O 1
ATOM 6821 N N . GLU B 1 310 ? 5.707 -21.453 5.973 1 93.38 310 GLU B N 1
ATOM 6822 C CA . GLU B 1 310 ? 6.672 -20.359 5.934 1 93.38 310 GLU B CA 1
ATOM 6823 C C . GLU B 1 310 ? 6.398 -19.344 7.043 1 93.38 310 GLU B C 1
ATOM 6825 O O . GLU B 1 310 ? 5.367 -19.422 7.719 1 93.38 310 GLU B O 1
ATOM 6830 N N . ASP B 1 311 ? 7.449 -18.453 7.289 1 91 311 ASP B N 1
ATOM 6831 C CA . ASP B 1 311 ? 7.145 -17.25 8.047 1 91 311 ASP B CA 1
ATOM 6832 C C . ASP B 1 311 ? 6.145 -16.359 7.297 1 91 311 ASP B C 1
ATOM 6834 O O . ASP B 1 311 ? 6.473 -15.789 6.258 1 91 311 ASP B O 1
ATOM 6838 N N . LEU B 1 312 ? 4.961 -16.172 7.875 1 88.75 312 LEU B N 1
ATOM 6839 C CA . LEU B 1 312 ? 3.814 -15.625 7.156 1 88.75 312 LEU B CA 1
ATOM 6840 C C . LEU B 1 312 ? 4.043 -14.164 6.793 1 88.75 312 LEU B C 1
ATOM 6842 O O . LEU B 1 312 ? 3.357 -13.617 5.922 1 88.75 312 LEU B O 1
ATOM 6846 N N . PHE B 1 313 ? 4.938 -13.516 7.418 1 87.06 313 PHE B N 1
ATOM 6847 C CA . PHE B 1 313 ? 5.293 -12.141 7.074 1 87.06 313 PHE B CA 1
ATOM 6848 C C . PHE B 1 313 ? 6.516 -12.109 6.164 1 87.06 313 PHE B C 1
ATOM 6850 O O . PHE B 1 313 ? 6.453 -11.586 5.051 1 87.06 313 PHE B O 1
ATOM 6857 N N . ALA B 1 314 ? 7.555 -12.766 6.57 1 90.62 314 ALA B N 1
ATOM 6858 C CA . ALA B 1 314 ? 8.859 -12.648 5.914 1 90.62 314 ALA B CA 1
ATOM 6859 C C . ALA B 1 314 ? 8.82 -13.242 4.512 1 90.62 314 ALA B C 1
ATOM 6861 O O . ALA B 1 314 ? 9.602 -12.844 3.643 1 90.62 314 ALA B O 1
ATOM 6862 N N . MET B 1 315 ? 7.926 -14.117 4.289 1 94.75 315 MET B N 1
ATOM 6863 C CA . MET B 1 315 ? 7.879 -14.781 2.988 1 94.75 315 MET B CA 1
ATOM 6864 C C . MET B 1 315 ? 7.535 -13.789 1.882 1 94.75 315 MET B C 1
ATOM 6866 O O . MET B 1 315 ? 7.781 -14.055 0.704 1 94.75 315 MET B O 1
ATOM 6870 N N . HIS B 1 316 ? 6.973 -12.641 2.271 1 95.69 316 HIS B N 1
ATOM 6871 C CA . HIS B 1 316 ? 6.57 -11.656 1.278 1 95.69 316 HIS B CA 1
ATOM 6872 C C . HIS B 1 316 ? 7.715 -10.703 0.946 1 95.69 316 HIS B C 1
ATOM 6874 O O . HIS B 1 316 ? 7.68 -10.016 -0.075 1 95.69 316 HIS B O 1
ATOM 6880 N N . LEU B 1 317 ? 8.734 -10.609 1.797 1 93.44 317 LEU B N 1
ATOM 6881 C CA . LEU B 1 317 ? 9.781 -9.594 1.702 1 93.44 317 LEU B CA 1
ATOM 6882 C C . LEU B 1 317 ? 10.562 -9.742 0.401 1 93.44 317 LEU B C 1
ATOM 6884 O O . LEU B 1 317 ? 10.906 -8.742 -0.235 1 93.44 317 LEU B O 1
ATOM 6888 N N . PRO B 1 318 ? 10.859 -10.984 -0.079 1 95.94 318 PRO B N 1
ATOM 6889 C CA . PRO B 1 318 ? 11.555 -11.094 -1.36 1 95.94 318 PRO B CA 1
ATOM 6890 C C . PRO B 1 318 ? 10.75 -10.523 -2.525 1 95.94 318 PRO B C 1
ATOM 6892 O O . PRO B 1 318 ? 11.312 -9.859 -3.404 1 95.94 318 PRO B O 1
ATOM 6895 N N . PHE B 1 319 ? 9.445 -10.75 -2.553 1 97.38 319 PHE B N 1
ATOM 6896 C CA . PHE B 1 319 ? 8.602 -10.172 -3.59 1 97.38 319 PHE B CA 1
ATOM 6897 C C . PHE B 1 319 ? 8.578 -8.656 -3.488 1 97.38 319 PHE B C 1
ATOM 6899 O O . PHE B 1 319 ? 8.734 -7.957 -4.492 1 97.38 319 PHE B O 1
ATOM 6906 N N . LEU B 1 320 ? 8.43 -8.195 -2.316 1 93.69 320 LEU B N 1
ATOM 6907 C CA . LEU B 1 320 ? 8.359 -6.75 -2.102 1 93.69 320 LEU B CA 1
ATOM 6908 C C . LEU B 1 320 ? 9.672 -6.082 -2.498 1 93.69 320 LEU B C 1
ATOM 6910 O O . LEU B 1 320 ? 9.672 -4.961 -3.012 1 93.69 320 LEU B O 1
ATOM 6914 N N . SER B 1 321 ? 10.75 -6.742 -2.217 1 92.19 321 SER B N 1
ATOM 6915 C CA . SER B 1 321 ? 12.047 -6.219 -2.635 1 92.19 321 SER B CA 1
ATOM 6916 C C . SER B 1 321 ? 12.102 -6.031 -4.148 1 92.19 321 SER B C 1
ATOM 6918 O O . SER B 1 321 ? 12.641 -5.035 -4.637 1 92.19 321 SER B O 1
ATOM 6920 N N . LEU B 1 322 ? 11.531 -6.934 -4.871 1 94.94 322 LEU B N 1
ATOM 6921 C CA . LEU B 1 322 ? 11.508 -6.836 -6.324 1 94.94 322 LEU B CA 1
ATOM 6922 C C . LEU B 1 322 ? 10.625 -5.672 -6.777 1 94.94 322 LEU B C 1
ATOM 6924 O O . LEU B 1 322 ? 11.008 -4.91 -7.668 1 94.94 322 LEU B O 1
ATOM 6928 N N . TYR B 1 323 ? 9.492 -5.473 -6.172 1 93.75 323 TYR B N 1
ATOM 6929 C CA . TYR B 1 323 ? 8.625 -4.352 -6.516 1 93.75 323 TYR B CA 1
ATOM 6930 C C . TYR B 1 323 ? 9.289 -3.023 -6.184 1 93.75 323 TYR B C 1
ATOM 6932 O O . TYR B 1 323 ? 9.266 -2.092 -6.992 1 93.75 323 TYR B O 1
ATOM 6940 N N . ASN B 1 324 ? 9.898 -3.008 -5.055 1 86.88 324 ASN B N 1
ATOM 6941 C CA . ASN B 1 324 ? 10.516 -1.771 -4.59 1 86.88 324 ASN B CA 1
ATOM 6942 C C . ASN B 1 324 ? 11.734 -1.394 -5.434 1 86.88 324 ASN B C 1
ATOM 6944 O O . ASN B 1 324 ? 12.078 -0.216 -5.535 1 86.88 324 ASN B O 1
ATOM 6948 N N . SER B 1 325 ? 12.352 -2.369 -6.012 1 87.62 325 SER B N 1
ATOM 6949 C CA . SER B 1 325 ? 13.508 -2.105 -6.863 1 87.62 325 SER B CA 1
ATOM 6950 C C . SER B 1 325 ? 13.109 -2.088 -8.336 1 87.62 325 SER B C 1
ATOM 6952 O O . SER B 1 325 ? 13.977 -2.156 -9.211 1 87.62 325 SER B O 1
ATOM 6954 N N . ASN B 1 326 ? 11.805 -2.098 -8.609 1 90.25 326 ASN B N 1
ATOM 6955 C CA . ASN B 1 326 ? 11.266 -1.955 -9.953 1 90.25 326 ASN B CA 1
ATOM 6956 C C . ASN B 1 326 ? 11.594 -3.162 -10.828 1 90.25 326 ASN B C 1
ATOM 6958 O O . ASN B 1 326 ? 11.891 -3.014 -12.016 1 90.25 326 ASN B O 1
ATOM 6962 N N . HIS B 1 327 ? 11.578 -4.359 -10.172 1 94.25 327 HIS B N 1
ATOM 6963 C CA . HIS B 1 327 ? 11.867 -5.582 -10.914 1 94.25 327 HIS B CA 1
ATOM 6964 C C . HIS B 1 327 ? 10.672 -6.531 -10.906 1 94.25 327 HIS B C 1
ATOM 6966 O O . HIS B 1 327 ? 10.766 -7.648 -11.414 1 94.25 327 HIS B O 1
ATOM 6972 N N . GLY B 1 328 ? 9.57 -6.094 -10.352 1 96.19 328 GLY B N 1
ATOM 6973 C CA . GLY B 1 328 ? 8.375 -6.93 -10.375 1 96.19 328 GLY B CA 1
ATOM 6974 C C . GLY B 1 328 ? 7.828 -7.148 -11.766 1 96.19 328 GLY B C 1
ATOM 6975 O O . GLY B 1 328 ? 7.816 -6.23 -12.586 1 96.19 328 GLY B O 1
ATOM 6976 N N . LEU B 1 329 ? 7.32 -8.391 -12.039 1 97.5 329 LEU B N 1
ATOM 6977 C CA . LEU B 1 329 ? 6.906 -8.734 -13.391 1 97.5 329 LEU B CA 1
ATOM 6978 C C . LEU B 1 329 ? 5.402 -8.984 -13.461 1 97.5 329 LEU B C 1
ATOM 6980 O O . LEU B 1 329 ? 4.816 -8.992 -14.539 1 97.5 329 LEU B O 1
ATOM 6984 N N . ILE B 1 330 ? 4.805 -9.25 -12.297 1 98.5 330 ILE B N 1
ATOM 6985 C CA . ILE B 1 330 ? 3.393 -9.609 -12.234 1 98.5 330 ILE B CA 1
ATOM 6986 C C . ILE B 1 330 ? 2.701 -8.773 -11.156 1 98.5 330 ILE B C 1
ATOM 6988 O O . ILE B 1 330 ? 3.365 -8.117 -10.352 1 98.5 330 ILE B O 1
ATOM 6992 N N . ARG B 1 331 ? 1.412 -8.766 -11.242 1 98.31 331 ARG B N 1
ATOM 6993 C CA . ARG B 1 331 ? 0.642 -8.117 -10.18 1 98.31 331 ARG B CA 1
ATOM 6994 C C . ARG B 1 331 ? 0.338 -9.094 -9.047 1 98.31 331 ARG B C 1
ATOM 6996 O O . ARG B 1 331 ? -0.123 -10.211 -9.289 1 98.31 331 ARG B O 1
ATOM 7003 N N . LEU B 1 332 ? 0.623 -8.68 -7.816 1 98.31 332 LEU B N 1
ATOM 7004 C CA . LEU B 1 332 ? 0.434 -9.531 -6.648 1 98.31 332 LEU B CA 1
ATOM 7005 C C . LEU B 1 332 ? -0.607 -8.938 -5.707 1 98.31 332 LEU B C 1
ATOM 7007 O O . LEU B 1 332 ? -0.514 -7.766 -5.332 1 98.31 332 LEU B O 1
ATOM 7011 N N . ARG B 1 333 ? -1.672 -9.672 -5.441 1 97.25 333 ARG B N 1
ATOM 7012 C CA . ARG B 1 333 ? -2.613 -9.398 -4.359 1 97.25 333 ARG B CA 1
ATOM 7013 C C . ARG B 1 333 ? -2.408 -10.359 -3.197 1 97.25 333 ARG B C 1
ATOM 7015 O O . ARG B 1 333 ? -2.236 -11.562 -3.404 1 97.25 333 ARG B O 1
ATOM 7022 N N . ILE B 1 334 ? -2.404 -9.852 -1.961 1 96 334 ILE B N 1
ATOM 7023 C CA . ILE B 1 334 ? -1.973 -10.625 -0.8 1 96 334 ILE B CA 1
ATOM 7024 C C . ILE B 1 334 ? -3.158 -10.859 0.135 1 96 334 ILE B C 1
ATOM 7026 O O . ILE B 1 334 ? -3.654 -9.914 0.762 1 96 334 ILE B O 1
ATOM 7030 N N . ASN B 1 335 ? -3.627 -12.102 0.245 1 93.25 335 ASN B N 1
ATOM 7031 C CA . ASN B 1 335 ? -4.504 -12.5 1.342 1 93.25 335 ASN B CA 1
ATOM 7032 C C . ASN B 1 335 ? -3.705 -12.969 2.553 1 93.25 335 ASN B C 1
ATOM 7034 O O . ASN B 1 335 ? -2.545 -13.367 2.422 1 93.25 335 ASN B O 1
ATOM 7038 N N . TYR B 1 336 ? -4.332 -12.867 3.727 1 90.38 336 TYR B N 1
ATOM 7039 C CA . TYR B 1 336 ? -3.699 -13.297 4.969 1 90.38 336 TYR B CA 1
ATOM 7040 C C . TYR B 1 336 ? -4.406 -14.516 5.551 1 90.38 336 TYR B C 1
ATOM 7042 O O . TYR B 1 336 ? -5.625 -14.508 5.727 1 90.38 336 TYR B O 1
ATOM 7050 N N . LEU B 1 337 ? -3.615 -15.484 5.84 1 87.19 337 LEU B N 1
ATOM 7051 C CA . LEU B 1 337 ? -4.148 -16.734 6.383 1 87.19 337 LEU B CA 1
ATOM 7052 C C . LEU B 1 337 ? -4.797 -16.5 7.742 1 87.19 337 LEU B C 1
ATOM 7054 O O . LEU B 1 337 ? -4.285 -15.727 8.555 1 87.19 337 LEU B O 1
ATOM 7058 N N . HIS B 1 338 ? -5.859 -17.172 8 1 83 338 HIS B N 1
ATOM 7059 C CA . HIS B 1 338 ? -6.418 -17.312 9.344 1 83 338 HIS B CA 1
ATOM 7060 C C . HIS B 1 338 ? -6.148 -18.703 9.914 1 83 338 HIS B C 1
ATOM 7062 O O . HIS B 1 338 ? -6.586 -19.703 9.352 1 83 338 HIS B O 1
ATOM 7068 N N . ASP B 1 339 ? -5.52 -18.719 11.078 1 83.5 339 ASP B N 1
ATOM 7069 C CA . ASP B 1 339 ? -5.219 -20.016 11.68 1 83.5 339 ASP B CA 1
ATOM 7070 C C . ASP B 1 339 ? -5.438 -19.984 13.188 1 83.5 339 ASP B C 1
ATOM 7072 O O . ASP B 1 339 ? -4.801 -20.734 13.93 1 83.5 339 ASP B O 1
ATOM 7076 N N . ASP B 1 340 ? -6.34 -19.094 13.594 1 87.12 340 ASP B N 1
ATOM 7077 C CA . ASP B 1 340 ? -6.629 -19.016 15.023 1 87.12 340 ASP B CA 1
ATOM 7078 C C . ASP B 1 340 ? -7.355 -20.266 15.508 1 87.12 340 ASP B C 1
ATOM 7080 O O . ASP B 1 340 ? -8.102 -20.891 14.75 1 87.12 340 ASP B O 1
ATOM 7084 N N . ASP B 1 341 ? -7.16 -20.656 16.812 1 86.88 341 ASP B N 1
ATOM 7085 C CA . ASP B 1 341 ? -7.781 -21.844 17.359 1 86.88 341 ASP B CA 1
ATOM 7086 C C . ASP B 1 341 ? -8.648 -21.516 18.578 1 86.88 341 ASP B C 1
ATOM 7088 O O . ASP B 1 341 ? -9.078 -22.406 19.312 1 86.88 341 ASP B O 1
ATOM 7092 N N . SER B 1 342 ? -8.812 -20.312 18.828 1 89.94 342 SER B N 1
ATOM 7093 C CA . SER B 1 342 ? -9.672 -19.891 19.938 1 89.94 342 SER B CA 1
ATOM 7094 C C . SER B 1 342 ? -10.648 -18.812 19.5 1 89.94 342 SER B C 1
ATOM 7096 O O . SER B 1 342 ? -10.406 -18.109 18.516 1 89.94 342 SER B O 1
ATOM 7098 N N . THR B 1 343 ? -11.711 -18.719 20.203 1 90.25 343 THR B N 1
ATOM 7099 C CA . THR B 1 343 ? -12.766 -17.766 19.859 1 90.25 343 THR B CA 1
ATOM 7100 C C . THR B 1 343 ? -12.297 -16.328 20.062 1 90.25 343 THR B C 1
ATOM 7102 O O . THR B 1 343 ? -12.938 -15.398 19.578 1 90.25 343 THR B O 1
ATOM 7105 N N . ALA B 1 344 ? -11.18 -16.203 20.734 1 91.69 344 ALA B N 1
ATOM 7106 C CA . ALA B 1 344 ? -10.609 -14.859 20.859 1 91.69 344 ALA B CA 1
ATOM 7107 C C . ALA B 1 344 ? -10.008 -14.391 19.547 1 91.69 344 ALA B C 1
ATOM 7109 O O . ALA B 1 344 ? -9.766 -13.195 19.359 1 91.69 344 ALA B O 1
ATOM 7110 N N . VAL B 1 345 ? -9.672 -15.188 18.641 1 90.31 345 VAL B N 1
ATOM 7111 C CA . VAL B 1 345 ? -9.141 -15 17.297 1 90.31 345 VAL B CA 1
ATOM 7112 C C . VAL B 1 345 ? -8.039 -13.938 17.312 1 90.31 345 VAL B C 1
ATOM 7114 O O . VAL B 1 345 ? -8.094 -12.961 16.562 1 90.31 345 VAL B O 1
ATOM 7117 N N . PRO B 1 346 ? -6.953 -14.172 18.094 1 89.12 346 PRO B N 1
ATOM 7118 C CA . PRO B 1 346 ? -5.922 -13.141 18.266 1 89.12 346 PRO B CA 1
ATOM 7119 C C . PRO B 1 346 ? -5.184 -12.82 16.969 1 89.12 346 PRO B C 1
ATOM 7121 O O . PRO B 1 346 ? -4.781 -11.672 16.75 1 89.12 346 PRO B O 1
ATOM 7124 N N . GLY B 1 347 ? -4.957 -13.828 16.141 1 86.94 347 GLY B N 1
ATOM 7125 C CA . GLY B 1 347 ? -4.277 -13.594 14.875 1 86.94 347 GLY B CA 1
ATOM 7126 C C . GLY B 1 347 ? -5.051 -12.68 13.945 1 86.94 347 GLY B C 1
ATOM 7127 O O . GLY B 1 347 ? -4.496 -11.734 13.391 1 86.94 347 GLY B O 1
ATOM 7128 N N . VAL B 1 348 ? -6.348 -12.953 13.781 1 88.94 348 VAL B N 1
ATOM 7129 C CA . VAL B 1 348 ? -7.223 -12.133 12.953 1 88.94 348 VAL B CA 1
ATOM 7130 C C . VAL B 1 348 ? -7.281 -10.711 13.516 1 88.94 348 VAL B C 1
ATOM 7132 O O . VAL B 1 348 ? -7.184 -9.742 12.766 1 88.94 348 VAL B O 1
ATOM 7135 N N . THR B 1 349 ? -7.371 -10.633 14.805 1 88.69 349 THR B N 1
ATOM 7136 C CA . THR B 1 349 ? -7.457 -9.336 15.453 1 88.69 349 THR B CA 1
ATOM 7137 C C . THR B 1 349 ? -6.199 -8.516 15.203 1 88.69 349 THR B C 1
ATOM 7139 O O . THR B 1 349 ? -6.277 -7.34 14.836 1 88.69 349 THR B O 1
ATOM 7142 N N . ALA B 1 350 ? -5.082 -9.125 15.359 1 87.5 350 ALA B N 1
ATOM 7143 C CA . ALA B 1 350 ? -3.816 -8.438 15.125 1 87.5 350 ALA B CA 1
ATOM 7144 C C . ALA B 1 350 ? -3.711 -7.961 13.68 1 87.5 350 ALA B C 1
ATOM 7146 O O . ALA B 1 350 ? -3.293 -6.828 13.422 1 87.5 350 ALA B O 1
ATOM 7147 N N . ARG B 1 351 ? -4.086 -8.789 12.781 1 88.94 351 ARG B N 1
ATOM 7148 C CA . ARG B 1 351 ? -4.043 -8.438 11.367 1 88.94 351 ARG B CA 1
ATOM 7149 C C . ARG B 1 351 ? -4.93 -7.234 11.078 1 88.94 351 ARG B C 1
ATOM 7151 O O . ARG B 1 351 ? -4.5 -6.281 10.422 1 88.94 351 ARG B O 1
ATOM 7158 N N . LEU B 1 352 ? -6.125 -7.281 11.609 1 87.5 352 LEU B N 1
ATOM 7159 C CA . LEU B 1 352 ? -7.121 -6.254 11.336 1 87.5 352 LEU B CA 1
ATOM 7160 C C . LEU B 1 352 ? -6.75 -4.938 12.016 1 87.5 352 LEU B C 1
ATOM 7162 O O . LEU B 1 352 ? -7.273 -3.881 11.664 1 87.5 352 LEU B O 1
ATOM 7166 N N . GLN B 1 353 ? -5.812 -4.945 12.945 1 86.75 353 GLN B N 1
ATOM 7167 C CA . GLN B 1 353 ? -5.422 -3.74 13.672 1 86.75 353 GLN B CA 1
ATOM 7168 C C . GLN B 1 353 ? -4.133 -3.152 13.109 1 86.75 353 GLN B C 1
ATOM 7170 O O . GLN B 1 353 ? -3.707 -2.07 13.516 1 86.75 353 GLN B O 1
ATOM 7175 N N . HIS B 1 354 ? -3.525 -3.873 12.133 1 87.44 354 HIS B N 1
ATOM 7176 C CA . HIS B 1 354 ? -2.211 -3.4 11.719 1 87.44 354 HIS B CA 1
ATOM 7177 C C . HIS B 1 354 ? -2.094 -3.365 10.195 1 87.44 354 HIS B C 1
ATOM 7179 O O . HIS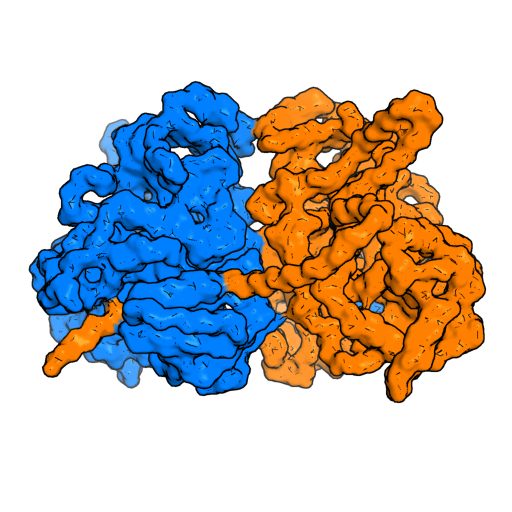 B 1 354 ? -1.066 -2.947 9.656 1 87.44 354 HIS B O 1
ATOM 7185 N N . THR B 1 355 ? -3.074 -3.82 9.531 1 88.44 355 THR B N 1
ATOM 7186 C CA . THR B 1 355 ? -3.043 -3.836 8.078 1 88.44 355 THR B CA 1
ATOM 7187 C C . THR B 1 355 ? -4.309 -3.211 7.5 1 88.44 355 THR B C 1
ATOM 7189 O O . THR B 1 355 ? -5.402 -3.404 8.039 1 88.44 355 THR B O 1
ATOM 7192 N N . TYR B 1 356 ? -4.164 -2.486 6.422 1 88.5 356 TYR B N 1
ATOM 7193 C CA . TYR B 1 356 ? -5.305 -1.863 5.762 1 88.5 356 TYR B CA 1
ATOM 7194 C C . TYR B 1 356 ? -5.75 -2.684 4.555 1 88.5 356 TYR B C 1
ATOM 7196 O O . TYR B 1 356 ? -4.918 -3.211 3.814 1 88.5 356 TYR B O 1
ATOM 7204 N N . PRO B 1 357 ? -7.043 -2.789 4.309 1 86.62 357 PRO B N 1
ATOM 7205 C CA . PRO B 1 357 ? -7.527 -3.514 3.131 1 86.62 357 PRO B CA 1
ATOM 7206 C C . PRO B 1 357 ? -7.309 -2.742 1.83 1 86.62 357 PRO B C 1
ATOM 7208 O O . PRO B 1 357 ? -7.414 -1.514 1.812 1 86.62 357 PRO B O 1
ATOM 7211 N N . PHE B 1 358 ? -7.062 -3.467 0.711 1 88.06 358 PHE B N 1
ATOM 7212 C CA . PHE B 1 358 ? -6.879 -2.889 -0.615 1 88.06 358 PHE B CA 1
ATOM 7213 C C . PHE B 1 358 ? -5.801 -1.81 -0.59 1 88.06 358 PHE B C 1
ATOM 7215 O O . PHE B 1 358 ? -5.934 -0.781 -1.258 1 88.06 358 PHE B O 1
ATOM 7222 N N . PHE B 1 359 ? -4.773 -2.01 0.289 1 93.12 359 PHE B N 1
ATOM 7223 C CA . PHE B 1 359 ? -3.688 -1.053 0.464 1 93.12 359 PHE B CA 1
ATOM 7224 C C . PHE B 1 359 ? -2.48 -1.443 -0.381 1 93.12 359 PHE B C 1
ATOM 7226 O O . PHE B 1 359 ? -2.02 -2.584 -0.322 1 93.12 359 PHE B O 1
ATOM 7233 N N . GLY B 1 360 ? -2.029 -0.565 -1.188 1 93.25 360 GLY B N 1
ATOM 7234 C CA . GLY B 1 360 ? -0.925 -0.804 -2.104 1 93.25 360 GLY B CA 1
ATOM 7235 C C . GLY B 1 360 ? -1.064 -0.056 -3.416 1 93.25 360 GLY B C 1
ATOM 7236 O O . GLY B 1 360 ? -1.68 1.012 -3.465 1 93.25 360 GLY B O 1
ATOM 7237 N N . ASN B 1 361 ? -0.388 -0.54 -4.473 1 91.69 361 ASN B N 1
ATOM 7238 C CA . ASN B 1 361 ? -0.459 0.071 -5.797 1 91.69 361 ASN B CA 1
ATOM 7239 C C . ASN B 1 361 ? -0.892 -0.937 -6.855 1 91.69 361 ASN B C 1
ATOM 7241 O O . ASN B 1 361 ? -1.386 -2.018 -6.527 1 91.69 361 ASN B O 1
ATOM 7245 N N . ALA B 1 362 ? -0.759 -0.605 -8.086 1 92.62 362 ALA B N 1
ATOM 7246 C CA . ALA B 1 362 ? -1.297 -1.42 -9.172 1 92.62 362 ALA B CA 1
ATOM 7247 C C . ALA B 1 362 ? -0.527 -2.73 -9.305 1 92.62 362 ALA B C 1
ATOM 7249 O O . ALA B 1 362 ? -1.022 -3.689 -9.898 1 92.62 362 ALA B O 1
ATOM 7250 N N . MET B 1 363 ? 0.686 -2.781 -8.773 1 95.69 363 MET B N 1
ATOM 7251 C CA . MET B 1 363 ? 1.501 -3.984 -8.914 1 95.69 363 MET B CA 1
ATOM 7252 C C . MET B 1 363 ? 1.33 -4.902 -7.707 1 95.69 363 MET B C 1
ATOM 7254 O O . MET B 1 363 ? 1.309 -6.125 -7.852 1 95.69 363 MET B O 1
ATOM 7258 N N . VAL B 1 364 ? 1.199 -4.336 -6.543 1 95.88 364 VAL B N 1
ATOM 7259 C CA . VAL B 1 364 ? 1.071 -5.145 -5.336 1 95.88 364 VAL B CA 1
ATOM 7260 C C . VAL B 1 364 ? 0.138 -4.453 -4.348 1 95.88 364 VAL B C 1
ATOM 7262 O O . VAL B 1 364 ? 0.262 -3.252 -4.102 1 95.88 364 VAL B O 1
ATOM 7265 N N . ARG B 1 365 ? -0.837 -5.23 -3.826 1 94.62 365 ARG B N 1
ATOM 7266 C CA . ARG B 1 365 ? -1.79 -4.707 -2.854 1 94.62 365 ARG B CA 1
ATOM 7267 C C . ARG B 1 365 ? -2.264 -5.805 -1.905 1 94.62 365 ARG B C 1
ATOM 7269 O O . ARG B 1 365 ? -2.209 -6.988 -2.242 1 94.62 365 ARG B O 1
ATOM 7276 N N . THR B 1 366 ? -2.748 -5.355 -0.73 1 93.62 366 THR B N 1
ATOM 7277 C CA . THR B 1 366 ? -3.377 -6.301 0.185 1 93.62 366 THR B CA 1
ATOM 7278 C C . THR B 1 366 ? -4.758 -6.707 -0.322 1 93.62 366 THR B C 1
ATOM 7280 O O . THR B 1 366 ? -5.375 -5.98 -1.102 1 93.62 366 THR B O 1
ATOM 7283 N N . GLY B 1 367 ? -5.152 -7.906 0.073 1 91 367 GLY B N 1
ATOM 7284 C CA . GLY B 1 367 ? -6.441 -8.445 -0.325 1 91 367 GLY B CA 1
ATOM 7285 C C . GLY B 1 367 ? -7.383 -8.672 0.843 1 91 367 GLY B C 1
ATOM 7286 O O . GLY B 1 367 ? -7.766 -7.719 1.528 1 91 367 GLY B O 1
ATOM 7287 N N . GLY B 1 368 ? -7.711 -9.898 1.118 1 90.31 368 GLY B N 1
ATOM 7288 C CA . GLY B 1 368 ? -8.617 -10.266 2.195 1 90.31 368 GLY B CA 1
ATOM 7289 C C . GLY B 1 368 ? -7.988 -11.203 3.207 1 90.31 368 GLY B C 1
ATOM 7290 O O . GLY B 1 368 ? -6.762 -11.281 3.32 1 90.31 368 GLY B O 1
ATOM 7291 N N . ILE B 1 369 ? -8.844 -11.703 4.055 1 89.75 369 ILE B N 1
ATOM 7292 C CA . ILE B 1 369 ? -8.414 -12.672 5.051 1 89.75 369 ILE B CA 1
ATOM 7293 C C . ILE B 1 369 ? -8.852 -14.078 4.633 1 89.75 369 ILE B C 1
ATOM 7295 O O . ILE B 1 369 ? -10.031 -14.305 4.348 1 89.75 369 ILE B O 1
ATOM 7299 N N . GLY B 1 370 ? -7.965 -14.891 4.535 1 82.38 370 GLY B N 1
ATOM 7300 C CA . GLY B 1 370 ? -8.133 -16.297 4.168 1 82.38 370 GLY B CA 1
ATOM 7301 C C . GLY B 1 370 ? -6.883 -16.906 3.576 1 82.38 370 GLY B C 1
ATOM 7302 O O . GLY B 1 370 ? -5.855 -16.234 3.449 1 82.38 370 GLY B O 1
ATOM 7303 N N . GLU B 1 371 ? -6.805 -18.078 3.367 1 77.69 371 GLU B N 1
ATOM 7304 C CA . GLU B 1 371 ? -7.867 -19.062 3.588 1 77.69 371 GLU B CA 1
ATOM 7305 C C . GLU B 1 371 ? -7.93 -19.484 5.051 1 77.69 371 GLU B C 1
ATOM 7307 O O . GLU B 1 371 ? -6.98 -19.281 5.805 1 77.69 371 GLU B O 1
ATOM 7312 N N . PHE B 1 372 ? -9.211 -19.828 5.473 1 72.94 372 PHE B N 1
ATOM 7313 C CA . PHE B 1 372 ? -9.305 -20.547 6.738 1 72.94 372 PHE B CA 1
ATOM 7314 C C . PHE B 1 372 ? -8.664 -21.922 6.629 1 72.94 372 PHE B C 1
ATOM 7316 O O . PHE B 1 372 ? -9.047 -22.734 5.773 1 72.94 372 PHE B O 1
ATOM 7323 N N . ALA B 1 373 ? -7.641 -22.078 7.445 1 64.5 373 ALA B N 1
ATOM 7324 C CA . ALA B 1 373 ? -6.832 -23.297 7.32 1 64.5 373 ALA B CA 1
ATOM 7325 C C . ALA B 1 373 ? -7.684 -24.547 7.512 1 64.5 373 ALA B C 1
ATOM 7327 O O . ALA B 1 373 ? -8.445 -24.641 8.477 1 64.5 373 ALA B O 1
ATOM 7328 N N . VAL B 1 374 ? -7.418 -25.375 6.508 1 58.34 374 VAL B N 1
ATOM 7329 C CA . VAL B 1 374 ? -8.023 -26.703 6.516 1 58.34 374 VAL B CA 1
ATOM 7330 C C . VAL B 1 374 ? -7.465 -27.516 7.684 1 58.34 374 VAL B C 1
ATOM 7332 O O . VAL B 1 374 ? -6.266 -27.469 7.969 1 58.34 374 VAL B O 1
ATOM 7335 N N . GLY B 1 375 ? -8.219 -27.828 8.578 1 58.53 375 GLY B N 1
ATOM 7336 C CA . GLY B 1 375 ? -7.781 -28.641 9.711 1 58.53 375 GLY B CA 1
ATOM 7337 C C . GLY B 1 375 ? -8.031 -27.969 11.047 1 58.53 375 GLY B C 1
ATOM 7338 O O . GLY B 1 375 ? -7.922 -28.609 12.094 1 58.53 375 GLY B O 1
ATOM 7339 N N . MET B 1 376 ? -8.195 -26.812 10.82 1 62.94 376 MET B N 1
ATOM 7340 C CA . MET B 1 376 ? -8.578 -26.188 12.078 1 62.94 376 MET B CA 1
ATOM 7341 C C . MET B 1 376 ? -9.938 -26.688 12.547 1 62.94 376 MET B C 1
ATOM 7343 O O . MET B 1 376 ? -10.82 -26.969 11.727 1 62.94 376 MET B O 1
ATOM 7347 N N . ALA B 1 377 ? -9.953 -27.219 13.734 1 58.75 377 ALA B N 1
ATOM 7348 C CA . ALA B 1 377 ? -11.117 -27.875 14.328 1 58.75 377 ALA B CA 1
ATOM 7349 C C . ALA B 1 377 ? -12.406 -27.141 13.977 1 58.75 377 ALA B C 1
ATOM 7351 O O . ALA B 1 377 ? -13.453 -27.766 13.812 1 58.75 377 ALA B O 1
ATOM 7352 N N . ASP B 1 378 ? -12.266 -26.016 13.555 1 76.44 378 ASP B N 1
ATOM 7353 C CA . ASP B 1 378 ? -13.516 -25.266 13.453 1 76.44 378 ASP B CA 1
ATOM 7354 C C . ASP B 1 378 ? -13.633 -24.562 12.102 1 76.44 378 ASP B C 1
ATOM 7356 O O . ASP B 1 378 ? -14.391 -23.609 11.961 1 76.44 378 ASP B O 1
ATOM 7360 N N . TYR B 1 379 ? -13.039 -25.375 11.062 1 74.38 379 TYR B N 1
ATOM 7361 C CA . TYR B 1 379 ? -13.07 -24.609 9.82 1 74.38 379 TYR B CA 1
ATOM 7362 C C . TYR B 1 379 ? -14.414 -24.75 9.125 1 74.38 379 TYR B C 1
ATOM 7364 O O . TYR B 1 379 ? -14.797 -23.906 8.312 1 74.38 379 TYR B O 1
ATOM 7372 N N . ALA B 1 380 ? -15.156 -25.828 9.562 1 78 380 ALA B N 1
ATOM 7373 C CA . ALA B 1 380 ? -16.406 -26.141 8.883 1 78 380 ALA B CA 1
ATOM 7374 C C . ALA B 1 380 ? -17.562 -25.312 9.445 1 78 380 ALA B C 1
ATOM 7376 O O . ALA B 1 380 ? -18.719 -25.562 9.156 1 78 380 ALA B O 1
ATOM 7377 N N . GLY B 1 381 ? -17.312 -24.297 10.234 1 79.94 381 GLY B N 1
ATOM 7378 C CA . GLY B 1 381 ? -18.375 -23.422 10.695 1 79.94 381 GLY B CA 1
ATOM 7379 C C . GLY B 1 381 ? -18.594 -23.484 12.195 1 79.94 381 GLY B C 1
ATOM 7380 O O . GLY B 1 381 ? -19.734 -23.344 12.664 1 79.94 381 GLY B O 1
ATOM 7381 N N . GLY B 1 382 ? -17.703 -23.766 12.977 1 85.69 382 GLY B N 1
ATOM 7382 C CA . GLY B 1 382 ? -17.797 -23.797 14.422 1 85.69 382 GLY B CA 1
ATOM 7383 C C . GLY B 1 382 ? -17.594 -22.438 15.062 1 85.69 382 GLY B C 1
ATOM 7384 O O . GLY B 1 382 ? -17.625 -21.406 14.383 1 85.69 382 GLY B O 1
ATOM 7385 N N . PRO B 1 383 ? -17.516 -22.438 16.344 1 88.19 383 PRO B N 1
ATOM 7386 C CA . PRO B 1 383 ? -17.469 -21.172 17.078 1 88.19 383 PRO B CA 1
ATOM 7387 C C . PRO B 1 383 ? -16.281 -20.297 16.688 1 88.19 383 PRO B C 1
ATOM 7389 O O . PRO B 1 383 ? -16.406 -19.078 16.609 1 88.19 383 PRO B O 1
ATOM 7392 N N . VAL B 1 384 ? -15.117 -20.922 16.547 1 88.94 384 VAL B N 1
ATOM 7393 C CA . VAL B 1 384 ? -13.945 -20.156 16.156 1 88.94 384 VAL B CA 1
ATOM 7394 C C . VAL B 1 384 ? -14.141 -19.547 14.773 1 88.94 384 VAL B C 1
ATOM 7396 O O . VAL B 1 384 ? -13.797 -18.391 14.539 1 88.94 384 VAL B O 1
ATOM 7399 N N . PHE B 1 385 ? -14.703 -20.375 13.898 1 88.88 385 PHE B N 1
ATOM 7400 C CA . PHE B 1 385 ? -15.047 -19.922 12.555 1 88.88 385 PHE B CA 1
ATOM 7401 C C . PHE B 1 385 ? -15.977 -18.719 12.609 1 88.88 385 PHE B C 1
ATOM 7403 O O . PHE B 1 385 ? -15.727 -17.703 11.953 1 88.88 385 PHE B O 1
ATOM 7410 N N . GLU B 1 386 ? -16.969 -18.781 13.375 1 88.31 386 GLU B N 1
ATOM 7411 C CA . GLU B 1 386 ? -17.969 -17.719 13.484 1 88.31 386 GLU B CA 1
ATOM 7412 C C . GLU B 1 386 ? -17.359 -16.453 14.086 1 88.31 386 GLU B C 1
ATOM 7414 O O . GLU B 1 386 ? -17.656 -15.344 13.633 1 88.31 386 GLU B O 1
ATOM 7419 N N . ALA B 1 387 ? -16.562 -16.672 15.125 1 90 387 ALA B N 1
ATOM 7420 C CA . ALA B 1 387 ? -15.922 -15.523 15.758 1 90 387 ALA B CA 1
ATOM 7421 C C . ALA B 1 387 ? -15.023 -14.781 14.773 1 90 387 ALA B C 1
ATOM 7423 O O . ALA B 1 387 ? -15.031 -13.547 14.711 1 90 387 ALA B O 1
ATOM 7424 N N . ALA B 1 388 ? -14.227 -15.539 14.023 1 89.94 388 ALA B N 1
ATOM 7425 C CA . ALA B 1 388 ? -13.344 -14.945 13.023 1 89.94 388 ALA B CA 1
ATOM 7426 C C . ALA B 1 388 ? -14.141 -14.234 11.938 1 89.94 388 ALA B C 1
ATOM 7428 O O . ALA B 1 388 ? -13.844 -13.086 11.578 1 89.94 388 ALA B O 1
ATOM 7429 N N . ALA B 1 389 ? -15.195 -14.906 11.453 1 88.25 389 ALA B N 1
ATOM 7430 C CA . ALA B 1 389 ? -16.031 -14.336 10.414 1 88.25 389 ALA B CA 1
ATOM 7431 C C . ALA B 1 389 ? -16.672 -13.031 10.883 1 88.25 389 ALA B C 1
ATOM 7433 O O . ALA B 1 389 ? -16.734 -12.055 10.125 1 88.25 389 ALA B O 1
ATOM 7434 N N . ALA B 1 390 ? -17.141 -13 12.07 1 89.69 390 ALA B N 1
ATOM 7435 C CA . ALA B 1 390 ? -17.766 -11.805 12.633 1 89.69 390 ALA B CA 1
ATOM 7436 C C . ALA B 1 390 ? -16.797 -10.641 12.688 1 89.69 390 ALA B C 1
ATOM 7438 O O . ALA B 1 390 ? -17.125 -9.523 12.289 1 89.69 390 ALA B O 1
ATOM 7439 N N . ARG B 1 391 ? -15.602 -10.922 13.195 1 89.44 391 ARG B N 1
ATOM 7440 C CA . ARG B 1 391 ? -14.586 -9.883 13.328 1 89.44 391 ARG B CA 1
ATOM 7441 C C . ARG B 1 391 ? -14.18 -9.336 11.961 1 89.44 391 ARG B C 1
ATOM 7443 O O . ARG B 1 391 ? -14.016 -8.125 11.797 1 89.44 391 ARG B O 1
ATOM 7450 N N . ILE B 1 392 ? -13.977 -10.188 11.039 1 89.69 392 ILE B N 1
ATOM 7451 C CA . ILE B 1 392 ? -13.57 -9.812 9.688 1 89.69 392 ILE B CA 1
ATOM 7452 C C . ILE B 1 392 ? -14.672 -8.992 9.023 1 89.69 392 ILE B C 1
ATOM 7454 O O . ILE B 1 392 ? -14.398 -7.965 8.398 1 89.69 392 ILE B O 1
ATOM 7458 N N . ALA B 1 393 ? -15.93 -9.383 9.211 1 85.88 393 ALA B N 1
ATOM 7459 C CA . ALA B 1 393 ? -17.078 -8.672 8.656 1 85.88 393 ALA B CA 1
ATOM 7460 C C . ALA B 1 393 ? -17.219 -7.281 9.273 1 85.88 393 ALA B C 1
ATOM 7462 O O . ALA B 1 393 ? -17.484 -6.305 8.562 1 85.88 393 ALA B O 1
ATOM 7463 N N . GLU B 1 394 ? -17 -7.238 10.562 1 84.31 394 GLU B N 1
ATOM 7464 C CA . GLU B 1 394 ? -17.078 -5.961 11.258 1 84.31 394 GLU B CA 1
ATOM 7465 C C . GLU B 1 394 ? -16.047 -4.977 10.727 1 84.31 394 GLU B C 1
ATOM 7467 O O . GLU B 1 394 ? -16.312 -3.777 10.625 1 84.31 394 GLU B O 1
ATOM 7472 N N . ALA B 1 395 ? -14.922 -5.504 10.398 1 83.88 395 ALA B N 1
ATOM 7473 C CA . ALA B 1 395 ? -13.844 -4.676 9.859 1 83.88 395 ALA B CA 1
ATOM 7474 C C . ALA B 1 395 ? -14.031 -4.441 8.367 1 83.88 395 ALA B C 1
ATOM 7476 O O . ALA B 1 395 ? -13.227 -3.752 7.734 1 83.88 395 ALA B O 1
ATOM 7477 N N . ARG B 1 396 ? -15.016 -5.09 7.738 1 82.5 396 ARG B N 1
ATOM 7478 C CA . ARG B 1 396 ? -15.406 -4.934 6.344 1 82.5 396 ARG B CA 1
ATOM 7479 C C . ARG B 1 396 ? -14.32 -5.449 5.406 1 82.5 396 ARG B C 1
ATOM 7481 O O . ARG B 1 396 ? -14.047 -4.836 4.375 1 82.5 396 ARG B O 1
ATOM 7488 N N . TRP B 1 397 ? -13.609 -6.469 5.84 1 88.25 397 TRP B N 1
ATOM 7489 C CA . TRP B 1 397 ? -12.672 -7.188 4.984 1 88.25 397 TRP B CA 1
ATOM 7490 C C . TRP B 1 397 ? -13.359 -8.352 4.277 1 88.25 397 TRP B C 1
ATOM 7492 O O . TRP B 1 397 ? -14.375 -8.859 4.762 1 88.25 397 TRP B O 1
ATOM 7502 N N . ARG B 1 398 ? -12.836 -8.688 3.15 1 86.75 398 ARG B N 1
ATOM 7503 C CA . ARG B 1 398 ? -13.258 -9.922 2.492 1 86.75 398 ARG B CA 1
ATOM 7504 C C . ARG B 1 398 ? -12.688 -11.141 3.203 1 86.75 398 ARG B C 1
ATOM 7506 O O . ARG B 1 398 ? -11.562 -11.109 3.705 1 86.75 398 ARG B O 1
ATOM 7513 N N . LEU B 1 399 ? -13.531 -12.18 3.201 1 88.25 399 LEU B N 1
ATOM 7514 C CA . LEU B 1 399 ? -13.117 -13.445 3.799 1 88.25 399 LEU B CA 1
ATOM 7515 C C . LEU B 1 399 ? -13.195 -14.578 2.785 1 88.25 399 LEU B C 1
ATOM 7517 O O . LEU B 1 399 ? -14.125 -14.625 1.978 1 88.25 399 LEU B O 1
ATOM 7521 N N . GLU B 1 400 ? -12.172 -15.469 2.76 1 88.5 400 GLU B N 1
ATOM 7522 C CA . GLU B 1 400 ? -12.133 -16.641 1.896 1 88.5 400 GLU B CA 1
ATOM 7523 C C . GLU B 1 400 ? -11.961 -17.922 2.713 1 88.5 400 GLU B C 1
ATOM 7525 O O . GLU B 1 400 ? -11.172 -17.953 3.66 1 88.5 400 GLU B O 1
ATOM 7530 N N . VAL B 1 401 ? -12.742 -18.953 2.383 1 87.25 401 VAL B N 1
ATOM 7531 C CA . VAL B 1 401 ? -12.641 -20.25 3.043 1 87.25 401 VAL B CA 1
ATOM 7532 C C . VAL B 1 401 ? -12.648 -21.359 2 1 87.25 401 VAL B C 1
ATOM 7534 O O . VAL B 1 401 ? -13.32 -21.25 0.973 1 87.25 401 VAL B O 1
ATOM 7537 N N . HIS B 1 402 ? -11.883 -22.422 2.297 1 86.25 402 HIS B N 1
ATOM 7538 C CA . HIS B 1 402 ? -11.984 -23.641 1.512 1 86.25 402 HIS B CA 1
ATOM 7539 C C . HIS B 1 402 ? -13.211 -24.453 1.908 1 86.25 402 HIS B C 1
ATOM 7541 O O . HIS B 1 402 ? -13.531 -24.562 3.094 1 86.25 402 HIS B O 1
ATOM 7547 N N . SER B 1 403 ? -13.867 -24.859 0.915 1 84.06 403 SER B N 1
ATOM 7548 C CA . SER B 1 403 ? -14.938 -25.828 1.129 1 84.06 403 SER B CA 1
ATOM 7549 C C . SER B 1 403 ? -14.68 -27.125 0.369 1 84.06 403 SER B C 1
ATOM 7551 O O . SER B 1 403 ? -14.797 -27.156 -0.858 1 84.06 403 SER B O 1
ATOM 7553 N N . LEU B 1 404 ? -14.469 -28.188 1.095 1 76.62 404 LEU B N 1
ATOM 7554 C CA . LEU B 1 404 ? -13.977 -29.406 0.464 1 76.62 404 LEU B CA 1
ATOM 7555 C C . LEU B 1 404 ? -15.102 -30.422 0.265 1 76.62 404 LEU B C 1
ATOM 7557 O O . LEU B 1 404 ? -15.008 -31.297 -0.59 1 76.62 404 LEU B O 1
ATOM 7561 N N . THR B 1 405 ? -16.156 -30.312 1.086 1 77.44 405 THR B N 1
ATOM 7562 C CA . THR B 1 405 ? -17.281 -31.219 0.993 1 77.44 405 THR B CA 1
ATOM 7563 C C . THR B 1 405 ? -18.609 -30.438 0.967 1 77.44 405 THR B C 1
ATOM 7565 O O . THR B 1 405 ? -18.641 -29.266 1.315 1 77.44 405 THR B O 1
ATOM 7568 N N . ALA B 1 406 ? -19.594 -31.219 0.542 1 77.5 406 ALA B N 1
ATOM 7569 C CA . ALA B 1 406 ? -20.922 -30.609 0.574 1 77.5 406 ALA B CA 1
ATOM 7570 C C . ALA B 1 406 ? -21.297 -30.203 1.992 1 77.5 406 ALA B C 1
ATOM 7572 O O . ALA B 1 406 ? -21.984 -29.203 2.189 1 77.5 406 ALA B O 1
ATOM 7573 N N . THR B 1 407 ? -20.875 -31 2.904 1 83.12 407 THR B N 1
ATOM 7574 C CA . THR B 1 407 ? -21.172 -30.688 4.301 1 83.12 407 THR B CA 1
ATOM 7575 C C . THR B 1 407 ? -20.453 -29.422 4.738 1 83.12 407 THR B C 1
ATOM 7577 O O . THR B 1 407 ? -21.031 -28.562 5.41 1 83.12 407 THR B O 1
ATOM 7580 N N . ASP B 1 408 ? -19.156 -29.281 4.375 1 82.88 408 ASP B N 1
ATOM 7581 C CA . ASP B 1 408 ? -18.422 -28.062 4.672 1 82.88 408 ASP B CA 1
ATOM 7582 C C . ASP B 1 408 ? -19.156 -26.844 4.117 1 82.88 408 ASP B C 1
ATOM 7584 O O . ASP B 1 408 ? -19.344 -25.844 4.828 1 82.88 408 ASP B O 1
ATOM 7588 N N . PHE B 1 409 ? -19.547 -26.984 2.889 1 85.06 409 PHE B N 1
ATOM 7589 C CA . PHE B 1 409 ? -20.219 -25.906 2.189 1 85.06 409 PHE B CA 1
ATOM 7590 C C . PHE B 1 409 ? -21.484 -25.469 2.938 1 85.06 409 PHE B C 1
ATOM 7592 O O . PHE B 1 409 ? -21.688 -24.281 3.195 1 85.06 409 PHE B O 1
ATOM 7599 N N . ARG B 1 410 ? -22.25 -26.438 3.285 1 86.56 410 ARG B N 1
ATOM 7600 C CA . ARG B 1 410 ? -23.5 -26.188 4.004 1 86.56 410 ARG B CA 1
ATOM 7601 C C . ARG B 1 410 ? -23.234 -25.531 5.352 1 86.56 410 ARG B C 1
ATOM 7603 O O . ARG B 1 410 ? -23.781 -24.469 5.656 1 86.56 410 ARG B O 1
ATOM 7610 N N . THR B 1 411 ? -22.328 -26.047 6.152 1 86.75 411 THR B N 1
ATOM 7611 C CA . THR B 1 411 ? -22.125 -25.594 7.523 1 86.75 411 THR B CA 1
ATOM 7612 C C . THR B 1 411 ? -21.438 -24.234 7.547 1 86.75 411 THR B C 1
ATOM 7614 O O . THR B 1 411 ? -21.688 -23.422 8.43 1 86.75 411 THR B O 1
ATOM 7617 N N . GLN B 1 412 ? -20.594 -24.062 6.609 1 87.56 412 GLN B N 1
ATOM 7618 C CA . GLN B 1 412 ? -19.922 -22.766 6.512 1 87.56 412 GLN B CA 1
ATOM 7619 C C . GLN B 1 412 ? -20.906 -21.656 6.141 1 87.56 412 GLN B C 1
ATOM 7621 O O . GLN B 1 412 ? -20.875 -20.578 6.727 1 87.56 412 GLN B O 1
ATOM 7626 N N . ILE B 1 413 ? -21.781 -21.891 5.148 1 88.5 413 ILE B N 1
ATOM 7627 C CA . ILE B 1 413 ? -22.797 -20.922 4.75 1 88.5 413 ILE B CA 1
ATOM 7628 C C . ILE B 1 413 ? -23.719 -20.625 5.926 1 88.5 413 ILE B C 1
ATOM 7630 O O . ILE B 1 413 ? -24.047 -19.453 6.191 1 88.5 413 ILE B O 1
ATOM 7634 N N . GLU B 1 414 ? -24.109 -21.672 6.605 1 87.88 414 GLU B N 1
ATOM 7635 C CA . GLU B 1 414 ? -24.938 -21.5 7.801 1 87.88 414 GLU B CA 1
ATOM 7636 C C . GLU B 1 414 ? -24.203 -20.656 8.852 1 87.88 414 GLU B C 1
ATOM 7638 O O . GLU B 1 414 ? -24.812 -19.828 9.523 1 87.88 414 GLU B O 1
ATOM 7643 N N . GLY B 1 415 ? -22.969 -20.938 9.031 1 85.44 415 GLY B N 1
ATOM 7644 C CA . GLY B 1 415 ? -22.172 -20.125 9.922 1 85.44 415 GLY B CA 1
ATOM 7645 C C . GLY B 1 415 ? -22.156 -18.656 9.547 1 85.44 415 GLY B C 1
ATOM 7646 O O . GLY B 1 415 ? -22.297 -17.797 10.414 1 85.44 415 GLY B O 1
ATOM 7647 N N . PHE B 1 416 ? -21.969 -18.328 8.242 1 86.62 416 PHE B N 1
ATOM 7648 C CA . PHE B 1 416 ? -21.984 -16.953 7.758 1 86.62 416 PHE B CA 1
ATOM 7649 C C . PHE B 1 416 ? -23.344 -16.312 8.008 1 86.62 416 PHE B C 1
ATOM 7651 O O . PHE B 1 416 ? -23.422 -15.133 8.352 1 86.62 416 PHE B O 1
ATOM 7658 N N . GLU B 1 417 ? -24.391 -17.062 7.777 1 86.69 417 GLU B N 1
ATOM 7659 C CA . GLU B 1 417 ? -25.75 -16.562 7.996 1 86.69 417 GLU B CA 1
ATOM 7660 C C . GLU B 1 417 ? -25.969 -16.172 9.453 1 86.69 417 GLU B C 1
ATOM 7662 O O . GLU B 1 417 ? -26.656 -15.195 9.742 1 86.69 417 GLU B O 1
ATOM 7667 N N . ARG B 1 418 ? -25.422 -16.859 10.32 1 85.5 418 ARG B N 1
ATOM 7668 C CA . ARG B 1 418 ? -25.562 -16.547 11.742 1 85.5 418 ARG B CA 1
ATOM 7669 C C . ARG B 1 418 ? -24.828 -15.258 12.094 1 85.5 418 ARG B C 1
ATOM 7671 O O . ARG B 1 418 ? -25.25 -14.531 12.992 1 85.5 418 ARG B O 1
ATOM 7678 N N . VAL B 1 419 ? -23.734 -15.078 11.477 1 82.31 419 VAL B N 1
ATOM 7679 C CA . VAL B 1 419 ? -22.969 -13.852 11.695 1 82.31 419 VAL B CA 1
ATOM 7680 C C . VAL B 1 419 ? -23.703 -12.672 11.055 1 82.31 419 VAL B C 1
ATOM 7682 O O . VAL B 1 419 ? -23.75 -11.578 11.625 1 82.31 419 VAL B O 1
ATOM 7685 N N . ASP B 1 420 ? -24.203 -12.898 9.789 1 69.31 420 ASP B N 1
ATOM 7686 C CA . ASP B 1 420 ? -24.891 -11.828 9.078 1 69.31 420 ASP B CA 1
ATOM 7687 C C . ASP B 1 420 ? -26.344 -11.727 9.523 1 69.31 420 ASP B C 1
ATOM 7689 O O . ASP B 1 420 ? -27.109 -12.68 9.367 1 69.31 420 ASP B O 1
ATOM 7693 N N . ALA B 1 421 ? -26.766 -11.398 10.672 1 48.53 421 ALA B N 1
ATOM 7694 C CA . ALA B 1 421 ? -28.125 -11.414 11.219 1 48.53 421 ALA B CA 1
ATOM 7695 C C . ALA B 1 421 ? -29.156 -11.375 10.094 1 48.53 421 ALA B C 1
ATOM 7697 O O . ALA B 1 421 ? -30.328 -11.742 10.297 1 48.53 421 ALA B O 1
ATOM 7698 N N . ALA B 1 422 ? -28.875 -10.914 8.945 1 39.25 422 ALA B N 1
ATOM 7699 C CA . ALA B 1 422 ? -29.984 -10.562 8.055 1 39.25 422 ALA B CA 1
ATOM 7700 C C . ALA B 1 422 ? -30.344 -11.734 7.148 1 39.25 422 ALA B C 1
ATOM 7702 O O . ALA B 1 422 ? -31.312 -11.664 6.387 1 39.25 422 ALA B O 1
ATOM 7703 N N . VAL B 1 423 ? -29.531 -12.734 7.023 1 37.31 423 VAL B N 1
ATOM 7704 C CA . VAL B 1 423 ? -29.922 -13.547 5.875 1 37.31 423 VAL B CA 1
ATOM 7705 C C . VAL B 1 423 ? -30.859 -14.672 6.336 1 37.31 423 VAL B C 1
ATOM 7707 O O . VAL B 1 423 ? -30.5 -15.438 7.23 1 37.31 423 VAL B O 1
ATOM 7710 N N . GLN B 1 424 ? -32.156 -14.555 6.039 1 29.84 424 GLN B N 1
ATOM 7711 C CA . GLN B 1 424 ? -33.188 -15.57 6.23 1 29.84 424 GLN B CA 1
ATOM 7712 C C . GLN B 1 424 ? -33.125 -16.641 5.152 1 29.84 424 GLN B C 1
ATOM 7714 O O . GLN B 1 424 ? -32.812 -16.344 3.992 1 29.84 424 GLN B O 1
ATOM 7719 N N . GLY B 1 425 ? -33.031 -17.922 5.402 1 29.23 425 GLY B N 1
ATOM 7720 C CA . GLY B 1 425 ? -32.781 -19.203 4.754 1 29.23 425 GLY B CA 1
ATOM 7721 C C . GLY B 1 425 ? -33.969 -19.672 3.932 1 29.23 425 GLY B C 1
ATOM 7722 O O . GLY B 1 425 ? -35.125 -19.703 4.422 1 29.23 425 GLY B O 1
ATOM 7723 N N . GLY B 1 426 ? -34.094 -19.359 2.672 1 28.78 426 GLY B N 1
ATOM 7724 C CA . GLY B 1 426 ? -35.062 -20.094 1.895 1 28.78 426 GLY B CA 1
ATOM 7725 C C . GLY B 1 426 ? -34.594 -21.469 1.461 1 28.78 426 GLY B C 1
ATOM 7726 O O . GLY B 1 426 ? -33.406 -21.734 1.476 1 28.78 426 GLY B O 1
ATOM 7727 N N . SER B 1 427 ? -35.469 -22.625 1.386 1 28.47 427 SER B N 1
ATOM 7728 C CA . SER B 1 427 ? -35.406 -24.078 1.324 1 28.47 427 SER B CA 1
ATOM 7729 C C . SER B 1 427 ? -35.031 -24.562 -0.07 1 28.47 427 SER B C 1
ATOM 7731 O O . SER B 1 427 ? -35.375 -25.688 -0.465 1 28.47 427 SER B O 1
ATOM 7733 N N . ARG B 1 428 ? -34.406 -24.016 -1.011 1 31.8 428 ARG B N 1
ATOM 7734 C CA . ARG B 1 428 ? -34.344 -24.797 -2.244 1 31.8 428 ARG B CA 1
ATOM 7735 C C . ARG B 1 428 ? -33.344 -25.953 -2.127 1 31.8 428 ARG B C 1
ATOM 7737 O O . ARG B 1 428 ? -32.594 -26.016 -1.172 1 31.8 428 ARG B O 1
ATOM 7744 N N . GLY B 1 429 ? -33.094 -26.953 -3.221 1 38.06 429 GLY B N 1
ATOM 7745 C CA . GLY B 1 429 ? -32.156 -28.062 -3.301 1 38.06 429 GLY B CA 1
ATOM 7746 C C . GLY B 1 429 ? -30.75 -27.688 -2.838 1 38.06 429 GLY B C 1
ATOM 7747 O O . GLY B 1 429 ? -30.375 -26.5 -2.846 1 38.06 429 GLY B O 1
ATOM 7748 N N . LEU B 1 430 ? -30.031 -28.781 -2.342 1 43.78 430 LEU B N 1
ATOM 7749 C CA . LEU B 1 430 ? -28.938 -28.547 -1.402 1 43.78 430 LEU B CA 1
ATOM 7750 C C . LEU B 1 430 ? -27.875 -27.625 -2.006 1 43.78 430 LEU B C 1
ATOM 7752 O O . LEU B 1 430 ? -27.469 -26.656 -1.378 1 43.78 430 LEU B O 1
ATOM 7756 N N . ALA B 1 431 ? -27.422 -28.172 -3.254 1 54.31 431 ALA B N 1
ATOM 7757 C CA . ALA B 1 431 ? -26.312 -27.391 -3.791 1 54.31 431 ALA B CA 1
ATOM 7758 C C . ALA B 1 431 ? -26.797 -26.031 -4.285 1 54.31 431 ALA B C 1
ATOM 7760 O O . ALA B 1 431 ? -26.203 -25 -3.947 1 54.31 431 ALA B O 1
ATOM 7761 N N . MET B 1 432 ? -27.922 -26.172 -5.008 1 62.5 432 MET B N 1
ATOM 7762 C CA . MET B 1 432 ? -28.438 -24.922 -5.566 1 62.5 432 MET B CA 1
ATOM 7763 C C . MET B 1 432 ? -28.984 -24.016 -4.469 1 62.5 432 MET B C 1
ATOM 7765 O O . MET B 1 432 ? -28.844 -22.797 -4.547 1 62.5 432 MET B O 1
ATOM 7769 N N . GLU B 1 433 ? -29.438 -24.75 -3.609 1 73.5 433 GLU B N 1
ATOM 7770 C CA . GLU B 1 433 ? -29.984 -23.969 -2.498 1 73.5 433 GLU B CA 1
ATOM 7771 C C . GLU B 1 433 ? -28.891 -23.188 -1.782 1 73.5 433 GLU B C 1
ATOM 7773 O O . GLU B 1 433 ? -29.031 -21.984 -1.553 1 73.5 433 GLU B O 1
ATOM 7778 N N . TYR B 1 434 ? -27.875 -23.906 -1.623 1 79.19 434 TYR B N 1
ATOM 7779 C CA . TYR B 1 434 ? -26.844 -23.234 -0.827 1 79.19 434 TYR B CA 1
ATOM 7780 C C . TYR B 1 434 ? -26.047 -22.266 -1.679 1 79.19 434 TYR B C 1
ATOM 7782 O O . TYR B 1 434 ? -25.516 -21.281 -1.168 1 79.19 434 TYR B O 1
ATOM 7790 N N . LEU B 1 435 ? -26.047 -22.484 -2.971 1 86.38 435 LEU B N 1
ATOM 7791 C CA . LEU B 1 435 ? -25.469 -21.484 -3.852 1 86.38 435 LEU B CA 1
ATOM 7792 C C . LEU B 1 435 ? -26.281 -20.188 -3.822 1 86.38 435 LEU B C 1
ATOM 7794 O O . LEU B 1 435 ? -25.719 -19.094 -3.771 1 86.38 435 LEU B O 1
ATOM 7798 N N . SER B 1 436 ? -27.562 -20.375 -3.855 1 87 436 SER B N 1
ATOM 7799 C CA . SER B 1 436 ? -28.453 -19.219 -3.789 1 87 436 SER B CA 1
ATOM 7800 C C . SER B 1 436 ? -28.312 -18.5 -2.455 1 87 436 SER B C 1
ATOM 7802 O O . SER B 1 436 ? -28.328 -17.266 -2.408 1 87 436 SER B O 1
ATOM 7804 N N . ARG B 1 437 ? -28.234 -19.266 -1.441 1 86.62 437 ARG B N 1
ATOM 7805 C CA . ARG B 1 437 ? -28.062 -18.688 -0.111 1 86.62 437 ARG B CA 1
ATOM 7806 C C . ARG B 1 437 ? -26.734 -17.938 0.003 1 86.62 437 ARG B C 1
ATOM 7808 O O . ARG B 1 437 ? -26.672 -16.859 0.605 1 86.62 437 ARG B O 1
ATOM 7815 N N . LEU B 1 438 ? -25.703 -18.531 -0.533 1 88.5 438 LEU B N 1
ATOM 7816 C CA . LEU B 1 438 ? -24.406 -17.859 -0.542 1 88.5 438 LEU B CA 1
ATOM 7817 C C . LEU B 1 438 ? -24.469 -16.562 -1.354 1 88.5 438 LEU B C 1
ATOM 7819 O O . LEU B 1 438 ? -23.938 -15.539 -0.939 1 88.5 438 LEU B O 1
ATOM 7823 N N . LYS B 1 439 ? -25.109 -16.609 -2.482 1 88.56 439 LYS B N 1
ATOM 7824 C CA . LYS B 1 439 ? -25.297 -15.422 -3.32 1 88.56 439 LYS B CA 1
ATOM 7825 C C . LYS B 1 439 ? -26.016 -14.32 -2.564 1 88.56 439 LYS B C 1
ATOM 7827 O O . LYS B 1 439 ? -25.656 -13.148 -2.654 1 88.56 439 LYS B O 1
ATOM 7832 N N . ALA B 1 440 ? -27 -14.641 -1.803 1 86.44 440 ALA B N 1
ATOM 7833 C CA . ALA B 1 440 ? -27.797 -13.68 -1.025 1 86.44 440 ALA B CA 1
ATOM 7834 C C . ALA B 1 440 ? -26.938 -13.008 0.044 1 86.44 440 ALA B C 1
ATOM 7836 O O . ALA B 1 440 ? -27.188 -11.867 0.422 1 86.44 440 ALA B O 1
ATOM 7837 N N . LEU B 1 441 ? -25.906 -13.695 0.495 1 86 441 LEU B N 1
ATOM 7838 C CA . LEU B 1 441 ? -24.984 -13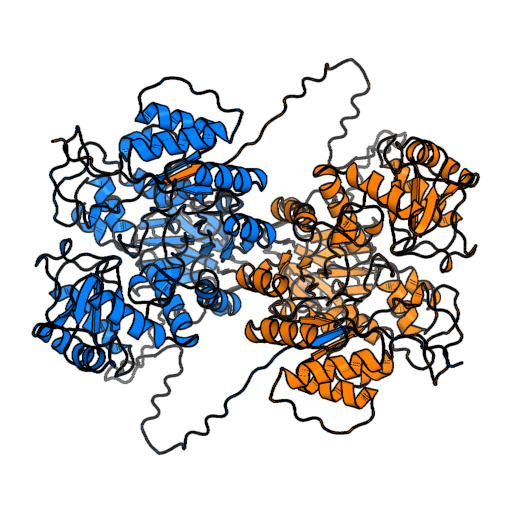.156 1.479 1 86 441 LEU B CA 1
ATOM 7839 C C . LEU B 1 441 ? -23.922 -12.281 0.809 1 86 441 LEU B C 1
ATOM 7841 O O . LEU B 1 441 ? -23.078 -11.688 1.485 1 86 441 LEU B O 1
ATOM 7845 N N . GLY B 1 442 ? -23.984 -12.203 -0.558 1 87 442 GLY B N 1
ATOM 7846 C CA . GLY B 1 442 ? -22.969 -11.445 -1.285 1 87 442 GLY B CA 1
ATOM 7847 C C . GLY B 1 442 ? -21.703 -12.242 -1.548 1 87 442 GLY B C 1
ATOM 7848 O O . GLY B 1 442 ? -20.641 -11.656 -1.749 1 87 442 GLY B O 1
ATOM 7849 N N . GLY B 1 443 ? -21.844 -13.57 -1.531 1 89.31 443 GLY B N 1
ATOM 7850 C CA . GLY B 1 443 ? -20.688 -14.43 -1.707 1 89.31 443 GLY B CA 1
ATOM 7851 C C . GLY B 1 443 ? -20.516 -14.914 -3.135 1 89.31 443 GLY B C 1
ATOM 7852 O O . GLY B 1 443 ? -21.391 -14.711 -3.975 1 89.31 443 GLY B O 1
ATOM 7853 N N . GLY B 1 444 ? -19.375 -15.484 -3.459 1 91.5 444 GLY B N 1
ATOM 7854 C CA . GLY B 1 444 ? -19 -16.125 -4.711 1 91.5 444 GLY B CA 1
ATOM 7855 C C . GLY B 1 444 ? -18.234 -17.422 -4.512 1 91.5 444 GLY B C 1
ATOM 7856 O O . GLY B 1 444 ? -17.938 -17.797 -3.377 1 91.5 444 GLY B O 1
ATOM 7857 N N . VAL B 1 445 ? -18 -18.125 -5.621 1 92.19 445 VAL B N 1
ATOM 7858 C CA . VAL B 1 445 ? -17.297 -19.422 -5.551 1 92.19 445 VAL B CA 1
ATOM 7859 C C . VAL B 1 445 ? -16.125 -19.422 -6.527 1 92.19 445 VAL B C 1
ATOM 7861 O O . VAL B 1 445 ? -16.312 -19.188 -7.723 1 92.19 445 VAL B O 1
ATOM 7864 N N . ASN B 1 446 ? -14.984 -19.578 -6.016 1 91.31 446 ASN B N 1
ATOM 7865 C CA . ASN B 1 446 ? -13.852 -19.844 -6.898 1 91.31 446 ASN B CA 1
ATOM 7866 C C . ASN B 1 446 ? -13.578 -21.344 -7.016 1 91.31 446 ASN B C 1
ATOM 7868 O O . ASN B 1 446 ? -13.617 -22.062 -6.016 1 91.31 446 ASN B O 1
ATOM 7872 N N . LEU B 1 447 ? -13.398 -21.781 -8.195 1 91.94 447 LEU B N 1
ATOM 7873 C CA . LEU B 1 447 ? -13.289 -23.203 -8.5 1 91.94 447 LEU B CA 1
ATOM 7874 C C . LEU B 1 447 ? -11.844 -23.594 -8.789 1 91.94 447 LEU B C 1
ATOM 7876 O O . LEU B 1 447 ? -11.078 -22.797 -9.32 1 91.94 447 LEU B O 1
ATOM 7880 N N . SER B 1 448 ? -11.523 -24.844 -8.398 1 89.94 448 SER B N 1
ATOM 7881 C CA . SER B 1 448 ? -10.18 -25.359 -8.641 1 89.94 448 SER B CA 1
ATOM 7882 C C . SER B 1 448 ? -10.234 -26.688 -9.398 1 89.94 448 SER B C 1
ATOM 7884 O O . SER B 1 448 ? -11.148 -27.484 -9.203 1 89.94 448 SER B O 1
ATOM 7886 N N . GLY B 1 449 ? -9.266 -26.859 -10.273 1 88 449 GLY B N 1
ATOM 7887 C CA . GLY B 1 449 ? -9.078 -28.141 -10.93 1 88 449 GLY B CA 1
ATOM 7888 C C . GLY B 1 449 ? -8.094 -29.047 -10.211 1 88 449 GLY B C 1
ATOM 7889 O O . GLY B 1 449 ? -7.34 -29.781 -10.844 1 88 449 GLY B O 1
ATOM 7890 N N . TRP B 1 450 ? -7.984 -28.984 -8.953 1 84.94 450 TRP B N 1
ATOM 7891 C CA . TRP B 1 450 ? -6.926 -29.656 -8.203 1 84.94 450 TRP B CA 1
ATOM 7892 C C . TRP B 1 450 ? -6.996 -31.156 -8.383 1 84.94 450 TRP B C 1
ATOM 7894 O O . TRP B 1 450 ? -5.984 -31.859 -8.25 1 84.94 450 TRP B O 1
ATOM 7904 N N . MET B 1 451 ? -8.148 -31.688 -8.797 1 88.38 451 MET B N 1
ATOM 7905 C CA . MET B 1 451 ? -8.305 -33.125 -8.969 1 88.38 451 MET B CA 1
ATOM 7906 C C . MET B 1 451 ? -7.66 -33.594 -10.266 1 88.38 451 MET B C 1
ATOM 7908 O O . MET B 1 451 ? -7.516 -34.812 -10.5 1 88.38 451 MET B O 1
ATOM 7912 N N . TYR B 1 452 ? -7.266 -32.688 -11.047 1 91.88 452 TYR B N 1
ATOM 7913 C CA . TYR B 1 452 ? -6.57 -33.031 -12.281 1 91.88 452 TYR B CA 1
ATOM 7914 C C . TYR B 1 452 ? -5.398 -33.969 -12 1 91.88 452 TYR B C 1
ATOM 7916 O O . TYR B 1 452 ? -5.234 -35 -12.68 1 91.88 452 TYR B O 1
ATOM 7924 N N . LEU B 1 453 ? -4.609 -33.656 -11.016 1 91.81 453 LEU B N 1
ATOM 7925 C CA . LEU B 1 453 ? -3.412 -34.469 -10.758 1 91.81 453 LEU B CA 1
ATOM 7926 C C . LEU B 1 453 ? -3.758 -35.719 -9.992 1 91.81 453 LEU B C 1
ATOM 7928 O O . LEU B 1 453 ? -3.27 -36.812 -10.328 1 91.81 453 LEU B O 1
ATOM 7932 N N . SER B 1 454 ? -4.598 -35.562 -9.023 1 84.56 454 SER B N 1
ATOM 7933 C CA . SER B 1 454 ? -4.707 -36.656 -8.062 1 84.56 454 SER B CA 1
ATOM 7934 C C . SER B 1 454 ? -6.047 -37.375 -8.195 1 84.56 454 SER B C 1
ATOM 7936 O O . SER B 1 454 ? -6.258 -38.438 -7.586 1 84.56 454 SER B O 1
ATOM 7938 N N . GLY B 1 455 ? -6.891 -36.812 -8.922 1 81.75 455 GLY B N 1
ATOM 7939 C CA . GLY B 1 455 ? -8.211 -37.406 -9.008 1 81.75 455 GLY B CA 1
ATOM 7940 C C . GLY B 1 455 ? -8.188 -38.844 -9.531 1 81.75 455 GLY B C 1
ATOM 7941 O O . GLY B 1 455 ? -7.449 -39.156 -10.469 1 81.75 455 GLY B O 1
ATOM 7942 N N . ALA B 1 456 ? -8.711 -39.625 -8.648 1 74.06 456 ALA B N 1
ATOM 7943 C CA . ALA B 1 456 ? -8.82 -41.031 -9.039 1 74.06 456 ALA B CA 1
ATOM 7944 C C . ALA B 1 456 ? -10.273 -41.5 -9 1 74.06 456 ALA B C 1
ATOM 7946 O O . ALA B 1 456 ? -11.133 -40.844 -8.422 1 74.06 456 ALA B O 1
ATOM 7947 N N . GLY B 1 457 ? -10.516 -42.5 -9.672 1 65.31 457 GLY B N 1
ATOM 7948 C CA . GLY B 1 457 ? -11.812 -43.156 -9.625 1 65.31 457 GLY B CA 1
ATOM 7949 C C . GLY B 1 457 ? -12.766 -42.688 -10.703 1 65.31 457 GLY B C 1
ATOM 7950 O O . GLY B 1 457 ? -12.508 -41.719 -11.383 1 65.31 457 GLY B O 1
ATOM 7951 N N . ALA B 1 458 ? -13.633 -43.531 -11.18 1 60.72 458 ALA B N 1
ATOM 7952 C CA . ALA B 1 458 ? -14.617 -43.312 -12.234 1 60.72 458 ALA B CA 1
ATOM 7953 C C . ALA B 1 458 ? -15.766 -42.438 -11.734 1 60.72 458 ALA B C 1
ATOM 7955 O O . ALA B 1 458 ? -16.656 -42.906 -11.031 1 60.72 458 ALA B O 1
ATOM 7956 N N . GLY B 1 459 ? -15.422 -41.125 -11.406 1 60.19 459 GLY B N 1
ATOM 7957 C CA . GLY B 1 459 ? -16.625 -40.344 -11.117 1 60.19 459 GLY B CA 1
ATOM 7958 C C . GLY B 1 459 ? -17.734 -40.594 -12.125 1 60.19 459 GLY B C 1
ATOM 7959 O O . GLY B 1 459 ? -17.484 -41.125 -13.219 1 60.19 459 GLY B O 1
ATOM 7960 N N . ASN B 1 460 ? -19 -40.844 -11.688 1 60.62 460 ASN B N 1
ATOM 7961 C CA . ASN B 1 460 ? -20.125 -40.906 -12.602 1 60.62 460 ASN B CA 1
ATOM 7962 C C . ASN B 1 460 ? -21 -39.656 -12.539 1 60.62 460 ASN B C 1
ATOM 7964 O O . ASN B 1 460 ? -20.719 -38.75 -11.773 1 60.62 460 ASN B O 1
ATOM 7968 N N . GLU B 1 461 ? -21.703 -39.594 -13.461 1 63.62 461 GLU B N 1
ATOM 7969 C CA . GLU B 1 461 ? -22.547 -38.406 -13.609 1 63.62 461 GLU B CA 1
ATOM 7970 C C . GLU B 1 461 ? -23.281 -38.094 -12.312 1 63.62 461 GLU B C 1
ATOM 7972 O O . GLU B 1 461 ? -23.547 -36.906 -12.023 1 63.62 461 GLU B O 1
ATOM 7977 N N . SER B 1 462 ? -23.438 -39.125 -11.625 1 61.12 462 SER B N 1
ATOM 7978 C CA . SER B 1 462 ? -24.203 -38.938 -10.398 1 61.12 462 SER B CA 1
ATOM 7979 C C . SER B 1 462 ? -23.312 -38.5 -9.242 1 61.12 462 SER B C 1
ATOM 7981 O O . SER B 1 462 ? -23.781 -37.906 -8.281 1 61.12 462 SER B O 1
ATOM 7983 N N . ASN B 1 463 ? -21.984 -38.844 -9.43 1 66.38 463 ASN B N 1
ATOM 7984 C CA . ASN B 1 463 ? -21.031 -38.5 -8.375 1 66.38 463 ASN B CA 1
ATOM 7985 C C . ASN B 1 463 ? -19.703 -38.062 -8.961 1 66.38 463 ASN B C 1
ATOM 7987 O O . ASN B 1 463 ? -18.703 -38.781 -8.891 1 66.38 463 ASN B O 1
ATOM 7991 N N . PRO B 1 464 ? -19.703 -36.906 -9.375 1 69.19 464 PRO B N 1
ATOM 7992 C CA . PRO B 1 464 ? -18.469 -36.406 -10.008 1 69.19 464 PRO B CA 1
ATOM 7993 C C . PRO B 1 464 ? -17.359 -36.125 -9 1 69.19 464 PRO B C 1
ATOM 7995 O O . PRO B 1 464 ? -17.641 -35.781 -7.848 1 69.19 464 PRO B O 1
ATOM 7998 N N . ALA B 1 465 ? -16.016 -36.438 -9.375 1 71.38 465 ALA B N 1
ATOM 7999 C CA . ALA B 1 465 ? -14.852 -36.281 -8.5 1 71.38 465 ALA B CA 1
ATOM 8000 C C . ALA B 1 465 ? -14.328 -34.875 -8.516 1 71.38 465 ALA B C 1
ATOM 8002 O O . ALA B 1 465 ? -13.352 -34.531 -7.832 1 71.38 465 ALA B O 1
ATOM 8003 N N . GLY B 1 466 ? -15.117 -33.969 -8.766 1 77.56 466 GLY B N 1
ATOM 8004 C CA . GLY B 1 466 ? -14.625 -32.594 -8.828 1 77.56 466 GLY B CA 1
ATOM 8005 C C . GLY B 1 466 ? -15.711 -31.562 -8.617 1 77.56 466 GLY B C 1
ATOM 8006 O O . GLY B 1 466 ? -16.859 -31.906 -8.312 1 77.56 466 GLY B O 1
ATOM 8007 N N . PRO B 1 467 ? -15.172 -30.359 -8.648 1 82.75 467 PRO B N 1
ATOM 8008 C CA . PRO B 1 467 ? -16.188 -29.312 -8.516 1 82.75 467 PRO B CA 1
ATOM 8009 C C . PRO B 1 467 ? -17.266 -29.391 -9.594 1 82.75 467 PRO B C 1
ATOM 8011 O O . PRO B 1 467 ? -16.984 -29.797 -10.727 1 82.75 467 PRO B O 1
ATOM 8014 N N . PRO B 1 468 ? -18.484 -29.172 -9.172 1 87.44 468 PRO B N 1
ATOM 8015 C CA . PRO B 1 468 ? -19.547 -29.094 -10.164 1 87.44 468 PRO B CA 1
ATOM 8016 C C . PRO B 1 468 ? -19.469 -27.812 -11.008 1 87.44 468 PRO B C 1
ATOM 8018 O O . PRO B 1 468 ? -20.312 -26.922 -10.859 1 87.44 468 PRO B O 1
ATOM 8021 N N . PHE B 1 469 ? -18.547 -27.797 -11.969 1 91.81 469 PHE B N 1
ATOM 8022 C CA . PHE B 1 469 ? -18.25 -26.609 -12.766 1 91.81 469 PHE B CA 1
ATOM 8023 C C . PHE B 1 469 ? -19.516 -26.109 -13.453 1 91.81 469 PHE B C 1
ATOM 8025 O O . PHE B 1 469 ? -19.844 -24.922 -13.359 1 91.81 469 PHE B O 1
ATOM 8032 N N . ARG B 1 470 ? -20.219 -26.953 -14.102 1 92.75 470 ARG B N 1
ATOM 8033 C CA . ARG B 1 470 ? -21.391 -26.578 -14.883 1 92.75 470 ARG B CA 1
ATOM 8034 C C . ARG B 1 470 ? -22.484 -26.031 -13.992 1 92.75 470 ARG B C 1
ATOM 8036 O O . ARG B 1 470 ? -23.078 -24.984 -14.281 1 92.75 470 ARG B O 1
ATOM 8043 N N . THR B 1 471 ? -22.75 -26.766 -12.938 1 89.19 471 THR B N 1
ATOM 8044 C CA . THR B 1 471 ? -23.781 -26.359 -12 1 89.19 471 THR B CA 1
ATOM 8045 C C . THR B 1 471 ? -23.5 -24.969 -11.453 1 89.19 471 THR B C 1
ATOM 8047 O O . THR B 1 471 ? -24.406 -24.125 -11.406 1 89.19 471 THR B O 1
ATOM 8050 N N . ILE B 1 472 ? -22.281 -24.734 -11.078 1 90.56 472 ILE B N 1
ATOM 8051 C CA . ILE B 1 472 ? -21.906 -23.438 -10.492 1 90.56 472 ILE B CA 1
ATOM 8052 C C . ILE B 1 472 ? -21.953 -22.359 -11.562 1 90.56 472 ILE B C 1
ATOM 8054 O O . ILE B 1 472 ? -22.5 -21.281 -11.328 1 90.56 472 ILE B O 1
ATOM 8058 N N . ALA B 1 473 ? -21.422 -22.625 -12.711 1 91.56 473 ALA B N 1
ATOM 8059 C CA . ALA B 1 473 ? -21.422 -21.656 -13.805 1 91.56 473 ALA B CA 1
ATOM 8060 C C . ALA B 1 473 ? -22.828 -21.25 -14.188 1 91.56 473 ALA B C 1
ATOM 8062 O O . ALA B 1 473 ? -23.094 -20.094 -14.516 1 91.56 473 ALA B O 1
ATOM 8063 N N . GLU B 1 474 ? -23.766 -22.125 -14.117 1 91.12 474 GLU B N 1
ATOM 8064 C CA . GLU B 1 474 ? -25.141 -21.875 -14.562 1 91.12 474 GLU B CA 1
ATOM 8065 C C . GLU B 1 474 ? -25.984 -21.266 -13.445 1 91.12 474 GLU B C 1
ATOM 8067 O O . GLU B 1 474 ? -27.062 -20.75 -13.695 1 91.12 474 GLU B O 1
ATOM 8072 N N . SER B 1 475 ? -25.5 -21.312 -12.258 1 89.25 475 SER B N 1
ATOM 8073 C CA . SER B 1 475 ? -26.266 -20.844 -11.109 1 89.25 475 SER B CA 1
ATOM 8074 C C . SER B 1 475 ? -26.375 -19.312 -11.102 1 89.25 475 SER B C 1
ATOM 8076 O O . SER B 1 475 ? -27.219 -18.75 -10.406 1 89.25 475 SER B O 1
ATOM 8078 N N . GLY B 1 476 ? -25.391 -18.625 -11.719 1 89.81 476 GLY B N 1
ATOM 8079 C CA . GLY B 1 476 ? -25.406 -17.172 -11.75 1 89.81 476 GLY B CA 1
ATOM 8080 C C . GLY B 1 476 ? -24.625 -16.547 -10.609 1 89.81 476 GLY B C 1
ATOM 8081 O O . GLY B 1 476 ? -24.453 -15.328 -10.562 1 89.81 476 GLY B O 1
ATOM 8082 N N . ILE B 1 477 ? -24.203 -17.297 -9.688 1 91.62 477 ILE B N 1
ATOM 8083 C CA . ILE B 1 477 ? -23.359 -16.766 -8.617 1 91.62 477 ILE B CA 1
ATOM 8084 C C . ILE B 1 477 ? -22.031 -16.297 -9.203 1 91.62 477 ILE B C 1
ATOM 8086 O O . ILE B 1 477 ? -21.547 -16.844 -10.188 1 91.62 477 ILE B O 1
ATOM 8090 N N . PRO B 1 478 ? -21.484 -15.164 -8.648 1 92.75 478 PRO B N 1
ATOM 8091 C CA . PRO B 1 478 ? -20.109 -14.898 -9.07 1 92.75 478 PRO B CA 1
ATOM 8092 C C . PRO B 1 478 ? -19.203 -16.125 -8.953 1 92.75 478 PRO B C 1
ATOM 8094 O O . PRO B 1 478 ? -19.109 -16.719 -7.879 1 92.75 478 PRO B O 1
ATOM 8097 N N . ALA B 1 479 ? -18.672 -16.531 -10.07 1 94.38 479 ALA B N 1
ATOM 8098 C CA . ALA B 1 479 ? -17.828 -17.734 -10.117 1 94.38 479 ALA B CA 1
ATOM 8099 C C . ALA B 1 479 ? -16.531 -17.453 -10.867 1 94.38 479 ALA B C 1
ATOM 8101 O O . ALA B 1 479 ? -16.531 -16.797 -11.914 1 94.38 479 ALA B O 1
ATOM 8102 N N . GLY B 1 480 ? -15.445 -17.859 -10.273 1 95.44 480 GLY B N 1
ATOM 8103 C CA . GLY B 1 480 ? -14.133 -17.703 -10.883 1 95.44 480 GLY B CA 1
ATOM 8104 C C . GLY B 1 480 ? -13.289 -18.969 -10.805 1 95.44 480 GLY B C 1
ATOM 8105 O O . GLY B 1 480 ? -13.805 -20.031 -10.477 1 95.44 480 GLY B O 1
ATOM 8106 N N . PHE B 1 481 ? -12.094 -18.875 -11.266 1 94.94 481 PHE B N 1
ATOM 8107 C CA . PHE B 1 481 ? -11.195 -20.016 -11.281 1 94.94 481 PHE B CA 1
ATOM 8108 C C . PHE B 1 481 ? -9.906 -19.703 -10.531 1 94.94 481 PHE B C 1
ATOM 8110 O O . PHE B 1 481 ? -9.242 -18.703 -10.812 1 94.94 481 PHE B O 1
ATOM 8117 N N . GLY B 1 482 ? -9.555 -20.438 -9.531 1 94.75 482 GLY B N 1
ATOM 8118 C CA . GLY B 1 482 ? -8.32 -20.422 -8.75 1 94.75 482 GLY B CA 1
ATOM 8119 C C . GLY B 1 482 ? -7.676 -21.781 -8.617 1 94.75 482 GLY B C 1
ATOM 8120 O O . GLY B 1 482 ? -8.094 -22.609 -7.801 1 94.75 482 GLY B O 1
ATOM 8121 N N . PRO B 1 483 ? -6.68 -22 -9.281 1 92.5 483 PRO B N 1
ATOM 8122 C CA . PRO B 1 483 ? -6.074 -23.328 -9.414 1 92.5 483 PRO B CA 1
ATOM 8123 C C . PRO B 1 483 ? -5.547 -23.875 -8.086 1 92.5 483 PRO B C 1
ATOM 8125 O O . PRO B 1 483 ? -5.414 -25.094 -7.926 1 92.5 483 PRO B O 1
ATOM 8128 N N . ASP B 1 484 ? -5.27 -22.969 -7.156 1 92 484 ASP B N 1
ATOM 8129 C CA . ASP B 1 484 ? -4.656 -23.344 -5.883 1 92 484 ASP B CA 1
ATOM 8130 C C . ASP B 1 484 ? -3.258 -23.922 -6.098 1 92 484 ASP B C 1
ATOM 8132 O O . ASP B 1 484 ? -2.869 -24.875 -5.43 1 92 484 ASP B O 1
ATOM 8136 N N . GLY B 1 485 ? -2.645 -23.516 -7.117 1 92.81 485 GLY B N 1
ATOM 8137 C CA . GLY B 1 485 ? -1.24 -23.844 -7.324 1 92.81 485 GLY B CA 1
ATOM 8138 C C . GLY B 1 485 ? -0.321 -23.156 -6.328 1 92.81 485 GLY B C 1
ATOM 8139 O O . GLY B 1 485 ? -0.721 -22.203 -5.656 1 92.81 485 GLY B O 1
ATOM 8140 N N . ALA B 1 486 ? 0.966 -23.766 -6.023 1 88.19 486 ALA B N 1
ATOM 8141 C CA . ALA B 1 486 ? 1.651 -24.734 -6.883 1 88.19 486 ALA B CA 1
ATOM 8142 C C . ALA B 1 486 ? 2.057 -25.969 -6.102 1 88.19 486 ALA B C 1
ATOM 8144 O O . ALA B 1 486 ? 3.129 -26.547 -6.332 1 88.19 486 ALA B O 1
ATOM 8145 N N . ASN B 1 487 ? 1.266 -26.297 -5.062 1 88.75 487 ASN B N 1
ATOM 8146 C CA . ASN B 1 487 ? 1.64 -27.5 -4.32 1 88.75 487 ASN B CA 1
ATOM 8147 C C . ASN B 1 487 ? 0.858 -28.719 -4.801 1 88.75 487 ASN B C 1
ATOM 8149 O O . ASN B 1 487 ? 1.364 -29.516 -5.598 1 88.75 487 ASN B O 1
ATOM 8153 N N . ILE B 1 488 ? -0.397 -28.719 -4.59 1 89.12 488 ILE B N 1
ATOM 8154 C CA . ILE B 1 488 ? -1.225 -29.891 -4.863 1 89.12 488 ILE B CA 1
ATOM 8155 C C . ILE B 1 488 ? -1.734 -29.844 -6.301 1 89.12 488 ILE B C 1
ATOM 8157 O O . ILE B 1 488 ? -2.236 -30.844 -6.824 1 89.12 488 ILE B O 1
ATOM 8161 N N . ALA B 1 489 ? -1.649 -28.734 -6.867 1 93.62 489 ALA B N 1
ATOM 8162 C CA . ALA B 1 489 ? -2.105 -28.484 -8.234 1 93.62 489 ALA B CA 1
ATOM 8163 C C . ALA B 1 489 ? -1.134 -27.562 -8.977 1 93.62 489 ALA B C 1
ATOM 8165 O O . ALA B 1 489 ? -0.362 -26.828 -8.352 1 93.62 489 ALA B O 1
ATOM 8166 N N . PRO B 1 490 ? -1.151 -27.688 -10.305 1 96.5 490 PRO B N 1
ATOM 8167 C CA . PRO B 1 490 ? -0.307 -26.766 -11.07 1 96.5 490 PRO B CA 1
ATOM 8168 C C . PRO B 1 490 ? -0.718 -25.297 -10.898 1 96.5 490 PRO B C 1
ATOM 8170 O O . PRO B 1 490 ? -1.896 -25.016 -10.68 1 96.5 490 PRO B O 1
ATOM 8173 N N . LEU B 1 491 ? 0.262 -24.438 -10.961 1 97.31 491 LEU B N 1
ATOM 8174 C CA . LEU B 1 491 ? -0.017 -23.016 -11.07 1 97.31 491 LEU B CA 1
ATOM 8175 C C . LEU B 1 491 ? -0.575 -22.672 -12.453 1 97.31 491 LEU B C 1
ATOM 8177 O O . LEU B 1 491 ? -1.403 -21.766 -12.586 1 97.31 491 LEU B O 1
ATOM 8181 N N . SER B 1 492 ? -0.116 -23.406 -13.445 1 97.81 492 SER B N 1
ATOM 8182 C CA . SER B 1 492 ? -0.559 -23.188 -14.82 1 97.81 492 SER B CA 1
ATOM 8183 C C . SER B 1 492 ? -2.072 -23.344 -14.945 1 97.81 492 SER B C 1
ATOM 8185 O O . SER B 1 492 ? -2.641 -24.328 -14.484 1 97.81 492 SER B O 1
ATOM 8187 N N . PRO B 1 493 ? -2.695 -22.391 -15.586 1 97.81 493 PRO B N 1
ATOM 8188 C CA . PRO B 1 493 ? -4.148 -22.484 -15.742 1 97.81 493 PRO B CA 1
ATOM 8189 C C . PRO B 1 493 ? -4.574 -23.531 -16.766 1 97.81 493 PRO B C 1
ATOM 8191 O O . PRO B 1 493 ? -5.73 -23.969 -16.766 1 97.81 493 PRO B O 1
ATOM 8194 N N . TRP B 1 494 ? -3.725 -23.984 -17.547 1 98 494 TRP B N 1
ATOM 8195 C CA . TRP B 1 494 ? -4.098 -24.703 -18.75 1 98 494 TRP B CA 1
ATOM 8196 C C . TRP B 1 494 ? -4.469 -26.156 -18.438 1 98 494 TRP B C 1
ATOM 8198 O O . TRP B 1 494 ? -5.445 -26.688 -18.969 1 98 494 TRP B O 1
ATOM 8208 N N . PRO B 1 495 ? -3.707 -26.859 -17.5 1 96.81 495 PRO B N 1
ATOM 8209 C CA . PRO B 1 495 ? -4.215 -28.156 -17.078 1 96.81 495 PRO B CA 1
ATOM 8210 C C . PRO B 1 495 ? -5.605 -28.078 -16.453 1 96.81 495 PRO B C 1
ATOM 8212 O O . PRO B 1 495 ? -6.406 -29 -16.594 1 96.81 495 PRO B O 1
ATOM 8215 N N . HIS B 1 496 ? -5.852 -27.016 -15.797 1 96.19 496 HIS B N 1
ATOM 8216 C CA . HIS B 1 496 ? -7.168 -26.812 -15.195 1 96.19 496 HIS B CA 1
ATOM 8217 C C . HIS B 1 496 ? -8.227 -26.578 -16.266 1 96.19 496 HIS B C 1
ATOM 8219 O O . HIS B 1 496 ? -9.359 -27.047 -16.141 1 96.19 496 HIS B O 1
ATOM 8225 N N . ALA B 1 497 ? -7.859 -25.828 -17.234 1 97.31 497 ALA B N 1
ATOM 8226 C CA . ALA B 1 497 ? -8.758 -25.672 -18.375 1 97.31 497 ALA B CA 1
ATOM 8227 C C . ALA B 1 497 ? -9.07 -27.016 -19.031 1 97.31 497 ALA B C 1
ATOM 8229 O O . ALA B 1 497 ? -10.234 -27.312 -19.312 1 97.31 497 ALA B O 1
ATOM 8230 N N . TYR B 1 498 ? -8.055 -27.812 -19.266 1 97.12 498 TYR B N 1
ATOM 8231 C CA . TYR B 1 498 ? -8.234 -29.156 -19.812 1 97.12 498 TYR B CA 1
ATOM 8232 C C . TYR B 1 498 ? -9.227 -29.953 -18.984 1 97.12 498 TYR B C 1
ATOM 8234 O O . TYR B 1 498 ? -10.172 -30.531 -19.516 1 97.12 498 TYR B O 1
ATOM 8242 N N . TYR B 1 499 ? -9.047 -29.922 -17.703 1 95.38 499 TYR B N 1
ATOM 8243 C CA . TYR B 1 499 ? -9.898 -30.688 -16.781 1 95.38 499 TYR B CA 1
ATOM 8244 C C . TYR B 1 499 ? -11.328 -30.172 -16.828 1 95.38 499 TYR B C 1
ATOM 8246 O O . TYR B 1 499 ? -12.273 -30.969 -16.906 1 95.38 499 TYR B O 1
ATOM 8254 N N . ALA B 1 500 ? -11.5 -28.891 -16.781 1 95.62 500 ALA B N 1
ATOM 8255 C CA . ALA B 1 500 ? -12.828 -28.297 -16.75 1 95.62 500 ALA B CA 1
ATOM 8256 C C . ALA B 1 500 ? -13.578 -28.531 -18.047 1 95.62 500 ALA B C 1
ATOM 8258 O O . ALA B 1 500 ? -14.805 -28.672 -18.047 1 95.62 500 ALA B O 1
ATOM 8259 N N . VAL B 1 501 ? -12.867 -28.594 -19.156 1 97.12 501 VAL B N 1
ATOM 8260 C CA . VAL B 1 501 ? -13.477 -28.719 -20.469 1 97.12 501 VAL B CA 1
ATOM 8261 C C . VAL B 1 501 ? -13.758 -30.188 -20.766 1 97.12 501 VAL B C 1
ATOM 8263 O O . VAL B 1 501 ? -14.781 -30.516 -21.375 1 97.12 501 VAL B O 1
ATOM 8266 N N . THR B 1 502 ? -12.922 -31.094 -20.281 1 95.44 502 THR B N 1
ATOM 8267 C CA . THR B 1 502 ? -13.023 -32.469 -20.719 1 95.44 502 THR B CA 1
ATOM 8268 C C . THR B 1 502 ? -13.547 -33.375 -19.594 1 95.44 502 THR B C 1
ATOM 8270 O O . THR B 1 502 ? -14.062 -34.469 -19.844 1 95.44 502 THR B O 1
ATOM 8273 N N . GLY B 1 503 ? -13.281 -32.969 -18.375 1 93.69 503 GLY B N 1
ATOM 8274 C CA . GLY B 1 503 ? -13.586 -33.812 -17.219 1 93.69 503 GLY B CA 1
ATOM 8275 C C . GLY B 1 503 ? -12.547 -34.875 -16.984 1 93.69 503 GLY B C 1
ATOM 8276 O O . GLY B 1 503 ? -12.75 -35.75 -16.141 1 93.69 503 GLY B O 1
ATOM 8277 N N . LYS B 1 504 ? -11.422 -34.781 -17.672 1 93.75 504 LYS B N 1
ATOM 8278 C CA . LYS B 1 504 ? -10.406 -35.844 -17.594 1 93.75 504 LYS B CA 1
ATOM 8279 C C . LYS B 1 504 ? -9.273 -35.438 -16.672 1 93.75 504 LYS B C 1
ATOM 8281 O O . LYS B 1 504 ? -8.859 -34.281 -16.641 1 93.75 504 LYS B O 1
ATOM 8286 N N . ASN B 1 505 ? -8.805 -36.438 -15.961 1 93.5 505 ASN B N 1
ATOM 8287 C CA . ASN B 1 505 ? -7.652 -36.219 -15.094 1 93.5 505 ASN B CA 1
ATOM 8288 C C . ASN B 1 505 ? -6.34 -36.375 -15.852 1 93.5 505 ASN B C 1
ATOM 8290 O O . ASN B 1 505 ? -6.34 -36.531 -17.078 1 93.5 505 ASN B O 1
ATOM 8294 N N . ALA B 1 506 ? -5.234 -36.375 -15.172 1 94.12 506 ALA B N 1
ATOM 8295 C CA . ALA B 1 506 ? -3.904 -36.375 -15.773 1 94.12 506 ALA B CA 1
ATOM 8296 C C . ALA B 1 506 ? -3.629 -37.719 -16.453 1 94.12 506 ALA B C 1
ATOM 8298 O O . ALA B 1 506 ? -2.832 -37.781 -17.391 1 94.12 506 ALA B O 1
ATOM 8299 N N . ARG B 1 507 ? -4.312 -38.75 -16.031 1 92.56 507 ARG B N 1
ATOM 8300 C CA . ARG B 1 507 ? -4.129 -40.094 -16.609 1 92.56 507 ARG B CA 1
ATOM 8301 C C . ARG B 1 507 ? -5.051 -40.281 -17.812 1 92.56 507 ARG B C 1
ATOM 8303 O O . ARG B 1 507 ? -5.02 -41.344 -18.438 1 92.56 507 ARG B O 1
ATOM 8310 N N . GLY B 1 508 ? -5.859 -39.281 -18.031 1 91.5 508 GLY B N 1
ATOM 8311 C CA . GLY B 1 508 ? -6.754 -39.375 -19.172 1 91.5 508 GLY B CA 1
ATOM 8312 C C . GLY B 1 508 ? -8.102 -39.969 -18.844 1 91.5 508 GLY B C 1
ATOM 8313 O O . GLY B 1 508 ? -8.945 -40.156 -19.719 1 91.5 508 GLY B O 1
ATOM 8314 N N . ALA B 1 509 ? -8.289 -40.312 -17.625 1 91.12 509 ALA B N 1
ATOM 8315 C CA . ALA B 1 509 ? -9.57 -40.875 -17.203 1 91.12 509 ALA B CA 1
ATOM 8316 C C . ALA B 1 509 ? -10.617 -39.781 -17.031 1 91.12 509 ALA B C 1
ATOM 8318 O O . ALA B 1 509 ? -10.328 -38.719 -16.484 1 91.12 509 ALA B O 1
ATOM 8319 N N . THR B 1 510 ? -11.844 -40.031 -17.5 1 92.25 510 THR B N 1
ATOM 8320 C CA . THR B 1 510 ? -12.953 -39.125 -17.266 1 92.25 510 THR B CA 1
ATOM 8321 C C . THR B 1 510 ? -13.477 -39.281 -15.836 1 92.25 510 THR B C 1
ATOM 8323 O O . THR B 1 510 ? -14.086 -40.281 -15.492 1 92.25 510 THR B O 1
ATOM 8326 N N . ILE B 1 511 ? -13.273 -38.25 -15.07 1 90.56 511 ILE B N 1
ATOM 8327 C CA . ILE B 1 511 ? -13.625 -38.406 -13.664 1 90.56 511 ILE B CA 1
ATOM 8328 C C . ILE B 1 511 ? -14.688 -37.375 -13.281 1 90.56 511 ILE B C 1
ATOM 8330 O O . ILE B 1 511 ? -15.297 -37.469 -12.211 1 90.56 511 ILE B O 1
ATOM 8334 N N . ASN B 1 512 ? -14.93 -36.406 -14.039 1 90.25 512 ASN B N 1
ATOM 8335 C CA . ASN B 1 512 ? -15.93 -35.375 -13.742 1 90.25 512 ASN B CA 1
ATOM 8336 C C . ASN B 1 512 ? -16.969 -35.281 -14.852 1 90.25 512 ASN B C 1
ATOM 8338 O O . ASN B 1 512 ? -17.25 -34.188 -15.352 1 90.25 512 ASN B O 1
ATOM 8342 N N . PRO B 1 513 ? -17.5 -36.375 -15.172 1 88.19 513 PRO B N 1
ATOM 8343 C CA . PRO B 1 513 ? -18.484 -36.344 -16.25 1 88.19 513 PRO B CA 1
ATOM 8344 C C . PRO B 1 513 ? -19.703 -35.469 -15.914 1 88.19 513 PRO B C 1
ATOM 8346 O O . PRO B 1 513 ? -20.141 -35.438 -14.758 1 88.19 513 PRO B O 1
ATOM 8349 N N . GLY B 1 514 ? -20.266 -34.812 -16.891 1 88.88 514 GLY B N 1
ATOM 8350 C CA . GLY B 1 514 ? -21.484 -34.031 -16.734 1 88.88 514 GLY B CA 1
ATOM 8351 C C . GLY B 1 514 ? -21.25 -32.656 -16.125 1 88.88 514 GLY B C 1
ATOM 8352 O O . GLY B 1 514 ? -22.156 -31.844 -16.047 1 88.88 514 GLY B O 1
ATOM 8353 N N . GLN B 1 515 ? -20.062 -32.438 -15.672 1 91.62 515 GLN B N 1
ATOM 8354 C CA . GLN B 1 515 ? -19.75 -31.172 -15.031 1 91.62 515 GLN B CA 1
ATOM 8355 C C . GLN B 1 515 ? -18.656 -30.422 -15.797 1 91.62 515 GLN B C 1
ATOM 8357 O O . GLN B 1 515 ? -17.812 -29.766 -15.188 1 91.62 515 GLN B O 1
ATOM 8362 N N . THR B 1 516 ? -18.672 -30.578 -17.062 1 94.38 516 THR B N 1
ATOM 8363 C CA . THR B 1 516 ? -17.734 -29.859 -17.922 1 94.38 516 THR B CA 1
ATOM 8364 C C . THR B 1 516 ? -18.328 -28.531 -18.375 1 94.38 516 THR B C 1
ATOM 8366 O O . THR B 1 516 ? -19.547 -28.344 -18.344 1 94.38 516 THR B O 1
ATOM 8369 N N . ILE B 1 517 ? -17.516 -27.594 -18.703 1 95.88 517 ILE B N 1
ATOM 8370 C CA . ILE B 1 517 ? -17.938 -26.281 -19.219 1 95.88 517 ILE B CA 1
ATOM 8371 C C . ILE B 1 517 ? -17.141 -25.953 -20.484 1 95.88 517 ILE B C 1
ATOM 8373 O O . ILE B 1 517 ? -16.156 -26.625 -20.797 1 95.88 517 ILE B O 1
ATOM 8377 N N . SER B 1 518 ? -17.625 -24.938 -21.234 1 97.19 518 SER B N 1
ATOM 8378 C CA . SER B 1 518 ? -17.031 -24.594 -22.516 1 97.19 518 SER B CA 1
ATOM 8379 C C . SER B 1 518 ? -15.672 -23.922 -22.328 1 97.19 518 SER B C 1
ATOM 8381 O O . SER B 1 518 ? -15.391 -23.359 -21.266 1 97.19 518 SER B O 1
ATOM 8383 N N . ARG B 1 519 ? -14.828 -24.016 -23.359 1 97.62 519 ARG B N 1
ATOM 8384 C CA . ARG B 1 519 ? -13.547 -23.312 -23.391 1 97.62 519 ARG B CA 1
ATOM 8385 C C . ARG B 1 519 ? -13.734 -21.828 -23.125 1 97.62 519 ARG B C 1
ATOM 8387 O O . ARG B 1 519 ? -12.969 -21.219 -22.375 1 97.62 519 ARG B O 1
ATOM 8394 N N . ARG B 1 520 ? -14.719 -21.266 -23.672 1 97.06 520 ARG B N 1
ATOM 8395 C CA . ARG B 1 520 ? -15.008 -19.844 -23.5 1 97.06 520 ARG B CA 1
ATOM 8396 C C . ARG B 1 520 ? -15.297 -19.516 -22.047 1 97.06 520 ARG B C 1
ATOM 8398 O O . ARG B 1 520 ? -14.758 -18.562 -21.5 1 97.06 520 ARG B O 1
ATOM 8405 N N . LYS B 1 521 ? -16.109 -20.25 -21.469 1 96.75 521 LYS B N 1
ATOM 8406 C CA . LYS B 1 521 ? -16.484 -20 -20.078 1 96.75 521 LYS B CA 1
ATOM 8407 C C . LYS B 1 521 ? -15.266 -20.125 -19.156 1 96.75 521 LYS B C 1
ATOM 8409 O O . LYS B 1 521 ? -15.109 -19.328 -18.219 1 96.75 521 LYS B O 1
ATOM 8414 N N . VAL B 1 522 ? -14.422 -21.125 -19.375 1 97.56 522 VAL B N 1
ATOM 8415 C CA . VAL B 1 522 ? -13.211 -21.281 -18.578 1 97.56 522 VAL B CA 1
ATOM 8416 C C . VAL B 1 522 ? -12.359 -20.016 -18.688 1 97.56 522 VAL B C 1
ATOM 8418 O O . VAL B 1 522 ? -11.875 -19.5 -17.688 1 97.56 522 VAL B O 1
ATOM 8421 N N . LEU B 1 523 ? -12.211 -19.547 -19.891 1 98.06 523 LEU B N 1
ATOM 8422 C CA . LEU B 1 523 ? -11.391 -18.344 -20.109 1 98.06 523 LEU B CA 1
ATOM 8423 C C . LEU B 1 523 ? -12.023 -17.141 -19.438 1 98.06 523 LEU B C 1
ATOM 8425 O O . LEU B 1 523 ? -11.32 -16.297 -18.859 1 98.06 523 LEU B O 1
ATOM 8429 N N . GLU B 1 524 ? -13.367 -17 -19.5 1 97.62 524 GLU B N 1
ATOM 8430 C CA . GLU B 1 524 ? -14.055 -15.945 -18.766 1 97.62 524 GLU B CA 1
ATOM 8431 C C . GLU B 1 524 ? -13.742 -16.016 -17.281 1 97.62 524 GLU B C 1
ATOM 8433 O O . GLU B 1 524 ? -13.469 -14.992 -16.641 1 97.62 524 GLU B O 1
ATOM 8438 N N . MET B 1 525 ? -13.688 -17.156 -16.781 1 97.25 525 MET B N 1
ATOM 8439 C CA . MET B 1 525 ? -13.453 -17.375 -15.352 1 97.25 525 MET B CA 1
ATOM 8440 C C . MET B 1 525 ? -12.016 -17.031 -14.977 1 97.25 525 MET B C 1
ATOM 8442 O O . MET B 1 525 ? -11.75 -16.609 -13.844 1 97.25 525 MET B O 1
ATOM 8446 N N . PHE B 1 526 ? -11.07 -17.109 -15.906 1 98.31 526 PHE B N 1
ATOM 8447 C CA . PHE B 1 526 ? -9.664 -16.797 -15.648 1 98.31 526 PHE B CA 1
ATOM 8448 C C . PHE B 1 526 ? -9.359 -15.344 -15.984 1 98.31 526 PHE B C 1
ATOM 8450 O O . PHE B 1 526 ? -8.219 -14.906 -15.883 1 98.31 526 PHE B O 1
ATOM 8457 N N . THR B 1 527 ? -10.344 -14.547 -16.484 1 98.25 527 THR B N 1
ATOM 8458 C CA . THR B 1 527 ? -10.133 -13.148 -16.844 1 98.25 527 THR B CA 1
ATOM 8459 C C . THR B 1 527 ? -11.164 -12.25 -16.156 1 98.25 527 THR B C 1
ATOM 8461 O O . THR B 1 527 ? -11.078 -12 -14.961 1 98.25 527 THR B O 1
ATOM 8464 N N . ARG B 1 528 ? -12.227 -11.93 -16.828 1 97.19 528 ARG B N 1
ATOM 8465 C CA . ARG B 1 528 ? -13.164 -10.93 -16.328 1 97.19 528 ARG B CA 1
ATOM 8466 C C . ARG B 1 528 ? -13.828 -11.383 -15.039 1 97.19 528 ARG B C 1
ATOM 8468 O O . ARG B 1 528 ? -14 -10.586 -14.109 1 97.19 528 ARG B O 1
ATOM 8475 N N . ASP B 1 529 ? -14.195 -12.656 -14.914 1 96.81 529 ASP B N 1
ATOM 8476 C CA . ASP B 1 529 ? -14.945 -13.109 -13.75 1 96.81 529 ASP B CA 1
ATOM 8477 C C . ASP B 1 529 ? -14.086 -13.086 -12.492 1 96.81 529 ASP B C 1
ATOM 8479 O O . ASP B 1 529 ? -14.57 -12.797 -11.398 1 96.81 529 ASP B O 1
ATOM 8483 N N . ASN B 1 530 ? -12.82 -13.344 -12.602 1 97.69 530 ASN B N 1
ATOM 8484 C CA . ASN B 1 530 ? -11.906 -13.398 -11.461 1 97.69 530 ASN B CA 1
ATOM 8485 C C . ASN B 1 530 ? -11.688 -12.016 -10.859 1 97.69 530 ASN B C 1
ATOM 8487 O O . ASN B 1 530 ? -11.188 -11.891 -9.734 1 97.69 530 ASN B O 1
ATOM 8491 N N . THR B 1 531 ? -12 -10.922 -11.57 1 96.94 531 THR B N 1
ATOM 8492 C CA . THR B 1 531 ? -11.82 -9.578 -11.023 1 96.94 531 THR B CA 1
ATOM 8493 C C . THR B 1 531 ? -12.734 -9.359 -9.82 1 96.94 531 THR B C 1
ATOM 8495 O O . THR B 1 531 ? -12.406 -8.586 -8.914 1 96.94 531 THR B O 1
ATOM 8498 N N . TRP B 1 532 ? -13.852 -10.094 -9.789 1 94.75 532 TRP B N 1
ATOM 8499 C CA . TRP B 1 532 ? -14.742 -10.016 -8.641 1 94.75 532 TRP B CA 1
ATOM 8500 C C . TRP B 1 532 ? -14.039 -10.469 -7.367 1 94.75 532 TRP B C 1
ATOM 8502 O O . TRP B 1 532 ? -14.211 -9.867 -6.305 1 94.75 532 TRP B O 1
ATOM 8512 N N . PHE B 1 533 ? -13.211 -11.422 -7.43 1 94.38 533 PHE B N 1
ATOM 8513 C CA . PHE B 1 533 ? -12.523 -12 -6.281 1 94.38 533 PHE B CA 1
ATOM 8514 C C . PHE B 1 533 ? -11.336 -11.141 -5.867 1 94.38 533 PHE B C 1
ATOM 8516 O O . PHE B 1 533 ? -10.844 -11.25 -4.742 1 94.38 533 PHE B O 1
ATOM 8523 N N . LEU B 1 534 ? -10.812 -10.43 -6.812 1 95 534 LEU B N 1
ATOM 8524 C CA . LEU B 1 534 ? -9.789 -9.461 -6.441 1 95 534 LEU B CA 1
ATOM 8525 C C . LEU B 1 534 ? -10.406 -8.281 -5.695 1 95 534 LEU B C 1
ATOM 8527 O O . LEU B 1 534 ? -9.883 -7.852 -4.664 1 95 534 LEU B O 1
ATOM 8531 N N . GLY B 1 535 ? -11.531 -7.766 -6.23 1 89.44 535 GLY B N 1
ATOM 8532 C CA . GLY B 1 535 ? -12.266 -6.668 -5.613 1 89.44 535 GLY B CA 1
ATOM 8533 C C . GLY B 1 535 ? -11.633 -5.312 -5.859 1 89.44 535 GLY B C 1
ATOM 8534 O O . GLY B 1 535 ? -10.594 -5.219 -6.512 1 89.44 535 GLY B O 1
ATOM 8535 N N . GLY B 1 536 ? -12.305 -4.285 -5.398 1 85.19 536 GLY B N 1
ATOM 8536 C CA . GLY B 1 536 ? -11.797 -2.926 -5.445 1 85.19 536 GLY B CA 1
ATOM 8537 C C . GLY B 1 536 ? -11.594 -2.41 -6.855 1 85.19 536 GLY B C 1
ATOM 8538 O O . GLY B 1 536 ? -12.445 -2.617 -7.727 1 85.19 536 GLY B O 1
ATOM 8539 N N . GLN B 1 537 ? -10.461 -1.789 -7.066 1 86.31 537 GLN B N 1
ATOM 8540 C CA . GLN B 1 537 ? -10.164 -1.135 -8.336 1 86.31 537 GLN B CA 1
ATOM 8541 C C . GLN B 1 537 ? -9.93 -2.16 -9.445 1 86.31 537 GLN B C 1
ATOM 8543 O O . GLN B 1 537 ? -10.133 -1.868 -10.625 1 86.31 537 GLN B O 1
ATOM 8548 N N . ASP B 1 538 ? -9.555 -3.324 -9.047 1 93.25 538 ASP B N 1
ATOM 8549 C CA . ASP B 1 538 ? -9.195 -4.348 -10.023 1 93.25 538 ASP B CA 1
ATOM 8550 C C . ASP B 1 538 ? -10.398 -4.734 -10.883 1 93.25 538 ASP B C 1
ATOM 8552 O O . ASP B 1 538 ? -10.242 -5.117 -12.047 1 93.25 538 ASP B O 1
ATOM 8556 N N . GLU B 1 539 ? -11.594 -4.582 -10.312 1 92.69 539 GLU B N 1
ATOM 8557 C CA . GLU B 1 539 ? -12.812 -4.922 -11.047 1 92.69 539 GLU B CA 1
ATOM 8558 C C . GLU B 1 539 ? -12.961 -4.059 -12.289 1 92.69 539 GLU B C 1
ATOM 8560 O O . GLU B 1 539 ? -13.508 -4.504 -13.305 1 92.69 539 GLU B O 1
ATOM 8565 N N . LYS B 1 540 ? -12.391 -2.9 -12.227 1 90.19 540 LYS B N 1
ATOM 8566 C CA . LYS B 1 540 ? -12.547 -1.96 -13.328 1 90.19 540 LYS B CA 1
ATOM 8567 C C . LYS B 1 540 ? -11.289 -1.908 -14.188 1 90.19 540 LYS B C 1
ATOM 8569 O O . LYS B 1 540 ? -11.32 -1.399 -15.312 1 90.19 540 LYS B O 1
ATOM 8574 N N . LEU B 1 541 ? -10.25 -2.5 -13.742 1 93.94 541 LEU B N 1
ATOM 8575 C CA . LEU B 1 541 ? -8.969 -2.254 -14.391 1 93.94 541 LEU B CA 1
ATOM 8576 C C . LEU B 1 541 ? -8.484 -3.496 -15.125 1 93.94 541 LEU B C 1
ATOM 8578 O O . LEU B 1 541 ? -7.688 -3.396 -16.062 1 93.94 541 LEU B O 1
ATOM 8582 N N . LEU B 1 542 ? -8.93 -4.641 -14.734 1 97.5 542 LEU B N 1
ATOM 8583 C CA . LEU B 1 542 ? -8.297 -5.863 -15.227 1 97.5 542 LEU B CA 1
ATOM 8584 C C . LEU B 1 542 ? -9.328 -6.781 -15.867 1 97.5 542 LEU B C 1
ATOM 8586 O O . LEU B 1 542 ? -10.531 -6.504 -15.828 1 97.5 542 LEU B O 1
ATOM 8590 N N . GLY B 1 543 ? -8.891 -7.77 -16.531 1 98.25 543 GLY B N 1
ATOM 8591 C CA . GLY B 1 543 ? -9.672 -8.922 -16.953 1 98.25 543 GLY B CA 1
ATOM 8592 C C . GLY B 1 543 ? -10.336 -8.742 -18.297 1 98.25 543 GLY B C 1
ATOM 8593 O O . GLY B 1 543 ? -10.844 -9.695 -18.875 1 98.25 543 GLY B O 1
ATOM 8594 N N . VAL B 1 544 ? -10.367 -7.508 -18.828 1 98.44 544 VAL B N 1
ATOM 8595 C CA . VAL B 1 544 ? -10.969 -7.176 -20.109 1 98.44 544 VAL B CA 1
ATOM 8596 C C . VAL B 1 544 ? -10.062 -6.207 -20.859 1 98.44 544 VAL B C 1
ATOM 8598 O O . VAL B 1 544 ? -9.469 -5.309 -20.266 1 98.44 544 VAL B O 1
ATOM 8601 N N . LEU B 1 545 ? -9.914 -6.461 -22.156 1 98.56 545 LEU B N 1
ATOM 8602 C CA . LEU B 1 545 ? -9.172 -5.52 -22.984 1 98.56 545 LEU B CA 1
ATOM 8603 C C . LEU B 1 545 ? -10.109 -4.469 -23.578 1 98.56 545 LEU B C 1
ATOM 8605 O O . LEU B 1 545 ? -10.695 -4.684 -24.641 1 98.56 545 LEU B O 1
ATOM 8609 N N . GLU B 1 546 ? -10.242 -3.396 -22.906 1 97.31 546 GLU B N 1
ATOM 8610 C CA . GLU B 1 546 ? -11.062 -2.25 -23.281 1 97.31 546 GLU B CA 1
ATOM 8611 C C . GLU B 1 546 ? -10.336 -0.937 -23.016 1 97.31 546 GLU B C 1
ATOM 8613 O O . GLU B 1 546 ? -9.469 -0.874 -22.141 1 97.31 546 GLU B O 1
ATOM 8618 N N . VAL B 1 547 ? -10.711 0.029 -23.812 1 95.31 547 VAL B N 1
ATOM 8619 C CA . VAL B 1 547 ? -10.094 1.339 -23.625 1 95.31 547 VAL B CA 1
ATOM 8620 C C . VAL B 1 547 ? -10.32 1.808 -22.188 1 95.31 547 VAL B C 1
ATOM 8622 O O . VAL B 1 547 ? -11.438 1.704 -21.656 1 95.31 547 VAL B O 1
ATOM 8625 N N . GLY B 1 548 ? -9.258 2.252 -21.516 1 90.31 548 GLY B N 1
ATOM 8626 C CA . GLY B 1 548 ? -9.352 2.748 -20.156 1 90.31 548 GLY B CA 1
ATOM 8627 C C . GLY B 1 548 ? -8.922 1.727 -19.125 1 90.31 548 GLY B C 1
ATOM 8628 O O . GLY B 1 548 ? -8.758 2.059 -17.938 1 90.31 548 GLY B O 1
ATOM 8629 N N . ARG B 1 549 ? -8.695 0.532 -19.516 1 94.75 549 ARG B N 1
ATOM 8630 C CA . ARG B 1 549 ? -8.211 -0.512 -18.625 1 94.75 549 ARG B CA 1
ATOM 8631 C C . ARG B 1 549 ? -6.715 -0.739 -18.797 1 94.75 549 ARG B C 1
ATOM 8633 O O . ARG B 1 549 ? -6.105 -0.206 -19.719 1 94.75 549 ARG B O 1
ATOM 8640 N N . LEU B 1 550 ? -6.137 -1.403 -17.844 1 96 550 LEU B N 1
ATOM 8641 C CA . LEU B 1 550 ? -4.711 -1.703 -17.922 1 96 550 LEU B CA 1
ATOM 8642 C C . LEU B 1 550 ? -4.422 -2.705 -19.031 1 96 550 LEU B C 1
ATOM 8644 O O . LEU B 1 550 ? -5.215 -3.619 -19.266 1 96 550 LEU B O 1
ATOM 8648 N N . GLY B 1 551 ? -3.324 -2.518 -19.719 1 97.5 551 GLY B N 1
ATOM 8649 C CA . GLY B 1 551 ? -2.961 -3.332 -20.875 1 97.5 551 GLY B CA 1
ATOM 8650 C C . GLY B 1 551 ? -2.17 -4.57 -20.5 1 97.5 551 GLY B C 1
ATOM 8651 O O . GLY B 1 551 ? -0.992 -4.691 -20.844 1 97.5 551 GLY B O 1
ATOM 8652 N N . ASP B 1 552 ? -2.76 -5.547 -19.812 1 98.62 552 ASP B N 1
ATOM 8653 C CA . ASP B 1 552 ? -2.201 -6.871 -19.562 1 98.62 552 ASP B CA 1
ATOM 8654 C C . ASP B 1 552 ? -2.682 -7.883 -20.594 1 98.62 552 ASP B C 1
ATOM 8656 O O . ASP B 1 552 ? -3.885 -8.086 -20.766 1 98.62 552 ASP B O 1
ATOM 8660 N N . VAL B 1 553 ? -1.722 -8.516 -21.219 1 98.88 553 VAL B N 1
ATOM 8661 C CA . VAL B 1 553 ? -2.082 -9.383 -22.344 1 98.88 553 VAL B CA 1
ATOM 8662 C C . VAL B 1 553 ? -1.229 -10.648 -22.312 1 98.88 553 VAL B C 1
ATOM 8664 O O . VAL B 1 553 ? -0.04 -10.602 -21.984 1 98.88 553 VAL B O 1
ATOM 8667 N N . ALA B 1 554 ? -1.817 -11.75 -22.609 1 98.88 554 ALA B N 1
ATOM 8668 C CA . ALA B 1 554 ? -1.111 -13 -22.875 1 98.88 554 ALA B CA 1
ATOM 8669 C C . ALA B 1 554 ? -1.331 -13.469 -24.312 1 98.88 554 ALA B C 1
ATOM 8671 O O . ALA B 1 554 ? -2.473 -13.609 -24.75 1 98.88 554 ALA B O 1
ATOM 8672 N N . VAL B 1 555 ? -0.271 -13.641 -25.016 1 98.81 555 VAL B N 1
ATOM 8673 C CA . VAL B 1 555 ? -0.317 -14.211 -26.359 1 98.81 555 VAL B CA 1
ATOM 8674 C C . VAL B 1 555 ? -0.007 -15.703 -26.297 1 98.81 555 VAL B C 1
ATOM 8676 O O . VAL B 1 555 ? 1.053 -16.109 -25.797 1 98.81 555 VAL B O 1
ATOM 8679 N N . LEU B 1 556 ? -0.864 -16.5 -26.828 1 98.75 556 LEU B N 1
ATOM 8680 C CA . LEU B 1 556 ? -0.828 -17.938 -26.562 1 98.75 556 LEU B CA 1
ATOM 8681 C C . LEU B 1 556 ? -0.046 -18.672 -27.641 1 98.75 556 LEU B C 1
ATOM 8683 O O . LEU B 1 556 ? 0.012 -18.219 -28.781 1 98.75 556 LEU B O 1
ATOM 8687 N N . SER B 1 557 ? 0.467 -19.797 -27.281 1 97.88 557 SER B N 1
ATOM 8688 C CA . SER B 1 557 ? 1.296 -20.625 -28.156 1 97.88 557 SER B CA 1
ATOM 8689 C C . SER B 1 557 ? 0.462 -21.266 -29.25 1 97.88 557 SER B C 1
ATOM 8691 O O . SER B 1 557 ? 0.957 -21.516 -30.359 1 97.88 557 SER B O 1
ATOM 8693 N N . ASP B 1 558 ? -0.774 -21.625 -28.891 1 97.44 558 ASP B N 1
ATOM 8694 C CA . ASP B 1 558 ? -1.723 -22.25 -29.797 1 97.44 558 ASP B CA 1
ATOM 8695 C C . ASP B 1 558 ? -3.102 -21.609 -29.703 1 97.44 558 ASP B C 1
ATOM 8697 O O . ASP B 1 558 ? -3.355 -20.812 -28.797 1 97.44 558 ASP B O 1
ATOM 8701 N N . ASP B 1 559 ? -3.895 -21.938 -30.703 1 98 559 ASP B N 1
ATOM 8702 C CA . ASP B 1 559 ? -5.254 -21.406 -30.672 1 98 559 ASP B CA 1
ATOM 8703 C C . ASP B 1 559 ? -6.105 -22.109 -29.641 1 98 559 ASP B C 1
ATOM 8705 O O . ASP B 1 559 ? -6.641 -23.188 -29.891 1 98 559 ASP B O 1
ATOM 8709 N N . TYR B 1 560 ? -6.312 -21.5 -28.547 1 98 560 TYR B N 1
ATOM 8710 C CA . TYR B 1 560 ? -7.023 -22.031 -27.391 1 98 560 TYR B CA 1
ATOM 8711 C C . TYR B 1 560 ? -8.406 -22.547 -27.797 1 98 560 TYR B C 1
ATOM 8713 O O . TYR B 1 560 ? -8.875 -23.547 -27.266 1 98 560 TYR B O 1
ATOM 8721 N N . PHE B 1 561 ? -9 -21.938 -28.672 1 97.5 561 PHE B N 1
ATOM 8722 C CA . PHE B 1 561 ? -10.406 -22.203 -28.969 1 97.5 561 PHE B CA 1
ATOM 8723 C C . PHE B 1 561 ? -10.539 -23.375 -29.938 1 97.5 561 PHE B C 1
ATOM 8725 O O . PHE B 1 561 ? -11.594 -24 -30 1 97.5 561 PHE B O 1
ATOM 8732 N N . SER B 1 562 ? -9.414 -23.688 -30.625 1 96.75 562 SER B N 1
ATOM 8733 C CA . SER B 1 562 ? -9.609 -24.688 -31.672 1 96.75 562 SER B CA 1
ATOM 8734 C C . SER B 1 562 ? -8.617 -25.828 -31.531 1 96.75 562 SER B C 1
ATOM 8736 O O . SER B 1 562 ? -8.781 -26.875 -32.156 1 96.75 562 SER B O 1
ATOM 8738 N N . VAL B 1 563 ? -7.68 -25.688 -30.766 1 97.25 563 VAL B N 1
ATOM 8739 C CA . VAL B 1 563 ? -6.672 -26.719 -30.625 1 97.25 563 VAL B CA 1
ATOM 8740 C C . VAL B 1 563 ? -7.324 -28 -30.109 1 97.25 563 VAL B C 1
ATOM 8742 O O . VAL B 1 563 ? -8.359 -27.953 -29.438 1 97.25 563 VAL B O 1
ATOM 8745 N N . ASP B 1 564 ? -6.621 -29.094 -30.453 1 97.38 564 ASP B N 1
ATOM 8746 C CA . ASP B 1 564 ? -7.078 -30.359 -29.891 1 97.38 564 ASP B CA 1
ATOM 8747 C C . ASP B 1 564 ? -7.133 -30.312 -28.375 1 97.38 564 ASP B C 1
ATOM 8749 O O . ASP B 1 564 ? -6.246 -29.734 -27.734 1 97.38 564 ASP B O 1
ATOM 8753 N N . GLU B 1 565 ? -8.133 -30.984 -27.781 1 96.62 565 GLU B N 1
ATOM 8754 C CA . GLU B 1 565 ? -8.352 -30.938 -26.344 1 96.62 565 GLU B CA 1
ATOM 8755 C C . GLU B 1 565 ? -7.121 -31.406 -25.578 1 96.62 565 GLU B C 1
ATOM 8757 O O . GLU B 1 565 ? -6.789 -30.859 -24.516 1 96.62 565 GLU B O 1
ATOM 8762 N N . GLU B 1 566 ? -6.449 -32.406 -26.094 1 95.81 566 GLU B N 1
ATOM 8763 C CA . GLU B 1 566 ? -5.289 -32.938 -25.391 1 95.81 566 GLU B CA 1
ATOM 8764 C C . GLU B 1 566 ? -4.133 -31.953 -25.375 1 95.81 566 GLU B C 1
ATOM 8766 O O . GLU B 1 566 ? -3.221 -32.062 -24.562 1 95.81 566 GLU B O 1
ATOM 8771 N N . LYS B 1 567 ? -4.191 -31 -26.188 1 96.31 567 LYS B N 1
ATOM 8772 C CA . LYS B 1 567 ? -3.125 -30 -26.281 1 96.31 567 LYS B CA 1
ATOM 8773 C C . LYS B 1 567 ? -3.4 -28.812 -25.359 1 96.31 567 LYS B C 1
ATOM 8775 O O . LYS B 1 567 ? -2.521 -27.984 -25.125 1 96.31 567 LYS B O 1
ATOM 8780 N N . LEU B 1 568 ? -4.598 -28.75 -24.797 1 97.44 568 LEU B N 1
ATOM 8781 C CA . LEU B 1 568 ? -4.957 -27.656 -23.906 1 97.44 568 LEU B CA 1
ATOM 8782 C C . LEU B 1 568 ? -3.984 -27.562 -22.734 1 97.44 568 LEU B C 1
ATOM 8784 O O . LEU B 1 568 ? -3.545 -26.469 -22.359 1 97.44 568 LEU B O 1
ATOM 8788 N N . LYS B 1 569 ? -3.625 -28.703 -22.203 1 96.38 569 LYS B N 1
ATOM 8789 C CA . LYS B 1 569 ? -2.822 -28.734 -20.984 1 96.38 569 LYS B CA 1
ATOM 8790 C C . LYS B 1 569 ? -1.385 -28.297 -21.266 1 96.38 569 LYS B C 1
ATOM 8792 O O . LYS B 1 569 ? -0.619 -28.047 -20.344 1 96.38 569 LYS B O 1
ATOM 8797 N N . ARG B 1 570 ? -1.005 -28.141 -22.547 1 96.19 570 ARG B N 1
ATOM 8798 C CA . ARG B 1 570 ? 0.364 -27.812 -22.922 1 96.19 570 ARG B CA 1
ATOM 8799 C C . ARG B 1 570 ? 0.479 -26.344 -23.328 1 96.19 570 ARG B C 1
ATOM 8801 O O . ARG B 1 570 ? 1.57 -25.859 -23.641 1 96.19 570 ARG B O 1
ATOM 8808 N N . LEU B 1 571 ? -0.641 -25.641 -23.359 1 97.69 571 LEU B N 1
ATOM 8809 C CA . LEU B 1 571 ? -0.616 -24.234 -23.766 1 97.69 571 LEU B CA 1
ATOM 8810 C C . LEU B 1 571 ? 0.305 -23.422 -22.859 1 97.69 571 LEU B C 1
ATOM 8812 O O . LEU B 1 571 ? 0.55 -23.797 -21.719 1 97.69 571 LEU B O 1
ATOM 8816 N N . ARG B 1 572 ? 0.874 -22.406 -23.359 1 97.62 572 ARG B N 1
ATOM 8817 C CA . ARG B 1 572 ? 1.696 -21.406 -22.672 1 97.62 572 ARG B CA 1
ATOM 8818 C C . ARG B 1 572 ? 1.551 -20.047 -23.328 1 97.62 572 ARG B C 1
ATOM 8820 O O . ARG B 1 572 ? 0.869 -19.906 -24.344 1 97.62 572 ARG B O 1
ATOM 8827 N N . SER B 1 573 ? 2.105 -19.062 -22.703 1 98.31 573 SER B N 1
ATOM 8828 C CA . SER B 1 573 ? 2.18 -17.734 -23.312 1 98.31 573 SER B CA 1
ATOM 8829 C C . SER B 1 573 ? 3.502 -17.547 -24.047 1 98.31 573 SER B C 1
ATOM 8831 O O . SER B 1 573 ? 4.57 -17.812 -23.5 1 98.31 573 SER B O 1
ATOM 8833 N N . VAL B 1 574 ? 3.434 -17.125 -25.312 1 98 574 VAL B N 1
ATOM 8834 C CA . VAL B 1 574 ? 4.664 -16.875 -26.062 1 98 574 VAL B CA 1
ATOM 8835 C C . VAL B 1 574 ? 5.113 -15.43 -25.844 1 98 574 VAL B C 1
ATOM 8837 O O . VAL B 1 574 ? 6.273 -15.094 -26.109 1 98 574 VAL B O 1
ATOM 8840 N N . LEU B 1 575 ? 4.207 -14.617 -25.453 1 97.62 575 LEU B N 1
ATOM 8841 C CA . LEU B 1 575 ? 4.445 -13.227 -25.078 1 97.62 575 LEU B CA 1
ATOM 8842 C C . LEU B 1 575 ? 3.445 -12.766 -24.031 1 97.62 575 LEU B C 1
ATOM 8844 O O . LEU B 1 575 ? 2.248 -13.039 -24.141 1 97.62 575 LEU B O 1
ATOM 8848 N N . THR B 1 576 ? 3.949 -12.172 -22.969 1 98.56 576 THR B N 1
ATOM 8849 C CA . THR B 1 576 ? 3.088 -11.633 -21.906 1 98.56 576 THR B CA 1
ATOM 8850 C C . THR B 1 576 ? 3.385 -10.156 -21.672 1 98.56 576 THR B C 1
ATOM 8852 O O . THR B 1 576 ? 4.547 -9.758 -21.562 1 98.56 576 THR B O 1
ATOM 8855 N N . VAL B 1 577 ? 2.346 -9.367 -21.672 1 98.19 577 VAL B N 1
ATOM 8856 C CA . VAL B 1 577 ? 2.428 -7.926 -21.453 1 98.19 577 VAL B CA 1
ATOM 8857 C C . VAL B 1 577 ? 1.743 -7.566 -20.125 1 98.19 577 VAL B C 1
ATOM 8859 O O . VAL B 1 577 ? 0.633 -8.031 -19.859 1 98.19 577 VAL B O 1
ATOM 8862 N N . VAL B 1 578 ? 2.432 -6.801 -19.297 1 98.25 578 VAL B N 1
ATOM 8863 C CA . VAL B 1 578 ? 1.848 -6.223 -18.094 1 98.25 578 VAL B CA 1
ATOM 8864 C C . VAL B 1 578 ? 1.974 -4.699 -18.125 1 98.25 578 VAL B C 1
ATOM 8866 O O . VAL B 1 578 ? 3.084 -4.164 -18.172 1 98.25 578 VAL B O 1
ATOM 8869 N N . GLY B 1 579 ? 0.852 -4.016 -18.141 1 95.88 579 GLY B N 1
ATOM 8870 C CA . GLY B 1 579 ? 0.888 -2.564 -18.25 1 95.88 579 GLY B CA 1
ATOM 8871 C C . GLY B 1 579 ? 1.612 -2.072 -19.484 1 95.88 579 GLY B C 1
ATOM 8872 O O . GLY B 1 579 ? 2.396 -1.124 -19.406 1 95.88 579 GLY B O 1
ATOM 8873 N N . GLY B 1 580 ? 1.495 -2.771 -20.516 1 95.69 580 GLY B N 1
ATOM 8874 C CA . GLY B 1 580 ? 2.109 -2.373 -21.781 1 95.69 580 GLY B CA 1
ATOM 8875 C C . GLY B 1 580 ? 3.58 -2.738 -21.859 1 95.69 580 GLY B C 1
ATOM 8876 O O . GLY B 1 580 ? 4.238 -2.439 -22.859 1 95.69 580 GLY B O 1
ATOM 8877 N N . VAL B 1 581 ? 4.109 -3.377 -20.922 1 95.44 581 VAL B N 1
ATOM 8878 C CA . VAL B 1 581 ? 5.516 -3.777 -20.891 1 95.44 581 VAL B CA 1
ATOM 8879 C C . VAL B 1 581 ? 5.629 -5.273 -21.172 1 95.44 581 VAL B C 1
ATOM 8881 O O . VAL B 1 581 ? 4.945 -6.086 -20.547 1 95.44 581 VAL B O 1
ATOM 8884 N N . VAL B 1 582 ? 6.473 -5.633 -22.156 1 95.56 582 VAL B N 1
ATOM 8885 C CA . VAL B 1 582 ? 6.738 -7.047 -22.406 1 95.56 582 VAL B CA 1
ATOM 8886 C C . VAL B 1 582 ? 7.559 -7.633 -21.266 1 95.56 582 VAL B C 1
ATOM 8888 O O . VAL B 1 582 ? 8.734 -7.293 -21.094 1 95.56 582 VAL B O 1
ATOM 8891 N N . VAL B 1 583 ? 6.922 -8.5 -20.516 1 97.19 583 VAL B N 1
ATOM 8892 C CA . VAL B 1 583 ? 7.609 -9.047 -19.359 1 97.19 583 VAL B CA 1
ATOM 8893 C C . VAL B 1 583 ? 8.062 -10.477 -19.641 1 97.19 583 VAL B C 1
ATOM 8895 O O . VAL B 1 583 ? 8.867 -11.047 -18.906 1 97.19 583 VAL B O 1
ATOM 8898 N N . HIS B 1 584 ? 7.508 -11.07 -20.656 1 97.12 584 HIS B N 1
ATOM 8899 C CA . HIS B 1 584 ? 7.902 -12.391 -21.125 1 97.12 584 HIS B CA 1
ATOM 8900 C C . HIS B 1 584 ? 7.871 -12.469 -22.656 1 97.12 584 HIS B C 1
ATOM 8902 O O . HIS B 1 584 ? 6.934 -11.969 -23.281 1 97.12 584 HIS B O 1
ATOM 8908 N N . ASN B 1 585 ? 8.797 -12.992 -23.172 1 94.69 585 ASN B N 1
ATOM 8909 C CA . ASN B 1 585 ? 8.93 -13.25 -24.594 1 94.69 585 ASN B CA 1
ATOM 8910 C C . ASN B 1 585 ? 9.703 -14.547 -24.859 1 94.69 585 ASN B C 1
ATOM 8912 O O . ASN B 1 585 ? 10.875 -14.656 -24.5 1 94.69 585 ASN B O 1
ATOM 8916 N N . SER B 1 586 ? 9.062 -15.523 -25.5 1 92.69 586 SER B N 1
ATOM 8917 C CA . SER B 1 586 ? 9.703 -16.812 -25.766 1 92.69 586 SER B CA 1
ATOM 8918 C C . SER B 1 586 ? 10.625 -16.719 -26.984 1 92.69 586 SER B C 1
ATOM 8920 O O . SER B 1 586 ? 11.375 -17.656 -27.266 1 92.69 586 SER B O 1
ATOM 8922 N N . GLY B 1 587 ? 10.547 -15.68 -27.703 1 88.31 587 GLY B N 1
ATOM 8923 C CA . GLY B 1 587 ? 11.414 -15.484 -28.859 1 88.31 587 GLY B CA 1
ATOM 8924 C C . GLY B 1 587 ? 10.711 -15.75 -30.172 1 88.31 587 GLY B C 1
ATOM 8925 O O . GLY B 1 587 ? 11.281 -15.523 -31.25 1 88.31 587 GLY B O 1
ATOM 8926 N N . GLU B 1 588 ? 9.508 -16.141 -30.109 1 85.44 588 GLU B N 1
ATOM 8927 C CA . GLU B 1 588 ? 8.75 -16.453 -31.312 1 85.44 588 GLU B CA 1
ATOM 8928 C C . GLU B 1 588 ? 8.227 -15.195 -32 1 85.44 588 GLU B C 1
ATOM 8930 O O . GLU B 1 588 ? 7.906 -15.211 -33.188 1 85.44 588 GLU B O 1
ATOM 8935 N N . LEU B 1 589 ? 8.055 -14.188 -31.188 1 84.88 589 LEU B N 1
ATOM 8936 C CA . LEU B 1 589 ? 7.52 -12.922 -31.688 1 84.88 589 LEU B CA 1
ATOM 8937 C C . LEU B 1 589 ? 8.562 -11.82 -31.594 1 84.88 589 LEU B C 1
ATOM 8939 O O . LEU B 1 589 ? 9.383 -11.812 -30.672 1 84.88 589 LEU B O 1
ATOM 8943 N N . HIS B 1 590 ? 8.531 -10.898 -32.688 1 76.88 590 HIS B N 1
ATOM 8944 C CA . HIS B 1 590 ? 9.539 -9.844 -32.719 1 76.88 590 HIS B CA 1
ATOM 8945 C C . HIS B 1 590 ? 8.906 -8.492 -33.031 1 76.88 590 HIS B C 1
ATOM 8947 O O . HIS B 1 590 ? 7.801 -8.43 -33.562 1 76.88 590 HIS B O 1
ATOM 8953 N N . ASP B 1 591 ? 9.609 -7.488 -32.562 1 76.94 591 ASP B N 1
ATOM 8954 C CA . ASP B 1 591 ? 9.234 -6.117 -32.875 1 76.94 591 ASP B CA 1
ATOM 8955 C C . ASP B 1 591 ? 9.398 -5.855 -34.375 1 76.94 591 ASP B C 1
ATOM 8957 O O . ASP B 1 591 ? 10.305 -6.398 -35.031 1 76.94 591 ASP B O 1
ATOM 8961 N N . ASP B 1 592 ? 8.367 -5.039 -34.844 1 72.25 592 ASP B N 1
ATOM 8962 C CA . ASP B 1 592 ? 8.5 -4.668 -36.25 1 72.25 592 ASP B CA 1
ATOM 8963 C C . ASP B 1 592 ? 9.75 -3.818 -36.469 1 72.25 592 ASP B C 1
ATOM 8965 O O . ASP B 1 592 ? 10.172 -3.082 -35.594 1 72.25 592 ASP B O 1
#

InterPro domains:
  IPR011059 Metal-dependent hydrolase, composite domain superfamily [G3DSA:2.30.40.10] (78-560)
  IPR011059 Metal-dependent hydrolase, composite domain superfamily [SSF51338] (64-587)
  IPR013108 Amidohydrolase 3 [PF07969] (125-584)
  IPR032466 Metal-dependent hydrolase [SSF51556] (134-539)

Sequence (1184 aa):
MLATSGTTWSFCLHRFSVYFLIWSALTSGIWSVYSDSTDITIDHDTNGTIYTNDLLSLNGIPDSYQDGTLRGSVILHNGRIHTMDKRNRVVSVLGIKDGWVVYVGDSVTEAERKTSSGSGRLRKINLGQRVAVPGLIDCHNHIVLLGNRPGYHTSLENTFTVDEVLDTYRQRALGVPTGAFITTIGGFSPNQFDEARLPTLAELDSAAPNHPVFISTSFAGPATTNSRGKAFFESLAGDMSVSVAANGSITAGLENGKALLALRQQLTFDDRVRSARDAMAYAASIGVTTHLDQGAFPATHTPSDGAASEDLFAMHLPFLSLYNSNHGLIRLRINYLHDDDSTAVPGVTARLQHTYPFFGNAMVRTGGIGEFAVGMADYAGGPVFEAAAARIAEARWRLEVHSLTATDFRTQIEGFERVDAAVQGGSRGLAMEYLSRLKALGGGVNLSGWMYLSGAGAGNESNPAGPPFRTIAESGIPAGFGPDGANIAPLSPWPHAYYAVTGKNARGATINPGQTISRRKVLEMFTRDNTWFLGGQDEKLLGVLEVGRLGDVAVLSDDYFSVDEEKLKRLRSVLTVVGGVVVHNSGELHDDMLATSGTTWSFCLHRFSVYFLIWSALTSGIWSVYSDSTDITIDHDTNGTIYTNDLLSLNGIPDSYQDGTLRGSVILHNGRIHTMDKRNRVVSVLGIKDGWVVYVGDSVTEAERKTSSGSGRLRKINLGQRVAVPGLIDCHNHIVLLGNRPGYHTSLENTFTVDEVLDTYRQRALGVPTGAFITTIGGFSPNQFDEARLPTLAELDSAAPNHPVFISTSFAGPATTNSRGKAFFESLAGDMSVSVAANGSITAGLENGKALLALRQQLTFDDRVRSARDAMAYAASIGVTTHLDQGAFPATHTPSDGAASEDLFAMHLPFLSLYNSNHGLIRLRINYLHDDDSTAVPGVTARLQHTYPFFGNAMVRTGGIGEFAVGMADYAGGPVFEAAAARIAEARWRLEVHSLTATDFRTQIEGFERVDAAVQGGSRGLAMEYLSRLKALGGGVNLSGWMYLSGAGAGNESNPAGPPFRTIAESGIPAGFGPDGANIAPLSPWPHAYYAVTGKNARGATINPGQTISRRKVLEMFTRDNTWFLGGQDEKLLGVLEVGRLGDVAVLSDDYFSVDEEKLKRLRSVLTVVGGVVVHNSGELHDD

Solvent-accessible surface area (backbone atoms only — not comparable to full-atom values): 59194 Å² total; per-residue (Å²): 139,81,83,81,65,64,32,58,41,29,44,37,42,60,61,84,73,81,78,81,80,78,80,75,84,82,70,90,66,87,73,70,75,71,55,86,73,74,75,70,75,76,69,70,53,87,90,67,63,67,72,73,73,78,58,85,60,62,84,46,47,51,75,24,40,54,89,70,23,58,34,17,21,28,33,44,29,55,24,44,29,38,19,58,44,99,79,57,50,71,30,30,24,38,16,16,32,61,12,25,19,63,32,77,37,77,47,67,68,58,27,48,62,64,35,66,57,42,92,58,74,73,44,45,33,54,46,80,59,31,32,28,35,33,20,24,29,34,54,26,25,21,58,56,54,54,10,58,42,48,54,54,64,46,87,53,60,79,42,47,33,57,66,48,47,39,50,52,44,36,60,53,47,72,80,47,64,81,65,44,44,39,19,28,70,21,15,42,49,41,47,39,20,78,76,54,48,76,69,42,15,70,56,41,34,70,32,30,73,62,32,25,32,43,40,32,28,30,55,36,38,46,28,32,23,14,64,56,25,44,54,53,39,51,62,37,63,78,92,49,36,28,72,61,45,96,57,21,42,24,52,50,44,62,41,30,6,28,50,49,45,59,48,50,72,68,59,47,70,66,52,30,30,52,24,23,51,49,37,37,51,50,36,27,39,48,17,37,37,33,38,28,25,34,51,54,42,74,51,76,87,46,39,83,34,42,68,52,35,34,55,80,46,65,56,50,49,34,51,48,50,30,39,75,67,31,60,58,64,45,27,42,30,40,26,40,51,40,81,54,82,41,65,78,24,61,60,58,50,52,43,67,56,47,42,61,71,70,42,31,36,84,31,43,26,34,40,35,42,13,36,42,39,86,79,40,73,33,58,48,35,32,67,37,35,36,40,44,51,41,53,38,49,74,72,68,45,41,44,35,33,68,10,35,28,71,63,32,45,50,35,33,50,52,28,51,33,65,60,43,79,75,60,80,84,74,87,56,61,72,68,63,19,48,47,52,52,34,37,75,55,34,21,30,39,43,41,46,42,38,40,26,54,68,53,69,66,76,24,37,70,90,49,38,54,40,59,57,45,32,63,48,66,70,65,69,43,55,45,24,33,17,41,45,8,35,33,67,13,34,63,55,59,29,47,33,46,30,20,39,47,65,13,27,25,47,76,63,48,56,18,20,40,88,24,38,42,54,69,64,57,51,52,40,16,26,14,46,42,17,18,66,75,62,34,78,69,40,52,70,31,44,24,29,58,43,69,76,10,43,25,33,29,16,27,34,70,50,48,80,89,70,51,59,67,86,51,38,40,65,53,34,22,38,31,15,27,38,18,22,30,69,66,30,69,74,69,85,61,55,71,113,138,81,82,79,64,62,32,59,41,27,45,34,44,60,60,83,73,81,76,78,79,77,78,76,83,81,70,90,67,85,73,71,75,71,54,88,71,75,77,72,77,76,68,70,53,87,88,66,60,68,71,73,72,80,58,84,60,62,84,46,48,51,76,24,40,53,88,73,24,58,35,18,21,28,34,43,29,56,24,44,30,37,20,58,43,99,79,57,50,70,31,31,23,40,14,16,34,59,13,25,20,65,31,76,35,76,47,66,68,58,27,50,63,65,36,66,57,42,91,58,74,74,43,44,34,56,46,80,59,30,33,29,34,33,20,22,28,34,55,27,25,22,57,54,54,56,11,58,43,49,54,53,64,47,87,54,62,79,41,46,33,57,65,48,47,38,50,51,44,36,58,51,47,73,78,47,64,80,65,44,43,39,21,28,70,21,15,43,49,41,46,39,22,77,75,54,50,76,68,41,15,70,57,41,33,69,31,28,71,62,34,23,32,42,40,31,28,30,55,35,37,47,28,29,23,15,65,58,26,44,54,53,38,52,62,37,64,78,92,48,36,28,70,60,46,95,56,22,41,24,52,49,45,60,43,30,6,28,50,50,44,58,46,50,71,68,59,48,69,67,51,29,31,52,23,23,50,50,38,37,50,50,37,26,39,48,18,37,37,32,38,28,24,33,52,54,42,75,51,76,86,45,38,82,34,42,67,52,33,33,54,81,48,64,55,48,49,35,51,49,50,29,39,75,66,32,61,58,65,46,27,41,31,40,26,39,53,40,78,58,89,43,63,77,25,61,60,58,50,51,43,68,54,47,43,63,72,70,43,32,38,85,31,42,25,34,42,36,41,13,37,42,40,86,76,43,92,26,55,50,35,35,66,38,35,38,41,45,50,41,54,38,50,73,70,68,45,42,44,36,33,70,10,35,29,72,64,31,46,52,34,32,50,52,28,50,32,65,60,43,80,74,62,79,86,73,86,57,61,72,68,62,19,48,47,50,53,36,38,75,56,33,21,32,40,44,40,48,42,38,38,25,54,67,53,70,65,76,23,37,72,88,50,40,53,40,58,56,46,31,62,49,66,70,65,69,43,57,46,24,33,17,41,45,9,34,32,68,12,32,61,54,60,30,48,34,45,30,21,40,47,65,13,28,25,49,78,64,49,56,19,21,40,90,23,38,43,54,69,64,56,51,50,40,16,26,14,46,42,18,19,66,74,62,35,78,68,40,51,70,30,44,22,29,58,43,70,78,9,42,26,33,30,16,27,34,69,50,49,82,90,69,51,59,67,85,51,36,40,66,52,32,22,37,31,16,28,40,18,22,30,68,67,31,69,73,68,85,61,54,72,111

Radius of gyration: 32.12 Å; Cα contacts (8 Å, |Δi|>4): 2847; chains: 2; bounding box: 88×90×79 Å

Organism: NCBI:txid100816

Secondary structure (DSSP, 8-state):
--------EEEEE--------------SS------SS--------TT----------GGGTGGGEETTEE--EEEEEEEEEE---TT--EEEEEEEETTEEEEEES-HHHHHHHHTT-SSPEEEEE-TT-EEEE-EEEEEE-HHHHTT-SSEE---TT--SHHHHHHHHHHHHTTS-TTPPEEEESS--GGGSTT-SPPPHHHHHHH-TTS-EEEE-TTT--EEE-HHHHHHHHHS-GGG-----TTSEE-TTHHHHHHHHHHHTT--HHHHHHHHHHHHHHHHHTTEEEEEE---EEP-SSGGGTTTEE-TTGGGHHHHHHHHTT---SEEEEEEEE---STT-HHHHHHHHH--TT-B-SSEEEEEEEEEPTTSTTTTT-HHHHHHHHHHHHTT--EEEEE-SHHHHHHHHHHHHHHSTT-------HHHHHHHHHHHTTEEEEE--THHHH--S--BTTB-SS--HHHHHHH-S-EEE---BTSSS-S-HHHHHHHHHH-B-TTS-B-STT----HHHHHHHTTGGGHHHH-TTHHHHSSS--TTSB--EEEESS-TTTS-GGGGGG--EEEEEETTEEEEE-SS--B-/--------EEEEE--------------SS------SS--------TT----------GGGTGGGEETTEE--EEEEEEEEEE---TT--EEEEEEEETTEEEEEES-HHHHHHHHTT-SSPEEEEE-TT-EEEE-EEEEEE-HHHHTT-SSEE---TT--SHHHHHHHHHHHHTTS-TTPPEEEESS--GGGSTT-SPPPHHHHHHH-TTS-EEEE-TTT--EEE-HHHHHHHHHS-GGG-----TTSEE-TTHHHHHHHHHHHTT--HHHHHHHHHHHHHHHHHTTEEEEEE---EEP-SSGGGTTTEE-TTGGGHHHHHHHHTT---SEEEEEEEE---STT-HHHHHHHHH--TT-B-SSEEEEEEEEEPTT-TTTTT-HHHHHHHHHHHHTT--EEEEE-SHHHHHHHHHHHHHHSTT-------HHHHHHHHHHHTTEEEEE--THHHH--S--BTTB-SS--HHHHHHH-S-EEE---BTSSS-S-HHHHHHHHHH-B-TTS-B-STT----HHHHHHHTTGGGHHHH-TTHHHHSSS--TTSB--EEEESS-TTTS-GGGGGG--EEEEEETTEEEEE-SS--B-

pLDDT: mean 84.42, std 22.38, range [18.47, 98.88]